Protein 4QFV (pdb70)

CATH classification: 1.25.40.20 (+1 more: 1.25.40.20)

Radius of gyration: 31.47 Å; Cα contacts (8 Å, |Δi|>4): 1906; chains: 4; bounding box: 87×58×100 Å

B-factor: mean 33.0, std 16.31, range [11.91, 131.38]

Sequence (910 aa):
MSMDIGKKLLEAARAGHDDSVEVLLKKGADINAKDNSGRTPLHVAALNGHLELVKLLLEKGADINARDMFGLTPLHTTAASNGHLELVKLLLEKGADINARDEDGSTPLHLAASNGHLELVKLLLEKGADINAEDHSGTTPLHHFAAKNGHLELLVKLLLEKGADINASDFSGPTPLHSAAENGHLELVKLLLEKGADINARDKFGKTPFDLAIDNGNEDIAEVLQKAARSHMDIGKKLLEAARAGHDDSVEVLLKKGADINAKDNSGRTPLHVAALNGHLELVKLLLEKGADINARDMFFGLTPLHTAASNGHLELVKLLLEKGADINARDEDGSTPLHLAASNGHLELVKLLLEKGADINAEDHSGTTPLHHFAAKNGHLELVKLLLEKGADINASDFSGPTPLHSAAENGHLELVKLLLEKGADINARDKFGKTPFDLAIDNGNEDIAEVLQKAARSHDIGKKLLEAARAGHDDSVEVLLKKGADINAKDNSGRTPLHVAALNGHLELVKLLLEKGADINARDMFGLTPLHTAASNGHLELVKLLLEKGADINARRDEDGSTPLHLAASNGHLELVKLLLEKGADINAEDHSGTTPLHFAAKNGHLELVKLLLEKGADINASDFSGPTPLHSAAENGHLELVKLLLEKGADINARDKFGKTPFDLAIDNGNEDIAEVLQKAARSHHDIGKKLLEAARAGHDDSVEVLLKKGADINAKDNSGRTPLHVAALNGHLELVKLLLEKGADINARDMFGLTPLHTAASNGHLELVKLLLEKGADINARDEDGSTPLHLAASNGHLELVKLLLEKGADINAEDHSGTTPLHFAAKNGHLELVKLLLEKGADINASDFSGPTPLHSAAENGHLELVKLLLEKGADINARDKFGKTPFDLAIDNGNEDIAEVLQKAARSHH

Structure (mmCIF, N/CA/C/O backbone):
data_4QFV
#
_entry.id   4QFV
#
_cell.length_a   66.669
_cell.length_b   92.748
_cell.length_c   69.636
_cell.angle_alpha   90.00
_cell.angle_beta   91.39
_cell.angle_gamma   90.00
#
_symmetry.space_group_name_H-M   'P 1 21 1'
#
loop_
_entity.id
_entity.type
_entity.pdbx_description
1 polymer ANK-N5C-281
2 non-polymer 'ACETATE ION'
3 water water
#
loop_
_atom_site.group_PDB
_atom_site.id
_atom_site.type_symbol
_atom_site.label_atom_id
_atom_site.label_alt_id
_atom_site.label_comp_id
_atom_site.label_asym_id
_atom_site.label_entity_id
_atom_site.label_seq_id
_atom_site.pdbx_PDB_ins_code
_atom_site.Cartn_x
_atom_site.Cartn_y
_atom_site.Cartn_z
_atom_site.occupancy
_atom_site.B_iso_or_equiv
_atom_site.auth_seq_id
_atom_site.auth_comp_id
_atom_site.auth_asym_id
_atom_site.auth_atom_id
_atom_site.pdbx_PDB_model_num
ATOM 1 N N . MET A 1 1 ? 74.801 22.534 140.468 1.00 93.41 1 MET A N 1
ATOM 2 C CA . MET A 1 1 ? 73.431 22.951 140.185 1.00 92.65 1 MET A CA 1
ATOM 3 C C . MET A 1 1 ? 72.554 21.754 139.819 1.00 92.30 1 MET A C 1
ATOM 4 O O . MET A 1 1 ? 73.003 20.607 139.876 1.00 97.64 1 MET A O 1
ATOM 6 N N . SER A 1 2 ? 71.309 22.023 139.433 1.00 84.60 2 SER A N 1
ATOM 7 C CA . SER A 1 2 ? 70.344 20.955 139.187 1.00 74.35 2 SER A CA 1
ATOM 8 C C . SER A 1 2 ? 70.328 20.433 137.751 1.00 67.06 2 SER A C 1
ATOM 9 O O . SER A 1 2 ? 70.318 21.191 136.782 1.00 64.50 2 SER A O 1
ATOM 12 N N . MET A 1 3 ? 70.310 19.110 137.656 1.00 60.51 3 MET A N 1
ATOM 13 C CA . MET A 1 3 ? 70.251 18.368 136.411 1.00 52.90 3 MET A CA 1
ATOM 14 C C . MET A 1 3 ? 69.797 16.951 136.721 1.00 43.11 3 MET A C 1
ATOM 15 O O . MET A 1 3 ? 70.510 16.198 137.376 1.00 40.97 3 MET A O 1
ATOM 20 N N . ASP A 1 4 ? 68.627 16.575 136.225 1.00 36.91 4 ASP A N 1
ATOM 21 C CA . ASP A 1 4 ? 68.077 15.257 136.508 1.00 36.66 4 ASP A CA 1
ATOM 22 C C . ASP A 1 4 ? 68.994 14.225 135.869 1.00 34.66 4 ASP A C 1
ATOM 23 O O . ASP A 1 4 ? 69.327 14.334 134.694 1.00 32.60 4 ASP A O 1
ATOM 28 N N . ILE A 1 5 ? 69.438 13.243 136.649 1.00 34.15 5 ILE A N 1
ATOM 29 C CA . ILE A 1 5 ? 70.366 12.246 136.116 1.00 33.30 5 ILE A CA 1
ATOM 30 C C . ILE A 1 5 ? 69.734 11.288 135.122 1.00 29.30 5 ILE A C 1
ATOM 31 O O . ILE A 1 5 ? 70.435 10.686 134.316 1.00 31.25 5 ILE A O 1
ATOM 36 N N . GLY A 1 6 ? 68.419 11.150 135.165 1.00 26.47 6 GLY A N 1
ATOM 37 C CA . GLY A 1 6 ? 67.778 10.298 134.191 1.00 29.25 6 GLY A CA 1
ATOM 38 C C . GLY A 1 6 ? 67.876 10.980 132.837 1.00 28.20 6 GLY A C 1
ATOM 39 O O . GLY A 1 6 ? 68.083 10.328 131.819 1.00 22.68 6 GLY A O 1
ATOM 40 N N . LYS A 1 7 ? 67.734 12.299 132.845 1.00 28.72 7 LYS A N 1
ATOM 41 C CA . LYS A 1 7 ? 67.830 13.094 131.640 1.00 31.66 7 LYS A CA 1
ATOM 42 C C . LYS A 1 7 ? 69.290 13.120 131.161 1.00 28.75 7 LYS A C 1
ATOM 43 O O . LYS A 1 7 ? 69.558 13.108 129.956 1.00 23.84 7 LYS A O 1
ATOM 49 N N . LYS A 1 8 ? 70.239 13.095 132.104 1.00 28.35 8 LYS A N 1
ATOM 50 C CA . LYS A 1 8 ? 71.631 12.984 131.706 1.00 27.15 8 LYS A CA 1
ATOM 51 C C . LYS A 1 8 ? 71.897 11.610 131.118 1.00 27.60 8 LYS A C 1
ATOM 52 O O . LYS A 1 8 ? 72.639 11.497 130.149 1.00 28.62 8 LYS A O 1
ATOM 58 N N . LEU A 1 9 ? 71.298 10.572 131.692 1.00 25.36 9 LEU A N 1
ATOM 59 C CA . LEU A 1 9 ? 71.433 9.240 131.121 1.00 24.34 9 LEU A CA 1
ATOM 60 C C . LEU A 1 9 ? 70.864 9.190 129.700 1.00 26.81 9 LEU A C 1
ATOM 61 O O . LEU A 1 9 ? 71.482 8.622 128.790 1.00 25.24 9 LEU A O 1
ATOM 66 N N . LEU A 1 10 ? 69.713 9.821 129.492 1.00 20.99 10 LEU A N 1
ATOM 67 C CA . LEU A 1 10 ? 69.112 9.806 128.163 1.00 22.31 10 LEU A CA 1
ATOM 68 C C . LEU A 1 10 ? 69.964 10.561 127.148 1.00 25.49 10 LEU A C 1
ATOM 69 O O . LEU A 1 10 ? 70.224 10.054 126.056 1.00 22.57 10 LEU A O 1
ATOM 74 N N . GLU A 1 11 ? 70.468 11.729 127.535 1.00 28.64 11 GLU A N 1
ATOM 75 C CA . GLU A 1 11 ? 71.333 12.497 126.643 1.00 32.52 11 GLU A CA 1
ATOM 76 C C . GLU A 1 11 ? 72.597 11.734 126.299 1.00 33.75 11 GLU A C 1
ATOM 77 O O . GLU A 1 11 ? 73.028 11.719 125.140 1.00 34.77 11 GLU A O 1
ATOM 83 N N . ALA A 1 12 ? 73.184 11.081 127.297 1.00 30.03 12 ALA A N 1
ATOM 84 C CA . ALA A 1 12 ? 74.410 10.316 127.070 1.00 28.28 12 ALA A CA 1
ATOM 85 C C . ALA A 1 12 ? 74.158 9.131 126.126 1.00 28.90 12 ALA A C 1
ATOM 86 O O . ALA A 1 12 ? 74.954 8.859 125.225 1.00 25.32 12 ALA A O 1
ATOM 88 N N . ALA A 1 13 ? 73.043 8.437 126.336 1.00 18.08 13 ALA A N 1
ATOM 89 C CA . ALA A 1 13 ? 72.729 7.279 125.519 1.00 28.41 13 ALA A CA 1
ATOM 90 C C . ALA A 1 13 ? 72.473 7.667 124.067 1.00 27.40 13 ALA A C 1
ATOM 91 O O . ALA A 1 13 ? 72.832 6.933 123.143 1.00 23.79 13 ALA A O 1
ATOM 93 N N . ARG A 1 14 ? 71.874 8.835 123.877 1.00 27.52 14 ARG A N 1
ATOM 94 C CA . ARG A 1 14 ? 71.541 9.305 122.540 1.00 28.63 14 ARG A CA 1
ATOM 95 C C . ARG A 1 14 ? 72.803 9.710 121.784 1.00 28.28 14 ARG A C 1
ATOM 96 O O . ARG A 1 14 ? 72.932 9.428 120.591 1.00 25.67 14 ARG A O 1
ATOM 104 N N . ALA A 1 15 ? 73.743 10.339 122.486 1.00 27.18 15 ALA A N 1
ATOM 105 C CA . ALA A 1 15 ? 74.987 10.801 121.855 1.00 30.79 15 ALA A CA 1
ATOM 106 C C . ALA A 1 15 ? 76.030 9.691 121.778 1.00 28.58 15 ALA A C 1
ATOM 107 O O . ALA A 1 15 ? 77.091 9.866 121.192 1.00 31.14 15 ALA A O 1
ATOM 109 N N . GLY A 1 16 ? 75.705 8.539 122.345 1.00 26.89 16 GLY A N 1
ATOM 110 C CA . GLY A 1 16 ? 76.572 7.378 122.310 1.00 21.66 16 GLY A CA 1
ATOM 111 C C . GLY A 1 16 ? 77.824 7.488 123.159 1.00 24.63 16 GLY A C 1
ATOM 112 O O . GLY A 1 16 ? 78.899 7.014 122.766 1.00 28.89 16 GLY A O 1
ATOM 113 N N . HIS A 1 17 ? 77.697 8.100 124.330 1.00 21.75 17 HIS A N 1
ATOM 114 C CA . HIS A 1 17 ? 78.840 8.202 125.243 1.00 22.37 17 HIS A CA 1
ATOM 115 C C . HIS A 1 17 ? 78.763 7.127 126.315 1.00 26.35 17 HIS A C 1
ATOM 116 O O . HIS A 1 17 ? 78.175 7.321 127.382 1.00 30.63 17 HIS A O 1
ATOM 123 N N . ASP A 1 18 ? 79.390 5.997 126.020 1.00 27.17 18 ASP A N 1
ATOM 124 C CA . ASP A 1 18 ? 79.333 4.803 126.855 1.00 33.62 18 ASP A CA 1
ATOM 125 C C . ASP A 1 18 ? 79.903 5.093 128.231 1.00 32.68 18 ASP A C 1
ATOM 126 O O . ASP A 1 18 ? 79.483 4.510 129.231 1.00 35.85 18 ASP A O 1
ATOM 131 N N . ASP A 1 19 ? 80.909 5.960 128.265 1.00 31.39 19 ASP A N 1
ATOM 132 C CA . ASP A 1 19 ? 81.609 6.235 129.513 1.00 29.03 19 ASP A CA 1
ATOM 133 C C . ASP A 1 19 ? 80.701 7.002 130.472 1.00 24.81 19 ASP A C 1
ATOM 134 O O . ASP A 1 19 ? 80.625 6.672 131.665 1.00 24.21 19 ASP A O 1
ATOM 139 N N . SER A 1 20 ? 79.984 8.001 129.963 1.00 20.54 20 SER A N 1
ATOM 140 C CA . SER A 1 20 ? 79.007 8.703 130.804 1.00 30.98 20 SER A CA 1
ATOM 141 C C . SER A 1 20 ? 77.864 7.800 131.235 1.00 27.56 20 SER A C 1
ATOM 142 O O . SER A 1 20 ? 77.420 7.872 132.375 1.00 22.84 20 SER A O 1
ATOM 145 N N . VAL A 1 21 ? 77.380 6.958 130.329 1.00 27.24 21 VAL A N 1
ATOM 146 C CA . VAL A 1 21 ? 76.293 6.039 130.666 1.00 24.59 21 VAL A CA 1
ATOM 147 C C . VAL A 1 21 ? 76.725 5.127 131.836 1.00 25.20 21 VAL A C 1
ATOM 148 O O . VAL A 1 21 ? 75.983 4.953 132.806 1.00 23.86 21 VAL A O 1
ATOM 152 N N . GLU A 1 22 ? 77.933 4.583 131.760 1.00 20.83 22 GLU A N 1
ATOM 153 C CA . GLU A 1 22 ? 78.441 3.732 132.843 1.00 31.70 22 GLU A CA 1
ATOM 154 C C . GLU A 1 22 ? 78.434 4.429 134.185 1.00 28.34 22 GLU A C 1
ATOM 155 O O . GLU A 1 22 ? 78.045 3.841 135.186 1.00 26.31 22 GLU A O 1
ATOM 161 N N . VAL A 1 23 ? 78.920 5.662 134.209 1.00 29.89 23 VAL A N 1
ATOM 162 C CA . VAL A 1 23 ? 78.976 6.438 135.438 1.00 33.08 23 VAL A CA 1
ATOM 163 C C . VAL A 1 23 ? 77.572 6.732 135.981 1.00 30.59 23 VAL A C 1
ATOM 164 O O . VAL A 1 23 ? 77.300 6.586 137.174 1.00 31.28 23 VAL A O 1
ATOM 168 N N . LEU A 1 24 ? 76.673 7.129 135.093 1.00 26.59 24 LEU A N 1
ATOM 169 C CA . LEU A 1 24 ? 75.327 7.494 135.511 1.00 26.27 24 LEU A CA 1
ATOM 170 C C . LEU A 1 24 ? 74.571 6.289 136.056 1.00 22.18 24 LEU A C 1
ATOM 171 O O . LEU A 1 24 ? 73.831 6.406 137.031 1.00 22.54 24 LEU A O 1
ATOM 176 N N . LEU A 1 25 ? 74.756 5.130 135.436 1.00 21.91 25 LEU A N 1
ATOM 177 C CA . LEU A 1 25 ? 74.140 3.914 135.946 1.00 25.02 25 LEU A CA 1
ATOM 178 C C . LEU A 1 25 ? 74.686 3.545 137.316 1.00 27.60 25 LEU A C 1
ATOM 179 O O . LEU A 1 25 ? 73.933 3.121 138.185 1.00 28.56 25 LEU A O 1
ATOM 184 N N . LYS A 1 26 ? 76.001 3.675 137.512 1.00 26.52 26 LYS A N 1
ATOM 185 C CA . LYS A 1 26 ? 76.578 3.426 138.840 1.00 25.85 26 LYS A CA 1
ATOM 186 C C . LYS A 1 26 ? 76.037 4.380 139.896 1.00 24.57 26 LYS A C 1
ATOM 187 O O . LYS A 1 26 ? 75.847 3.993 141.055 1.00 26.23 26 LYS A O 1
ATOM 193 N N . LYS A 1 27 ? 75.795 5.626 139.499 1.00 25.44 27 LYS A N 1
ATOM 194 C CA . LYS A 1 27 ? 75.259 6.615 140.420 1.00 27.98 27 LYS A CA 1
ATOM 195 C C . LYS A 1 27 ? 73.745 6.465 140.583 1.00 29.16 27 LYS A C 1
ATOM 196 O O . LYS A 1 27 ? 73.082 7.325 141.174 1.00 28.01 27 LYS A O 1
ATOM 202 N N . GLY A 1 28 ? 73.218 5.356 140.075 1.00 29.39 28 GLY A N 1
ATOM 203 C CA . GLY A 1 28 ? 71.813 5.018 140.242 1.00 27.00 28 GLY A CA 1
ATOM 204 C C . GLY A 1 28 ? 70.778 5.624 139.311 1.00 29.15 28 GLY A C 1
ATOM 205 O O . GLY A 1 28 ? 69.600 5.700 139.674 1.00 26.71 28 GLY A O 1
ATOM 206 N N . ALA A 1 29 ? 71.167 6.019 138.104 1.00 25.35 29 ALA A N 1
ATOM 207 C CA . ALA A 1 29 ? 70.146 6.516 137.184 1.00 25.15 29 ALA A CA 1
ATOM 208 C C . ALA A 1 29 ? 69.268 5.334 136.803 1.00 24.65 29 ALA A C 1
ATOM 209 O O . ALA A 1 29 ? 69.733 4.199 136.729 1.00 25.54 29 ALA A O 1
ATOM 211 N N . ASP A 1 30 ? 67.986 5.610 136.596 1.00 21.60 30 ASP A N 1
ATOM 212 C CA . ASP A 1 30 ? 67.000 4.622 136.201 1.00 28.47 30 ASP A CA 1
ATOM 213 C C . ASP A 1 30 ? 67.308 4.162 134.773 1.00 26.44 30 ASP A C 1
ATOM 214 O O . ASP A 1 30 ? 67.266 4.961 133.838 1.00 25.74 30 ASP A O 1
ATOM 219 N N . ILE A 1 31 ? 67.654 2.892 134.603 1.00 21.42 31 ILE A N 1
ATOM 220 C CA . ILE A 1 31 ? 68.057 2.408 133.286 1.00 21.85 31 ILE A CA 1
ATOM 221 C C . ILE A 1 31 ? 66.889 2.479 132.294 1.00 23.64 31 ILE A C 1
ATOM 222 O O . ILE A 1 31 ? 67.097 2.519 131.078 1.00 22.90 31 ILE A O 1
ATOM 227 N N . ASN A 1 32 ? 65.667 2.504 132.815 1.00 22.54 32 ASN A N 1
ATOM 228 C CA . ASN A 1 32 ? 64.490 2.619 131.963 1.00 27.16 32 ASN A CA 1
ATOM 229 C C . ASN A 1 32 ? 63.860 4.011 132.032 1.00 28.96 32 ASN A C 1
ATOM 230 O O . ASN A 1 32 ? 62.675 4.181 131.744 1.00 23.35 32 ASN A O 1
ATOM 235 N N . ALA A 1 33 ? 64.663 5.015 132.373 1.00 28.74 33 ALA A N 1
ATOM 236 C CA . ALA A 1 33 ? 64.158 6.384 132.398 1.00 27.16 33 ALA A CA 1
ATOM 237 C C . ALA A 1 33 ? 63.637 6.755 131.008 1.00 26.21 33 ALA A C 1
ATOM 238 O O . ALA A 1 33 ? 64.204 6.329 129.999 1.00 28.24 33 ALA A O 1
ATOM 240 N N . LYS A 1 34 ? 62.531 7.483 130.949 1.00 23.65 34 LYS A N 1
ATOM 241 C CA . LYS A 1 34 ? 61.958 7.883 129.655 1.00 26.21 34 LYS A CA 1
ATOM 242 C C . LYS A 1 34 ? 62.029 9.396 129.430 1.00 27.12 34 LYS A C 1
ATOM 243 O O . LYS A 1 34 ? 61.886 10.160 130.381 1.00 28.41 34 LYS A O 1
ATOM 249 N N . ASP A 1 35 ? 62.288 9.837 128.195 1.00 25.24 35 ASP A N 1
ATOM 250 C CA . ASP A 1 35 ? 62.265 11.277 127.955 1.00 27.81 35 ASP A CA 1
ATOM 251 C C . ASP A 1 35 ? 60.802 11.744 127.769 1.00 27.60 35 ASP A C 1
ATOM 252 O O . ASP A 1 35 ? 59.871 10.974 127.990 1.00 26.54 35 ASP A O 1
ATOM 257 N N . ASN A 1 36 ? 60.622 12.991 127.336 1.00 25.90 36 ASN A N 1
ATOM 258 C CA . ASN A 1 36 ? 59.299 13.581 127.138 1.00 29.36 36 ASN A CA 1
ATOM 259 C C . ASN A 1 36 ? 58.445 12.882 126.078 1.00 26.08 36 ASN A C 1
ATOM 260 O O . ASN A 1 36 ? 57.238 13.083 126.036 1.00 28.82 36 ASN A O 1
ATOM 265 N N . SER A 1 37 ? 59.088 12.117 125.202 1.00 22.89 37 SER A N 1
ATOM 266 C CA . SER A 1 37 ? 58.397 11.326 124.203 1.00 23.96 37 SER A CA 1
ATOM 267 C C . SER A 1 37 ? 58.303 9.849 124.603 1.00 24.16 37 SER A C 1
ATOM 268 O O . SER A 1 37 ? 57.905 9.007 123.797 1.00 28.14 37 SER A O 1
ATOM 271 N N . GLY A 1 38 ? 58.693 9.529 125.830 1.00 23.13 38 GLY A N 1
ATOM 272 C CA . GLY A 1 38 ? 58.587 8.165 126.327 1.00 22.96 38 G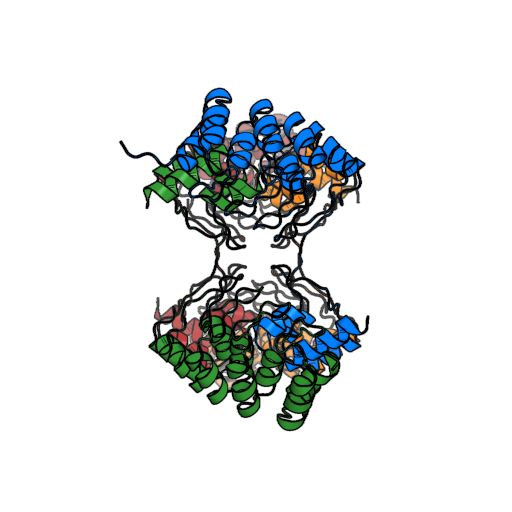LY A CA 1
ATOM 273 C C . GLY A 1 38 ? 59.729 7.264 125.876 1.00 23.60 38 GLY A C 1
ATOM 274 O O . GLY A 1 38 ? 59.698 6.053 126.074 1.00 29.66 38 GLY A O 1
ATOM 275 N N . ARG A 1 39 ? 60.741 7.847 125.253 1.00 17.81 39 ARG A N 1
ATOM 276 C CA . ARG A 1 39 ? 61.876 7.061 124.789 1.00 22.05 39 ARG A CA 1
ATOM 277 C C . ARG A 1 39 ? 62.809 6.734 125.955 1.00 21.85 39 ARG A C 1
ATOM 278 O O . ARG A 1 39 ? 63.089 7.602 126.777 1.00 24.65 39 ARG A O 1
ATOM 286 N N . THR A 1 40 ? 63.283 5.491 126.010 1.00 20.52 40 THR A N 1
ATOM 287 C CA . THR A 1 40 ? 64.253 5.067 127.021 1.00 20.58 40 THR A CA 1
ATOM 288 C C . THR A 1 40 ? 65.650 5.243 126.452 1.00 21.53 40 THR A C 1
ATOM 289 O O . THR A 1 40 ? 65.775 5.535 125.273 1.00 21.75 40 THR A O 1
ATOM 293 N N . PRO A 1 41 ? 66.704 5.086 127.296 1.00 20.06 41 PRO A N 1
ATOM 294 C CA . PRO A 1 41 ? 68.071 5.109 126.772 1.00 24.38 41 PRO A CA 1
ATOM 295 C C . PRO A 1 41 ? 68.256 4.067 125.676 1.00 26.94 41 PRO A C 1
ATOM 296 O O . PRO A 1 41 ? 69.009 4.295 124.726 1.00 27.14 41 PRO A O 1
ATOM 300 N N . LEU A 1 42 ? 67.572 2.934 125.814 1.00 29.26 42 LEU A N 1
ATOM 301 C CA . LEU A 1 42 ? 67.633 1.878 124.807 1.00 28.09 42 LEU A CA 1
ATOM 302 C C . LEU A 1 42 ? 67.046 2.341 123.479 1.00 21.52 42 LEU A C 1
ATOM 303 O O . LEU A 1 42 ? 67.585 2.043 122.403 1.00 18.50 42 LEU A O 1
ATOM 308 N N . HIS A 1 43 ? 65.949 3.089 123.546 1.00 21.85 43 HIS A N 1
ATOM 309 C CA . HIS A 1 43 ? 65.327 3.633 122.340 1.00 25.13 43 HIS A CA 1
ATOM 310 C C . HIS A 1 43 ? 66.282 4.567 121.614 1.00 26.39 43 HIS A C 1
ATOM 311 O O . HIS A 1 43 ? 66.495 4.437 120.411 1.00 24.96 43 HIS A O 1
ATOM 318 N N . VAL A 1 44 ? 66.802 5.553 122.345 1.00 25.99 44 VAL A N 1
ATOM 319 C CA . VAL A 1 44 ? 67.606 6.584 121.718 1.00 25.02 44 VAL A CA 1
ATOM 320 C C . VAL A 1 44 ? 68.943 6.013 121.248 1.00 24.20 44 VAL A C 1
ATOM 321 O O . VAL A 1 44 ? 69.494 6.468 120.259 1.00 25.26 44 VAL A O 1
ATOM 325 N N . ALA A 1 45 ? 69.460 5.022 121.963 1.00 25.15 45 ALA A N 1
ATOM 326 C CA . ALA A 1 45 ? 70.671 4.336 121.536 1.00 27.04 45 ALA A CA 1
ATOM 327 C C . ALA A 1 45 ? 70.426 3.519 120.267 1.00 27.92 45 ALA A C 1
ATOM 328 O O . ALA A 1 45 ? 71.265 3.499 119.349 1.00 26.72 45 ALA A O 1
ATOM 330 N N . ALA A 1 46 ? 69.284 2.844 120.203 1.00 26.47 46 ALA A N 1
ATOM 331 C CA . ALA A 1 46 ? 68.938 2.075 119.007 1.00 24.87 46 ALA A CA 1
ATOM 332 C C . ALA A 1 46 ? 68.787 3.007 117.820 1.00 26.04 46 ALA A C 1
ATOM 333 O O . ALA A 1 46 ? 69.137 2.657 116.687 1.00 25.78 46 ALA A O 1
ATOM 335 N N . LEU A 1 47 ? 68.292 4.210 118.091 1.00 28.41 47 LEU A N 1
ATOM 336 C CA . LEU A 1 47 ? 68.064 5.205 117.047 1.00 30.42 47 LEU A CA 1
ATOM 337 C C . LEU A 1 47 ? 69.342 5.574 116.324 1.00 29.98 47 LEU A C 1
ATOM 338 O O . LEU A 1 47 ? 69.402 5.584 115.084 1.00 24.10 47 LEU A O 1
ATOM 343 N N . ASN A 1 48 ? 70.385 5.845 117.098 1.00 33.43 48 ASN A N 1
ATOM 344 C CA . ASN A 1 48 ? 71.621 6.314 116.519 1.00 32.67 48 ASN A CA 1
ATOM 345 C C . ASN A 1 48 ? 72.630 5.199 116.285 1.00 30.57 48 ASN A C 1
ATOM 346 O O . ASN A 1 48 ? 73.802 5.456 116.001 1.00 32.72 48 ASN A O 1
ATOM 351 N N . GLY A 1 49 ? 72.156 3.962 116.388 1.00 27.60 49 GLY A N 1
ATOM 352 C CA . GLY A 1 49 ? 72.947 2.794 116.051 1.00 28.58 49 GLY A CA 1
ATOM 353 C C . GLY A 1 49 ? 74.164 2.561 116.922 1.00 30.37 49 GLY A C 1
ATOM 354 O O . GLY A 1 49 ? 75.183 2.080 116.430 1.00 34.63 49 GLY A O 1
ATOM 355 N N . HIS A 1 50 ? 74.060 2.882 118.210 1.00 23.82 50 HIS A N 1
ATOM 356 C CA . HIS A 1 50 ? 75.174 2.692 119.159 1.00 22.73 50 HIS A CA 1
ATOM 357 C C . HIS A 1 50 ? 75.184 1.294 119.743 1.00 23.66 50 HIS A C 1
ATOM 358 O O . HIS A 1 50 ? 74.641 1.075 120.831 1.00 21.64 50 HIS A O 1
ATOM 365 N N . LEU A 1 51 ? 75.799 0.373 119.056 1.00 23.86 51 LEU A N 1
ATOM 366 C CA . LEU A 1 51 ? 75.744 -0.990 119.397 1.00 26.13 51 LEU A CA 1
ATOM 367 C C . LEU A 1 51 ? 76.298 -1.351 120.767 1.00 30.54 51 LEU A C 1
ATOM 368 O O . LEU A 1 51 ? 75.636 -2.002 121.518 1.00 29.08 51 LEU A O 1
ATOM 373 N N . GLU A 1 52 ? 77.532 -0.952 121.053 1.00 33.11 52 GLU A N 1
ATOM 374 C CA . GLU A 1 52 ? 78.142 -1.273 122.339 1.00 35.28 52 GLU A CA 1
ATOM 375 C C . GLU A 1 52 ? 77.374 -0.642 123.488 1.00 30.06 52 GLU A C 1
ATOM 376 O O . GLU A 1 52 ? 77.264 -1.244 124.555 1.00 28.45 52 GLU A O 1
ATOM 382 N N . LEU A 1 53 ? 76.839 0.557 123.273 1.00 27.33 53 LEU A N 1
ATOM 383 C CA . LEU A 1 53 ? 76.057 1.210 124.313 1.00 29.72 53 LEU A CA 1
ATOM 384 C C . LEU A 1 53 ? 74.769 0.426 124.579 1.00 30.41 53 LEU A C 1
ATOM 385 O O . LEU A 1 53 ? 74.332 0.315 125.728 1.00 29.45 53 LEU A O 1
ATOM 390 N N . VAL A 1 54 ? 74.176 -0.128 123.518 1.00 27.68 54 VAL A N 1
ATOM 391 C CA . VAL A 1 54 ? 72.994 -0.965 123.662 1.00 26.20 54 VAL A CA 1
ATOM 392 C C . VAL A 1 54 ? 73.359 -2.267 124.369 1.00 26.94 54 VAL A C 1
ATOM 393 O O . VAL A 1 54 ? 72.571 -2.781 125.167 1.00 25.93 54 VAL A O 1
ATOM 397 N N . LYS A 1 55 ? 74.559 -2.783 124.108 1.00 27.64 55 LYS A N 1
ATOM 398 C CA . LYS A 1 55 ? 75.009 -3.975 124.821 1.00 31.06 55 LYS A CA 1
ATOM 399 C C . LYS A 1 55 ? 75.125 -3.745 126.303 1.00 29.86 55 LYS A C 1
ATOM 400 O O . LYS A 1 55 ? 74.756 -4.610 127.095 1.00 28.98 55 LYS A O 1
ATOM 406 N N . LEU A 1 56 ? 75.655 -2.586 126.670 1.00 32.04 56 LEU A N 1
ATOM 407 C CA . LEU A 1 56 ? 75.813 -2.218 128.073 1.00 30.72 56 LEU A CA 1
ATOM 408 C C . LEU A 1 56 ? 74.462 -2.046 128.742 1.00 28.38 56 LEU A C 1
ATOM 409 O O . LEU A 1 56 ? 74.227 -2.576 129.833 1.00 28.23 56 LEU A O 1
ATOM 414 N N . LEU A 1 57 ? 73.560 -1.337 128.070 1.00 25.82 57 LEU A N 1
ATOM 415 C CA . LEU A 1 57 ? 72.223 -1.110 128.606 1.00 21.67 57 LEU A CA 1
ATOM 416 C C . LEU A 1 57 ? 71.516 -2.426 128.870 1.00 23.50 57 LEU A C 1
ATOM 417 O O . LEU A 1 57 ? 70.923 -2.620 129.929 1.00 23.72 57 LEU A O 1
ATOM 422 N N . LEU A 1 58 ? 71.576 -3.329 127.902 1.00 25.00 58 LEU A N 1
ATOM 423 C CA . LEU A 1 58 ? 70.940 -4.631 128.019 1.00 28.60 58 LEU A CA 1
ATOM 424 C C . LEU A 1 58 ? 71.530 -5.468 129.159 1.00 31.47 58 LEU A C 1
ATOM 425 O O . LEU A 1 58 ? 70.808 -6.093 129.937 1.00 33.10 58 LEU A O 1
ATOM 430 N N . GLU A 1 59 ? 72.850 -5.475 129.265 1.00 36.23 59 GLU A N 1
ATOM 431 C CA . GLU A 1 59 ? 73.478 -6.296 130.282 1.00 39.25 59 GLU A CA 1
ATOM 432 C C . GLU A 1 59 ? 73.193 -5.732 131.668 1.00 38.79 59 GLU A C 1
ATOM 433 O O . GLU A 1 59 ? 73.178 -6.473 132.645 1.00 38.92 59 GLU A O 1
ATOM 439 N N . LYS A 1 60 ? 72.869 -4.442 131.740 1.00 36.96 60 LYS A N 1
ATOM 440 C CA . LYS A 1 60 ? 72.549 -3.819 133.017 1.00 34.92 60 LYS A CA 1
ATOM 441 C C . LYS A 1 60 ? 71.054 -3.862 133.285 1.00 35.81 60 LYS A C 1
ATOM 442 O O . LYS A 1 60 ? 70.583 -3.254 134.251 1.00 36.86 60 LYS A O 1
ATOM 448 N N . GLY A 1 61 ? 70.324 -4.622 132.469 1.00 32.01 61 GLY A N 1
ATOM 449 C CA . GLY A 1 61 ? 68.923 -4.907 132.737 1.00 31.53 61 GLY A CA 1
ATOM 450 C C . GLY A 1 61 ? 67.865 -4.028 132.088 1.00 30.98 61 GLY A C 1
ATOM 451 O O . GLY A 1 61 ? 66.736 -3.972 132.588 1.00 31.52 61 GLY A O 1
ATOM 452 N N . ALA A 1 62 ? 68.194 -3.360 130.982 1.00 26.30 62 ALA A N 1
ATOM 453 C CA . ALA A 1 62 ? 67.212 -2.507 130.317 1.00 26.54 62 ALA A CA 1
ATOM 454 C C . ALA A 1 62 ? 66.007 -3.318 129.804 1.00 28.37 62 ALA A C 1
ATOM 455 O O . ALA A 1 62 ? 66.134 -4.485 129.416 1.00 27.18 62 ALA A O 1
ATOM 457 N N . ASP A 1 63 ? 64.838 -2.685 129.810 1.00 27.21 63 ASP A N 1
ATOM 458 C CA . ASP A 1 63 ? 63.618 -3.316 129.343 1.00 28.06 63 ASP A CA 1
ATOM 459 C C . ASP A 1 63 ? 63.640 -3.360 127.828 1.00 23.17 63 ASP A C 1
ATOM 460 O O . ASP A 1 63 ? 63.510 -2.334 127.170 1.00 20.92 63 ASP A O 1
ATOM 465 N N . ILE A 1 64 ? 63.827 -4.552 127.278 1.00 22.51 64 ILE A N 1
ATOM 466 C CA . ILE A 1 64 ? 64.039 -4.676 125.841 1.00 26.31 64 ILE A CA 1
ATOM 467 C C . ILE A 1 64 ? 62.759 -4.350 125.080 1.00 26.93 64 ILE A C 1
ATOM 468 O O . ILE A 1 64 ? 62.802 -3.966 123.912 1.00 25.99 64 ILE A O 1
ATOM 473 N N . ASN A 1 65 ? 61.618 -4.521 125.739 1.00 29.43 65 ASN A N 1
ATOM 474 C CA . ASN A 1 65 ? 60.348 -4.248 125.087 1.00 29.22 65 ASN A CA 1
ATOM 475 C C . ASN A 1 65 ? 59.634 -2.994 125.568 1.00 27.94 65 ASN A C 1
ATOM 476 O O . ASN A 1 65 ? 58.423 -2.872 125.414 1.00 30.74 65 ASN A O 1
ATOM 481 N N . ALA A 1 66 ? 60.384 -2.043 126.108 1.00 24.55 66 ALA A N 1
ATOM 482 C CA . ALA A 1 66 ? 59.798 -0.761 126.501 1.00 24.10 66 ALA A CA 1
ATOM 483 C C . ALA A 1 66 ? 59.109 -0.087 125.308 1.00 25.73 66 ALA A C 1
ATOM 484 O O . ALA A 1 66 ? 59.491 -0.299 124.165 1.00 27.12 66 ALA A O 1
ATOM 486 N N . ARG A 1 67 ? 58.100 0.724 125.583 1.00 22.99 67 ARG A N 1
ATOM 487 C CA . ARG A 1 67 ? 57.328 1.367 124.527 1.00 27.23 67 ARG A CA 1
ATOM 488 C C . ARG A 1 67 ? 57.471 2.894 124.640 1.00 25.49 67 ARG A C 1
ATOM 489 O O . ARG A 1 67 ? 57.416 3.426 125.757 1.00 22.46 67 ARG A O 1
ATOM 497 N N . ASP A 1 68 ? 57.682 3.600 123.529 1.00 22.60 68 ASP A N 1
ATOM 498 C CA . ASP A 1 68 ? 57.644 5.070 123.583 1.00 25.16 68 ASP A CA 1
ATOM 499 C C . ASP A 1 68 ? 56.190 5.559 123.410 1.00 24.52 68 ASP A C 1
ATOM 500 O O . ASP A 1 68 ? 55.248 4.761 123.440 1.00 19.33 68 ASP A O 1
ATOM 505 N N . MET A 1 69 ? 56.005 6.866 123.238 1.00 22.65 69 MET A N 1
ATOM 506 C CA . MET A 1 69 ? 54.664 7.416 123.171 1.00 20.48 69 MET A CA 1
ATOM 507 C C . MET A 1 69 ? 53.914 6.894 121.945 1.00 23.47 69 MET A C 1
ATOM 508 O O . MET A 1 69 ? 52.689 6.869 121.922 1.00 22.48 69 MET A O 1
ATOM 513 N N . PHE A 1 70 ? 54.657 6.446 120.941 1.00 23.40 70 PHE A N 1
ATOM 514 C CA . PHE A 1 70 ? 54.052 5.970 119.713 1.00 27.97 70 PHE A CA 1
ATOM 515 C C . PHE A 1 70 ? 53.913 4.448 119.701 1.00 24.19 70 PHE A C 1
ATOM 516 O O . PHE A 1 70 ? 53.473 3.866 118.711 1.00 24.20 70 PHE A O 1
ATOM 524 N N . GLY A 1 71 ? 54.277 3.812 120.810 1.00 19.35 71 GLY A N 1
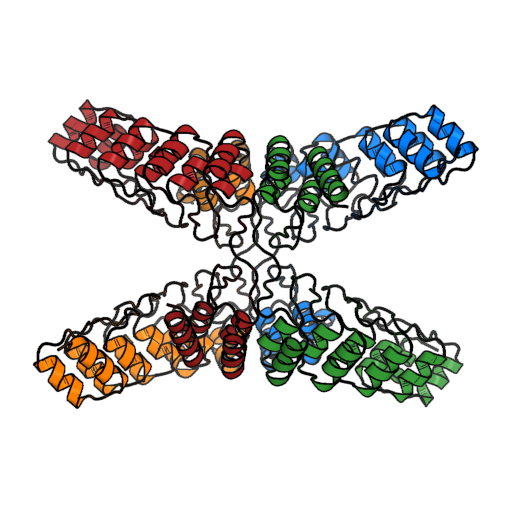ATOM 525 C CA . GLY A 1 71 ? 54.192 2.368 120.932 1.00 19.84 71 GLY A CA 1
ATOM 526 C C . GLY A 1 71 ? 55.346 1.682 120.207 1.00 21.58 71 GLY A C 1
ATOM 527 O O . GLY A 1 71 ? 55.332 0.472 119.974 1.00 22.16 71 GLY A O 1
ATOM 528 N N . LEU A 1 72 ? 56.365 2.457 119.871 1.00 21.62 72 LEU A N 1
ATOM 529 C CA . LEU A 1 72 ? 57.553 1.905 119.215 1.00 22.27 72 LEU A CA 1
ATOM 530 C C . LEU A 1 72 ? 58.474 1.244 120.227 1.00 23.92 72 LEU A C 1
ATOM 531 O O . LEU A 1 72 ? 58.726 1.790 121.308 1.00 22.44 72 LEU A O 1
ATOM 536 N N . THR A 1 73 ? 58.945 0.050 119.888 1.00 21.11 73 THR A N 1
ATOM 537 C CA . THR A 1 73 ? 59.942 -0.614 120.706 1.00 21.13 73 THR A CA 1
ATOM 538 C C . THR A 1 73 ? 61.340 -0.292 120.156 1.00 20.04 73 THR A C 1
ATOM 539 O O . THR A 1 73 ? 61.487 0.225 119.035 1.00 18.04 73 THR A O 1
ATOM 543 N N . PRO A 1 74 ? 62.378 -0.584 120.947 1.00 15.38 74 PRO A N 1
ATOM 544 C CA . PRO A 1 74 ? 63.741 -0.382 120.443 1.00 17.54 74 PRO A CA 1
ATOM 545 C C . PRO A 1 74 ? 63.987 -1.134 119.128 1.00 19.67 74 PRO A C 1
ATOM 546 O O . PRO A 1 74 ? 64.702 -0.638 118.249 1.00 19.62 74 PRO A O 1
ATOM 550 N N . LEU A 1 75 ? 63.367 -2.303 118.992 1.00 20.47 75 LEU A N 1
ATOM 551 C CA . LEU A 1 75 ? 63.485 -3.094 117.772 1.00 18.02 75 LEU A CA 1
ATOM 552 C C . LEU A 1 75 ? 62.884 -2.378 116.587 1.00 19.24 75 LEU A C 1
ATOM 553 O O . LEU A 1 75 ? 63.442 -2.413 115.486 1.00 19.05 75 LEU A O 1
ATOM 558 N N . HIS A 1 76 ? 61.752 -1.725 116.806 1.00 21.01 76 HIS A N 1
ATOM 559 C CA . HIS A 1 76 ? 61.125 -0.915 115.766 1.00 22.63 76 HIS A CA 1
ATOM 560 C C . HIS A 1 76 ? 62.096 0.109 115.224 1.00 22.34 76 HIS A C 1
ATOM 561 O O . HIS A 1 76 ? 62.261 0.251 114.007 1.00 18.98 76 HIS A O 1
ATOM 568 N N . THR A 1 77 ? 62.733 0.840 116.138 1.00 20.64 77 THR A N 1
ATOM 569 C CA A THR A 1 77 ? 63.592 1.952 115.751 0.42 21.11 77 THR A CA 1
ATOM 570 C CA B THR A 1 77 ? 63.551 1.959 115.716 0.58 20.58 77 THR A CA 1
ATOM 571 C C . THR A 1 77 ? 64.875 1.455 115.109 1.00 19.42 77 THR A C 1
ATOM 572 O O . THR A 1 77 ? 65.385 2.052 114.145 1.00 18.66 77 THR A O 1
ATOM 579 N N . ALA A 1 78 ? 65.405 0.354 115.634 1.00 16.45 78 ALA A N 1
ATOM 580 C CA . ALA A 1 78 ? 66.627 -0.226 115.050 1.00 19.70 78 ALA A CA 1
ATOM 581 C C . ALA A 1 78 ? 66.361 -0.745 113.633 1.00 21.30 78 ALA A C 1
ATOM 582 O O . ALA A 1 78 ? 67.211 -0.618 112.736 1.00 20.73 78 ALA A O 1
ATOM 584 N N . ALA A 1 79 ? 65.195 -1.365 113.449 1.00 14.21 79 ALA A N 1
ATOM 585 C CA . ALA A 1 79 ? 64.812 -1.898 112.146 1.00 19.29 79 ALA A CA 1
ATOM 586 C C . ALA A 1 79 ? 64.549 -0.774 111.149 1.00 20.39 79 ALA A C 1
ATOM 587 O O . ALA A 1 79 ? 65.067 -0.793 110.031 1.00 19.21 79 ALA A O 1
ATOM 589 N N . SER A 1 80 ? 63.822 0.247 111.593 1.00 20.78 80 SER A N 1
ATOM 590 C CA . SER A 1 80 ? 63.499 1.381 110.740 1.00 20.99 80 SER A CA 1
ATOM 591 C C . SER A 1 80 ? 64.752 2.094 110.268 1.00 18.28 80 SER A C 1
ATOM 592 O O . SER A 1 80 ? 64.860 2.531 109.110 1.00 17.71 80 SER A O 1
ATOM 595 N N . ASN A 1 81 ? 65.714 2.209 111.164 1.00 19.00 81 ASN A N 1
ATOM 596 C CA . ASN A 1 81 ? 66.920 2.946 110.840 1.00 20.87 81 ASN A CA 1
ATOM 597 C C . ASN A 1 81 ? 68.013 2.062 110.266 1.00 21.73 81 ASN A C 1
ATOM 598 O O . ASN A 1 81 ? 69.140 2.510 110.095 1.00 21.21 81 ASN A O 1
ATOM 603 N N . GLY A 1 82 ? 67.678 0.805 109.990 1.00 22.13 82 GLY A N 1
ATOM 604 C CA . GLY A 1 82 ? 68.572 -0.099 109.284 1.00 22.04 82 GLY A CA 1
ATOM 605 C C . GLY A 1 82 ? 69.850 -0.475 110.020 1.00 21.56 82 GLY A C 1
ATOM 606 O O . GLY A 1 82 ? 70.890 -0.676 109.389 1.00 23.27 82 GLY A O 1
ATOM 607 N N . HIS A 1 83 ? 69.775 -0.614 111.339 1.00 18.90 83 HIS A N 1
ATOM 608 C CA . HIS A 1 83 ? 70.956 -1.025 112.126 1.00 20.12 83 HIS A CA 1
ATOM 609 C C . HIS A 1 83 ? 70.931 -2.530 112.333 1.00 17.78 83 HIS A C 1
ATOM 610 O O . HIS A 1 83 ? 70.435 -3.016 113.348 1.00 17.31 83 HIS A O 1
ATOM 617 N N . LEU A 1 84 ? 71.508 -3.257 111.376 1.00 18.29 84 LEU A N 1
ATOM 618 C CA . LEU A 1 84 ? 71.365 -4.713 111.308 1.00 18.93 84 LEU A CA 1
ATOM 619 C C . LEU A 1 84 ? 71.923 -5.439 112.517 1.00 17.81 84 LEU A C 1
ATOM 620 O O . LEU A 1 84 ? 71.263 -6.318 113.068 1.00 16.63 84 LEU A O 1
ATOM 625 N N . GLU A 1 85 ? 73.156 -5.115 112.907 1.00 15.85 85 GLU A N 1
ATOM 626 C CA . GLU A 1 85 ? 73.775 -5.809 114.019 1.00 16.23 85 GLU A CA 1
ATOM 627 C C . GLU A 1 85 ? 72.985 -5.533 115.307 1.00 25.81 85 GLU A C 1
ATOM 628 O O . GLU A 1 85 ? 72.854 -6.394 116.171 1.00 16.52 85 GLU A O 1
ATOM 634 N N . LEU A 1 86 ? 72.470 -4.317 115.429 1.00 23.22 86 LEU A N 1
ATOM 635 C CA . LEU A 1 86 ? 71.691 -3.921 116.590 1.00 25.64 86 LEU A CA 1
ATOM 636 C C . LEU A 1 86 ? 70.367 -4.716 116.641 1.00 22.95 86 LEU A C 1
ATOM 637 O O . LEU A 1 86 ? 69.953 -5.186 117.695 1.00 22.24 86 LEU A O 1
ATOM 642 N N . VAL A 1 87 ? 69.724 -4.886 115.490 1.00 22.88 87 VAL A N 1
ATOM 643 C CA . VAL A 1 87 ? 68.534 -5.731 115.406 1.00 20.77 87 VAL A CA 1
ATOM 644 C C . VAL A 1 87 ? 68.824 -7.188 115.812 1.00 22.34 87 VAL A C 1
ATOM 645 O O . VAL A 1 87 ? 68.009 -7.816 116.503 1.00 19.70 87 VAL A O 1
ATOM 649 N N . LYS A 1 88 ? 69.970 -7.725 115.392 1.00 21.45 88 LYS A N 1
ATOM 650 C CA . LYS A 1 88 ? 70.370 -9.071 115.783 1.00 23.36 88 LYS A CA 1
ATOM 651 C C . LYS A 1 88 ? 70.420 -9.197 117.292 1.00 23.51 88 LYS A C 1
ATOM 652 O O . LYS A 1 88 ? 69.919 -10.160 117.865 1.00 23.61 88 LYS A O 1
ATOM 658 N N . LEU A 1 89 ? 71.086 -8.231 117.917 1.00 22.90 89 LEU A N 1
ATOM 659 C CA . LEU A 1 89 ? 71.268 -8.211 119.362 1.00 23.00 89 LEU A CA 1
ATOM 660 C C . LEU A 1 89 ? 69.936 -8.121 120.103 1.00 24.58 89 LEU A C 1
ATOM 661 O O . LEU A 1 89 ? 69.696 -8.863 121.053 1.00 27.52 89 LEU A O 1
ATOM 666 N N . LEU A 1 90 ? 69.062 -7.228 119.658 1.00 22.73 90 LEU A N 1
ATOM 667 C CA . LEU A 1 90 ? 67.749 -7.077 120.295 1.00 20.64 90 LEU A CA 1
ATOM 668 C C . LEU A 1 90 ? 66.956 -8.379 120.226 1.00 20.91 90 LEU A C 1
ATOM 669 O O . LEU A 1 90 ? 66.427 -8.830 121.238 1.00 25.24 90 LEU A O 1
ATOM 674 N N . LEU A 1 91 ? 66.912 -9.009 119.054 1.00 18.74 91 LEU A N 1
ATOM 675 C CA . LEU A 1 91 ? 66.183 -10.268 118.872 1.00 18.69 91 LEU A CA 1
ATOM 676 C C . LEU A 1 91 ? 66.773 -11.376 119.724 1.00 20.53 91 LEU A C 1
ATOM 677 O O . LEU A 1 91 ? 66.053 -12.194 120.300 1.00 22.37 91 LEU A O 1
ATOM 682 N N . GLU A 1 92 ? 68.092 -11.386 119.832 1.00 21.34 92 GLU A N 1
ATOM 683 C CA . GLU A 1 92 ? 68.759 -12.390 120.645 1.00 24.45 92 GLU A CA 1
ATOM 684 C C . GLU A 1 92 ? 68.441 -12.225 122.127 1.00 27.42 92 GLU A C 1
ATOM 685 O O . GLU A 1 92 ? 68.377 -13.210 122.862 1.00 29.58 92 GLU A O 1
ATOM 691 N N . LYS A 1 93 ? 68.172 -10.992 122.552 1.00 28.23 93 LYS A N 1
ATOM 692 C CA . LYS A 1 93 ? 67.809 -10.732 123.954 1.00 25.63 93 LYS A CA 1
ATOM 693 C C . LYS A 1 93 ? 66.302 -10.700 124.199 1.00 24.51 93 LYS A C 1
ATOM 694 O O . LYS A 1 93 ? 65.852 -10.259 125.259 1.00 27.43 93 LYS A O 1
ATOM 700 N N . GLY A 1 94 ? 65.529 -11.159 123.217 1.00 22.41 94 GLY A N 1
ATOM 701 C CA . GLY A 1 94 ? 64.114 -11.411 123.405 1.00 23.52 94 GLY A CA 1
ATOM 702 C C . GLY A 1 94 ? 63.131 -10.383 122.886 1.00 26.05 94 GLY A C 1
ATOM 703 O O . GLY A 1 94 ? 61.959 -10.412 123.262 1.00 31.56 94 GLY A O 1
ATOM 704 N N . ALA A 1 95 ? 63.565 -9.507 121.988 1.00 24.51 95 ALA A N 1
ATOM 705 C CA . ALA A 1 95 ? 62.649 -8.509 121.456 1.00 24.86 95 ALA A CA 1
ATOM 706 C C . ALA A 1 95 ? 61.535 -9.224 120.717 1.00 25.36 95 ALA A C 1
ATOM 707 O O . ALA A 1 95 ? 61.770 -10.258 120.096 1.00 24.75 95 ALA A O 1
ATOM 709 N N . ASP A 1 96 ? 60.325 -8.672 120.802 1.00 25.22 96 ASP A N 1
ATOM 710 C CA . ASP A 1 96 ? 59.148 -9.235 120.140 1.00 24.73 96 ASP A CA 1
ATOM 711 C C . ASP A 1 96 ? 59.175 -8.819 118.674 1.00 20.39 96 ASP A C 1
ATOM 712 O O . ASP A 1 96 ? 59.033 -7.643 118.330 1.00 19.12 96 ASP A O 1
ATOM 717 N N . ILE A 1 97 ? 59.378 -9.793 117.809 1.00 22.34 97 ILE A N 1
ATOM 718 C CA . ILE A 1 97 ? 59.639 -9.486 116.414 1.00 24.26 97 ILE A CA 1
ATOM 719 C C . ILE A 1 97 ? 58.382 -8.986 115.714 1.00 24.34 97 ILE A C 1
ATOM 720 O O . ILE A 1 97 ? 58.471 -8.273 114.719 1.00 24.91 97 ILE A O 1
ATOM 725 N N . ASN A 1 98 ? 57.214 -9.349 116.241 1.00 25.40 98 ASN A N 1
ATOM 726 C CA . ASN A 1 98 ? 55.957 -8.916 115.638 1.00 24.41 98 ASN A CA 1
ATOM 727 C C . ASN A 1 98 ? 55.224 -7.860 116.458 1.00 23.24 98 ASN A C 1
ATOM 728 O O . ASN A 1 98 ? 54.018 -7.671 116.313 1.00 20.11 98 ASN A O 1
ATOM 733 N N . ALA A 1 99 ? 55.978 -7.146 117.293 1.00 23.88 99 ALA A N 1
ATOM 734 C CA . ALA A 1 99 ? 55.427 -6.045 118.069 1.00 20.72 99 ALA A CA 1
ATOM 735 C C . ALA A 1 99 ? 54.804 -4.992 117.159 1.00 24.42 99 ALA A C 1
ATOM 736 O O . ALA A 1 99 ? 55.342 -4.670 116.094 1.00 20.81 99 ALA A O 1
ATOM 738 N N . ARG A 1 100 ? 53.690 -4.420 117.598 1.00 18.60 100 ARG A N 1
ATOM 739 C CA . ARG A 1 100 ? 53.031 -3.406 116.797 1.00 17.70 100 ARG A CA 1
ATOM 740 C C . ARG A 1 100 ? 53.014 -2.072 117.523 1.00 17.84 100 ARG A C 1
ATOM 741 O O . ARG A 1 100 ? 52.744 -2.027 118.722 1.00 19.89 100 ARG A O 1
ATOM 749 N N . ASP A 1 101 ? 53.327 -0.989 116.814 1.00 18.40 101 ASP A N 1
ATOM 750 C CA . ASP A 1 101 ? 53.247 0.341 117.421 1.00 20.79 101 ASP A CA 1
ATOM 751 C C . ASP A 1 101 ? 51.794 0.844 117.354 1.00 22.78 101 ASP A C 1
ATOM 752 O O . ASP A 1 101 ? 50.873 0.080 117.047 1.00 19.58 101 ASP A O 1
ATOM 757 N N . GLU A 1 102 ? 51.611 2.128 117.642 1.00 25.60 102 GLU A N 1
ATOM 758 C CA . GLU A 1 102 ? 50.298 2.754 117.725 1.00 32.54 102 GLU A CA 1
ATOM 759 C C . GLU A 1 102 ? 49.479 2.628 116.439 1.00 28.12 102 GLU A C 1
ATOM 760 O O . GLU A 1 102 ? 48.248 2.547 116.475 1.00 22.28 102 GLU A O 1
ATOM 766 N N . ASP A 1 103 ? 50.176 2.617 115.308 1.00 21.69 103 ASP A N 1
ATOM 767 C CA . ASP A 1 103 ? 49.538 2.530 114.021 1.00 20.42 103 ASP A CA 1
ATOM 768 C C . ASP A 1 103 ? 49.465 1.098 113.500 1.00 17.50 103 ASP A C 1
ATOM 769 O O . ASP A 1 103 ? 49.058 0.867 112.364 1.00 19.82 103 ASP A O 1
ATOM 774 N N . GLY A 1 104 ? 49.891 0.141 114.310 1.00 14.52 104 GLY A N 1
ATOM 775 C CA . GLY A 1 104 ? 49.797 -1.261 113.938 1.00 15.64 104 GLY A CA 1
ATOM 776 C C . GLY A 1 104 ? 50.976 -1.730 113.099 1.00 19.85 104 GLY A C 1
ATOM 777 O O . GLY A 1 104 ? 50.978 -2.847 112.570 1.00 19.68 104 GLY A O 1
ATOM 778 N N . SER A 1 105 ? 52.001 -0.890 113.013 1.00 21.87 105 SER A N 1
ATOM 779 C CA . SER A 1 105 ? 53.194 -1.210 112.227 1.00 21.01 105 SER A CA 1
ATOM 780 C C . SER A 1 105 ? 54.132 -2.131 112.998 1.00 19.08 105 SER A C 1
ATOM 781 O O . SER A 1 105 ? 54.428 -1.878 114.176 1.00 19.12 105 SER A O 1
ATOM 784 N N . THR A 1 106 ? 54.619 -3.182 112.333 1.00 19.21 106 THR A N 1
ATOM 785 C CA . THR A 1 106 ? 55.626 -4.068 112.920 1.00 19.25 106 THR A CA 1
ATOM 786 C C . THR A 1 106 ? 57.023 -3.614 112.489 1.00 20.59 106 THR A C 1
ATOM 787 O O . THR A 1 106 ? 57.166 -2.755 111.603 1.00 18.90 106 THR A O 1
ATOM 791 N N . PRO A 1 107 ? 58.069 -4.157 113.132 1.00 16.90 107 PRO A N 1
ATOM 792 C CA . PRO A 1 107 ? 59.418 -3.803 112.664 1.00 15.00 107 PRO A CA 1
ATOM 793 C C . PRO A 1 107 ? 59.641 -4.094 111.176 1.00 16.05 107 PRO A C 1
ATOM 794 O O . PRO A 1 107 ? 60.312 -3.303 110.512 1.00 19.44 107 PRO A O 1
ATOM 798 N N . LEU A 1 108 ? 59.065 -5.175 110.655 1.00 20.18 108 LEU A N 1
ATOM 799 C CA . LEU A 1 108 ? 59.170 -5.494 109.229 1.00 20.33 108 LEU A CA 1
ATOM 800 C C . LEU A 1 108 ? 58.551 -4.422 108.337 1.00 20.99 108 LEU A C 1
ATOM 801 O O . LEU A 1 108 ? 59.083 -4.120 107.258 1.00 18.37 108 LEU A O 1
ATOM 806 N N . HIS A 1 109 ? 57.438 -3.845 108.784 1.00 19.07 109 HIS A N 1
ATOM 807 C CA . HIS A 1 109 ? 56.802 -2.742 108.047 1.00 17.78 109 HIS A CA 1
ATOM 808 C C . HIS A 1 109 ? 57.810 -1.616 107.819 1.00 20.73 109 HIS A C 1
ATOM 809 O O . HIS A 1 109 ? 57.980 -1.123 106.698 1.00 18.93 109 HIS A O 1
ATOM 816 N N . LEU A 1 110 ? 58.457 -1.196 108.905 1.00 18.23 110 LEU A N 1
ATOM 817 C CA . LEU A 1 110 ? 59.351 -0.054 108.839 1.00 16.99 110 LEU A CA 1
ATOM 818 C C . LEU A 1 110 ? 60.647 -0.359 108.068 1.00 19.02 110 LEU A C 1
ATOM 819 O O . LEU A 1 110 ? 61.128 0.487 107.310 1.00 17.77 110 LEU A O 1
ATOM 824 N N . ALA A 1 111 ? 61.199 -1.555 108.256 1.00 19.17 111 ALA A N 1
ATOM 825 C CA . ALA A 1 111 ? 62.397 -1.950 107.529 1.00 21.08 111 ALA A CA 1
ATOM 826 C C . ALA A 1 111 ? 62.105 -2.063 106.031 1.00 20.02 111 ALA A C 1
ATOM 827 O O . ALA A 1 111 ? 62.942 -1.712 105.196 1.00 17.47 111 ALA A O 1
ATOM 829 N N . ALA A 1 112 ? 60.914 -2.551 105.697 1.00 18.20 112 ALA A N 1
ATOM 830 C CA . ALA A 1 112 ? 60.510 -2.687 104.306 1.00 16.18 112 ALA A CA 1
ATOM 831 C C . ALA A 1 112 ? 60.296 -1.320 103.676 1.00 19.01 112 ALA A C 1
ATOM 832 O O . ALA A 1 112 ? 60.697 -1.084 102.526 1.00 18.47 112 ALA A O 1
ATOM 834 N N . SER A 1 113 ? 59.691 -0.413 104.437 1.00 17.02 113 SER A N 1
ATOM 835 C CA . SER A 1 113 ? 59.424 0.936 103.947 1.00 20.03 113 SER A CA 1
ATOM 836 C C . SER A 1 113 ? 60.693 1.668 103.552 1.00 20.53 113 SER A C 1
ATOM 837 O O . SER A 1 113 ? 60.679 2.485 102.627 1.00 20.03 113 SER A O 1
ATOM 840 N N . ASN A 1 114 ? 61.771 1.395 104.282 1.00 18.44 114 ASN A N 1
ATOM 841 C CA . ASN A 1 114 ? 63.055 2.049 104.035 1.00 20.25 114 ASN A CA 1
ATOM 842 C C . ASN A 1 114 ? 64.010 1.219 103.187 1.00 22.18 114 ASN A C 1
ATOM 843 O O . ASN A 1 114 ? 65.121 1.641 102.927 1.00 22.71 114 ASN A O 1
ATOM 848 N N . GLY A 1 115 ? 63.571 0.050 102.734 1.00 25.54 115 GLY A N 1
ATOM 849 C CA . GLY A 1 115 ? 64.368 -0.725 101.796 1.00 26.26 115 GLY A CA 1
ATOM 850 C C . GLY A 1 115 ? 65.610 -1.374 102.377 1.00 24.66 115 GLY A C 1
ATOM 851 O O . GLY A 1 115 ? 66.602 -1.548 101.664 1.00 26.51 115 GLY A O 1
ATOM 852 N N . HIS A 1 116 ? 65.571 -1.735 103.658 1.00 21.80 116 HIS A N 1
ATOM 853 C CA . HIS A 1 116 ? 66.741 -2.378 104.286 1.00 21.30 116 HIS A CA 1
ATOM 854 C C . HIS A 1 116 ? 66.706 -3.885 104.016 1.00 23.57 116 HIS A C 1
ATOM 855 O O . HIS A 1 116 ? 66.177 -4.667 104.805 1.00 21.19 116 HIS A O 1
ATOM 862 N N . LEU A 1 117 ? 67.260 -4.279 102.872 1.00 21.54 117 LEU A N 1
ATOM 863 C CA . LEU A 1 117 ? 67.127 -5.647 102.368 1.00 20.35 117 LEU A CA 1
ATOM 864 C C . LEU A 1 117 ? 67.655 -6.734 103.304 1.00 16.48 117 LEU A C 1
ATOM 865 O O . LEU A 1 117 ? 66.945 -7.676 103.644 1.00 18.99 117 LEU A O 1
ATOM 870 N N . GLU A 1 118 ? 68.921 -6.633 103.692 1.00 18.42 118 GLU A N 1
ATOM 871 C CA . GLU A 1 118 ? 69.486 -7.662 104.545 1.00 19.54 118 GLU A CA 1
ATOM 872 C C . GLU A 1 118 ? 68.774 -7.676 105.894 1.00 17.11 118 GLU A C 1
ATOM 873 O O . GLU A 1 118 ? 68.570 -8.725 106.490 1.00 20.37 118 GLU A O 1
ATOM 879 N N . LEU A 1 119 ? 68.400 -6.504 106.373 1.00 17.15 119 LEU A N 1
ATOM 880 C CA . LEU A 1 119 ? 67.640 -6.408 107.620 1.00 16.28 119 LEU A CA 1
ATOM 881 C C . LEU A 1 119 ? 66.279 -7.127 107.514 1.00 16.42 119 LEU A C 1
ATOM 882 O O . LEU A 1 119 ? 65.881 -7.863 108.421 1.00 18.80 119 LEU A O 1
ATOM 887 N N . VAL A 1 120 ? 65.572 -6.930 106.402 1.00 18.51 120 VAL A N 1
ATOM 888 C CA . VAL A 1 120 ? 64.305 -7.647 106.167 1.00 17.36 120 VAL A CA 1
ATOM 889 C C . VAL A 1 120 ? 64.542 -9.162 106.080 1.00 19.80 120 VAL A C 1
ATOM 890 O O . VAL A 1 120 ? 63.752 -9.943 106.591 1.00 20.78 120 VAL A O 1
ATOM 894 N N . LYS A 1 121 ? 65.630 -9.572 105.426 1.00 21.93 121 LYS A N 1
ATOM 895 C CA . LYS A 1 121 ? 65.983 -10.989 105.350 1.00 22.97 121 LYS A CA 1
ATOM 896 C C . LYS A 1 121 ? 66.109 -11.597 106.737 1.00 20.08 121 LYS A C 1
ATOM 897 O O . LYS A 1 121 ? 65.666 -12.718 106.985 1.00 19.37 121 LYS A O 1
ATOM 903 N N . LEU A 1 122 ? 66.801 -10.876 107.613 1.00 21.35 122 LEU A N 1
ATOM 904 C CA . LEU A 1 122 ? 67.007 -11.326 108.983 1.00 20.91 122 LEU A CA 1
ATOM 905 C C . LEU A 1 122 ? 65.675 -11.420 109.737 1.00 21.46 122 LEU A C 1
ATOM 906 O O . LEU A 1 122 ? 65.363 -12.432 110.362 1.00 23.20 122 LEU A O 1
ATOM 911 N N . LEU A 1 123 ? 64.863 -10.385 109.632 1.00 20.24 123 LEU A N 1
ATOM 912 C CA . LEU A 1 123 ? 63.546 -10.394 110.293 1.00 20.39 123 LEU A CA 1
ATOM 913 C C . LEU A 1 123 ? 62.687 -11.587 109.866 1.00 21.82 123 LEU A C 1
ATOM 914 O O . LEU A 1 123 ? 62.077 -12.252 110.705 1.00 22.73 123 LEU A O 1
ATOM 919 N N . LEU A 1 124 ? 62.638 -11.854 108.568 1.00 18.17 124 LEU A N 1
ATOM 920 C CA . LEU A 1 124 ? 61.914 -13.007 108.049 1.00 20.38 124 LEU A CA 1
ATOM 921 C C . LEU A 1 124 ? 62.508 -14.323 108.554 1.00 22.96 124 LEU A C 1
ATOM 922 O O . LEU A 1 124 ? 61.772 -15.272 108.819 1.00 23.07 124 LEU A O 1
ATOM 927 N N . GLU A 1 125 ? 63.838 -14.385 108.663 1.00 26.65 125 GLU A N 1
ATOM 928 C CA . GLU A 1 125 ? 64.504 -15.581 109.167 1.00 28.53 125 GLU A CA 1
ATOM 929 C C . GLU A 1 125 ? 64.096 -15.878 110.593 1.00 24.55 125 GLU A C 1
ATOM 930 O O . GLU A 1 125 ? 63.993 -17.039 111.003 1.00 23.15 125 GLU A O 1
ATOM 936 N N . LYS A 1 126 ? 63.909 -14.818 111.363 1.00 23.22 126 LYS A N 1
ATOM 937 C CA . LYS A 1 126 ? 63.580 -14.955 112.782 1.00 24.95 126 LYS A CA 1
ATOM 938 C C . LYS A 1 126 ? 62.084 -14.962 113.044 1.00 28.81 126 LYS A C 1
ATOM 939 O O . LYS A 1 126 ? 61.646 -14.823 114.183 1.00 29.95 126 LYS A O 1
ATOM 945 N N . GLY A 1 127 ? 61.302 -15.099 111.979 1.00 30.77 127 GLY A N 1
ATOM 946 C CA . GLY A 1 127 ? 59.873 -15.336 112.117 1.00 27.13 127 GLY A CA 1
ATOM 947 C C . GLY A 1 127 ? 58.912 -14.167 111.986 1.00 23.78 127 GLY A C 1
ATOM 948 O O . GLY A 1 127 ? 57.764 -14.264 112.429 1.00 22.13 127 GLY A O 1
ATOM 949 N N . ALA A 1 128 ? 59.344 -13.075 111.362 1.00 20.99 128 ALA A N 1
ATOM 950 C CA . ALA A 1 128 ? 58.437 -11.952 111.162 1.00 20.64 128 ALA A CA 1
ATOM 951 C C . ALA A 1 128 ? 57.295 -12.353 110.225 1.00 21.64 128 ALA A C 1
ATOM 952 O O . ALA A 1 128 ? 57.503 -13.108 109.275 1.00 24.88 128 ALA A O 1
ATOM 954 N N . ASP A 1 129 ? 56.093 -11.860 110.512 1.00 18.05 129 ASP A N 1
ATOM 955 C CA . ASP A 1 129 ? 54.917 -12.125 109.682 1.00 21.94 129 ASP A CA 1
ATOM 956 C C . ASP A 1 129 ? 54.967 -11.265 108.431 1.00 17.90 129 ASP A C 1
ATOM 957 O O . ASP A 1 129 ? 54.793 -10.053 108.484 1.00 18.20 129 ASP A O 1
ATOM 962 N N . ILE A 1 130 ? 55.204 -11.908 107.295 1.00 18.74 130 ILE A N 1
ATOM 963 C CA . ILE A 1 130 ? 55.453 -11.184 106.053 1.00 17.90 130 ILE A CA 1
ATOM 964 C C . ILE A 1 130 ? 54.174 -10.515 105.548 1.00 20.74 130 ILE A C 1
ATOM 965 O O . ILE A 1 130 ? 54.231 -9.531 104.816 1.00 22.13 130 ILE A O 1
ATOM 970 N N . ASN A 1 131 ? 53.023 -11.040 105.961 1.00 24.51 131 ASN A N 1
ATOM 971 C CA . ASN A 1 131 ? 51.744 -10.471 105.554 1.00 26.09 131 ASN A CA 1
ATOM 972 C C . ASN A 1 131 ? 51.006 -9.715 106.658 1.00 24.74 131 ASN A C 1
ATOM 973 O O . ASN A 1 131 ? 49.794 -9.527 106.582 1.00 24.27 131 ASN A O 1
ATOM 978 N N . ALA A 1 132 ? 51.743 -9.280 107.674 1.00 24.96 132 ALA A N 1
ATOM 979 C CA . ALA A 1 132 ? 51.161 -8.494 108.758 1.00 23.77 132 ALA A CA 1
ATOM 980 C C . ALA A 1 132 ? 50.521 -7.199 108.240 1.00 22.87 132 ALA A C 1
ATOM 981 O O . ALA A 1 132 ? 51.094 -6.505 107.394 1.00 19.94 132 ALA A O 1
ATOM 983 N N . GLU A 1 133 ? 49.325 -6.879 108.742 1.00 21.00 133 GLU A N 1
ATOM 984 C CA . GLU A 1 133 ? 48.645 -5.645 108.356 1.00 19.79 133 GLU A CA 1
ATOM 985 C C . GLU A 1 133 ? 48.733 -4.620 109.478 1.00 19.23 133 GLU A C 1
ATOM 986 O O . GLU A 1 133 ? 48.584 -4.977 110.647 1.00 18.44 133 GLU A O 1
ATOM 992 N N . ASP A 1 134 ? 48.971 -3.353 109.147 1.00 16.21 134 ASP A N 1
ATOM 993 C CA . ASP A 1 134 ? 48.846 -2.312 110.168 1.00 19.49 134 ASP A CA 1
ATOM 994 C C . ASP A 1 134 ? 47.378 -1.937 110.330 1.00 20.98 134 ASP A C 1
ATOM 995 O O . ASP A 1 134 ? 46.511 -2.592 109.761 1.00 20.51 134 ASP A O 1
ATOM 1000 N N . HIS A 1 135 ? 47.107 -0.871 111.079 1.00 22.76 135 HIS A N 1
ATOM 1001 C CA . HIS A 1 135 ? 45.726 -0.475 111.357 1.00 25.96 135 HIS A CA 1
ATOM 1002 C C . HIS A 1 135 ? 45.011 0.016 110.108 1.00 24.27 135 HIS A C 1
ATOM 1003 O O . HIS A 1 135 ? 43.795 0.134 110.094 1.00 25.47 135 HIS A O 1
ATOM 1010 N N . SER A 1 136 ? 45.777 0.321 109.070 1.00 20.41 136 SER A N 1
ATOM 1011 C CA . SER A 1 136 ? 45.204 0.708 107.795 1.00 22.84 136 SER A CA 1
ATOM 1012 C C . SER A 1 136 ? 45.015 -0.489 106.871 1.00 21.56 136 SER A C 1
ATOM 1013 O O . SER A 1 136 ? 44.593 -0.332 105.714 1.00 21.63 136 SER A O 1
ATOM 1016 N N . GLY A 1 137 ? 45.330 -1.682 107.369 1.00 18.64 137 GLY A N 1
ATOM 1017 C CA . GLY A 1 137 ? 45.216 -2.884 106.568 1.00 17.74 137 GLY A CA 1
ATOM 1018 C C . GLY A 1 137 ? 46.359 -3.032 105.571 1.00 22.00 137 GLY A C 1
ATOM 1019 O O . GLY A 1 137 ? 46.280 -3.858 104.662 1.00 24.64 137 GLY A O 1
ATOM 1020 N N . THR A 1 138 ? 47.419 -2.241 105.752 1.00 19.92 138 THR A N 1
ATOM 1021 C CA . THR A 1 138 ? 48.571 -2.229 104.845 1.00 21.83 138 THR A CA 1
ATOM 1022 C C . THR A 1 138 ? 49.671 -3.187 105.268 1.00 21.84 138 THR A C 1
ATOM 1023 O O . THR A 1 138 ? 49.964 -3.320 106.457 1.00 23.28 138 THR A O 1
ATOM 1027 N N . THR A 1 139 ? 50.287 -3.832 104.282 1.00 21.67 139 THR A N 1
ATOM 1028 C CA . THR A 1 139 ? 51.324 -4.828 104.509 1.00 20.47 139 THR A CA 1
ATOM 1029 C C . THR A 1 139 ? 52.714 -4.244 104.250 1.00 18.76 139 THR A C 1
ATOM 1030 O O . THR A 1 139 ? 52.853 -3.161 103.665 1.00 17.23 139 THR A O 1
ATOM 1034 N N . PRO A 1 140 ? 53.756 -4.966 104.676 1.00 17.44 140 PRO A N 1
ATOM 1035 C CA . PRO A 1 140 ? 55.114 -4.475 104.402 1.00 20.69 140 PRO A CA 1
ATOM 1036 C C . PRO A 1 140 ? 55.380 -4.279 102.903 1.00 18.75 140 PRO A C 1
ATOM 1037 O O . PRO A 1 140 ? 56.019 -3.303 102.518 1.00 16.52 140 PRO A O 1
ATOM 1041 N N . LEU A 1 141 ? 54.848 -5.181 102.081 1.00 18.25 141 LEU A N 1
ATOM 1042 C CA . LEU A 1 141 ? 55.020 -5.120 100.630 1.00 18.96 141 LEU A CA 1
ATOM 1043 C C . LEU A 1 141 ? 54.486 -3.823 100.035 1.00 18.96 141 LEU A C 1
ATOM 1044 O O . LEU A 1 141 ? 55.076 -3.283 99.094 1.00 18.57 141 LEU A O 1
ATOM 1049 N N A HIS A 1 142 ? 53.379 -3.333 100.593 0.55 19.93 142 HIS A N 1
ATOM 1050 N N B HIS A 1 142 ? 53.374 -3.329 100.573 0.45 19.87 142 HIS A N 1
ATOM 1051 C CA A HIS A 1 142 ? 52.797 -2.053 100.189 0.55 18.82 142 HIS A CA 1
ATOM 1052 C CA B HIS A 1 142 ? 52.820 -2.048 100.138 0.45 19.20 142 HIS A CA 1
ATOM 1053 C C A HIS A 1 142 ? 53.817 -0.922 100.330 0.55 19.21 142 HIS A C 1
ATOM 1054 C C B HIS A 1 142 ? 53.818 -0.902 100.328 0.45 19.09 142 HIS A C 1
ATOM 1055 O O A HIS A 1 142 ? 53.987 -0.089 99.439 0.55 17.26 142 HIS A O 1
ATOM 1056 O O B HIS A 1 142 ? 53.972 -0.036 99.464 0.45 17.08 142 HIS A O 1
ATOM 1069 N N . PHE A 1 143 ? 54.487 -0.888 101.473 1.00 16.59 143 PHE A N 1
ATOM 1070 C CA . PHE A 1 143 ? 55.425 0.177 101.747 1.00 14.97 143 PHE A CA 1
ATOM 1071 C C . PHE A 1 143 ? 56.680 0.043 100.884 1.00 19.91 143 PHE A C 1
ATOM 1072 O O . PHE A 1 143 ? 57.193 1.045 100.389 1.00 20.50 143 PHE A O 1
ATOM 1080 N N . ALA A 1 144 ? 57.134 -1.184 100.658 1.00 19.67 144 ALA A N 1
ATOM 1081 C CA . ALA A 1 144 ? 58.296 -1.394 99.799 1.00 22.24 144 ALA A CA 1
ATOM 1082 C C . ALA A 1 144 ? 57.995 -0.977 98.359 1.00 23.13 144 ALA A C 1
ATOM 1083 O O . ALA A 1 144 ? 58.828 -0.353 97.715 1.00 23.33 144 ALA A O 1
ATOM 1085 N N . ALA A 1 145 ? 56.797 -1.303 97.868 1.00 18.14 145 ALA A N 1
ATOM 1086 C CA . ALA A 1 145 ? 56.442 -0.997 96.490 1.00 20.18 145 ALA A CA 1
ATOM 1087 C C . ALA A 1 145 ? 56.242 0.492 96.340 1.00 22.35 145 ALA A C 1
ATOM 1088 O O . ALA A 1 145 ? 56.753 1.110 95.412 1.00 19.69 145 ALA A O 1
ATOM 1090 N N . LYS A 1 146 ? 55.542 1.069 97.307 1.00 21.50 146 LYS A N 1
ATOM 1091 C CA . LYS A 1 146 ? 55.227 2.482 97.301 1.00 23.18 146 LYS A CA 1
ATOM 1092 C C . LYS A 1 146 ? 56.467 3.354 97.330 1.00 23.76 146 LYS A C 1
ATOM 1093 O O . LYS A 1 146 ? 56.522 4.390 96.670 1.00 20.60 146 LYS A O 1
ATOM 1099 N N . ASN A 1 147 ? 57.458 2.937 98.110 1.00 21.18 147 ASN A N 1
ATOM 1100 C CA . ASN A 1 147 ? 58.665 3.727 98.263 1.00 20.20 147 ASN A CA 1
ATOM 1101 C C . ASN A 1 147 ? 59.723 3.266 97.289 1.00 22.03 147 ASN A C 1
ATOM 1102 O O . ASN A 1 147 ? 60.891 3.643 97.400 1.00 25.57 147 ASN A O 1
ATOM 1107 N N . GLY A 1 148 ? 59.313 2.414 96.349 1.00 22.76 148 GLY A N 1
ATOM 1108 C CA . GLY A 1 148 ? 60.160 2.051 95.224 1.00 24.06 148 GLY A CA 1
ATOM 1109 C C . GLY A 1 148 ? 61.392 1.207 95.505 1.00 24.14 148 GLY A C 1
ATOM 1110 O O . GLY A 1 148 ? 62.431 1.411 94.884 1.00 26.73 148 GLY A O 1
ATOM 1111 N N . HIS A 1 149 ? 61.308 0.265 96.436 1.00 21.05 149 HIS A N 1
ATOM 1112 C CA . HIS A 1 149 ? 62.481 -0.565 96.729 1.00 18.91 149 HIS A CA 1
ATOM 1113 C C . HIS A 1 149 ? 62.375 -1.889 95.992 1.00 18.73 149 HIS A C 1
ATOM 1114 O O . HIS A 1 149 ? 61.804 -2.852 96.510 1.00 19.52 149 HIS A O 1
ATOM 1121 N N . LEU A 1 150 ? 62.923 -1.915 94.779 1.00 18.13 150 LEU A N 1
ATOM 1122 C CA . LEU A 1 150 ? 62.754 -3.021 93.846 1.00 14.74 150 LEU A CA 1
ATOM 1123 C C . LEU A 1 150 ? 63.224 -4.370 94.384 1.00 17.00 150 LEU A C 1
ATOM 1124 O O . LEU A 1 150 ? 62.488 -5.348 94.345 1.00 17.86 150 LEU A O 1
ATOM 1129 N N . GLU A 1 151 ? 64.489 -4.431 94.816 1.00 15.93 151 GLU A N 1
ATOM 1130 C CA . GLU A 1 151 ? 65.052 -5.667 95.333 1.00 17.14 151 GLU A CA 1
ATOM 1131 C C . GLU A 1 151 ? 64.317 -6.158 96.583 1.00 17.41 151 GLU A C 1
ATOM 1132 O O . GLU A 1 151 ? 64.121 -7.349 96.770 1.00 22.39 151 GLU A O 1
ATOM 1138 N N . LEU A 1 152 ? 63.917 -5.249 97.451 1.00 18.69 152 LEU A N 1
ATOM 1139 C CA A LEU A 1 152 ? 63.117 -5.634 98.610 0.41 20.19 152 LEU A CA 1
ATOM 1140 C CA B LEU A 1 152 ? 63.119 -5.631 98.616 0.59 19.78 152 LEU A CA 1
ATOM 1141 C C . LEU A 1 152 ? 61.812 -6.298 98.176 1.00 20.26 152 LEU A C 1
ATOM 1142 O O . LEU A 1 152 ? 61.413 -7.330 98.710 1.00 19.53 152 LEU A O 1
ATOM 1151 N N . VAL A 1 153 ? 61.146 -5.710 97.189 1.00 19.17 153 VAL A N 1
ATOM 1152 C CA . VAL A 1 153 ? 59.887 -6.280 96.708 1.00 20.41 153 VAL A CA 1
ATOM 1153 C C . VAL A 1 153 ? 60.102 -7.679 96.126 1.00 20.80 153 VAL A C 1
ATOM 1154 O O . VAL A 1 153 ? 59.289 -8.571 96.340 1.00 21.20 153 VAL A O 1
ATOM 1158 N N . LYS A 1 154 ? 61.200 -7.861 95.390 1.00 21.68 154 LYS A N 1
ATOM 1159 C CA . LYS A 1 154 ? 61.534 -9.170 94.833 1.00 23.79 154 LYS A CA 1
ATOM 1160 C C . LYS A 1 154 ? 61.643 -10.199 95.939 1.00 21.31 154 LYS A C 1
ATOM 1161 O O . LYS A 1 154 ? 61.127 -11.306 95.816 1.00 22.44 154 LYS A O 1
ATOM 1167 N N . LEU A 1 155 ? 62.363 -9.837 97.001 1.00 20.58 155 LEU A N 1
ATOM 1168 C CA . LEU A 1 155 ? 62.539 -10.711 98.162 1.00 20.81 155 LEU A CA 1
ATOM 1169 C C . LEU A 1 155 ? 61.227 -11.044 98.866 1.00 19.12 155 LEU A C 1
ATOM 1170 O O . LEU A 1 155 ? 60.950 -12.211 99.173 1.00 21.68 155 LEU A O 1
ATOM 1175 N N . LEU A 1 156 ? 60.421 -10.024 99.133 1.00 18.13 156 LEU A N 1
ATOM 1176 C CA . LEU A 1 156 ? 59.131 -10.242 99.802 1.00 20.70 156 LEU A CA 1
ATOM 1177 C C . LEU A 1 156 ? 58.236 -11.187 99.000 1.00 21.15 156 LEU A C 1
ATOM 1178 O O . LEU A 1 156 ? 57.584 -12.062 99.574 1.00 21.60 156 LEU A O 1
ATOM 1183 N N . LEU A 1 157 ? 58.202 -11.005 97.678 1.00 21.92 157 LEU A N 1
ATOM 1184 C CA . LEU A 1 157 ? 57.432 -11.889 96.803 1.00 20.13 157 LEU A CA 1
ATOM 1185 C C . LEU A 1 157 ? 57.992 -13.311 96.805 1.00 22.83 157 LEU A C 1
ATOM 1186 O O . LEU A 1 157 ? 57.228 -14.279 96.768 1.00 23.54 157 LEU A O 1
ATOM 1191 N N . GLU A 1 158 ? 59.321 -13.435 96.856 1.00 22.48 158 GLU A N 1
ATOM 1192 C CA . GLU A 1 158 ? 59.965 -14.744 96.930 1.00 25.80 158 GLU A CA 1
ATOM 1193 C C . GLU A 1 158 ? 59.530 -15.462 98.197 1.00 25.77 158 GLU A C 1
ATOM 1194 O O . GLU A 1 158 ? 59.383 -16.680 98.228 1.00 28.10 158 GLU A O 1
ATOM 1200 N N . LYS A 1 159 ? 59.356 -14.686 99.256 1.00 21.72 159 LYS A N 1
ATOM 1201 C CA . LYS A 1 159 ? 59.051 -15.230 100.573 1.00 21.45 159 LYS A CA 1
ATOM 1202 C C . LYS A 1 159 ? 57.556 -15.340 100.843 1.00 23.83 159 LYS A C 1
ATOM 1203 O O . LYS A 1 159 ? 57.149 -15.588 101.981 1.00 27.83 159 LYS A O 1
ATOM 1209 N N . GLY A 1 160 ? 56.741 -15.132 99.810 1.00 24.65 160 GLY A N 1
ATOM 1210 C CA . GLY A 1 160 ? 55.319 -15.411 99.913 1.00 23.99 160 GLY A CA 1
ATOM 1211 C C . GLY A 1 160 ? 54.403 -14.243 100.239 1.00 25.36 160 GLY A C 1
ATOM 1212 O O . GLY A 1 160 ? 53.273 -14.455 100.697 1.00 27.43 160 GLY A O 1
ATOM 1213 N N . ALA A 1 161 ? 54.872 -13.012 100.043 1.00 23.70 161 ALA A N 1
ATOM 1214 C CA . ALA A 1 161 ? 54.004 -11.860 100.281 1.00 24.67 161 ALA A CA 1
ATOM 1215 C C . ALA A 1 161 ? 52.856 -11.870 99.269 1.00 24.57 161 ALA A C 1
ATOM 1216 O O . ALA A 1 161 ? 53.053 -12.245 98.112 1.00 24.72 161 ALA A O 1
ATOM 1218 N N . ASP A 1 162 ? 51.667 -11.464 99.705 1.00 22.75 162 ASP A N 1
ATOM 1219 C CA . ASP A 1 162 ? 50.505 -11.436 98.812 1.00 23.83 162 ASP A CA 1
ATOM 1220 C C . ASP A 1 162 ? 50.639 -10.257 97.866 1.00 18.68 162 ASP A C 1
ATOM 1221 O O . ASP A 1 162 ? 50.573 -9.096 98.273 1.00 18.28 162 ASP A O 1
ATOM 1226 N N . ILE A 1 163 ? 50.835 -10.557 96.593 1.00 19.90 163 ILE A N 1
ATOM 1227 C CA . ILE A 1 163 ? 51.111 -9.509 95.616 1.00 20.62 163 ILE A CA 1
ATOM 1228 C C . ILE A 1 163 ? 49.914 -8.591 95.379 1.00 20.06 163 ILE A C 1
ATOM 1229 O O . ILE A 1 163 ? 50.074 -7.439 94.970 1.00 21.68 163 ILE A O 1
ATOM 1234 N N . ASN A 1 164 ? 48.717 -9.095 95.666 1.00 18.10 164 ASN A N 1
ATOM 1235 C CA . ASN A 1 164 ? 47.503 -8.328 95.459 1.00 20.22 164 ASN A CA 1
ATOM 1236 C C . ASN A 1 164 ? 46.813 -7.874 96.739 1.00 20.37 164 ASN A C 1
ATOM 1237 O O . ASN A 1 164 ? 45.602 -7.689 96.757 1.00 19.20 164 ASN A O 1
ATOM 1242 N N . ALA A 1 165 ? 47.614 -7.671 97.780 1.00 17.43 165 ALA A N 1
ATOM 1243 C CA . ALA A 1 165 ? 47.160 -7.163 99.074 1.00 19.99 165 ALA A CA 1
ATOM 1244 C C . ALA A 1 165 ? 46.400 -5.854 98.921 1.00 20.36 165 ALA A C 1
ATOM 1245 O O . ALA A 1 165 ? 46.913 -4.900 98.344 1.00 20.07 165 ALA A O 1
ATOM 1247 N N . SER A 1 166 ? 45.163 -5.820 99.418 1.00 17.09 166 SER A N 1
ATOM 1248 C CA . SER A 1 166 ? 44.290 -4.676 99.204 1.00 22.20 166 SER A CA 1
ATOM 1249 C C . SER A 1 166 ? 43.582 -4.161 100.456 1.00 23.51 166 SER A C 1
ATOM 1250 O O . SER A 1 166 ? 42.490 -3.587 100.343 1.00 19.84 166 SER A O 1
ATOM 1253 N N . ASP A 1 167 ? 44.154 -4.425 101.632 1.00 29.18 167 ASP A N 1
ATOM 1254 C CA . ASP A 1 167 ? 43.584 -3.971 102.918 1.00 33.66 167 ASP A CA 1
ATOM 1255 C C . ASP A 1 167 ? 42.088 -4.289 103.041 1.00 22.32 167 ASP A C 1
ATOM 1256 O O . ASP A 1 167 ? 41.666 -5.430 102.916 1.00 20.74 167 ASP A O 1
ATOM 1261 N N . PHE A 1 168 ? 41.336 -3.255 103.383 1.00 16.77 168 PHE A N 1
ATOM 1262 C CA . PHE A 1 168 ? 39.885 -3.290 103.567 1.00 17.91 168 PHE A CA 1
ATOM 1263 C C . PHE A 1 168 ? 39.050 -3.104 102.293 1.00 19.89 168 PHE A C 1
ATOM 1264 O O . PHE A 1 168 ? 39.573 -3.039 101.175 1.00 19.49 168 PHE A O 1
ATOM 1272 N N . SER A 1 169 ? 37.732 -3.052 102.485 1.00 20.55 169 SER A N 1
ATOM 1273 C CA . SER A 1 169 ? 36.781 -2.860 101.387 1.00 21.45 169 SER A CA 1
ATOM 1274 C C . SER A 1 169 ? 35.717 -1.831 101.745 1.00 24.85 169 SER A C 1
ATOM 1275 O O . SER A 1 169 ? 35.709 -1.290 102.843 1.00 23.99 169 SER A O 1
ATOM 1278 N N . GLY A 1 170 ? 34.813 -1.551 100.816 1.00 23.62 170 GLY A N 1
ATOM 1279 C CA . GLY A 1 170 ? 33.662 -0.764 101.190 1.00 22.02 170 GLY A CA 1
ATOM 1280 C C . GLY A 1 170 ? 32.675 -1.644 101.932 1.00 22.60 170 GLY A C 1
ATOM 1281 O O . GLY A 1 170 ? 32.773 -2.867 101.889 1.00 23.31 170 GLY A O 1
ATOM 1282 N N . PRO A 1 171 ? 31.720 -1.023 102.629 1.00 24.93 171 PRO A N 1
ATOM 1283 C CA . PRO A 1 171 ? 30.738 -1.737 103.455 1.00 24.70 171 PRO A CA 1
ATOM 1284 C C . PRO A 1 171 ? 29.880 -2.714 102.654 1.00 23.61 171 PRO A C 1
ATOM 1285 O O . PRO A 1 171 ? 29.556 -2.451 101.494 1.00 19.79 171 PRO A O 1
ATOM 1289 N N . THR A 1 172 ? 29.544 -3.843 103.265 1.00 20.90 172 THR A N 1
ATOM 1290 C CA . THR A 1 172 ? 28.601 -4.773 102.677 1.00 19.47 172 THR A CA 1
ATOM 1291 C C . THR A 1 172 ? 27.178 -4.400 103.116 1.00 20.56 172 THR A C 1
ATOM 1292 O O . THR A 1 172 ? 26.997 -3.565 104.007 1.00 18.77 172 THR A O 1
ATOM 1296 N N . PRO A 1 173 ? 26.169 -5.005 102.481 1.00 20.36 173 PRO A N 1
ATOM 1297 C CA . PRO A 1 173 ? 24.787 -4.780 102.933 1.00 21.48 173 PRO A CA 1
ATOM 1298 C C . PRO A 1 173 ? 24.594 -5.107 104.413 1.00 21.64 173 PRO A C 1
ATOM 1299 O O . PRO A 1 173 ? 23.828 -4.434 105.092 1.00 26.03 173 PRO A O 1
ATOM 1303 N N . LEU A 1 174 ? 25.303 -6.114 104.911 1.00 22.25 174 LEU A N 1
ATOM 1304 C CA . LEU A 1 174 ? 25.226 -6.458 106.330 1.00 21.73 174 LEU A CA 1
ATOM 1305 C C . LEU A 1 174 ? 25.752 -5.316 107.210 1.00 20.54 174 LEU A C 1
ATOM 1306 O O . LEU A 1 174 ? 25.202 -5.058 108.286 1.00 19.02 174 LEU A O 1
ATOM 1311 N N . HIS A 1 175 ? 26.803 -4.640 106.751 1.00 17.18 175 HIS A N 1
ATOM 1312 C CA . HIS A 1 175 ? 27.303 -3.433 107.423 1.00 20.91 175 HIS A CA 1
ATOM 1313 C C . HIS A 1 175 ? 26.232 -2.351 107.544 1.00 19.54 175 HIS A C 1
ATOM 1314 O O . HIS A 1 175 ? 26.012 -1.781 108.609 1.00 18.78 175 HIS A O 1
ATOM 1321 N N . SER A 1 176 ? 25.614 -2.031 106.415 1.00 18.97 176 SER A N 1
ATOM 1322 C CA . SER A 1 176 ? 24.619 -0.975 106.369 1.00 21.55 176 SER A CA 1
ATOM 1323 C C . SER A 1 176 ? 23.433 -1.302 107.243 1.00 19.35 176 SER A C 1
ATOM 1324 O O . SER A 1 176 ? 22.942 -0.430 107.964 1.00 19.33 176 SER A O 1
ATOM 1327 N N . ALA A 1 177 ? 22.987 -2.554 107.189 1.00 18.07 177 ALA A N 1
ATOM 1328 C CA . ALA A 1 177 ? 21.821 -2.989 107.976 1.00 19.92 177 ALA A CA 1
ATOM 1329 C C . ALA A 1 177 ? 22.101 -2.890 109.468 1.00 22.90 177 ALA A C 1
ATOM 1330 O O . ALA A 1 177 ? 21.215 -2.516 110.241 1.00 23.35 177 ALA A O 1
ATOM 1332 N N . ALA A 1 178 ? 23.309 -3.296 109.869 1.00 17.23 178 ALA A N 1
ATOM 1333 C CA . ALA A 1 178 ? 23.731 -3.249 111.263 1.00 18.81 178 ALA A CA 1
ATOM 1334 C C . ALA A 1 178 ? 23.939 -1.821 111.745 1.00 20.29 178 ALA A C 1
ATOM 1335 O O . ALA A 1 178 ? 23.550 -1.470 112.854 1.00 22.09 178 ALA A O 1
ATOM 1337 N N . GLU A 1 179 ? 24.575 -1.007 110.917 1.00 19.19 179 GLU A N 1
ATOM 1338 C CA . GLU A 1 179 ? 24.848 0.384 111.264 1.00 21.25 179 GLU A CA 1
ATOM 1339 C C . GLU A 1 179 ? 23.567 1.164 111.476 1.00 22.94 179 GLU A C 1
ATOM 1340 O O . GLU A 1 179 ? 23.500 2.040 112.343 1.00 21.52 179 GLU A O 1
ATOM 1346 N N . ASN A 1 180 ? 22.557 0.864 110.664 1.00 22.39 180 ASN A N 1
ATOM 1347 C CA . ASN A 1 180 ? 21.305 1.611 110.725 1.00 25.69 180 ASN A CA 1
ATOM 1348 C C . ASN A 1 180 ? 20.206 0.939 111.542 1.00 23.88 180 ASN A C 1
ATOM 1349 O O . ASN A 1 180 ? 19.037 1.330 111.475 1.00 19.96 180 ASN A O 1
ATOM 1354 N N . GLY A 1 181 ? 20.593 -0.053 112.338 1.00 25.15 181 GLY A N 1
ATOM 1355 C CA . GLY A 1 181 ? 19.675 -0.693 113.267 1.00 24.41 181 GLY A CA 1
ATOM 1356 C C . GLY A 1 181 ? 18.510 -1.445 112.648 1.00 26.25 181 GLY A C 1
ATOM 1357 O O . GLY A 1 181 ? 17.410 -1.460 113.217 1.00 29.53 181 GLY A O 1
ATOM 1358 N N . HIS A 1 182 ? 18.737 -2.112 111.519 1.00 19.72 182 HIS A N 1
ATOM 1359 C CA . HIS A 1 182 ? 17.670 -2.905 110.917 1.00 18.93 182 HIS A CA 1
ATOM 1360 C C . HIS A 1 182 ? 17.845 -4.371 111.288 1.00 19.61 182 HIS A C 1
ATOM 1361 O O . HIS A 1 182 ? 18.446 -5.145 110.558 1.00 22.03 182 HIS A O 1
ATOM 1368 N N . LEU A 1 183 ? 17.275 -4.740 112.429 1.00 19.40 183 LEU A N 1
ATOM 1369 C CA . LEU A 1 183 ? 17.490 -6.048 113.031 1.00 20.93 183 LEU A CA 1
ATOM 1370 C C . LEU A 1 183 ? 16.976 -7.197 112.174 1.00 19.29 183 LEU A C 1
ATOM 1371 O O . LEU A 1 183 ? 17.682 -8.175 111.966 1.00 19.61 183 LEU A O 1
ATOM 1376 N N . GLU A 1 184 ? 15.728 -7.100 111.708 1.00 16.49 184 GLU A N 1
ATOM 1377 C CA . GLU A 1 184 ? 15.169 -8.169 110.913 1.00 20.68 184 GLU A CA 1
ATOM 1378 C C . GLU A 1 184 ? 15.955 -8.351 109.597 1.00 19.06 184 GLU A C 1
ATOM 1379 O O . GLU A 1 184 ? 16.161 -9.467 109.137 1.00 21.67 184 GLU A O 1
ATOM 1385 N N . LEU A 1 185 ? 16.393 -7.252 109.007 1.00 18.19 185 LEU A N 1
ATOM 1386 C CA . LEU A 1 185 ? 17.263 -7.299 107.827 1.00 18.65 185 LEU A CA 1
ATOM 1387 C C . LEU A 1 185 ? 18.602 -7.998 108.123 1.00 20.79 185 LEU A C 1
ATOM 1388 O O . LEU A 1 185 ? 19.140 -8.748 107.299 1.00 20.09 185 LEU A O 1
ATOM 1393 N N . VAL A 1 186 ? 19.148 -7.730 109.301 1.00 21.37 186 VAL A N 1
ATOM 1394 C CA . VAL A 1 186 ? 20.389 -8.387 109.710 1.00 22.11 186 VAL A CA 1
ATOM 1395 C C . VAL A 1 186 ? 20.183 -9.897 109.808 1.00 22.34 186 VAL A C 1
ATOM 1396 O O . VAL A 1 186 ? 21.010 -10.667 109.325 1.00 18.39 186 VAL A O 1
ATOM 1400 N N . LYS A 1 187 ? 19.076 -10.308 110.427 1.00 19.95 187 LYS A N 1
ATOM 1401 C CA . LYS A 1 187 ? 18.766 -11.726 110.585 1.00 21.35 187 LYS A CA 1
ATOM 1402 C C . LYS A 1 187 ? 18.619 -12.401 109.221 1.00 21.49 187 LYS A C 1
ATOM 1403 O O . LYS A 1 187 ? 19.060 -13.532 109.018 1.00 24.40 187 LYS A O 1
ATOM 1409 N N . LEU A 1 188 ? 17.924 -11.725 108.314 1.00 20.61 188 LEU A N 1
ATOM 1410 C CA . LEU A 1 188 ? 17.725 -12.234 106.959 1.00 19.96 188 LEU A CA 1
ATOM 1411 C C . LEU A 1 188 ? 19.047 -12.350 106.187 1.00 21.46 188 LEU A C 1
ATOM 1412 O O . LEU A 1 188 ? 19.309 -13.355 105.521 1.00 23.37 188 LEU A O 1
ATOM 1417 N N . LEU A 1 189 ? 19.877 -11.322 106.274 1.00 15.90 189 LEU A N 1
ATOM 1418 C CA . LEU A 1 189 ? 21.175 -11.339 105.562 1.00 18.91 189 LEU A CA 1
ATOM 1419 C C . LEU A 1 189 ? 22.043 -12.475 106.059 1.00 21.23 189 LEU A C 1
ATOM 1420 O O . LEU A 1 189 ? 22.677 -13.178 105.272 1.00 22.44 189 LEU A O 1
ATOM 1425 N N . LEU A 1 190 ? 22.040 -12.687 107.369 1.00 19.75 190 LEU A N 1
ATOM 1426 C CA . LEU A 1 190 ? 22.817 -13.762 107.969 1.00 20.17 190 LEU A CA 1
ATOM 1427 C C . LEU A 1 190 ? 22.357 -15.153 107.516 1.00 24.11 190 LEU A C 1
ATOM 1428 O O . LEU A 1 190 ? 23.174 -15.999 107.167 1.00 25.70 190 LEU A O 1
ATOM 1433 N N . GLU A 1 191 ? 21.050 -15.396 107.516 1.00 24.36 191 GLU A N 1
ATOM 1434 C CA . GLU A 1 191 ? 20.553 -16.693 107.078 1.00 29.26 191 GLU A CA 1
ATOM 1435 C C . GLU A 1 191 ? 20.864 -16.936 105.598 1.00 29.44 191 GLU A C 1
ATOM 1436 O O . GLU A 1 191 ? 21.053 -18.078 105.199 1.00 29.41 191 GLU A O 1
ATOM 1442 N N . LYS A 1 192 ? 20.904 -15.870 104.796 1.00 29.08 192 LYS A N 1
ATOM 1443 C CA . LYS A 1 192 ? 21.185 -15.971 103.356 1.00 26.99 192 LYS A CA 1
ATOM 1444 C C . LYS A 1 192 ? 22.699 -15.925 103.061 1.00 30.14 192 LYS A C 1
ATOM 1445 O O . LYS A 1 192 ? 23.113 -15.856 101.899 1.00 29.43 192 LYS A O 1
ATOM 1451 N N . GLY A 1 193 ? 23.513 -15.927 104.112 1.00 30.69 193 GLY A N 1
ATOM 1452 C CA . GLY A 1 193 ? 24.952 -16.087 103.980 1.00 26.99 193 GLY A CA 1
ATOM 1453 C C . GLY A 1 193 ? 25.807 -14.839 103.907 1.00 26.52 193 GLY A C 1
ATOM 1454 O O . GLY A 1 193 ? 26.898 -14.869 103.329 1.00 26.48 193 GLY A O 1
ATOM 1455 N N . ALA A 1 194 ? 25.369 -13.749 104.523 1.00 21.14 194 ALA A N 1
ATOM 1456 C CA . ALA A 1 194 ? 26.193 -12.552 104.532 1.00 21.31 194 ALA A CA 1
ATOM 1457 C C . ALA A 1 194 ? 27.462 -12.836 105.347 1.00 22.33 194 ALA A C 1
ATOM 1458 O O . ALA A 1 194 ? 27.443 -13.650 106.261 1.00 27.81 194 ALA A O 1
ATOM 1460 N N . ASP A 1 195 ? 28.554 -12.175 104.993 1.00 19.02 195 ASP A N 1
ATOM 1461 C CA . ASP A 1 195 ? 29.854 -12.380 105.639 1.00 20.60 195 ASP A CA 1
ATOM 1462 C C . ASP A 1 195 ? 30.003 -11.521 106.889 1.00 20.79 195 ASP A C 1
ATOM 1463 O O . ASP A 1 195 ? 30.117 -10.297 106.803 1.00 20.75 195 ASP A O 1
ATOM 1468 N N . ILE A 1 196 ? 30.000 -12.161 108.053 1.00 21.35 196 ILE A N 1
ATOM 1469 C CA . ILE A 1 196 ? 30.115 -11.435 109.317 1.00 24.80 196 ILE A CA 1
ATOM 1470 C C . ILE A 1 196 ? 31.519 -10.871 109.544 1.00 26.95 196 ILE A C 1
ATOM 1471 O O . ILE A 1 196 ? 31.713 -9.987 110.380 1.00 28.80 196 ILE A O 1
ATOM 1476 N N . ASN A 1 197 ? 32.502 -11.409 108.833 1.00 24.78 197 ASN A N 1
ATOM 1477 C CA . ASN A 1 197 ? 33.877 -10.948 109.006 1.00 27.37 197 ASN A CA 1
ATOM 1478 C C . ASN A 1 197 ? 34.282 -9.853 108.035 1.00 23.40 197 ASN A C 1
ATOM 1479 O O . ASN A 1 197 ? 35.402 -9.361 108.111 1.00 24.17 197 ASN A O 1
ATOM 1484 N N . ALA A 1 198 ? 33.358 -9.419 107.180 1.00 20.63 198 ALA A N 1
ATOM 1485 C CA . ALA A 1 198 ? 33.667 -8.379 106.195 1.00 20.64 198 ALA A CA 1
ATOM 1486 C C . ALA A 1 198 ? 34.095 -7.097 106.893 1.00 22.72 198 ALA A C 1
ATOM 1487 O O . ALA A 1 198 ? 33.580 -6.764 107.961 1.00 22.79 198 ALA A O 1
ATOM 1489 N N . ARG A 1 199 ? 35.081 -6.406 106.323 1.00 21.53 199 ARG A N 1
ATOM 1490 C CA . ARG A 1 199 ? 35.589 -5.187 106.932 1.00 18.94 199 ARG A CA 1
ATOM 1491 C C . ARG A 1 199 ? 35.330 -3.975 106.061 1.00 19.35 199 ARG A C 1
ATOM 1492 O O . ARG A 1 199 ? 35.597 -4.006 104.868 1.00 17.44 199 ARG A O 1
ATOM 1500 N N . ASP A 1 200 ? 34.819 -2.906 106.660 1.00 19.80 200 ASP A N 1
ATOM 1501 C CA . ASP A 1 200 ? 34.525 -1.679 105.908 1.00 25.29 200 ASP A CA 1
ATOM 1502 C C . ASP A 1 200 ? 35.774 -0.817 105.764 1.00 22.61 200 ASP A C 1
ATOM 1503 O O . ASP A 1 200 ? 36.874 -1.273 106.027 1.00 23.99 200 ASP A O 1
ATOM 1508 N N . LYS A 1 201 ? 35.602 0.420 105.319 1.00 22.05 201 LYS A N 1
ATOM 1509 C CA . LYS A 1 201 ? 36.736 1.261 104.946 1.00 25.00 201 LYS A CA 1
ATOM 1510 C C . LYS A 1 201 ? 37.681 1.564 106.112 1.00 24.48 201 LYS A C 1
ATOM 1511 O O . LYS A 1 201 ? 38.852 1.893 105.905 1.00 22.37 201 LYS A O 1
ATOM 1517 N N . PHE A 1 202 ? 37.160 1.497 107.333 1.00 20.57 202 PHE A N 1
ATOM 1518 C CA . PHE A 1 202 ? 37.994 1.654 108.519 1.00 22.25 202 PHE A CA 1
ATOM 1519 C C . PHE A 1 202 ? 38.387 0.295 109.092 1.00 22.60 202 PHE A C 1
ATOM 1520 O O . PHE A 1 202 ? 38.955 0.219 110.177 1.00 24.67 202 PHE A O 1
ATOM 1528 N N . GLY A 1 203 ? 38.084 -0.783 108.378 1.00 20.59 203 GLY A N 1
ATOM 1529 C CA . GLY A 1 203 ? 38.461 -2.108 108.846 1.00 19.75 203 GLY A CA 1
ATOM 1530 C C . GLY A 1 203 ? 37.515 -2.669 109.891 1.00 23.28 203 GLY A C 1
ATOM 1531 O O . GLY A 1 203 ? 37.844 -3.620 110.605 1.00 20.98 203 GLY A O 1
ATOM 1532 N N . LYS A 1 204 ? 36.329 -2.076 109.984 1.00 21.91 204 LYS A N 1
ATOM 1533 C CA . LYS A 1 204 ? 35.346 -2.503 110.966 1.00 23.84 204 LYS A CA 1
ATOM 1534 C C . LYS A 1 204 ? 34.384 -3.558 110.441 1.00 24.77 204 LYS A C 1
ATOM 1535 O O . LYS A 1 204 ? 33.988 -3.534 109.268 1.00 24.55 204 LYS A O 1
ATOM 1541 N N . THR A 1 205 ? 33.977 -4.465 111.328 1.00 24.29 205 THR A N 1
ATOM 1542 C CA . THR A 1 205 ? 32.979 -5.476 110.992 1.00 24.57 205 THR A CA 1
ATOM 1543 C C . THR A 1 205 ? 31.559 -4.951 111.254 1.00 21.59 205 THR A C 1
ATOM 1544 O O . THR A 1 205 ? 31.380 -3.909 111.894 1.00 21.16 205 THR A O 1
ATOM 1548 N N . PRO A 1 206 ? 30.542 -5.660 110.744 1.00 21.61 206 PRO A N 1
ATOM 1549 C CA . PRO A 1 206 ? 29.161 -5.256 111.056 1.00 20.94 206 PRO A CA 1
ATOM 1550 C C . PRO A 1 206 ? 28.892 -5.206 112.560 1.00 21.65 206 PRO A C 1
ATOM 1551 O O . PRO A 1 206 ? 28.189 -4.310 113.015 1.00 19.47 206 PRO A O 1
ATOM 1555 N N . PHE A 1 207 ? 29.488 -6.129 113.313 1.00 23.25 207 PHE A N 1
ATOM 1556 C CA . PHE A 1 207 ? 29.376 -6.132 114.773 1.00 22.11 207 PHE A CA 1
ATOM 1557 C C . PHE A 1 207 ? 29.940 -4.852 115.373 1.00 24.67 207 PHE A C 1
ATOM 1558 O O . PHE A 1 207 ? 29.312 -4.249 116.234 1.00 27.01 207 PHE A O 1
ATOM 1566 N N . ASP A 1 208 ? 31.115 -4.426 114.911 1.00 26.10 208 ASP A N 1
ATOM 1567 C CA . ASP A 1 208 ? 31.697 -3.178 115.398 1.00 26.11 208 ASP A CA 1
ATOM 1568 C C . ASP A 1 208 ? 30.763 -1.991 115.172 1.00 25.16 208 ASP A C 1
ATOM 1569 O O . ASP A 1 208 ? 30.581 -1.151 116.052 1.00 23.31 208 ASP A O 1
ATOM 1574 N N . LEU A 1 209 ? 30.173 -1.928 113.983 1.00 23.06 209 LEU A N 1
ATOM 1575 C CA . LEU A 1 209 ? 29.256 -0.837 113.652 1.00 21.41 209 LEU A CA 1
ATOM 1576 C C . LEU A 1 209 ? 28.014 -0.876 114.529 1.00 19.34 209 LEU A C 1
ATOM 1577 O O . LEU A 1 209 ? 27.497 0.169 114.933 1.00 19.46 209 LEU A O 1
ATOM 1582 N N . ALA A 1 210 ? 27.547 -2.078 114.846 1.00 19.59 210 ALA A N 1
ATOM 1583 C CA . ALA A 1 210 ? 26.386 -2.235 115.723 1.00 18.86 210 ALA A CA 1
ATOM 1584 C C . ALA A 1 210 ? 26.658 -1.675 117.121 1.00 21.01 210 ALA A C 1
ATOM 1585 O O . ALA A 1 210 ? 25.835 -0.951 117.674 1.00 21.82 210 ALA A O 1
ATOM 1587 N N . ILE A 1 211 ? 27.816 -2.009 117.683 1.00 19.30 211 ILE A N 1
ATOM 1588 C CA . ILE A 1 211 ? 28.188 -1.477 118.981 1.00 24.86 211 ILE A CA 1
ATOM 1589 C C . ILE A 1 211 ? 28.326 0.041 118.914 1.00 26.59 211 ILE A C 1
ATOM 1590 O O . ILE A 1 211 ? 27.845 0.763 119.789 1.00 30.32 211 ILE A O 1
ATOM 1595 N N . ASP A 1 212 ? 28.962 0.515 117.849 1.00 24.38 212 ASP A N 1
ATOM 1596 C CA . ASP A 1 212 ? 29.196 1.941 117.655 1.00 27.79 212 ASP A CA 1
ATOM 1597 C C . ASP A 1 212 ? 27.911 2.744 117.681 1.00 30.79 212 ASP A C 1
ATOM 1598 O O . ASP A 1 212 ? 27.911 3.888 118.135 1.00 32.67 212 ASP A O 1
ATOM 1603 N N . ASN A 1 213 ? 26.831 2.158 117.159 1.00 25.91 213 ASN A N 1
ATOM 1604 C CA . ASN A 1 213 ? 25.550 2.844 117.092 1.00 24.33 213 ASN A CA 1
ATOM 1605 C C . ASN A 1 213 ? 24.595 2.486 118.243 1.00 26.08 213 ASN A C 1
ATOM 1606 O O . ASN A 1 213 ? 23.445 2.930 118.270 1.00 22.35 213 ASN A O 1
ATOM 1611 N N . GLY A 1 214 ? 25.075 1.697 119.190 1.00 24.28 214 GLY A N 1
ATOM 1612 C CA . GLY A 1 214 ? 24.249 1.299 120.315 1.00 26.39 214 GLY A CA 1
ATOM 1613 C C . GLY A 1 214 ? 23.113 0.370 119.951 1.00 28.78 214 GLY A C 1
ATOM 1614 O O . GLY A 1 214 ? 22.071 0.355 120.616 1.00 30.87 214 GLY A O 1
ATOM 1615 N N . ASN A 1 215 ? 23.310 -0.432 118.908 1.00 25.87 215 ASN A N 1
ATOM 1616 C CA . ASN A 1 215 ? 22.306 -1.430 118.537 1.00 28.66 215 ASN A CA 1
ATOM 1617 C C . ASN A 1 215 ? 22.608 -2.786 119.175 1.00 28.06 215 ASN A C 1
ATOM 1618 O O . ASN A 1 215 ? 23.199 -3.662 118.541 1.00 24.61 215 ASN A O 1
ATOM 1623 N N . GLU A 1 216 ? 22.189 -2.948 120.436 1.00 27.00 216 GLU A N 1
ATOM 1624 C CA . GLU A 1 216 ? 22.548 -4.122 121.238 1.00 27.32 216 GLU A CA 1
ATOM 1625 C C . GLU A 1 216 ? 21.994 -5.450 120.703 1.00 26.55 216 GLU A C 1
ATOM 1626 O O . GLU A 1 216 ? 22.708 -6.460 120.685 1.00 25.02 216 GLU A O 1
ATOM 1632 N N . ASP A 1 217 ? 20.716 -5.466 120.322 1.00 28.56 217 ASP A N 1
ATOM 1633 C CA . ASP A 1 217 ? 20.089 -6.697 119.829 1.00 30.08 217 ASP A CA 1
ATOM 1634 C C . ASP A 1 217 ? 20.824 -7.204 118.588 1.00 25.98 217 ASP A C 1
ATOM 1635 O O . ASP A 1 217 ? 21.081 -8.399 118.437 1.00 25.23 217 ASP A O 1
ATOM 1640 N N . ILE A 1 218 ? 21.139 -6.285 117.690 1.00 16.81 218 ILE A N 1
ATOM 1641 C CA . ILE A 1 218 ? 21.879 -6.635 116.476 1.00 20.25 218 ILE A CA 1
ATOM 1642 C C . ILE A 1 218 ? 23.276 -7.175 116.781 1.00 22.33 218 ILE A C 1
ATOM 1643 O O . ILE A 1 218 ? 23.700 -8.178 116.209 1.00 24.14 218 ILE A O 1
ATOM 1648 N N . ALA A 1 219 ? 23.980 -6.501 117.685 1.00 23.43 219 ALA A N 1
ATOM 1649 C CA . ALA A 1 219 ? 25.325 -6.914 118.088 1.00 23.53 219 ALA A CA 1
ATOM 1650 C C . ALA A 1 219 ? 25.310 -8.300 118.734 1.00 23.88 219 ALA A C 1
ATOM 1651 O O . ALA A 1 219 ? 26.226 -9.094 118.547 1.00 24.15 219 ALA A O 1
ATOM 1653 N N . GLU A 1 220 ? 24.286 -8.567 119.531 1.00 24.68 220 GLU A N 1
ATOM 1654 C CA . GLU A 1 220 ? 24.110 -9.873 120.156 1.00 28.35 220 GLU A CA 1
ATOM 1655 C C . GLU A 1 220 ? 23.876 -10.969 119.115 1.00 27.78 220 GLU A C 1
ATOM 1656 O O . GLU A 1 220 ? 24.418 -12.063 119.233 1.00 27.52 220 GLU A O 1
ATOM 1662 N N . VAL A 1 221 ? 23.018 -10.685 118.134 1.00 24.42 221 VAL A N 1
ATOM 1663 C CA . VAL A 1 221 ? 22.756 -11.613 117.042 1.00 27.40 221 VAL A CA 1
ATOM 1664 C C . VAL A 1 221 ? 24.015 -11.914 116.246 1.00 28.72 221 VAL A C 1
ATOM 1665 O O . VAL A 1 221 ? 24.268 -13.061 115.877 1.00 31.21 221 VAL A O 1
ATOM 1669 N N . LEU A 1 222 ? 24.777 -10.869 115.945 1.00 26.62 222 LEU A N 1
ATOM 1670 C CA . LEU A 1 222 ? 26.039 -11.019 115.202 1.00 25.86 222 LEU A CA 1
ATOM 1671 C C . LEU A 1 222 ? 27.050 -11.799 116.042 1.00 28.90 222 LEU A C 1
ATOM 1672 O O . LEU A 1 222 ? 27.807 -12.616 115.521 1.00 29.43 222 LEU A O 1
ATOM 1677 N N . GLN A 1 223 ? 27.056 -11.541 117.349 1.00 31.41 223 GLN A N 1
ATOM 1678 C CA . GLN A 1 223 ? 27.933 -12.262 118.256 1.00 32.07 223 GLN A CA 1
ATOM 1679 C C . GLN A 1 223 ? 27.588 -13.750 118.266 1.00 31.33 223 GLN A C 1
ATOM 1680 O O . GLN A 1 223 ? 28.475 -14.600 118.254 1.00 32.88 223 GLN A O 1
ATOM 1686 N N . LYS A 1 224 ? 26.300 -14.071 118.309 1.00 32.04 224 LYS A N 1
ATOM 1687 C CA . LYS A 1 224 ? 25.887 -15.471 118.296 1.00 34.36 224 LYS A CA 1
ATOM 1688 C C . LYS A 1 224 ? 26.308 -16.143 116.997 1.00 33.75 224 LYS A C 1
ATOM 1689 O O . LYS A 1 224 ? 26.714 -17.303 116.995 1.00 35.39 224 LYS A O 1
ATOM 1695 N N . ALA A 1 225 ? 26.223 -15.403 115.899 1.00 33.48 225 ALA A N 1
ATOM 1696 C CA . ALA A 1 225 ? 26.663 -15.913 114.609 1.00 36.39 225 ALA A CA 1
ATOM 1697 C C . ALA A 1 225 ? 28.152 -16.219 114.628 1.00 37.15 225 ALA A C 1
ATOM 1698 O O . ALA A 1 225 ? 28.587 -17.278 114.173 1.00 39.75 225 ALA A O 1
ATOM 1700 N N . ALA A 1 226 ? 28.930 -15.275 115.136 1.00 36.54 226 ALA A N 1
ATOM 1701 C CA . ALA A 1 226 ? 30.371 -15.441 115.239 1.00 40.21 226 ALA A CA 1
ATOM 1702 C C . ALA A 1 226 ? 30.761 -16.640 116.107 1.00 47.85 226 ALA A C 1
ATOM 1703 O O . ALA A 1 226 ? 31.581 -17.466 115.713 1.00 46.84 226 ALA A O 1
ATOM 1705 N N . ARG A 1 227 ? 30.152 -16.733 117.286 1.00 57.53 227 ARG A N 1
ATOM 1706 C CA . ARG A 1 227 ? 30.416 -17.832 118.216 1.00 61.81 227 ARG A CA 1
ATOM 1707 C C . ARG A 1 227 ? 29.973 -19.192 117.683 1.00 64.84 227 ARG A C 1
ATOM 1708 O O . ARG A 1 227 ? 30.613 -20.212 117.971 1.00 65.25 227 ARG A O 1
ATOM 1716 N N . SER A 1 228 ? 28.867 -19.207 116.939 1.00 68.67 228 SER A N 1
ATOM 1717 C CA . SER A 1 228 ? 28.365 -20.423 116.289 1.00 72.93 228 SER A CA 1
ATOM 1718 C C . SER A 1 228 ? 29.470 -21.190 115.587 1.00 77.36 228 SER A C 1
ATOM 1719 O O . SER A 1 228 ? 29.511 -22.421 115.609 1.00 78.30 228 SER A O 1
ATOM 1722 N N . HIS A 1 229 ? 30.338 -20.443 114.918 1.00 82.46 229 HIS A N 1
ATOM 1723 C CA . HIS A 1 229 ? 31.425 -21.016 114.122 1.00 85.52 229 HIS A CA 1
ATOM 1724 C C . HIS A 1 229 ? 32.604 -21.473 114.995 1.00 86.94 229 HIS A C 1
ATOM 1725 O O . HIS A 1 229 ? 33.746 -21.521 114.530 1.00 87.05 229 HIS A O 1
ATOM 1732 N N . MET B 1 3 ? 6.545 37.635 77.411 1.00 89.27 3 MET B N 1
ATOM 1733 C CA . MET B 1 3 ? 5.843 36.696 78.280 1.00 88.48 3 MET B CA 1
ATOM 1734 C C . MET B 1 3 ? 6.479 35.326 78.119 1.00 87.92 3 MET B C 1
ATOM 1735 O O . MET B 1 3 ? 6.362 34.706 77.062 1.00 91.76 3 MET B O 1
ATOM 1740 N N . ASP B 1 4 ? 7.152 34.856 79.166 1.00 83.51 4 ASP B N 1
ATOM 1741 C CA . ASP B 1 4 ? 7.891 33.594 79.100 1.00 77.74 4 ASP B CA 1
ATOM 1742 C C . ASP B 1 4 ? 6.962 32.377 79.119 1.00 70.63 4 ASP B C 1
ATOM 1743 O O . ASP B 1 4 ? 6.662 31.846 80.188 1.00 72.23 4 ASP B O 1
ATOM 1748 N N . ILE B 1 5 ? 6.523 31.923 77.948 1.00 61.24 5 ILE B N 1
ATOM 1749 C CA . ILE B 1 5 ? 5.640 30.761 77.874 1.00 51.54 5 ILE B CA 1
ATOM 1750 C C . ILE B 1 5 ? 6.313 29.420 78.202 1.00 41.68 5 ILE B C 1
ATOM 1751 O O . ILE B 1 5 ? 5.632 28.452 78.544 1.00 34.47 5 ILE B O 1
ATOM 1756 N N . GLY B 1 6 ? 7.637 29.353 78.137 1.00 39.02 6 GLY B N 1
ATOM 1757 C CA . GLY B 1 6 ? 8.296 28.114 78.498 1.00 38.29 6 GLY B CA 1
ATOM 1758 C C . GLY B 1 6 ? 8.199 27.880 79.995 1.00 38.16 6 GLY B C 1
ATOM 1759 O O . GLY B 1 6 ? 8.017 26.748 80.453 1.00 36.75 6 GLY B O 1
ATOM 1760 N N . LYS B 1 7 ? 8.299 28.963 80.757 1.00 40.98 7 LYS B N 1
ATOM 1761 C CA . LYS B 1 7 ? 8.243 28.894 82.211 1.00 42.80 7 LYS B CA 1
ATOM 1762 C C . LYS B 1 7 ? 6.836 28.501 82.638 1.00 37.21 7 LYS B C 1
ATOM 1763 O O . LYS B 1 7 ? 6.647 27.666 83.519 1.00 32.74 7 LYS B O 1
ATOM 1769 N N . LYS B 1 8 ? 5.857 29.022 81.907 1.00 39.12 8 LYS B N 1
ATOM 1770 C CA . LYS B 1 8 ? 4.452 28.713 82.152 1.00 37.48 8 LYS B CA 1
ATOM 1771 C C . LYS B 1 8 ? 4.205 27.258 81.816 1.00 31.78 8 LYS B C 1
ATOM 1772 O O . LYS B 1 8 ? 3.476 26.569 82.524 1.00 28.71 8 LYS B O 1
ATOM 1778 N N . LEU B 1 9 ? 4.845 26.777 80.756 1.00 29.22 9 LEU B N 1
ATOM 1779 C CA . LEU B 1 9 ? 4.728 25.370 80.401 1.00 27.45 9 LEU B CA 1
ATOM 1780 C C . LEU B 1 9 ? 5.264 24.465 81.488 1.00 26.41 9 LEU B C 1
ATOM 1781 O O . LEU B 1 9 ? 4.653 23.454 81.816 1.00 25.72 9 LEU B O 1
ATOM 1786 N N . LEU B 1 10 ? 6.404 24.844 82.062 1.00 27.13 10 LEU B N 1
ATOM 1787 C CA . LEU B 1 10 ? 7.021 24.043 83.108 1.00 25.07 10 LEU B CA 1
ATOM 1788 C C . LEU B 1 10 ? 6.167 24.006 84.368 1.00 22.68 10 LEU B C 1
ATOM 1789 O O . LEU B 1 10 ? 5.976 22.942 84.966 1.00 20.06 10 LEU B O 1
ATOM 1794 N N . GLU B 1 11 ? 5.642 25.161 84.757 1.00 26.01 11 GLU B N 1
ATOM 1795 C CA . GLU B 1 11 ? 4.784 25.242 85.941 1.00 32.93 11 GLU B CA 1
ATOM 1796 C C . GLU B 1 11 ? 3.501 24.440 85.750 1.00 30.23 11 GLU B C 1
ATOM 1797 O O . GLU B 1 11 ? 3.085 23.702 86.640 1.00 27.20 11 GLU B O 1
ATOM 1803 N N . ALA B 1 12 ? 2.897 24.562 84.572 1.00 28.18 12 ALA B N 1
ATOM 1804 C CA . ALA B 1 12 ? 1.674 23.831 84.265 1.00 24.36 12 ALA B CA 1
ATOM 1805 C C . ALA B 1 12 ? 1.953 22.330 84.254 1.00 25.78 12 ALA B C 1
ATOM 1806 O O . ALA B 1 12 ? 1.127 21.542 84.722 1.00 25.65 12 ALA B O 1
ATOM 1808 N N . ALA B 1 13 ? 3.114 21.931 83.718 1.00 24.46 13 ALA B N 1
ATOM 1809 C CA . ALA B 1 13 ? 3.451 20.516 83.687 1.00 23.14 13 ALA B CA 1
ATOM 1810 C C . ALA B 1 13 ? 3.637 19.963 85.096 1.00 27.14 13 ALA B C 1
ATOM 1811 O O . ALA B 1 13 ? 3.218 18.842 85.392 1.00 25.55 13 ALA B O 1
ATOM 1813 N N . ARG B 1 14 ? 4.235 20.766 85.971 1.00 28.33 14 ARG B N 1
ATOM 1814 C CA . ARG B 1 14 ? 4.501 20.322 87.336 1.00 30.71 14 ARG B CA 1
ATOM 1815 C C . ARG B 1 14 ? 3.232 20.214 88.172 1.00 31.60 14 ARG B C 1
ATOM 1816 O O . ARG B 1 14 ? 3.054 19.248 88.910 1.00 33.39 14 ARG B O 1
ATOM 1824 N N . ALA B 1 15 ? 2.331 21.178 88.023 1.00 32.29 15 ALA B N 1
ATOM 1825 C CA . ALA B 1 15 ? 1.105 21.194 88.824 1.00 30.25 15 ALA B CA 1
ATOM 1826 C C . ALA B 1 15 ? 0.056 20.292 88.187 1.00 29.82 15 ALA B C 1
ATOM 1827 O O . ALA B 1 15 ? -1.031 20.107 88.722 1.00 31.40 15 ALA B O 1
ATOM 1829 N N . GLY B 1 16 ? 0.403 19.721 87.039 1.00 29.42 16 GLY B N 1
ATOM 1830 C CA . GLY B 1 16 ? -0.472 18.786 86.358 1.00 28.33 16 GLY B CA 1
ATOM 1831 C C . GLY B 1 16 ? -1.713 19.386 85.733 1.00 29.15 16 GLY B C 1
ATOM 1832 O O . GLY B 1 16 ? -2.780 18.786 85.794 1.00 29.29 16 GLY B O 1
ATOM 1833 N N . HIS B 1 17 ? -1.572 20.549 85.103 1.00 29.98 17 HIS B N 1
ATOM 1834 C CA . HIS B 1 17 ? -2.706 21.180 84.426 1.00 32.00 17 HIS B CA 1
ATOM 1835 C C . HIS B 1 17 ? -2.667 20.837 82.937 1.00 30.25 17 HIS B C 1
ATOM 1836 O O . HIS B 1 17 ? -2.053 21.558 82.148 1.00 30.09 17 HIS B O 1
ATOM 1843 N N . ASP B 1 18 ? -3.319 19.738 82.564 1.00 30.46 18 ASP B N 1
ATOM 1844 C CA . ASP B 1 18 ? -3.278 19.236 81.188 1.00 33.77 18 ASP B CA 1
ATOM 1845 C C . ASP B 1 18 ? -3.867 20.269 80.240 1.00 32.84 18 ASP B C 1
ATOM 1846 O O . ASP B 1 18 ? -3.454 20.374 79.086 1.00 33.12 18 ASP B O 1
ATOM 1851 N N . ASP B 1 19 ? -4.862 21.005 80.719 1.00 30.95 19 ASP B N 1
ATOM 1852 C CA . ASP B 1 19 ? -5.532 21.973 79.857 1.00 33.89 19 ASP B CA 1
ATOM 1853 C C . ASP B 1 19 ? -4.595 23.156 79.534 1.00 30.88 19 ASP B C 1
ATOM 1854 O O . ASP B 1 19 ? -4.484 23.556 78.387 1.00 29.77 19 ASP B O 1
ATOM 1859 N N . SER B 1 20 ? -3.880 23.666 80.533 1.00 28.61 20 SER B N 1
ATOM 1860 C CA . SER B 1 20 ? -2.899 24.730 80.304 1.00 29.11 20 SER B CA 1
ATOM 1861 C C . SER B 1 20 ? -1.738 24.259 79.419 1.00 26.83 20 SER B C 1
ATOM 1862 O O . SER B 1 20 ? -1.265 25.003 78.557 1.00 26.26 20 SER B O 1
ATOM 1865 N N . VAL B 1 21 ? -1.292 23.028 79.635 1.00 23.05 21 VAL B N 1
ATOM 1866 C CA . VAL B 1 21 ? -0.222 22.443 78.828 1.00 24.44 21 VAL B CA 1
ATOM 1867 C C . VAL B 1 21 ? -0.633 22.429 77.361 1.00 26.88 21 VAL B C 1
ATOM 1868 O O . VAL B 1 21 ? 0.127 22.852 76.479 1.00 25.12 21 VAL B O 1
ATOM 1872 N N . GLU B 1 22 ? -1.858 21.986 77.099 1.00 24.21 22 GLU B N 1
ATOM 1873 C CA . GLU B 1 22 ? -2.362 21.961 75.736 1.00 24.42 22 GLU B CA 1
ATOM 1874 C C . GLU B 1 22 ? -2.345 23.346 75.119 1.00 26.49 22 GLU B C 1
ATOM 1875 O O . GLU B 1 22 ? -1.912 23.539 73.977 1.00 26.22 22 GLU B O 1
ATOM 1881 N N . VAL B 1 23 ? -2.850 24.308 75.881 1.00 26.38 23 VAL B N 1
ATOM 1882 C CA . VAL B 1 23 ? -2.926 25.683 75.424 1.00 32.48 23 VAL B CA 1
ATOM 1883 C C . VAL B 1 23 ? -1.547 26.265 75.137 1.00 32.13 23 VAL B C 1
ATOM 1884 O O . VAL B 1 23 ? -1.334 26.887 74.092 1.00 33.30 23 VAL B O 1
ATOM 1888 N N . LEU B 1 24 ? -0.602 26.047 76.048 1.00 30.31 24 LEU B N 1
ATOM 1889 C CA . LEU B 1 24 ? 0.727 26.605 75.864 1.00 27.95 24 LEU B CA 1
ATOM 1890 C C . LEU B 1 24 ? 1.481 25.961 74.713 1.00 31.71 24 LEU B C 1
ATOM 1891 O O . LEU B 1 24 ? 2.195 26.640 73.976 1.00 34.57 24 LEU B O 1
ATOM 1896 N N . LEU B 1 25 ? 1.344 24.651 74.564 1.00 31.33 25 LEU B N 1
ATOM 1897 C CA . LEU B 1 25 ? 2.004 23.978 73.462 1.00 31.97 25 LEU B CA 1
ATOM 1898 C C . LEU B 1 25 ? 1.468 24.487 72.125 1.00 33.57 25 LEU B C 1
ATOM 1899 O O . LEU B 1 25 ? 2.244 24.711 71.185 1.00 34.05 25 LEU B O 1
ATOM 1904 N N . LYS B 1 26 ? 0.155 24.685 72.050 1.00 30.91 26 LYS B N 1
ATOM 1905 C CA . LYS B 1 26 ? -0.457 25.251 70.858 1.00 37.36 26 LYS B CA 1
ATOM 1906 C C . LYS B 1 26 ? 0.090 26.650 70.596 1.00 38.84 26 LYS B C 1
ATOM 1907 O O . LYS B 1 26 ? 0.222 27.056 69.451 1.00 41.21 26 LYS B O 1
ATOM 1913 N N . LYS B 1 27 ? 0.404 27.390 71.654 1.00 38.95 27 LYS B N 1
ATOM 1914 C CA . LYS B 1 27 ? 0.953 28.726 71.473 1.00 38.76 27 LYS B CA 1
ATOM 1915 C C . LYS B 1 27 ? 2.437 28.691 71.150 1.00 37.75 27 LYS B C 1
ATOM 1916 O O . LYS B 1 27 ? 3.092 29.729 71.126 1.00 39.34 27 LYS B O 1
ATOM 1922 N N . GLY B 1 28 ? 2.946 27.495 70.871 1.00 36.63 28 GLY B N 1
ATOM 1923 C CA . GLY B 1 28 ? 4.335 27.305 70.476 1.00 37.41 28 GLY B CA 1
ATOM 1924 C C . GLY B 1 28 ? 5.359 27.236 71.588 1.00 37.11 28 GLY B C 1
ATOM 1925 O O . GLY B 1 28 ? 6.546 27.508 71.369 1.00 34.64 28 GLY B O 1
ATOM 1926 N N . ALA B 1 29 ? 4.930 26.826 72.780 1.00 37.47 29 ALA B N 1
ATOM 1927 C CA . ALA B 1 29 ? 5.874 26.700 73.883 1.00 33.34 29 ALA B CA 1
ATOM 1928 C C . ALA B 1 29 ? 6.828 25.550 73.591 1.00 34.19 29 ALA B C 1
ATOM 1929 O O . ALA B 1 29 ? 6.421 24.513 73.069 1.00 40.11 29 ALA B O 1
ATOM 1931 N N . ASP B 1 30 ? 8.089 25.724 73.974 1.00 30.24 30 ASP B N 1
ATOM 1932 C CA . ASP B 1 30 ? 9.117 24.714 73.760 1.00 36.10 30 ASP B CA 1
ATOM 1933 C C . ASP B 1 30 ? 8.849 23.518 74.664 1.00 34.52 30 ASP B C 1
ATOM 1934 O O . ASP B 1 30 ? 8.998 23.600 75.887 1.00 32.49 30 ASP B O 1
ATOM 1939 N N . ILE B 1 31 ? 8.489 22.393 74.061 1.00 32.75 31 ILE B N 1
ATOM 1940 C CA . ILE B 1 31 ? 8.093 21.239 74.852 1.00 33.72 31 ILE B CA 1
ATOM 1941 C C . ILE B 1 31 ? 9.257 20.705 75.675 1.00 32.54 31 ILE B C 1
ATOM 1942 O O . ILE B 1 31 ? 9.046 20.041 76.688 1.00 35.97 31 ILE B O 1
ATOM 1947 N N . ASN B 1 32 ? 10.478 21.000 75.238 1.00 31.02 32 ASN B N 1
ATOM 1948 C CA . ASN B 1 32 ? 11.677 20.593 75.962 1.00 33.30 32 ASN B CA 1
ATOM 1949 C C . ASN B 1 32 ? 12.331 21.760 76.698 1.00 35.29 32 ASN B C 1
ATOM 1950 O O . ASN B 1 32 ? 13.537 21.755 76.937 1.00 35.79 32 ASN B O 1
ATOM 1955 N N . ALA B 1 33 ? 11.523 22.750 77.069 1.00 36.00 33 ALA B N 1
ATOM 1956 C CA . ALA B 1 33 ? 12.020 23.897 77.822 1.00 35.18 33 ALA B CA 1
ATOM 1957 C C . ALA B 1 33 ? 12.624 23.416 79.145 1.00 29.63 33 ALA B C 1
ATOM 1958 O O . ALA B 1 33 ? 12.106 22.497 79.780 1.00 27.90 33 ALA B O 1
ATOM 1960 N N . LYS B 1 34 ? 13.748 24.001 79.540 1.00 29.57 34 LYS B N 1
ATOM 1961 C CA . LYS B 1 34 ? 14.422 23.561 80.752 1.00 32.20 34 LYS B CA 1
ATOM 1962 C C . LYS B 1 34 ? 14.342 24.660 81.820 1.00 35.15 34 LYS B C 1
ATOM 1963 O O . LYS B 1 34 ? 14.503 25.834 81.508 1.00 40.99 34 LYS B O 1
ATOM 1969 N N . ASP B 1 35 ? 14.062 24.294 83.070 1.00 33.68 35 ASP B N 1
ATOM 1970 C CA . ASP B 1 35 ? 14.068 25.285 84.143 1.00 38.26 35 ASP B CA 1
ATOM 1971 C C . ASP B 1 35 ? 15.518 25.481 84.606 1.00 42.47 35 ASP B C 1
ATOM 1972 O O . ASP B 1 35 ? 16.444 24.985 83.961 1.00 43.34 35 ASP B O 1
ATOM 1977 N N . ASN B 1 36 ? 15.709 26.182 85.720 1.00 45.44 36 ASN B N 1
ATOM 1978 C CA . ASN B 1 36 ? 17.056 26.460 86.233 1.00 47.92 36 ASN B CA 1
ATOM 1979 C C . ASN B 1 36 ? 17.844 25.220 86.643 1.00 45.70 36 ASN B C 1
ATOM 1980 O O . ASN B 1 36 ? 19.068 25.250 86.713 1.00 48.85 36 ASN B O 1
ATOM 1985 N N . SER B 1 37 ? 17.141 24.135 86.927 1.00 42.23 37 SER B N 1
ATOM 1986 C CA . SER B 1 37 ? 17.783 22.882 87.296 1.00 39.01 37 SER B CA 1
ATOM 1987 C C . SER B 1 37 ? 17.877 21.931 86.108 1.00 34.70 37 SER B C 1
ATOM 1988 O O . SER B 1 37 ? 18.191 20.758 86.275 1.00 31.51 37 SER B O 1
ATOM 1991 N N . GLY B 1 38 ? 17.535 22.425 84.921 1.00 34.79 38 GLY B N 1
ATOM 1992 C CA . GLY B 1 38 ? 17.653 21.638 83.703 1.00 32.00 38 GLY B CA 1
ATOM 1993 C C . GLY B 1 38 ? 16.507 20.659 83.485 1.00 28.65 38 GLY B C 1
ATOM 1994 O O . GLY B 1 38 ? 16.546 19.832 82.571 1.00 29.12 38 GLY B O 1
ATOM 1995 N N . ARG B 1 39 ? 15.479 20.749 84.323 1.00 26.64 39 ARG B N 1
ATOM 1996 C CA . ARG B 1 39 ? 14.328 19.861 84.195 1.00 23.69 39 ARG B CA 1
ATOM 1997 C C . ARG B 1 39 ? 13.391 20.302 83.063 1.00 24.57 39 ARG B C 1
ATOM 1998 O O . ARG B 1 39 ? 13.123 21.488 82.882 1.00 26.41 39 ARG B O 1
ATOM 2006 N N . THR B 1 40 ? 12.913 19.331 82.291 1.00 25.64 40 THR B N 1
ATOM 2007 C CA . THR B 1 40 ? 11.945 19.583 81.212 1.00 22.36 40 THR B CA 1
ATOM 2008 C C . THR B 1 40 ? 10.522 19.395 81.736 1.00 21.95 40 THR B C 1
ATOM 2009 O O . THR B 1 40 ? 10.337 18.876 82.830 1.00 22.47 40 THR B O 1
ATOM 2013 N N . PRO B 1 41 ? 9.507 19.792 80.942 1.00 22.18 41 PRO B N 1
ATOM 2014 C CA . PRO B 1 41 ? 8.148 19.483 81.375 1.00 23.77 41 PRO B CA 1
ATOM 2015 C C . PRO B 1 41 ? 7.983 17.995 81.613 1.00 25.30 41 PRO B C 1
ATOM 2016 O O . PRO B 1 41 ? 7.291 17.598 82.545 1.00 23.92 41 PRO B O 1
ATOM 2020 N N . LEU B 1 42 ? 8.646 17.180 80.797 1.00 27.85 42 LEU B N 1
ATOM 2021 C CA . LEU B 1 42 ? 8.572 15.737 80.996 1.00 26.73 42 LEU B CA 1
ATOM 2022 C C . LEU B 1 42 ? 9.123 15.321 82.353 1.00 24.07 42 LEU B C 1
ATOM 2023 O O . LEU B 1 42 ? 8.577 14.415 82.986 1.00 24.06 42 LEU B O 1
ATOM 2028 N N . HIS B 1 43 ? 10.199 15.970 82.799 1.00 23.92 43 HIS B N 1
ATOM 2029 C CA . HIS B 1 43 ? 10.776 15.653 84.116 1.00 22.93 43 HIS B CA 1
ATOM 2030 C C . HIS B 1 43 ? 9.784 15.915 85.245 1.00 21.66 43 HIS B C 1
ATOM 2031 O O . HIS B 1 43 ? 9.520 15.035 86.060 1.00 22.46 43 HIS B O 1
ATOM 2038 N N . VAL B 1 44 ? 9.246 17.110 85.264 1.00 22.24 44 VAL B N 1
ATOM 2039 C CA . VAL B 1 44 ? 8.385 17.541 86.341 1.00 24.90 44 VAL B CA 1
ATOM 2040 C C . VAL B 1 44 ? 7.035 16.860 86.327 1.00 29.29 44 VAL B C 1
ATOM 2041 O O . VAL B 1 44 ? 6.468 16.620 87.327 1.00 28.54 44 VAL B O 1
ATOM 2045 N N . ALA B 1 45 ? 6.562 16.529 85.160 1.00 29.64 45 ALA B N 1
ATOM 2046 C CA . ALA B 1 45 ? 5.345 15.733 85.047 1.00 28.68 45 ALA B CA 1
ATOM 2047 C C . ALA B 1 45 ? 5.611 14.318 85.578 1.00 26.49 45 ALA B C 1
ATOM 2048 O O . ALA B 1 45 ? 4.780 13.748 86.279 1.00 29.08 45 ALA B O 1
ATOM 2050 N N . ALA B 1 46 ? 6.770 13.751 85.237 1.00 24.96 46 ALA B N 1
ATOM 2051 C CA . ALA B 1 46 ? 7.124 12.423 85.727 1.00 30.18 46 ALA B CA 1
ATOM 2052 C C . ALA B 1 46 ? 7.262 12.430 87.244 1.00 30.73 46 ALA B C 1
ATOM 2053 O O . ALA B 1 46 ? 6.937 11.445 87.906 1.00 30.70 46 ALA B O 1
ATOM 2055 N N . LEU B 1 47 ? 7.736 13.552 87.780 1.00 32.90 47 LEU B N 1
ATOM 2056 C CA . LEU B 1 47 ? 7.960 13.704 89.218 1.00 35.15 47 LEU B CA 1
ATOM 2057 C C . LEU B 1 47 ? 6.686 13.539 90.032 1.00 34.93 47 LEU B C 1
ATOM 2058 O O . LEU B 1 47 ? 6.648 12.802 91.016 1.00 35.38 47 LEU B O 1
ATOM 2063 N N . ASN B 1 48 ? 5.630 14.213 89.601 1.00 35.57 48 ASN B N 1
ATOM 2064 C CA . ASN B 1 48 ? 4.389 14.219 90.358 1.00 35.48 48 ASN B CA 1
ATOM 2065 C C . ASN B 1 48 ? 3.386 13.188 89.860 1.00 35.47 48 ASN B C 1
ATOM 2066 O O . ASN B 1 48 ? 2.203 13.254 90.174 1.00 37.58 48 ASN B O 1
ATOM 2071 N N . GLY B 1 49 ? 3.871 12.247 89.057 1.00 35.42 49 GLY B N 1
ATOM 2072 C CA . GLY B 1 49 ? 3.073 11.113 88.633 1.00 32.85 49 GLY B CA 1
ATOM 2073 C C . GLY B 1 49 ? 1.881 11.472 87.773 1.00 32.35 49 GLY B C 1
ATOM 2074 O O . GLY B 1 49 ? 0.849 10.808 87.837 1.00 31.13 49 GLY B O 1
ATOM 2075 N N . HIS B 1 50 ? 2.030 12.503 86.945 1.00 33.15 50 HIS B N 1
ATOM 2076 C CA . HIS B 1 50 ? 0.945 12.928 86.055 1.00 30.99 50 HIS B CA 1
ATOM 2077 C C . HIS B 1 50 ? 0.974 12.119 84.764 1.00 27.48 50 HIS B C 1
ATOM 2078 O O . HIS B 1 50 ? 1.495 12.572 83.741 1.00 26.92 50 HIS B O 1
ATOM 2085 N N . LEU B 1 51 ? 0.359 10.943 84.811 1.00 25.26 51 LEU B N 1
ATOM 2086 C CA . LEU B 1 51 ? 0.491 9.961 83.742 1.00 31.53 51 LEU B CA 1
ATOM 2087 C C . LEU B 1 51 ? -0.058 10.438 82.391 1.00 33.35 51 LEU B C 1
ATOM 2088 O O . LEU B 1 51 ? 0.601 10.320 81.361 1.00 32.08 51 LEU B O 1
ATOM 2093 N N . GLU B 1 52 ? -1.268 10.976 82.401 1.00 37.02 52 GLU B N 1
ATOM 2094 C CA . GLU B 1 52 ? -1.889 11.428 81.167 1.00 39.32 52 GLU B CA 1
ATOM 2095 C C . GLU B 1 52 ? -1.131 12.603 80.556 1.00 32.30 52 GLU B C 1
ATOM 2096 O O . GLU B 1 52 ? -1.030 12.725 79.332 1.00 28.86 52 GLU B O 1
ATOM 2102 N N . LEU B 1 53 ? -0.602 13.468 81.414 1.00 27.94 53 LEU B N 1
ATOM 2103 C CA . LEU B 1 53 ? 0.205 14.575 80.944 1.00 28.58 53 LEU B CA 1
ATOM 2104 C C . LEU B 1 53 ? 1.480 14.059 80.302 1.00 26.31 53 LEU B C 1
ATOM 2105 O O . LEU B 1 53 ? 1.933 14.605 79.297 1.00 23.93 53 LEU B O 1
ATOM 2110 N N . VAL B 1 54 ? 2.036 12.986 80.854 1.00 25.95 54 VAL B N 1
ATOM 2111 C CA . VAL B 1 54 ? 3.245 12.405 80.275 1.00 27.05 54 VAL B CA 1
ATOM 2112 C C . VAL B 1 54 ? 2.947 11.768 78.911 1.00 27.41 54 VAL B C 1
ATOM 2113 O O . VAL B 1 54 ? 3.759 11.835 77.994 1.00 28.42 54 VAL B O 1
ATOM 2117 N N . LYS B 1 55 ? 1.766 11.175 78.765 1.00 26.16 55 LYS B N 1
ATOM 2118 C CA . LYS B 1 55 ? 1.364 10.609 77.467 1.00 27.15 55 LYS B CA 1
ATOM 2119 C C . LYS B 1 55 ? 1.262 11.716 76.412 1.00 24.93 55 LYS B C 1
ATOM 2120 O O . LYS B 1 55 ? 1.753 11.578 75.282 1.00 23.64 55 LYS B O 1
ATOM 2126 N N . LEU B 1 56 ? 0.676 12.837 76.817 1.00 23.15 56 LEU B N 1
ATOM 2127 C CA . LEU B 1 56 ? 0.536 13.978 75.940 1.00 25.12 56 LEU B CA 1
ATOM 2128 C C . LEU B 1 56 ? 1.883 14.548 75.543 1.00 21.87 56 LEU B C 1
ATOM 2129 O O . LEU B 1 56 ? 2.117 14.807 74.366 1.00 25.92 56 LEU B O 1
ATOM 2134 N N . LEU B 1 57 ? 2.779 14.728 76.508 1.00 21.83 57 LEU B N 1
ATOM 2135 C CA . LEU B 1 57 ? 4.105 15.263 76.219 1.00 20.20 57 LEU B CA 1
ATOM 2136 C C . LEU B 1 57 ? 4.900 14.362 75.264 1.00 23.80 57 LEU B C 1
ATOM 2137 O O . LEU B 1 57 ? 5.565 14.849 74.339 1.00 25.35 57 LEU B O 1
ATOM 2142 N N . LEU B 1 58 ? 4.881 13.060 75.518 1.00 21.89 58 LEU B N 1
ATOM 2143 C CA . LEU B 1 58 ? 5.611 12.117 74.678 1.00 22.55 58 LEU B CA 1
ATOM 2144 C C . LEU B 1 58 ? 5.083 12.133 73.254 1.00 26.95 58 LEU B C 1
ATOM 2145 O O . LEU B 1 58 ? 5.849 12.149 72.287 1.00 29.26 58 LEU B O 1
ATOM 2150 N N . GLU B 1 59 ? 3.763 12.139 73.117 1.00 24.94 59 GLU B N 1
ATOM 2151 C CA . GLU B 1 59 ? 3.185 12.155 71.792 1.00 26.62 59 GLU B CA 1
ATOM 2152 C C . GLU B 1 59 ? 3.468 13.450 71.068 1.00 27.07 59 GLU B C 1
ATOM 2153 O O . GLU B 1 59 ? 3.480 13.484 69.842 1.00 28.82 59 GLU B O 1
ATOM 2159 N N . LYS B 1 60 ? 3.708 14.518 71.816 1.00 21.71 60 LYS B N 1
ATOM 2160 C CA . LYS B 1 60 ? 3.946 15.812 71.176 1.00 27.13 60 LYS B CA 1
ATOM 2161 C C . LYS B 1 60 ? 5.414 16.160 71.065 1.00 28.00 60 LYS B C 1
ATOM 2162 O O . LYS B 1 60 ? 5.768 17.319 70.843 1.00 28.50 60 LYS B O 1
ATOM 2168 N N . GLY B 1 61 ? 6.254 15.147 71.235 1.00 28.35 61 GLY B N 1
ATOM 2169 C CA . GLY B 1 61 ? 7.672 15.243 70.966 1.00 28.40 61 GLY B CA 1
ATOM 2170 C C . GLY B 1 61 ? 8.620 15.530 72.106 1.00 28.72 61 GLY B C 1
ATOM 2171 O O . GLY B 1 61 ? 9.760 15.939 71.867 1.00 26.05 61 GLY B O 1
ATOM 2172 N N . ALA B 1 62 ? 8.192 15.298 73.343 1.00 25.95 62 ALA B N 1
ATOM 2173 C CA . ALA B 1 62 ? 9.110 15.471 74.462 1.00 24.30 62 ALA B CA 1
ATOM 2174 C C . ALA B 1 62 ? 10.219 14.436 74.358 1.00 24.76 62 ALA B C 1
ATOM 2175 O O . ALA B 1 62 ? 9.979 13.304 73.940 1.00 26.66 62 ALA B O 1
ATOM 2177 N N . ASP B 1 63 ? 11.419 14.833 74.782 1.00 25.50 63 ASP B N 1
ATOM 2178 C CA . ASP B 1 63 ? 12.624 13.997 74.791 1.00 24.29 63 ASP B CA 1
ATOM 2179 C C . ASP B 1 63 ? 12.632 13.033 75.973 1.00 21.96 63 ASP B C 1
ATOM 2180 O O . ASP B 1 63 ? 12.824 13.446 77.118 1.00 22.27 63 ASP B O 1
ATOM 2185 N N . ILE B 1 64 ? 12.475 11.746 75.694 1.00 19.01 64 ILE B N 1
ATOM 2186 C CA . ILE B 1 64 ? 12.307 10.759 76.750 1.00 19.53 64 ILE B CA 1
ATOM 2187 C C . ILE B 1 64 ? 13.536 10.599 77.606 1.00 26.12 64 ILE B C 1
ATOM 2188 O O . ILE B 1 64 ? 13.445 10.293 78.801 1.00 28.49 64 ILE B O 1
ATOM 2193 N N . ASN B 1 65 ? 14.694 10.819 77.000 1.00 25.52 65 ASN B N 1
ATOM 2194 C CA . ASN B 1 65 ? 15.926 10.645 77.717 1.00 28.16 65 ASN B CA 1
ATOM 2195 C C . ASN B 1 65 ? 16.638 11.959 78.007 1.00 27.74 65 ASN B C 1
ATOM 2196 O O . ASN B 1 65 ? 17.844 11.979 78.185 1.00 29.97 65 ASN B O 1
ATOM 2201 N N . ALA B 1 66 ? 15.885 13.053 78.083 1.00 23.21 66 ALA B N 1
ATOM 2202 C CA . ALA B 1 66 ? 16.457 14.336 78.495 1.00 24.04 66 ALA B CA 1
ATOM 2203 C C . ALA B 1 66 ? 17.113 14.225 79.889 1.00 27.68 66 ALA B C 1
ATOM 2204 O O . ALA B 1 66 ? 16.663 13.432 80.735 1.00 22.78 66 ALA B O 1
ATOM 2206 N N . ARG B 1 67 ? 18.153 15.033 80.125 1.00 30.46 67 ARG B N 1
ATOM 2207 C CA . ARG B 1 67 ? 18.928 14.997 81.371 1.00 30.21 67 ARG B CA 1
ATOM 2208 C C . ARG B 1 67 ? 18.804 16.330 82.102 1.00 29.27 67 ARG B C 1
ATOM 2209 O O . ARG B 1 67 ? 19.008 17.373 81.489 1.00 31.80 67 ARG B O 1
ATOM 2217 N N . ASP B 1 68 ? 18.534 16.324 83.406 1.00 26.13 68 ASP B N 1
ATOM 2218 C CA . ASP B 1 68 ? 18.576 17.593 84.134 1.00 26.75 68 ASP B CA 1
ATOM 2219 C C . ASP B 1 68 ? 20.044 17.836 84.522 1.00 28.21 68 ASP B C 1
ATOM 2220 O O . ASP B 1 68 ? 20.924 17.094 84.075 1.00 25.43 68 ASP B O 1
ATOM 2225 N N . MET B 1 69 ? 20.323 18.869 85.316 1.00 29.59 69 MET B N 1
ATOM 2226 C CA . MET B 1 69 ? 21.722 19.197 85.622 1.00 31.13 69 MET B CA 1
ATOM 2227 C C . MET B 1 69 ? 22.412 18.109 86.445 1.00 26.93 69 MET B C 1
ATOM 2228 O O . MET B 1 69 ? 23.635 18.087 86.572 1.00 28.55 69 MET B O 1
ATOM 2233 N N A PHE B 1 70 ? 21.624 17.238 87.057 0.57 25.72 70 PHE B N 1
ATOM 2234 N N B PHE B 1 70 ? 21.615 17.210 86.985 0.43 25.76 70 PHE B N 1
ATOM 2235 C CA A PHE B 1 70 ? 22.173 16.142 87.851 0.57 26.80 70 PHE B CA 1
ATOM 2236 C CA B PHE B 1 70 ? 22.130 16.149 87.844 0.43 26.57 70 PHE B CA 1
ATOM 2237 C C A PHE B 1 70 ? 22.256 14.852 87.043 0.57 24.31 70 PHE B C 1
ATOM 2238 C C B PHE B 1 70 ? 22.125 14.831 87.080 0.43 24.30 70 PHE B C 1
ATOM 2239 O O A PHE B 1 70 ? 22.687 13.810 87.557 0.57 24.01 70 PHE B O 1
ATOM 2240 O O B PHE B 1 70 ? 22.337 13.761 87.661 0.43 24.26 70 PHE B O 1
ATOM 2255 N N . GLY B 1 71 ? 21.878 14.923 85.770 1.00 23.36 71 GLY B N 1
ATOM 2256 C CA . GLY B 1 71 ? 21.898 13.759 84.887 1.00 22.60 71 GLY B CA 1
ATOM 2257 C C . GLY B 1 71 ? 20.734 12.792 85.068 1.00 23.82 71 GLY B C 1
ATOM 2258 O O . GLY B 1 71 ? 20.777 11.657 84.583 1.00 22.88 71 GLY B O 1
ATOM 2259 N N . LEU B 1 72 ? 19.690 13.245 85.766 1.00 22.59 72 LEU B N 1
ATOM 2260 C CA . LEU B 1 72 ? 18.494 12.440 85.975 1.00 18.28 72 LEU B CA 1
ATOM 2261 C C . LEU B 1 72 ? 17.603 12.498 84.747 1.00 15.42 72 LEU B C 1
ATOM 2262 O O . LEU B 1 72 ? 17.406 13.568 84.184 1.00 18.40 72 LEU B O 1
ATOM 2267 N N . THR B 1 73 ? 17.111 11.339 84.324 1.00 16.75 73 THR B N 1
ATOM 2268 C CA . THR B 1 73 ? 16.119 11.240 83.259 1.00 15.71 73 THR B CA 1
ATOM 2269 C C . THR B 1 73 ? 14.719 11.188 83.892 1.00 21.84 73 THR B C 1
ATOM 2270 O O . THR B 1 73 ? 14.594 10.992 85.097 1.00 18.65 73 THR B O 1
ATOM 2274 N N . PRO B 1 74 ? 13.662 11.373 83.081 1.00 20.32 74 PRO B N 1
ATOM 2275 C CA . PRO B 1 74 ? 12.313 11.220 83.630 1.00 16.22 74 PRO B CA 1
ATOM 2276 C C . PRO B 1 74 ? 12.104 9.847 84.257 1.00 19.34 74 PRO B C 1
ATOM 2277 O O . PRO B 1 74 ? 11.392 9.743 85.266 1.00 18.55 74 PRO B O 1
ATOM 2281 N N . LEU B 1 75 ? 12.735 8.816 83.692 1.00 19.38 75 LEU B N 1
ATOM 2282 C CA . LEU B 1 75 ? 12.615 7.461 84.229 1.00 18.79 75 LEU B CA 1
ATOM 2283 C C . LEU B 1 75 ? 13.203 7.373 85.635 1.00 21.28 75 LEU B C 1
ATOM 2284 O O . LEU B 1 75 ? 12.624 6.734 86.519 1.00 21.16 75 LEU B O 1
ATOM 2289 N N . HIS B 1 76 ? 14.335 8.036 85.850 1.00 19.88 76 HIS B N 1
ATOM 2290 C CA . HIS B 1 76 ? 14.934 8.099 87.190 1.00 20.40 76 HIS B CA 1
ATOM 2291 C C . HIS B 1 76 ? 13.899 8.597 88.207 1.00 20.54 76 HIS B C 1
ATOM 2292 O O . HIS B 1 76 ? 13.726 8.013 89.283 1.00 17.31 76 HIS B O 1
ATOM 2299 N N . THR B 1 77 ? 13.243 9.702 87.856 1.00 23.31 77 THR B N 1
ATOM 2300 C CA . THR B 1 77 ? 12.320 10.382 88.761 1.00 26.57 77 THR B CA 1
ATOM 2301 C C . THR B 1 77 ? 11.056 9.558 88.984 1.00 24.31 77 THR B C 1
ATOM 2302 O O . THR B 1 77 ? 10.511 9.533 90.084 1.00 24.74 77 THR B O 1
ATOM 2306 N N . ALA B 1 78 ? 10.560 8.926 87.929 1.00 23.18 78 ALA B N 1
ATOM 2307 C CA . ALA B 1 78 ? 9.371 8.085 88.038 1.00 23.41 78 ALA B CA 1
ATOM 2308 C C . ALA B 1 78 ? 9.654 6.873 88.926 1.00 22.70 78 ALA B C 1
ATOM 2309 O O . ALA B 1 78 ? 8.831 6.488 89.758 1.00 21.92 78 ALA B O 1
ATOM 2311 N N . ALA B 1 79 ? 10.830 6.282 88.753 1.00 18.41 79 ALA B N 1
ATOM 2312 C CA . ALA B 1 79 ? 11.215 5.125 89.541 1.00 23.23 79 ALA B CA 1
ATOM 2313 C C . ALA B 1 79 ? 11.454 5.494 91.009 1.00 24.81 79 ALA B C 1
ATOM 2314 O O . ALA B 1 79 ? 11.063 4.761 91.917 1.00 26.18 79 ALA B O 1
ATOM 2316 N N . SER B 1 80 ? 12.102 6.630 91.226 1.00 26.14 80 SER B N 1
ATOM 2317 C CA . SER B 1 80 ? 12.418 7.108 92.571 1.00 25.77 80 SER B CA 1
ATOM 2318 C C . SER B 1 80 ? 11.140 7.369 93.357 1.00 25.18 80 SER B C 1
ATOM 2319 O O . SER B 1 80 ? 11.056 7.110 94.574 1.00 21.26 80 SER B O 1
ATOM 2322 N N . ASN B 1 81 ? 10.139 7.891 92.660 1.00 26.70 81 ASN B N 1
ATOM 2323 C CA . ASN B 1 81 ? 8.893 8.264 93.320 1.00 26.07 81 ASN B CA 1
ATOM 2324 C C . ASN B 1 81 ? 7.836 7.167 93.275 1.00 22.83 81 ASN B C 1
ATOM 2325 O O . ASN B 1 81 ? 6.723 7.364 93.735 1.00 26.55 81 ASN B O 1
ATOM 2330 N N . GLY B 1 82 ? 8.205 5.993 92.775 1.00 24.04 82 GLY B N 1
ATOM 2331 C CA . GLY B 1 82 ? 7.330 4.830 92.815 1.00 22.51 82 GLY B CA 1
ATOM 2332 C C . GLY B 1 82 ? 6.092 4.914 91.938 1.00 24.73 82 GLY B C 1
ATOM 2333 O O . GLY B 1 82 ? 5.022 4.409 92.305 1.00 28.66 82 GLY B O 1
ATOM 2334 N N . HIS B 1 83 ? 6.216 5.534 90.768 1.00 18.86 83 HIS B N 1
ATOM 2335 C CA . HIS B 1 83 ? 5.051 5.621 89.873 1.00 20.67 83 HIS B CA 1
ATOM 2336 C C . HIS B 1 83 ? 5.090 4.470 88.865 1.00 22.51 83 HIS B C 1
ATOM 2337 O O . HIS B 1 83 ? 5.696 4.583 87.785 1.00 23.04 83 HIS B O 1
ATOM 2344 N N . LEU B 1 84 ? 4.460 3.355 89.229 1.00 19.41 84 LEU B N 1
ATOM 2345 C CA . LEU B 1 84 ? 4.609 2.103 88.484 1.00 22.69 84 LEU B CA 1
ATOM 2346 C C . LEU B 1 84 ? 4.123 2.169 87.030 1.00 25.68 84 LEU B C 1
ATOM 2347 O O . LEU B 1 84 ? 4.860 1.847 86.095 1.00 24.66 84 LEU B O 1
ATOM 2352 N N . GLU B 1 85 ? 2.880 2.585 86.849 1.00 21.23 85 GLU B N 1
ATOM 2353 C CA . GLU B 1 85 ? 2.305 2.685 85.517 1.00 26.62 85 GLU B CA 1
ATOM 2354 C C . GLU B 1 85 ? 3.048 3.705 84.673 1.00 26.78 85 GLU B C 1
ATOM 2355 O O . GLU B 1 85 ? 3.196 3.537 83.462 1.00 26.22 85 GLU B O 1
ATOM 2361 N N . LEU B 1 86 ? 3.511 4.762 85.326 1.00 24.20 86 LEU B N 1
ATOM 2362 C CA . LEU B 1 86 ? 4.234 5.793 84.630 1.00 25.49 86 LEU B CA 1
ATOM 2363 C C . LEU B 1 86 ? 5.564 5.201 84.162 1.00 26.30 86 LEU B C 1
ATOM 2364 O O . LEU B 1 86 ? 5.998 5.443 83.038 1.00 24.25 86 LEU B O 1
ATOM 2369 N N . VAL B 1 87 ? 6.214 4.415 85.016 1.00 27.45 87 VAL B N 1
ATOM 2370 C CA . VAL B 1 87 ? 7.427 3.716 84.603 1.00 26.04 87 VAL B CA 1
ATOM 2371 C C . VAL B 1 87 ? 7.146 2.750 83.445 1.00 25.39 87 VAL B C 1
ATOM 2372 O O . VAL B 1 87 ? 7.941 2.656 82.513 1.00 17.12 87 VAL B O 1
ATOM 2376 N N . LYS B 1 88 ? 6.027 2.029 83.501 1.00 25.63 88 LYS B N 1
ATOM 2377 C CA . LYS B 1 88 ? 5.681 1.139 82.386 1.00 29.51 88 LYS B CA 1
ATOM 2378 C C . LYS B 1 88 ? 5.634 1.920 81.092 1.00 26.10 88 LYS B C 1
ATOM 2379 O O . LYS B 1 88 ? 6.144 1.475 80.063 1.00 26.85 88 LYS B O 1
ATOM 2385 N N . LEU B 1 89 ? 4.969 3.067 81.141 1.00 26.29 89 LEU B N 1
ATOM 2386 C CA . LEU B 1 89 ? 4.798 3.915 79.965 1.00 25.98 89 LEU B CA 1
ATOM 2387 C C . LEU B 1 89 ? 6.143 4.414 79.432 1.00 24.03 89 LEU B C 1
ATOM 2388 O O . LEU B 1 89 ? 6.425 4.338 78.241 1.00 25.84 89 LEU B O 1
ATOM 2393 N N . LEU B 1 90 ? 6.975 4.916 80.325 1.00 21.68 90 LEU B N 1
ATOM 2394 C CA . LEU B 1 90 ? 8.291 5.414 79.922 1.00 21.81 90 LEU B CA 1
ATOM 2395 C C . LEU B 1 90 ? 9.116 4.320 79.254 1.00 21.14 90 LEU B C 1
ATOM 2396 O O . LEU B 1 90 ? 9.751 4.567 78.236 1.00 22.43 90 LEU B O 1
ATOM 2401 N N . LEU B 1 91 ? 9.126 3.118 79.823 1.00 20.97 91 LEU B N 1
ATOM 2402 C CA . LEU B 1 91 ? 9.875 2.026 79.218 1.00 18.56 91 LEU B CA 1
ATOM 2403 C C . LEU B 1 91 ? 9.325 1.667 77.851 1.00 24.51 91 LEU B C 1
ATOM 2404 O O . LEU B 1 91 ? 10.097 1.401 76.926 1.00 26.94 91 LEU B O 1
ATOM 2409 N N . GLU B 1 92 ? 8.001 1.707 77.699 1.00 26.23 92 GLU B N 1
ATOM 2410 C CA . GLU B 1 92 ? 7.391 1.394 76.413 1.00 28.90 92 GLU B CA 1
ATOM 2411 C C . GLU B 1 92 ? 7.732 2.449 75.359 1.00 25.85 92 GLU B C 1
ATOM 2412 O O . GLU B 1 92 ? 7.843 2.137 74.177 1.00 27.89 92 GLU B O 1
ATOM 2418 N N . LYS B 1 93 ? 7.957 3.683 75.798 1.00 21.71 93 LYS B N 1
ATOM 2419 C CA . LYS B 1 93 ? 8.241 4.779 74.879 1.00 22.86 93 LYS B CA 1
ATOM 2420 C C . LYS B 1 93 ? 9.735 5.021 74.667 1.00 25.74 93 LYS B C 1
ATOM 2421 O O . LYS B 1 93 ? 10.137 6.096 74.224 1.00 25.72 93 LYS B O 1
ATOM 2427 N N . GLY B 1 94 ? 10.552 4.048 75.054 1.00 26.54 94 GLY B N 1
ATOM 2428 C CA . GLY B 1 94 ? 11.958 4.042 74.692 1.00 24.83 94 GLY B CA 1
ATOM 2429 C C . GLY B 1 94 ? 12.922 4.523 75.758 1.00 23.75 94 GLY B C 1
ATOM 2430 O O . GLY B 1 94 ? 14.078 4.825 75.459 1.00 21.46 94 GLY B O 1
ATOM 2431 N N . ALA B 1 95 ? 12.473 4.582 77.007 1.00 21.98 95 ALA B N 1
ATOM 2432 C CA . ALA B 1 95 ? 13.353 5.045 78.075 1.00 24.08 95 ALA B CA 1
ATOM 2433 C C . ALA B 1 95 ? 14.539 4.098 78.282 1.00 21.03 95 ALA B C 1
ATOM 2434 O O . ALA B 1 95 ? 14.392 2.880 78.171 1.00 24.38 95 ALA B O 1
ATOM 2436 N N . ASP B 1 96 ? 15.708 4.659 78.582 1.00 20.07 96 ASP B N 1
ATOM 2437 C CA . ASP B 1 96 ? 16.932 3.876 78.825 1.00 22.61 96 ASP B CA 1
ATOM 2438 C C . ASP B 1 96 ? 16.899 3.378 80.262 1.00 22.69 96 ASP B C 1
ATOM 2439 O O . ASP B 1 96 ? 17.021 4.159 81.206 1.00 22.87 96 ASP B O 1
ATOM 2444 N N . ILE B 1 97 ? 16.738 2.074 80.420 1.00 22.71 97 ILE B N 1
ATOM 2445 C CA . ILE B 1 97 ? 16.499 1.502 81.729 1.00 20.31 97 ILE B CA 1
ATOM 2446 C C . ILE B 1 97 ? 17.746 1.535 82.606 1.00 18.92 97 ILE B C 1
ATOM 2447 O O . ILE B 1 97 ? 17.645 1.577 83.834 1.00 21.11 97 ILE B O 1
ATOM 2452 N N . ASN B 1 98 ? 18.918 1.567 81.984 1.00 18.80 98 ASN B N 1
ATOM 2453 C CA . ASN B 1 98 ? 20.168 1.592 82.748 1.00 21.49 98 ASN B CA 1
ATOM 2454 C C . ASN B 1 98 ? 20.876 2.936 82.705 1.00 20.35 98 ASN B C 1
ATOM 2455 O O . ASN B 1 98 ? 22.067 3.036 83.017 1.00 21.17 98 ASN B O 1
ATOM 2460 N N . ALA B 1 99 ? 20.116 3.983 82.410 1.00 20.89 99 ALA B N 1
ATOM 2461 C CA . ALA B 1 99 ? 20.647 5.337 82.419 1.00 24.71 99 ALA B CA 1
ATOM 2462 C C . ALA B 1 99 ? 21.252 5.680 83.789 1.00 23.75 99 ALA B C 1
ATOM 2463 O O . ALA B 1 99 ? 20.736 5.288 84.840 1.00 24.58 99 ALA B O 1
ATOM 2465 N N . ARG B 1 100 ? 22.360 6.405 83.778 1.00 23.82 100 ARG B N 1
ATOM 2466 C CA . ARG B 1 100 ? 23.037 6.746 85.028 1.00 23.64 100 ARG B CA 1
ATOM 2467 C C . ARG B 1 100 ? 23.084 8.239 85.234 1.00 22.62 100 ARG B C 1
ATOM 2468 O O . ARG B 1 100 ? 23.370 8.989 84.308 1.00 24.62 100 ARG B O 1
ATOM 2476 N N . ASP B 1 101 ? 22.785 8.687 86.445 1.00 21.54 101 ASP B N 1
ATOM 2477 C CA . ASP B 1 101 ? 22.882 10.114 86.685 1.00 23.65 101 ASP B CA 1
ATOM 2478 C C . ASP B 1 101 ? 24.333 10.481 86.998 1.00 24.97 101 ASP B C 1
ATOM 2479 O O . ASP B 1 101 ? 25.238 9.668 86.838 1.00 20.33 101 ASP B O 1
ATOM 2484 N N . GLU B 1 102 ? 24.525 11.723 87.414 1.00 27.96 102 GLU B N 1
ATOM 2485 C CA . GLU B 1 102 ? 25.828 12.304 87.686 1.00 33.22 102 GLU B CA 1
ATOM 2486 C C . GLU B 1 102 ? 26.590 11.502 88.749 1.00 29.39 102 GLU B C 1
ATOM 2487 O O . GLU B 1 102 ? 27.819 11.470 88.755 1.00 32.10 102 GLU B O 1
ATOM 2493 N N . ASP B 1 103 ? 25.865 10.869 89.660 1.00 25.59 103 ASP B N 1
ATOM 2494 C CA . ASP B 1 103 ? 26.491 10.065 90.702 1.00 25.98 103 ASP B CA 1
ATOM 2495 C C . ASP B 1 103 ? 26.580 8.591 90.306 1.00 24.10 103 ASP B C 1
ATOM 2496 O O . ASP B 1 103 ? 27.000 7.752 91.112 1.00 23.37 103 ASP B O 1
ATOM 2501 N N . GLY B 1 104 ? 26.159 8.275 89.082 1.00 20.77 104 GLY B N 1
ATOM 2502 C CA . GLY B 1 104 ? 26.248 6.917 88.551 1.00 20.17 104 GLY B CA 1
ATOM 2503 C C . GLY B 1 104 ? 25.083 6.003 88.926 1.00 21.66 104 GLY B C 1
ATOM 2504 O O . GLY B 1 104 ? 25.132 4.788 88.687 1.00 22.60 104 GLY B O 1
ATOM 2505 N N . SER B 1 105 ? 24.033 6.595 89.490 1.00 17.35 105 SER B N 1
ATOM 2506 C CA . SER B 1 105 ? 22.847 5.862 89.940 1.00 20.33 105 SER B CA 1
ATOM 2507 C C . SER B 1 105 ? 21.903 5.538 88.797 1.00 19.67 105 SER B C 1
ATOM 2508 O O . SER B 1 105 ? 21.613 6.400 87.966 1.00 23.26 105 SER B O 1
ATOM 2511 N N . THR B 1 106 ? 21.417 4.300 88.766 1.00 18.95 106 THR B N 1
ATOM 2512 C CA . THR B 1 106 ? 20.419 3.873 87.778 1.00 17.23 106 THR B CA 1
ATOM 2513 C C . THR B 1 106 ? 19.042 4.073 88.358 1.00 19.31 106 THR B C 1
ATOM 2514 O O . THR B 1 106 ? 18.925 4.354 89.540 1.00 20.17 106 THR B O 1
ATOM 2518 N N . PRO B 1 107 ? 17.985 3.987 87.518 1.00 17.73 107 PRO B N 1
ATOM 2519 C CA . PRO B 1 107 ? 16.645 4.044 88.108 1.00 19.82 107 PRO B CA 1
ATOM 2520 C C . PRO B 1 107 ? 16.435 2.944 89.140 1.00 16.71 107 PRO B C 1
ATOM 2521 O O . PRO B 1 107 ? 15.796 3.194 90.157 1.00 19.77 107 PRO B O 1
ATOM 2525 N N . LEU B 1 108 ? 16.999 1.765 88.904 1.00 16.38 108 LEU B N 1
ATOM 2526 C CA . LEU B 1 108 ? 16.867 0.667 89.849 1.00 18.31 108 LEU B CA 1
ATOM 2527 C C . LEU B 1 108 ? 17.429 1.028 91.210 1.00 18.33 108 LEU B C 1
ATOM 2528 O O . LEU B 1 108 ? 16.818 0.720 92.242 1.00 19.53 108 LEU B O 1
ATOM 2533 N N . HIS B 1 109 ? 18.558 1.739 91.211 1.00 18.54 109 HIS B N 1
ATOM 2534 C CA . HIS B 1 109 ? 19.174 2.202 92.460 1.00 19.93 109 HIS B CA 1
ATOM 2535 C C . HIS B 1 109 ? 18.155 2.988 93.280 1.00 19.15 109 HIS B C 1
ATOM 2536 O O . HIS B 1 109 ? 17.988 2.751 94.479 1.00 16.83 109 HIS B O 1
ATOM 2543 N N . LEU B 1 110 ? 17.502 3.952 92.625 1.00 18.09 110 LEU B N 1
ATOM 2544 C CA . LEU B 1 110 ? 16.603 4.866 93.322 1.00 21.74 110 LEU B CA 1
ATOM 2545 C C . LEU B 1 110 ? 15.327 4.179 93.782 1.00 21.02 110 LEU B C 1
ATOM 2546 O O . LEU B 1 110 ? 14.846 4.450 94.867 1.00 16.45 110 LEU B O 1
ATOM 2551 N N . ALA B 1 111 ? 14.792 3.295 92.943 1.00 21.37 111 ALA B N 1
ATOM 2552 C CA . ALA B 1 111 ? 13.612 2.534 93.290 1.00 21.47 111 ALA B CA 1
ATOM 2553 C C . ALA B 1 111 ? 13.896 1.598 94.467 1.00 21.46 111 ALA B C 1
ATOM 2554 O O . ALA B 1 111 ? 13.044 1.396 95.330 1.00 19.83 111 ALA B O 1
ATOM 2556 N N . ALA B 1 112 ? 15.100 1.039 94.496 1.00 17.69 112 ALA B N 1
ATOM 2557 C CA . ALA B 1 112 ? 15.525 0.146 95.574 1.00 19.69 112 ALA B CA 1
ATOM 2558 C C . ALA B 1 112 ? 15.698 0.914 96.876 1.00 22.04 112 ALA B C 1
ATOM 2559 O O . ALA B 1 112 ? 15.300 0.450 97.949 1.00 23.78 112 ALA B O 1
ATOM 2561 N N . SER B 1 113 ? 16.283 2.104 96.758 1.00 21.22 113 SER B N 1
ATOM 2562 C CA . SER B 1 113 ? 16.535 2.978 97.890 1.00 22.54 113 SER B CA 1
ATOM 2563 C C . SER B 1 113 ? 15.245 3.331 98.620 1.00 23.30 113 SER B C 1
ATOM 2564 O O . SER B 1 113 ? 15.224 3.470 99.842 1.00 22.14 113 SER B O 1
ATOM 2567 N N . ASN B 1 114 ? 14.165 3.470 97.864 1.00 21.67 114 ASN B N 1
ATOM 2568 C CA . ASN B 1 114 ? 12.872 3.844 98.439 1.00 19.10 114 ASN B CA 1
ATOM 2569 C C . ASN B 1 114 ? 11.925 2.672 98.669 1.00 21.91 114 ASN B C 1
ATOM 2570 O O . ASN B 1 114 ? 10.748 2.877 98.984 1.00 26.86 114 ASN B O 1
ATOM 2575 N N . GLY B 1 115 ? 12.385 1.446 98.442 1.00 20.70 115 GLY B N 1
ATOM 2576 C CA . GLY B 1 115 ? 11.575 0.292 98.801 1.00 25.97 115 GLY B CA 1
ATOM 2577 C C . GLY B 1 115 ? 10.346 0.063 97.938 1.00 27.46 115 GLY B C 1
ATOM 2578 O O . GLY B 1 115 ? 9.346 -0.474 98.410 1.00 30.26 115 GLY B O 1
ATOM 2579 N N . HIS B 1 116 ? 10.416 0.464 96.671 1.00 25.67 116 HIS B N 1
ATOM 2580 C CA . HIS B 1 116 ? 9.296 0.285 95.741 1.00 24.06 116 HIS B CA 1
ATOM 2581 C C . HIS B 1 116 ? 9.342 -1.104 95.117 1.00 23.44 116 HIS B C 1
ATOM 2582 O O . HIS B 1 116 ? 9.864 -1.286 94.012 1.00 19.30 116 HIS B O 1
ATOM 2589 N N . LEU B 1 117 ? 8.777 -2.073 95.832 1.00 22.08 117 LEU B N 1
ATOM 2590 C CA . LEU B 1 117 ? 8.933 -3.491 95.516 1.00 23.22 117 LEU B CA 1
ATOM 2591 C C . LEU B 1 117 ? 8.467 -3.876 94.119 1.00 25.14 117 LEU B C 1
ATOM 2592 O O . LEU B 1 117 ? 9.217 -4.489 93.368 1.00 22.87 117 LEU B O 1
ATOM 2597 N N . GLU B 1 118 ? 7.209 -3.569 93.784 1.00 25.51 118 GLU B N 1
ATOM 2598 C CA . GLU B 1 118 ? 6.685 -3.941 92.467 1.00 26.22 118 GLU B CA 1
ATOM 2599 C C . GLU B 1 118 ? 7.382 -3.207 91.330 1.00 20.87 118 GLU B C 1
ATOM 2600 O O . GLU B 1 118 ? 7.603 -3.766 90.254 1.00 16.54 118 GLU B O 1
ATOM 2606 N N . LEU B 1 119 ? 7.707 -1.943 91.560 1.00 17.13 119 LEU B N 1
ATOM 2607 C CA . LEU B 1 119 ? 8.431 -1.167 90.564 1.00 19.96 119 LEU B CA 1
ATOM 2608 C C . LEU B 1 119 ? 9.809 -1.810 90.301 1.00 19.49 119 LEU B C 1
ATOM 2609 O O . LEU B 1 119 ? 10.256 -1.899 89.164 1.00 20.85 119 LEU B O 1
ATOM 2614 N N . VAL B 1 120 ? 10.478 -2.263 91.356 1.00 22.71 120 VAL B N 1
ATOM 2615 C CA . VAL B 1 120 ? 11.748 -2.964 91.188 1.00 21.94 120 VAL B CA 1
ATOM 2616 C C . VAL B 1 120 ? 11.545 -4.260 90.383 1.00 22.72 120 VAL B C 1
ATOM 2617 O O . VAL B 1 120 ? 12.338 -4.576 89.498 1.00 22.15 120 VAL B O 1
ATOM 2621 N N . LYS B 1 121 ? 10.471 -4.989 90.670 1.00 21.31 121 LYS B N 1
ATOM 2622 C CA . LYS B 1 121 ? 10.142 -6.198 89.910 1.00 26.98 121 LYS B CA 1
ATOM 2623 C C . LYS B 1 121 ? 10.033 -5.894 88.421 1.00 29.70 121 LYS B C 1
ATOM 2624 O O . LYS B 1 121 ? 10.541 -6.637 87.576 1.00 31.02 121 LYS B O 1
ATOM 2630 N N . LEU B 1 122 ? 9.340 -4.807 88.102 1.00 29.92 122 LEU B N 1
ATOM 2631 C CA . LEU B 1 122 ? 9.166 -4.394 86.722 1.00 28.16 122 LEU B CA 1
ATOM 2632 C C . LEU B 1 122 ? 10.503 -4.073 86.070 1.00 25.73 122 LEU B C 1
ATOM 2633 O O . LEU B 1 122 ? 10.782 -4.512 84.947 1.00 28.11 122 LEU B O 1
ATOM 2638 N N . LEU B 1 123 ? 11.332 -3.311 86.774 1.00 24.10 123 LEU B N 1
ATOM 2639 C CA . LEU B 1 123 ? 12.653 -2.930 86.254 1.00 22.04 123 LEU B CA 1
ATOM 2640 C C . LEU B 1 123 ? 13.519 -4.156 85.975 1.00 24.65 123 LEU B C 1
ATOM 2641 O O . LEU B 1 123 ? 14.144 -4.252 84.917 1.00 25.94 123 LEU B O 1
ATOM 2646 N N . LEU B 1 124 ? 13.566 -5.094 86.918 1.00 22.85 124 LEU B N 1
ATOM 2647 C CA . LEU B 1 124 ? 14.304 -6.330 86.692 1.00 23.18 124 LEU B CA 1
ATOM 2648 C C . LEU B 1 124 ? 13.729 -7.117 85.510 1.00 28.19 124 LEU B C 1
ATOM 2649 O O . LEU B 1 124 ? 14.473 -7.665 84.699 1.00 25.67 124 LEU B O 1
ATOM 2654 N N . GLU B 1 125 ? 12.405 -7.136 85.391 1.00 29.71 125 GLU B N 1
ATOM 2655 C CA . GLU B 1 125 ? 11.774 -7.836 84.280 1.00 32.87 125 GLU B CA 1
ATOM 2656 C C . GLU B 1 125 ? 12.175 -7.231 82.953 1.00 29.63 125 GLU B C 1
ATOM 2657 O O . GLU B 1 125 ? 12.411 -7.949 81.983 1.00 29.07 125 GLU B O 1
ATOM 2663 N N . LYS B 1 126 ? 12.316 -5.912 82.937 1.00 27.63 126 LYS B N 1
ATOM 2664 C CA . LYS B 1 126 ? 12.604 -5.183 81.714 1.00 27.51 126 LYS B CA 1
ATOM 2665 C C . LYS B 1 126 ? 14.109 -5.058 81.455 1.00 33.53 126 LYS B C 1
ATOM 2666 O O . LYS B 1 126 ? 14.532 -4.332 80.556 1.00 40.55 126 LYS B O 1
ATOM 2672 N N . GLY B 1 127 ? 14.909 -5.781 82.233 1.00 29.35 127 GLY B N 1
ATOM 2673 C CA . GLY B 1 127 ? 16.332 -5.885 81.968 1.00 29.25 127 GLY B CA 1
ATOM 2674 C C . GLY B 1 127 ? 17.261 -4.978 82.762 1.00 29.63 127 GLY B C 1
ATOM 2675 O O . GLY B 1 127 ? 18.413 -4.775 82.365 1.00 27.89 127 GLY B O 1
ATOM 2676 N N . ALA B 1 128 ? 16.795 -4.460 83.897 1.00 26.19 128 ALA B N 1
ATOM 2677 C CA . ALA B 1 128 ? 17.659 -3.629 84.725 1.00 26.09 128 ALA B CA 1
ATOM 2678 C C . ALA B 1 128 ? 18.805 -4.465 85.260 1.00 27.15 128 ALA B C 1
ATOM 2679 O O . ALA B 1 128 ? 18.624 -5.623 85.625 1.00 30.45 128 ALA B O 1
ATOM 2681 N N . ASP B 1 129 ? 19.987 -3.865 85.289 1.00 25.35 129 ASP B N 1
ATOM 2682 C CA . ASP B 1 129 ? 21.178 -4.521 85.796 1.00 28.76 129 ASP B CA 1
ATOM 2683 C C . ASP B 1 129 ? 21.139 -4.508 87.321 1.00 25.44 129 ASP B C 1
ATOM 2684 O O . ASP B 1 129 ? 21.280 -3.450 87.946 1.00 23.44 129 ASP B O 1
ATOM 2689 N N . ILE B 1 130 ? 20.944 -5.690 87.903 1.00 23.11 130 ILE B N 1
ATOM 2690 C CA . ILE B 1 130 ? 20.725 -5.820 89.337 1.00 24.36 130 ILE B CA 1
ATOM 2691 C C . ILE B 1 130 ? 21.980 -5.548 90.143 1.00 25.56 130 ILE B C 1
ATOM 2692 O O . ILE B 1 130 ? 21.900 -5.193 91.310 1.00 21.43 130 ILE B O 1
ATOM 2697 N N . ASN B 1 131 ? 23.146 -5.720 89.524 1.00 32.15 131 ASN B N 1
ATOM 2698 C CA . ASN B 1 131 ? 24.405 -5.475 90.236 1.00 35.28 131 ASN B CA 1
ATOM 2699 C C . ASN B 1 131 ? 25.103 -4.199 89.795 1.00 31.67 131 ASN B C 1
ATOM 2700 O O . ASN B 1 131 ? 26.298 -4.036 90.007 1.00 32.56 131 ASN B O 1
ATOM 2705 N N . ALA B 1 132 ? 24.343 -3.289 89.200 1.00 30.27 132 ALA B N 1
ATOM 2706 C CA . ALA B 1 132 ? 24.897 -2.025 88.750 1.00 28.45 132 ALA B CA 1
ATOM 2707 C C . ALA B 1 132 ? 25.508 -1.252 89.920 1.00 27.56 132 ALA B C 1
ATOM 2708 O O . ALA B 1 132 ? 24.896 -1.132 90.975 1.00 27.71 132 ALA B O 1
ATOM 2710 N N . GLU B 1 133 ? 26.705 -0.708 89.703 1.00 24.23 133 GLU B N 1
ATOM 2711 C CA . GLU B 1 133 ? 27.407 0.083 90.707 1.00 24.04 133 GLU B CA 1
ATOM 2712 C C . GLU B 1 133 ? 27.315 1.559 90.366 1.00 21.69 133 GLU B C 1
ATOM 2713 O O . GLU B 1 133 ? 27.457 1.931 89.208 1.00 22.85 133 GLU B O 1
ATOM 2719 N N . ASP B 1 134 ? 27.095 2.410 91.361 1.00 17.94 134 ASP B N 1
ATOM 2720 C CA . ASP B 1 134 ? 27.210 3.838 91.102 1.00 21.34 134 ASP B CA 1
ATOM 2721 C C . ASP B 1 134 ? 28.693 4.215 91.159 1.00 24.30 134 ASP B C 1
ATOM 2722 O O . ASP B 1 134 ? 29.550 3.340 91.264 1.00 21.28 134 ASP B O 1
ATOM 2727 N N . HIS B 1 135 ? 28.989 5.509 91.127 1.00 25.61 135 HIS B N 1
ATOM 2728 C CA . HIS B 1 135 ? 30.374 5.960 91.110 1.00 24.67 135 HIS B CA 1
ATOM 2729 C C . HIS B 1 135 ? 31.087 5.651 92.439 1.00 22.68 135 HIS B C 1
ATOM 2730 O O . HIS B 1 135 ? 32.316 5.677 92.521 1.00 23.65 135 HIS B O 1
ATOM 2737 N N . SER B 1 136 ? 30.320 5.352 93.479 1.00 20.58 136 SER B N 1
ATOM 2738 C CA . SER B 1 136 ? 30.900 4.967 94.759 1.00 20.59 136 SER B CA 1
ATOM 2739 C C . SER B 1 136 ? 31.064 3.451 94.876 1.00 18.99 136 SER B C 1
ATOM 2740 O O . SER B 1 136 ? 31.504 2.947 95.911 1.00 18.84 136 SER B O 1
ATOM 2743 N N . GLY B 1 137 ? 30.731 2.733 93.809 1.00 17.54 137 GLY B N 1
ATOM 2744 C CA . GLY B 1 137 ? 30.839 1.286 93.776 1.00 20.47 137 GLY B CA 1
ATOM 2745 C C . GLY B 1 137 ? 29.728 0.528 94.491 1.00 23.88 137 GLY B C 1
ATOM 2746 O O . GLY B 1 137 ? 29.831 -0.683 94.704 1.00 24.31 137 GLY B O 1
ATOM 2747 N N . THR B 1 138 ? 28.663 1.245 94.855 1.00 21.38 138 THR B N 1
ATOM 2748 C CA . THR B 1 138 ? 27.536 0.681 95.596 1.00 21.95 138 THR B CA 1
ATOM 2749 C C . THR B 1 138 ? 26.371 0.255 94.686 1.00 21.72 138 THR B C 1
ATOM 2750 O O . THR B 1 138 ? 26.063 0.927 93.699 1.00 20.94 138 THR B O 1
ATOM 2754 N N . THR B 1 139 ? 25.725 -0.852 95.053 1.00 22.32 139 THR B N 1
ATOM 2755 C CA . THR B 1 139 ? 24.660 -1.484 94.275 1.00 20.25 139 THR B CA 1
ATOM 2756 C C . THR B 1 139 ? 23.261 -1.168 94.819 1.00 21.92 139 THR B C 1
ATOM 2757 O O . THR B 1 139 ? 23.124 -0.648 95.933 1.00 18.82 139 THR B O 1
ATOM 2761 N N . PRO B 1 140 ? 22.211 -1.492 94.037 1.00 18.10 140 PRO B N 1
ATOM 2762 C CA . PRO B 1 140 ? 20.862 -1.262 94.563 1.00 18.41 140 PRO B CA 1
ATOM 2763 C C . PRO B 1 140 ? 20.627 -1.974 95.895 1.00 22.31 140 PRO B C 1
ATOM 2764 O O . PRO B 1 140 ? 20.010 -1.389 96.784 1.00 21.73 140 PRO B O 1
ATOM 2768 N N . LEU B 1 141 ? 21.166 -3.180 96.056 1.00 24.46 141 LEU B N 1
ATOM 2769 C CA . LEU B 1 141 ? 21.006 -3.935 97.302 1.00 22.45 141 LEU B CA 1
ATOM 2770 C C . LEU B 1 141 ? 21.553 -3.169 98.512 1.00 23.42 141 LEU B C 1
ATOM 2771 O O . LEU B 1 141 ? 21.002 -3.263 99.613 1.00 21.37 141 LEU B O 1
ATOM 2776 N N A HIS B 1 142 ? 22.642 -2.436 98.304 0.45 24.73 142 HIS B N 1
ATOM 2777 N N B HIS B 1 142 ? 22.634 -2.421 98.304 0.55 24.78 142 HIS B N 1
ATOM 2778 C CA A HIS B 1 142 ? 23.206 -1.599 99.360 0.45 24.23 142 HIS B CA 1
ATOM 2779 C CA B HIS B 1 142 ? 23.205 -1.588 99.365 0.55 24.25 142 HIS B CA 1
ATOM 2780 C C A HIS B 1 142 ? 22.176 -0.587 99.860 0.45 22.38 142 HIS B C 1
ATOM 2781 C C B HIS B 1 142 ? 22.188 -0.566 99.864 0.55 22.39 142 HIS B C 1
ATOM 2782 O O A HIS B 1 142 ? 21.977 -0.440 101.067 0.45 22.22 142 HIS B O 1
ATOM 2783 O O B HIS B 1 142 ? 22.014 -0.383 101.071 0.55 22.37 142 HIS B O 1
ATOM 2796 N N . PHE B 1 143 ? 21.513 0.102 98.934 1.00 18.86 143 PHE B N 1
ATOM 2797 C CA . PHE B 1 143 ? 20.547 1.113 99.317 1.00 20.80 143 PHE B CA 1
ATOM 2798 C C . PHE B 1 143 ? 19.294 0.501 99.944 1.00 19.75 143 PHE B C 1
ATOM 2799 O O . PHE B 1 143 ? 18.756 1.037 100.922 1.00 23.05 143 PHE B O 1
ATOM 2807 N N . ALA B 1 144 ? 18.866 -0.647 99.443 1.00 17.22 144 ALA B N 1
ATOM 2808 C CA . ALA B 1 144 ? 17.692 -1.316 100.010 1.00 20.41 144 ALA B CA 1
ATOM 2809 C C . ALA B 1 144 ? 17.969 -1.766 101.443 1.00 20.14 144 ALA B C 1
ATOM 2810 O O . ALA B 1 144 ? 17.115 -1.644 102.310 1.00 21.24 144 ALA B O 1
ATOM 2812 N N . ALA B 1 145 ? 19.169 -2.287 101.684 1.00 19.04 145 ALA B N 1
ATOM 2813 C CA . ALA B 1 145 ? 19.531 -2.750 103.019 1.00 20.45 145 ALA B CA 1
ATOM 2814 C C . ALA B 1 145 ? 19.751 -1.570 103.957 1.00 22.36 145 ALA B C 1
ATOM 2815 O O . ALA B 1 145 ? 19.291 -1.575 105.111 1.00 23.20 145 ALA B O 1
ATOM 2817 N N . LYS B 1 146 ? 20.423 -0.544 103.451 1.00 19.35 146 LYS B N 1
ATOM 2818 C CA . LYS B 1 146 ? 20.723 0.637 104.254 1.00 21.77 146 LYS B CA 1
ATOM 2819 C C . LYS B 1 146 ? 19.465 1.326 104.724 1.00 23.09 146 LYS B C 1
ATOM 2820 O O . LYS B 1 146 ? 19.400 1.805 105.859 1.00 22.34 146 LYS B O 1
ATOM 2826 N N . ASN B 1 147 ? 18.466 1.388 103.846 1.00 23.59 147 ASN B N 1
ATOM 2827 C CA . ASN B 1 147 ? 17.242 2.094 104.165 1.00 21.97 147 ASN B CA 1
ATOM 2828 C C . ASN B 1 147 ? 16.162 1.184 104.724 1.00 23.06 147 ASN B C 1
ATOM 2829 O O . ASN B 1 147 ? 15.011 1.597 104.831 1.00 20.23 147 ASN B O 1
ATOM 2834 N N . GLY B 1 148 ? 16.534 -0.055 105.048 1.00 22.49 148 GLY B N 1
ATOM 2835 C CA . GLY B 1 148 ? 15.671 -0.963 105.791 1.00 22.10 148 GLY B CA 1
ATOM 2836 C C . GLY B 1 148 ? 14.459 -1.527 105.072 1.00 21.76 148 GLY B C 1
ATOM 2837 O O . GLY B 1 148 ? 13.404 -1.761 105.686 1.00 23.25 148 GLY B O 1
ATOM 2838 N N . HIS B 1 149 ? 14.606 -1.766 103.775 1.00 18.23 149 HIS B N 1
ATOM 2839 C CA . HIS B 1 149 ? 13.513 -2.331 102.993 1.00 19.72 149 HIS B CA 1
ATOM 2840 C C . HIS B 1 149 ? 13.666 -3.847 102.863 1.00 22.93 149 HIS B C 1
ATOM 2841 O O . HIS B 1 149 ? 14.267 -4.352 101.918 1.00 23.25 149 HIS B O 1
ATOM 2848 N N . LEU B 1 150 ? 13.112 -4.559 103.838 1.00 23.27 150 LEU B N 1
ATOM 2849 C CA . LEU B 1 150 ? 13.328 -6.000 104.007 1.00 22.15 150 LEU B CA 1
ATOM 2850 C C . LEU B 1 150 ? 12.848 -6.845 102.832 1.00 20.14 150 LEU B C 1
ATOM 2851 O O . LEU B 1 150 ? 13.573 -7.700 102.347 1.00 21.02 150 LEU B O 1
ATOM 2856 N N . GLU B 1 151 ? 11.577 -6.679 102.451 1.00 20.61 151 GLU B N 1
ATOM 2857 C CA . GLU B 1 151 ? 11.030 -7.475 101.373 1.00 24.49 151 GLU B CA 1
ATOM 2858 C C . GLU B 1 151 ? 11.793 -7.179 100.072 1.00 25.67 151 GLU B C 1
ATOM 2859 O O . GLU B 1 151 ? 12.055 -8.072 99.260 1.00 27.50 151 GLU B O 1
ATOM 2865 N N . LEU B 1 152 ? 12.145 -5.917 99.876 1.00 22.72 152 LEU B N 1
ATOM 2866 C CA . LEU B 1 152 ? 12.871 -5.536 98.679 1.00 25.01 152 LEU B CA 1
ATOM 2867 C C . LEU B 1 152 ? 14.234 -6.242 98.657 1.00 25.43 152 LEU B C 1
ATOM 2868 O O . LEU B 1 152 ? 14.686 -6.714 97.605 1.00 23.45 152 LEU B O 1
ATOM 2873 N N . VAL B 1 153 ? 14.877 -6.333 99.821 1.00 21.77 153 VAL B N 1
ATOM 2874 C CA . VAL B 1 153 ? 16.138 -7.059 99.918 1.00 20.33 153 VAL B CA 1
ATOM 2875 C C . VAL B 1 153 ? 15.962 -8.538 99.573 1.00 22.36 153 VAL B C 1
ATOM 2876 O O . VAL B 1 153 ? 16.785 -9.119 98.860 1.00 23.95 153 VAL B O 1
ATOM 2880 N N . LYS B 1 154 ? 14.879 -9.137 100.059 1.00 22.18 154 LYS B N 1
ATOM 2881 C CA . LYS B 1 154 ? 14.563 -10.531 99.738 1.00 26.78 154 LYS B CA 1
ATOM 2882 C C . LYS B 1 154 ? 14.490 -10.758 98.220 1.00 30.63 154 LYS B C 1
ATOM 2883 O O . LYS B 1 154 ? 15.001 -11.752 97.692 1.00 29.78 154 LYS B O 1
ATOM 2889 N N . LEU B 1 155 ? 13.798 -9.847 97.540 1.00 31.19 155 LEU B N 1
ATOM 2890 C CA . LEU B 1 155 ? 13.642 -9.913 96.097 1.00 29.06 155 LEU B CA 1
ATOM 2891 C C . LEU B 1 155 ? 14.995 -9.814 95.387 1.00 28.50 155 LEU B C 1
ATOM 2892 O O . LEU B 1 155 ? 15.307 -10.650 94.543 1.00 30.99 155 LEU B O 1
ATOM 2897 N N . LEU B 1 156 ? 15.804 -8.825 95.758 1.00 23.26 156 LEU B N 1
ATOM 2898 C CA . LEU B 1 156 ? 17.105 -8.638 95.107 1.00 22.45 156 LEU B CA 1
ATOM 2899 C C . LEU B 1 156 ? 17.948 -9.889 95.262 1.00 25.60 156 LEU B C 1
ATOM 2900 O O . LEU B 1 156 ? 18.597 -10.326 94.304 1.00 26.78 156 LEU B O 1
ATOM 2905 N N . LEU B 1 157 ? 17.920 -10.483 96.451 1.00 24.75 157 LEU B N 1
ATOM 2906 C CA . LEU B 1 157 ? 18.670 -11.710 96.700 1.00 25.22 157 LEU B CA 1
ATOM 2907 C C . LEU B 1 157 ? 18.130 -12.884 95.907 1.00 27.87 157 LEU B C 1
ATOM 2908 O O . LEU B 1 157 ? 18.891 -13.718 95.424 1.00 28.58 157 LEU B O 1
ATOM 2913 N N . GLU B 1 158 ? 16.810 -12.966 95.795 1.00 31.38 158 GLU B N 1
ATOM 2914 C CA . GLU B 1 158 ? 16.195 -14.003 94.981 1.00 36.49 158 GLU B CA 1
ATOM 2915 C C . GLU B 1 158 ? 16.593 -13.852 93.518 1.00 32.43 158 GLU B C 1
ATOM 2916 O O . GLU B 1 158 ? 16.783 -14.843 92.814 1.00 32.23 158 GLU B O 1
ATOM 2922 N N . LYS B 1 159 ? 16.727 -12.610 93.067 1.00 29.17 159 LYS B N 1
ATOM 2923 C CA . LYS B 1 159 ? 17.025 -12.346 91.663 1.00 30.04 159 LYS B CA 1
ATOM 2924 C C . LYS B 1 159 ? 18.519 -12.284 91.384 1.00 31.01 159 LYS B C 1
ATOM 2925 O O . LYS B 1 159 ? 18.926 -11.859 90.309 1.00 31.09 159 LYS B O 1
ATOM 2931 N N . GLY B 1 160 ? 19.332 -12.681 92.361 1.00 29.79 160 GLY B N 1
ATOM 2932 C CA . GLY B 1 160 ? 20.751 -12.877 92.122 1.00 30.69 160 GLY B CA 1
ATOM 2933 C C . GLY B 1 160 ? 21.698 -11.747 92.495 1.00 25.93 160 GLY B C 1
ATOM 2934 O O . GLY B 1 160 ? 22.842 -11.725 92.032 1.00 24.13 160 GLY B O 1
ATOM 2935 N N . ALA B 1 161 ? 21.237 -10.807 93.317 1.00 24.50 161 ALA B N 1
ATOM 2936 C CA . ALA B 1 161 ? 22.101 -9.723 93.771 1.00 24.22 161 ALA B CA 1
ATOM 2937 C C . ALA B 1 161 ? 23.210 -10.300 94.652 1.00 26.05 161 ALA B C 1
ATOM 2938 O O . ALA B 1 161 ? 22.984 -11.281 95.352 1.00 26.57 161 ALA B O 1
ATOM 2940 N N . ASP B 1 162 ? 24.407 -9.724 94.580 1.00 23.50 162 ASP B N 1
ATOM 2941 C CA . ASP B 1 162 ? 25.536 -10.208 95.378 1.00 24.46 162 ASP B CA 1
ATOM 2942 C C . ASP B 1 162 ? 25.388 -9.769 96.816 1.00 22.15 162 ASP B C 1
ATOM 2943 O O . ASP B 1 162 ? 25.497 -8.586 97.127 1.00 21.45 162 ASP B O 1
ATOM 2948 N N . ILE B 1 163 ? 25.171 -10.732 97.698 1.00 20.04 163 ILE B N 1
ATOM 2949 C CA . ILE B 1 163 ? 24.881 -10.406 99.088 1.00 18.88 163 ILE B CA 1
ATOM 2950 C C . ILE B 1 163 ? 26.071 -9.770 99.808 1.00 19.31 163 ILE B C 1
ATOM 2951 O O . ILE B 1 163 ? 25.894 -9.039 100.786 1.00 23.97 163 ILE B O 1
ATOM 2956 N N . ASN B 1 164 ? 27.283 -10.029 99.321 1.00 20.54 164 ASN B N 1
ATOM 2957 C CA . ASN B 1 164 ? 28.464 -9.459 99.950 1.00 23.62 164 ASN B CA 1
ATOM 2958 C C . ASN B 1 164 ? 29.150 -8.405 99.093 1.00 24.54 164 ASN B C 1
ATOM 2959 O O . ASN B 1 164 ? 30.354 -8.181 99.227 1.00 23.80 164 ASN B O 1
ATOM 2964 N N . ALA B 1 165 ? 28.368 -7.743 98.242 1.00 22.87 165 ALA B N 1
ATOM 2965 C CA . ALA B 1 165 ? 28.866 -6.643 97.426 1.00 20.41 165 ALA B CA 1
ATOM 2966 C C . ALA B 1 165 ? 29.532 -5.610 98.333 1.00 19.62 165 ALA B C 1
ATOM 2967 O O . ALA B 1 165 ? 28.926 -5.141 99.286 1.00 17.83 165 ALA B O 1
ATOM 2969 N N . SER B 1 166 ? 30.796 -5.298 98.054 1.00 19.37 166 SER B N 1
ATOM 2970 C CA . SER B 1 166 ? 31.577 -4.419 98.909 1.00 21.00 166 SER B CA 1
ATOM 2971 C C . SER B 1 166 ? 32.318 -3.301 98.165 1.00 24.76 166 SER B C 1
ATOM 2972 O O . SER B 1 166 ? 33.356 -2.825 98.646 1.00 26.14 166 SER B O 1
ATOM 2975 N N . ASP B 1 167 ? 31.820 -2.921 96.989 1.00 23.64 167 ASP B N 1
ATOM 2976 C CA . ASP B 1 167 ? 32.398 -1.858 96.153 1.00 25.33 167 ASP B CA 1
ATOM 2977 C C . ASP B 1 167 ? 33.900 -2.048 95.883 1.00 25.04 167 ASP B C 1
ATOM 2978 O O . ASP B 1 167 ? 34.339 -3.121 95.488 1.00 26.72 167 ASP B O 1
ATOM 2983 N N . PHE B 1 168 ? 34.649 -0.974 96.087 1.00 24.18 168 PHE B N 1
ATOM 2984 C CA . PHE B 1 168 ? 36.087 -0.917 95.881 1.00 23.21 168 PHE B CA 1
ATOM 2985 C C . PHE B 1 168 ? 36.912 -1.460 97.062 1.00 23.09 168 PHE B C 1
ATOM 2986 O O . PHE B 1 168 ? 36.361 -1.935 98.067 1.00 20.93 168 PHE B O 1
ATOM 2994 N N . SER B 1 169 ? 38.234 -1.375 96.925 1.00 20.24 169 SER B N 1
ATOM 2995 C CA . SER B 1 169 ? 39.167 -1.851 97.938 1.00 21.28 169 SER B CA 1
ATOM 2996 C C . SER B 1 169 ? 40.254 -0.826 98.173 1.00 23.20 169 SER B C 1
ATOM 2997 O O . SER B 1 169 ? 40.305 0.184 97.490 1.00 25.80 169 SER B O 1
ATOM 3000 N N . GLY B 1 170 ? 41.147 -1.072 99.119 1.00 25.05 170 GLY B N 1
ATOM 3001 C CA . GLY B 1 170 ? 42.306 -0.204 99.208 1.00 22.83 170 GLY B CA 1
ATOM 3002 C C . GLY B 1 170 ? 43.290 -0.578 98.113 1.00 20.74 170 GLY B C 1
ATOM 3003 O O . GLY B 1 170 ? 43.192 -1.671 97.553 1.00 23.21 170 GLY B O 1
ATOM 3004 N N . PRO B 1 171 ? 44.257 0.316 97.828 1.00 22.09 171 PRO B N 1
ATOM 3005 C CA . PRO B 1 171 ? 45.247 0.163 96.748 1.00 20.64 171 PRO B CA 1
ATOM 3006 C C . PRO B 1 171 ? 46.097 -1.093 96.899 1.00 25.08 171 PRO B C 1
ATOM 3007 O O . PRO B 1 171 ? 46.405 -1.509 98.020 1.00 26.61 171 PRO B O 1
ATOM 3011 N N . THR B 1 172 ? 46.435 -1.716 95.778 1.00 22.51 172 THR B N 1
ATOM 3012 C CA . THR B 1 172 ? 47.378 -2.809 95.802 1.00 20.68 172 THR B CA 1
ATOM 3013 C C . THR B 1 172 ? 48.799 -2.255 95.605 1.00 19.16 172 THR B C 1
ATOM 3014 O O . THR B 1 172 ? 48.984 -1.080 95.292 1.00 23.84 172 THR B O 1
ATOM 3018 N N . PRO B 1 173 ? 49.807 -3.101 95.807 1.00 19.31 173 PRO B N 1
ATOM 3019 C CA . PRO B 1 173 ? 51.188 -2.659 95.560 1.00 20.49 173 PRO B CA 1
ATOM 3020 C C . PRO B 1 173 ? 51.392 -2.118 94.141 1.00 19.70 173 PRO B C 1
ATOM 3021 O O . PRO B 1 173 ? 52.169 -1.180 93.979 1.00 20.60 173 PRO B O 1
ATOM 3025 N N . LEU B 1 174 ? 50.694 -2.683 93.153 1.00 17.57 174 LEU B N 1
ATOM 3026 C CA . LEU B 1 174 ? 50.789 -2.196 91.781 1.00 15.30 174 LEU B CA 1
ATOM 3027 C C . LEU B 1 174 ? 50.233 -0.774 91.707 1.00 17.65 174 LEU B C 1
ATOM 3028 O O . LEU B 1 174 ? 50.796 0.069 91.021 1.00 17.08 174 LEU B O 1
ATOM 3033 N N . HIS B 1 175 ? 49.151 -0.495 92.446 1.00 18.97 175 HIS B N 1
ATOM 3034 C CA . HIS B 1 175 ? 48.636 0.868 92.551 1.00 18.55 175 HIS B CA 1
ATOM 3035 C C . HIS B 1 175 ? 49.733 1.822 93.031 1.00 17.88 175 HIS B C 1
ATOM 3036 O O . HIS B 1 175 ? 50.000 2.867 92.425 1.00 17.18 175 HIS B O 1
ATOM 3043 N N . SER B 1 176 ? 50.358 1.455 94.135 1.00 16.91 176 SER B N 1
ATOM 3044 C CA . SER B 1 176 ? 51.369 2.319 94.752 1.00 21.12 176 SER B CA 1
ATOM 3045 C C . SER B 1 176 ? 52.550 2.545 93.837 1.00 20.37 176 SER B C 1
ATOM 3046 O O . SER B 1 176 ? 53.009 3.675 93.680 1.00 23.16 176 SER B O 1
ATOM 3049 N N . ALA B 1 177 ? 53.026 1.477 93.209 1.00 17.53 177 ALA B N 1
ATOM 3050 C CA . ALA B 1 177 ? 54.190 1.582 92.320 1.00 18.42 177 ALA B CA 1
ATOM 3051 C C . ALA B 1 177 ? 53.876 2.473 91.123 1.00 20.66 177 ALA B C 1
ATOM 3052 O O . ALA B 1 177 ? 54.700 3.284 90.724 1.00 21.93 177 ALA B O 1
ATOM 3054 N N . ALA B 1 178 ? 52.668 2.314 90.568 1.00 16.57 178 ALA B N 1
ATOM 3055 C CA . ALA B 1 178 ? 52.243 3.073 89.401 1.00 19.20 178 ALA B CA 1
ATOM 3056 C C . ALA B 1 178 ? 52.071 4.542 89.737 1.00 20.29 178 ALA B C 1
ATOM 3057 O O . ALA B 1 178 ? 52.478 5.426 88.983 1.00 20.12 178 ALA B O 1
ATOM 3059 N N . GLU B 1 179 ? 51.458 4.786 90.886 1.00 19.80 179 GLU B N 1
ATOM 3060 C CA . GLU B 1 179 ? 51.169 6.130 91.357 1.00 19.40 179 GLU B CA 1
ATOM 3061 C C . GLU B 1 179 ? 52.438 6.921 91.620 1.00 19.88 179 GLU B C 1
ATOM 3062 O O . GLU B 1 179 ? 52.508 8.119 91.348 1.00 24.38 179 GLU B O 1
ATOM 3068 N N . ASN B 1 180 ? 53.436 6.239 92.162 1.00 15.89 180 ASN B N 1
ATOM 3069 C CA . ASN B 1 180 ? 54.687 6.892 92.539 1.00 18.65 180 ASN B CA 1
ATOM 3070 C C . ASN B 1 180 ? 55.774 6.748 91.489 1.00 18.57 180 ASN B C 1
ATOM 3071 O O . ASN B 1 180 ? 56.951 6.982 91.772 1.00 19.53 180 ASN B O 1
ATOM 3076 N N . GLY B 1 181 ? 55.375 6.361 90.284 1.00 20.68 181 GLY B N 1
ATOM 3077 C CA . GLY B 1 181 ? 56.297 6.367 89.147 1.00 22.51 181 GLY B CA 1
ATOM 3078 C C . GLY B 1 181 ? 57.479 5.431 89.217 1.00 23.73 181 GLY B C 1
ATOM 3079 O O . GLY B 1 181 ? 58.574 5.770 88.762 1.00 28.59 181 GLY B O 1
ATOM 3080 N N . HIS B 1 182 ? 57.274 4.238 89.758 1.00 22.53 182 HIS B N 1
ATOM 3081 C CA . HIS B 1 182 ? 58.367 3.269 89.821 1.00 23.65 182 HIS B CA 1
ATOM 3082 C C . HIS B 1 182 ? 58.197 2.252 88.693 1.00 21.72 182 HIS B C 1
ATOM 3083 O O . HIS B 1 182 ? 57.487 1.244 88.834 1.00 16.61 182 HIS B O 1
ATOM 3090 N N . LEU B 1 183 ? 58.807 2.564 87.547 1.00 19.79 183 LEU B N 1
ATOM 3091 C CA . LEU B 1 183 ? 58.602 1.793 86.328 1.00 20.68 183 LEU B CA 1
ATOM 3092 C C . LEU B 1 183 ? 59.091 0.356 86.429 1.00 21.65 183 LEU B C 1
ATOM 3093 O O . LEU B 1 183 ? 58.364 -0.572 86.078 1.00 21.75 183 LEU B O 1
ATOM 3098 N N . GLU B 1 184 ? 60.329 0.162 86.885 1.00 18.95 184 GLU B N 1
ATOM 3099 C CA . GLU B 1 184 ? 60.867 -1.190 86.951 1.00 19.57 184 GLU B CA 1
ATOM 3100 C C . GLU B 1 184 ? 60.060 -2.034 87.928 1.00 16.41 184 GLU B C 1
ATOM 3101 O O . GLU B 1 184 ? 59.847 -3.221 87.711 1.00 20.47 184 GLU B O 1
ATOM 3107 N N . LEU B 1 185 ? 59.622 -1.411 89.008 1.00 16.37 185 LEU B N 1
ATOM 3108 C CA . LEU B 1 185 ? 58.765 -2.069 89.990 1.00 16.76 185 LEU B CA 1
ATOM 3109 C C . LEU B 1 185 ? 57.436 -2.507 89.379 1.00 20.33 185 LEU B C 1
ATOM 3110 O O . LEU B 1 185 ? 56.951 -3.608 89.620 1.00 22.06 185 LEU B O 1
ATOM 3115 N N . VAL B 1 186 ? 56.863 -1.645 88.558 1.00 14.10 186 VAL B N 1
ATOM 3116 C CA . VAL B 1 186 ? 55.602 -1.987 87.900 1.00 17.64 186 VAL B CA 1
ATOM 3117 C C . VAL B 1 186 ? 55.789 -3.200 86.990 1.00 19.76 186 VAL B C 1
ATOM 3118 O O . VAL B 1 186 ? 54.949 -4.105 86.980 1.00 21.04 186 VAL B O 1
ATOM 3122 N N . LYS B 1 187 ? 56.884 -3.215 86.223 1.00 18.93 187 LYS B N 1
ATOM 3123 C CA . LYS B 1 187 ? 57.153 -4.345 85.349 1.00 16.57 187 LYS B CA 1
ATOM 3124 C C . LYS B 1 187 ? 57.321 -5.635 86.150 1.00 16.97 187 LYS B C 1
ATOM 3125 O O . LYS B 1 187 ? 56.851 -6.677 85.733 1.00 21.25 187 LYS B O 1
ATOM 3131 N N . LEU B 1 188 ? 58.030 -5.577 87.276 1.00 18.93 188 LEU B N 1
ATOM 3132 C CA . LEU B 1 188 ? 58.224 -6.756 88.117 1.00 18.61 188 LEU B CA 1
ATOM 3133 C C . LEU B 1 188 ? 56.871 -7.258 88.656 1.00 21.25 188 LEU B C 1
ATOM 3134 O O . LEU B 1 188 ? 56.543 -8.440 88.588 1.00 25.62 188 LEU B O 1
ATOM 3139 N N . LEU B 1 189 ? 56.064 -6.340 89.153 1.00 17.75 189 LEU B N 1
ATOM 3140 C CA . LEU B 1 189 ? 54.763 -6.720 89.701 1.00 19.94 189 LEU B CA 1
ATOM 3141 C C . LEU B 1 189 ? 53.900 -7.390 88.641 1.00 22.01 189 LEU B C 1
ATOM 3142 O O . LEU B 1 189 ? 53.231 -8.385 88.916 1.00 23.43 189 LEU B O 1
ATOM 3147 N N . LEU B 1 190 ? 53.940 -6.872 87.419 1.00 23.73 190 LEU B N 1
ATOM 3148 C CA . LEU B 1 190 ? 53.161 -7.468 86.339 1.00 25.04 190 LEU B CA 1
ATOM 3149 C C . LEU B 1 190 ? 53.664 -8.863 85.993 1.00 24.12 190 LEU B C 1
ATOM 3150 O O . LEU B 1 190 ? 52.868 -9.781 85.822 1.00 23.22 190 LEU B O 1
ATOM 3155 N N . GLU B 1 191 ? 54.982 -9.027 85.903 1.00 22.31 191 GLU B N 1
ATOM 3156 C CA . GLU B 1 191 ? 55.539 -10.336 85.555 1.00 31.17 191 GLU B CA 1
ATOM 3157 C C . GLU B 1 191 ? 55.203 -11.377 86.615 1.00 29.03 191 GLU B C 1
ATOM 3158 O O . GLU B 1 191 ? 55.068 -12.566 86.306 1.00 28.66 191 GLU B O 1
ATOM 3164 N N . LYS B 1 192 ? 55.104 -10.926 87.867 1.00 27.74 192 LYS B N 1
ATOM 3165 C CA . LYS B 1 192 ? 54.819 -11.809 88.994 1.00 26.31 192 LYS B CA 1
ATOM 3166 C C . LYS B 1 192 ? 53.326 -11.965 89.266 1.00 28.60 192 LYS B C 1
ATOM 3167 O O . LYS B 1 192 ? 52.937 -12.556 90.272 1.00 31.23 192 LYS B O 1
ATOM 3173 N N . GLY B 1 193 ? 52.504 -11.398 88.388 1.00 26.42 193 GLY B N 1
ATOM 3174 C CA . GLY B 1 193 ? 51.070 -11.624 88.418 1.00 25.44 193 GLY B CA 1
ATOM 3175 C C . GLY B 1 193 ? 50.204 -10.642 89.180 1.00 25.79 193 GLY B C 1
ATOM 3176 O O . GLY B 1 193 ? 49.131 -11.019 89.664 1.00 31.03 193 GLY B O 1
ATOM 3177 N N . ALA B 1 194 ? 50.614 -9.381 89.269 1.00 19.74 194 ALA B N 1
ATOM 3178 C CA . ALA B 1 194 ? 49.771 -8.388 89.933 1.00 18.90 194 ALA B CA 1
ATOM 3179 C C . ALA B 1 194 ? 48.516 -8.159 89.097 1.00 22.01 194 ALA B C 1
ATOM 3180 O O . ALA B 1 194 ? 48.526 -8.341 87.870 1.00 24.55 194 ALA B O 1
ATOM 3182 N N . ASP B 1 195 ? 47.435 -7.785 89.770 1.00 18.53 195 ASP B N 1
ATOM 3183 C CA . ASP B 1 195 ? 46.146 -7.587 89.114 1.00 21.01 195 ASP B CA 1
ATOM 3184 C C . ASP B 1 195 ? 45.985 -6.177 88.538 1.00 23.14 195 ASP B C 1
ATOM 3185 O O . ASP B 1 195 ? 45.835 -5.204 89.285 1.00 26.55 195 ASP B O 1
ATOM 3190 N N . ILE B 1 196 ? 46.001 -6.080 87.207 1.00 19.90 196 ILE B N 1
ATOM 3191 C CA . ILE B 1 196 ? 45.887 -4.788 86.527 1.00 19.42 196 ILE B CA 1
ATOM 3192 C C . ILE B 1 196 ? 44.481 -4.214 86.663 1.00 22.66 196 ILE B C 1
ATOM 3193 O O . ILE B 1 196 ? 44.263 -3.024 86.441 1.00 26.49 196 ILE B O 1
ATOM 3198 N N . ASN B 1 197 ? 43.518 -5.067 86.990 1.00 21.70 197 ASN B N 1
ATOM 3199 C CA . ASN B 1 197 ? 42.130 -4.619 87.105 1.00 24.50 197 ASN B CA 1
ATOM 3200 C C . ASN B 1 197 ? 41.722 -4.225 88.525 1.00 20.91 197 ASN B C 1
ATOM 3201 O O . ASN B 1 197 ? 40.581 -3.862 88.763 1.00 24.01 197 ASN B O 1
ATOM 3206 N N . ALA B 1 198 ? 42.668 -4.263 89.461 1.00 18.76 198 ALA B N 1
ATOM 3207 C CA . ALA B 1 198 ? 42.387 -3.898 90.842 1.00 19.56 198 ALA B CA 1
ATOM 3208 C C . ALA B 1 198 ? 41.926 -2.450 90.957 1.00 20.08 198 ALA B C 1
ATOM 3209 O O . ALA B 1 198 ? 42.448 -1.567 90.257 1.00 19.23 198 ALA B O 1
ATOM 3211 N N . ARG B 1 199 ? 40.941 -2.216 91.825 1.00 18.32 199 ARG B N 1
ATOM 3212 C CA . ARG B 1 199 ? 40.381 -0.887 92.025 1.00 21.16 199 ARG B CA 1
ATOM 3213 C C . ARG B 1 199 ? 40.653 -0.386 93.423 1.00 22.54 199 ARG B C 1
ATOM 3214 O O . ARG B 1 199 ? 40.460 -1.116 94.400 1.00 25.41 199 ARG B O 1
ATOM 3222 N N . ASP B 1 200 ? 41.136 0.853 93.510 1.00 22.55 200 ASP B N 1
ATOM 3223 C CA . ASP B 1 200 ? 41.464 1.445 94.796 1.00 17.71 200 ASP B CA 1
ATOM 3224 C C . ASP B 1 200 ? 40.212 2.064 95.384 1.00 20.75 200 ASP B C 1
ATOM 3225 O O . ASP B 1 200 ? 39.094 1.827 94.896 1.00 17.83 200 ASP B O 1
ATOM 3230 N N . LYS B 1 201 ? 40.389 2.830 96.453 1.00 20.07 201 LYS B N 1
ATOM 3231 C CA . LYS B 1 201 ? 39.246 3.336 97.213 1.00 23.41 201 LYS B CA 1
ATOM 3232 C C . LYS B 1 201 ? 38.340 4.267 96.421 1.00 22.84 201 LYS B C 1
ATOM 3233 O O . LYS B 1 201 ? 37.191 4.493 96.818 1.00 23.25 201 LYS B O 1
ATOM 3239 N N . PHE B 1 202 ? 38.863 4.874 95.358 1.00 21.52 202 PHE B N 1
ATOM 3240 C CA . PHE B 1 202 ? 38.008 5.682 94.497 1.00 21.33 202 PHE B CA 1
ATOM 3241 C C . PHE B 1 202 ? 37.561 4.910 93.262 1.00 22.97 202 PHE B C 1
ATOM 3242 O O . PHE B 1 202 ? 37.004 5.496 92.334 1.00 21.06 202 PHE B O 1
ATOM 3250 N N . GLY B 1 203 ? 37.820 3.604 93.241 1.00 23.02 203 GLY B N 1
ATOM 3251 C CA . GLY B 1 203 ? 37.437 2.767 92.111 1.00 16.95 203 GLY B CA 1
ATOM 3252 C C . GLY B 1 203 ? 38.443 2.847 90.969 1.00 19.31 203 GLY B C 1
ATOM 3253 O O . GLY B 1 203 ? 38.158 2.430 89.849 1.00 18.35 203 GLY B O 1
ATOM 3254 N N . LYS B 1 204 ? 39.633 3.369 91.247 1.00 18.82 204 LYS B N 1
ATOM 3255 C CA . LYS B 1 204 ? 40.637 3.527 90.180 1.00 21.64 204 LYS B CA 1
ATOM 3256 C C . LYS B 1 204 ? 41.604 2.351 90.023 1.00 20.93 204 LYS B C 1
ATOM 3257 O O . LYS B 1 204 ? 41.942 1.669 90.991 1.00 17.52 204 LYS B O 1
ATOM 3263 N N . THR B 1 205 ? 42.027 2.110 88.783 1.00 19.55 205 THR B N 1
ATOM 3264 C CA . THR B 1 205 ? 43.031 1.092 88.492 1.00 19.67 205 THR B CA 1
ATOM 3265 C C . THR B 1 205 ? 44.445 1.684 88.591 1.00 18.06 205 THR B C 1
ATOM 3266 O O . THR B 1 205 ? 44.603 2.916 88.641 1.00 15.92 205 THR B O 1
ATOM 3270 N N . PRO B 1 206 ? 45.476 0.818 88.634 1.00 19.72 206 PRO B N 1
ATOM 3271 C CA . PRO B 1 206 ? 46.847 1.360 88.580 1.00 21.96 206 PRO B CA 1
ATOM 3272 C C . PRO B 1 206 ? 47.060 2.224 87.335 1.00 21.00 206 PRO B C 1
ATOM 3273 O O . PRO B 1 206 ? 47.778 3.220 87.422 1.00 18.34 206 PRO B O 1
ATOM 3277 N N . PHE B 1 207 ? 46.411 1.865 86.223 1.00 20.44 207 PHE B N 1
ATOM 3278 C CA . PHE B 1 207 ? 46.519 2.647 84.984 1.00 22.66 207 PHE B CA 1
ATOM 3279 C C . PHE B 1 207 ? 45.997 4.071 85.153 1.00 21.13 207 PHE B C 1
ATOM 3280 O O . PHE B 1 207 ? 46.646 5.025 84.719 1.00 19.87 207 PHE B O 1
ATOM 3288 N N . ASP B 1 208 ? 44.834 4.213 85.792 1.00 20.73 208 ASP B N 1
ATOM 3289 C CA . ASP B 1 208 ? 44.255 5.525 86.050 1.00 20.10 208 ASP B CA 1
ATOM 3290 C C . ASP B 1 208 ? 45.222 6.379 86.870 1.00 19.98 208 ASP B C 1
ATOM 3291 O O . ASP B 1 208 ? 45.419 7.559 86.607 1.00 21.71 208 ASP B O 1
ATOM 3296 N N . LEU B 1 209 ? 45.808 5.771 87.885 1.00 18.32 209 LEU B N 1
ATOM 3297 C CA . LEU B 1 209 ? 46.744 6.477 88.758 1.00 18.98 209 LEU B CA 1
ATOM 3298 C C . LEU B 1 209 ? 48.012 6.884 88.020 1.00 18.78 209 LEU B C 1
ATOM 3299 O O . LEU B 1 209 ? 48.592 7.951 88.276 1.00 18.46 209 LEU B O 1
ATOM 3304 N N . ALA B 1 210 ? 48.448 6.022 87.117 1.00 14.32 210 ALA B N 1
ATOM 3305 C CA . ALA B 1 210 ? 49.620 6.334 86.301 1.00 17.30 210 ALA B CA 1
ATOM 3306 C C . ALA B 1 210 ? 49.313 7.582 85.489 1.00 20.86 210 ALA B C 1
ATOM 3307 O O . ALA B 1 210 ? 50.143 8.485 85.409 1.00 22.13 210 ALA B O 1
ATOM 3309 N N . ILE B 1 211 ? 48.113 7.641 84.904 1.00 18.13 211 ILE B N 1
ATOM 3310 C CA . ILE B 1 211 ? 47.717 8.812 84.140 1.00 20.34 211 ILE B CA 1
ATOM 3311 C C . ILE B 1 211 ? 47.604 10.081 84.979 1.00 19.40 211 ILE B C 1
ATOM 3312 O O . ILE B 1 211 ? 48.080 11.144 84.565 1.00 20.96 211 ILE B O 1
ATOM 3317 N N . ASP B 1 212 ? 46.980 9.960 86.150 1.00 19.32 212 ASP B N 1
ATOM 3318 C CA . ASP B 1 212 ? 46.771 11.082 87.063 1.00 22.16 212 ASP B CA 1
ATOM 3319 C C . ASP B 1 212 ? 48.092 11.761 87.442 1.00 26.96 212 ASP B C 1
ATOM 3320 O O . ASP B 1 212 ? 48.151 12.979 87.630 1.00 30.09 212 ASP B O 1
ATOM 3325 N N . ASN B 1 213 ? 49.143 10.954 87.550 1.00 24.57 213 ASN B N 1
ATOM 3326 C CA . ASN B 1 213 ? 50.462 11.433 87.966 1.00 21.08 213 ASN B CA 1
ATOM 3327 C C . ASN B 1 213 ? 51.405 11.757 86.817 1.00 23.33 213 ASN B C 1
ATOM 3328 O O . ASN B 1 213 ? 52.575 12.103 87.036 1.00 26.97 213 ASN B O 1
ATOM 3333 N N . GLY B 1 214 ? 50.899 11.662 85.599 1.00 22.34 214 GLY B N 1
ATOM 3334 C CA . GLY B 1 214 ? 51.688 11.951 84.403 1.00 21.82 214 GLY B CA 1
ATOM 3335 C C . GLY B 1 214 ? 52.809 10.979 84.096 1.00 23.98 214 GLY B C 1
ATOM 3336 O O . GLY B 1 214 ? 53.826 11.357 83.489 1.00 24.27 214 GLY B O 1
ATOM 3337 N N . ASN B 1 215 ? 52.623 9.720 84.484 1.00 24.72 215 ASN B N 1
ATOM 3338 C CA . ASN B 1 215 ? 53.622 8.683 84.237 1.00 24.46 215 ASN B CA 1
ATOM 3339 C C . ASN B 1 215 ? 53.356 7.948 82.930 1.00 25.68 215 ASN B C 1
ATOM 3340 O O . ASN B 1 215 ? 52.745 6.881 82.900 1.00 24.08 215 ASN B O 1
ATOM 3345 N N . GLU B 1 216 ? 53.852 8.522 81.836 1.00 29.12 216 GLU B N 1
ATOM 3346 C CA . GLU B 1 216 ? 53.496 8.049 80.508 1.00 29.40 216 GLU B CA 1
ATOM 3347 C C . GLU B 1 216 ? 53.975 6.608 80.293 1.00 22.36 216 GLU B C 1
ATOM 3348 O O . GLU B 1 216 ? 53.246 5.769 79.790 1.00 22.08 216 GLU B O 1
ATOM 3354 N N . ASP B 1 217 ? 55.225 6.335 80.658 1.00 24.25 217 ASP B N 1
ATOM 3355 C CA . ASP B 1 217 ? 55.811 5.019 80.408 1.00 26.26 217 ASP B CA 1
ATOM 3356 C C . ASP B 1 217 ? 55.096 3.906 81.141 1.00 21.87 217 ASP B C 1
ATOM 3357 O O . ASP B 1 217 ? 54.886 2.819 80.602 1.00 20.78 217 ASP B O 1
ATOM 3362 N N . ILE B 1 218 ? 54.755 4.169 82.389 1.00 21.60 218 ILE B N 1
ATOM 3363 C CA . ILE B 1 218 ? 54.010 3.204 83.186 1.00 19.90 218 ILE B CA 1
ATOM 3364 C C . ILE B 1 218 ? 52.625 2.962 82.589 1.00 20.62 218 ILE B C 1
ATOM 3365 O O . ILE B 1 218 ? 52.175 1.814 82.479 1.00 20.47 218 ILE B O 1
ATOM 3370 N N . ALA B 1 219 ? 51.954 4.034 82.183 1.00 17.78 219 ALA B N 1
ATOM 3371 C CA . ALA B 1 219 ? 50.624 3.889 81.593 1.00 21.51 219 ALA B CA 1
ATOM 3372 C C . ALA B 1 219 ? 50.678 3.039 80.326 1.00 19.02 219 ALA B C 1
ATOM 3373 O O . ALA B 1 219 ? 49.785 2.235 80.094 1.00 20.07 219 ALA B O 1
ATOM 3375 N N . GLU B 1 220 ? 51.717 3.217 79.511 1.00 23.45 220 GLU B N 1
ATOM 3376 C CA . GLU B 1 220 ? 51.851 2.417 78.295 1.00 26.60 220 GLU B CA 1
ATOM 3377 C C . GLU B 1 220 ? 52.048 0.943 78.609 1.00 25.88 220 GLU B C 1
ATOM 3378 O O . GLU B 1 220 ? 51.438 0.087 77.975 1.00 27.12 220 GLU B O 1
ATOM 3384 N N . VAL B 1 221 ? 52.920 0.650 79.572 1.00 26.69 221 VAL B N 1
ATOM 3385 C CA . VAL B 1 221 ? 53.160 -0.725 79.986 1.00 22.58 221 VAL B CA 1
ATOM 3386 C C . VAL B 1 221 ? 51.877 -1.378 80.505 1.00 20.45 221 VAL B C 1
ATOM 3387 O O . VAL B 1 221 ? 51.577 -2.522 80.171 1.00 24.59 221 VAL B O 1
ATOM 3391 N N . LEU B 1 222 ? 51.132 -0.648 81.328 1.00 19.35 222 LEU B N 1
ATOM 3392 C CA . LEU B 1 222 ? 49.860 -1.146 81.875 1.00 20.21 222 LEU B CA 1
ATOM 3393 C C . LEU B 1 222 ? 48.799 -1.363 80.797 1.00 26.63 222 LEU B C 1
ATOM 3394 O O . LEU B 1 222 ? 48.037 -2.328 80.827 1.00 29.93 222 LEU B O 1
ATOM 3399 N N . GLN B 1 223 ? 48.767 -0.440 79.847 1.00 31.01 223 GLN B N 1
ATOM 3400 C CA . GLN B 1 223 ? 47.876 -0.493 78.695 1.00 35.93 223 GLN B CA 1
ATOM 3401 C C . GLN B 1 223 ? 48.165 -1.723 77.850 1.00 34.92 223 GLN B C 1
ATOM 3402 O O . GLN B 1 223 ? 47.255 -2.379 77.345 1.00 35.63 223 GLN B O 1
ATOM 3408 N N . LYS B 1 224 ? 49.452 -2.010 77.682 1.00 33.64 224 LYS B N 1
ATOM 3409 C CA . LYS B 1 224 ? 49.904 -3.190 76.940 1.00 37.91 224 LYS B CA 1
ATOM 3410 C C . LYS B 1 224 ? 49.465 -4.486 77.608 1.00 36.49 224 LYS B C 1
ATOM 3411 O O . LYS B 1 224 ? 49.106 -5.455 76.942 1.00 34.14 224 LYS B O 1
ATOM 3417 N N . ALA B 1 225 ? 49.534 -4.487 78.937 1.00 36.22 225 ALA B N 1
ATOM 3418 C CA . ALA B 1 225 ? 49.094 -5.601 79.773 1.00 36.52 225 ALA B CA 1
ATOM 3419 C C . ALA B 1 225 ? 47.604 -5.857 79.598 1.00 36.70 225 ALA B C 1
ATOM 3420 O O . ALA B 1 225 ? 47.167 -6.997 79.488 1.00 39.84 225 ALA B O 1
ATOM 3422 N N . ALA B 1 226 ? 46.824 -4.784 79.620 1.00 36.26 226 ALA B N 1
ATOM 3423 C CA . ALA B 1 226 ? 45.384 -4.875 79.429 1.00 42.46 226 ALA B CA 1
ATOM 3424 C C . ALA B 1 226 ? 45.029 -5.523 78.088 1.00 48.70 226 ALA B C 1
ATOM 3425 O O . ALA B 1 226 ? 44.153 -6.390 78.013 1.00 48.31 226 ALA B O 1
ATOM 3427 N N . ARG B 1 227 ? 45.712 -5.100 77.033 1.00 53.12 227 ARG B N 1
ATOM 3428 C CA . ARG B 1 227 ? 45.454 -5.617 75.688 1.00 57.74 227 ARG B CA 1
ATOM 3429 C C . ARG B 1 227 ? 45.784 -7.106 75.525 1.00 62.02 227 ARG B C 1
ATOM 3430 O O . ARG B 1 227 ? 45.067 -7.824 74.833 1.00 61.56 227 ARG B O 1
ATOM 3438 N N . SER B 1 228 ? 46.892 -7.548 76.124 1.00 67.37 228 SER B N 1
ATOM 3439 C CA . SER B 1 228 ? 47.301 -8.958 76.106 1.00 75.79 228 SER B CA 1
ATOM 3440 C C . SER B 1 228 ? 46.206 -9.952 76.538 1.00 86.91 228 SER B C 1
ATOM 3441 O O . SER B 1 228 ? 46.075 -11.032 75.954 1.00 88.09 228 SER B O 1
ATOM 3444 N N . HIS B 1 229 ? 45.425 -9.585 77.552 1.00 97.12 229 HIS B N 1
ATOM 3445 C CA . HIS B 1 229 ? 44.423 -10.474 78.149 1.00 102.49 229 HIS B CA 1
ATOM 3446 C C . HIS B 1 229 ? 43.217 -10.722 77.263 1.00 104.54 229 HIS B C 1
ATOM 3447 O O . HIS B 1 229 ? 42.127 -11.019 77.757 1.00 105.20 229 HIS B O 1
ATOM 3454 N N . ASP C 1 4 ? 32.395 -21.826 144.167 1.00 104.66 4 ASP C N 1
ATOM 3455 C CA . ASP C 1 4 ? 32.004 -20.510 143.675 1.00 103.65 4 ASP C CA 1
ATOM 3456 C C . ASP C 1 4 ? 32.590 -20.262 142.297 1.00 101.70 4 ASP C C 1
ATOM 3457 O O . ASP C 1 4 ? 33.638 -19.629 142.156 1.00 101.91 4 ASP C O 1
ATOM 3459 N N . ILE C 1 5 ? 31.906 -20.751 141.272 1.00 98.11 5 ILE C N 1
ATOM 3460 C CA . ILE C 1 5 ? 32.410 -20.595 139.920 1.00 93.70 5 ILE C CA 1
ATOM 3461 C C . ILE C 1 5 ? 32.075 -19.166 139.478 1.00 91.35 5 ILE C C 1
ATOM 3462 O O . ILE C 1 5 ? 31.111 -18.563 139.962 1.00 88.82 5 ILE C O 1
ATOM 3467 N N . GLY C 1 6 ? 32.874 -18.620 138.568 1.00 92.40 6 GLY C N 1
ATOM 3468 C CA . GLY C 1 6 ? 32.625 -17.293 138.037 1.00 96.55 6 GLY C CA 1
ATOM 3469 C C . GLY C 1 6 ? 31.401 -17.304 137.147 1.00 99.78 6 GLY C C 1
ATOM 3470 O O . GLY C 1 6 ? 30.621 -16.351 137.135 1.00 97.09 6 GLY C O 1
ATOM 3471 N N . LYS C 1 7 ? 31.200 -18.423 136.456 1.00 109.13 7 LYS C N 1
ATOM 3472 C CA . LYS C 1 7 ? 30.130 -18.571 135.473 1.00 107.67 7 LYS C CA 1
ATOM 3473 C C . LYS C 1 7 ? 28.759 -18.429 136.150 1.00 105.83 7 LYS C C 1
ATOM 3474 O O . LYS C 1 7 ? 27.814 -17.923 135.547 1.00 105.22 7 LYS C O 1
ATOM 3480 N N . LYS C 1 8 ? 28.653 -18.876 137.400 1.00 101.59 8 LYS C N 1
ATOM 3481 C CA . LYS C 1 8 ? 27.418 -18.702 138.152 1.00 89.53 8 LYS C CA 1
ATOM 3482 C C . LYS C 1 8 ? 27.154 -17.267 138.630 1.00 81.08 8 LYS C C 1
ATOM 3483 O O . LYS C 1 8 ? 26.020 -16.789 138.562 1.00 78.49 8 LYS C O 1
ATOM 3489 N N . LEU C 1 9 ? 28.196 -16.580 139.090 1.00 75.74 9 LEU C N 1
ATOM 3490 C CA . LEU C 1 9 ? 28.056 -15.209 139.571 1.00 72.48 9 LEU C CA 1
ATOM 3491 C C . LEU C 1 9 ? 27.595 -14.230 138.494 1.00 71.88 9 LEU C C 1
ATOM 3492 O O . LEU C 1 9 ? 26.763 -13.354 138.747 1.00 70.77 9 LEU C O 1
ATOM 3497 N N . LEU C 1 10 ? 28.144 -14.371 137.294 1.00 72.18 10 LEU C N 1
ATOM 3498 C CA . LEU C 1 10 ? 27.793 -13.494 136.184 1.00 74.23 10 LEU C CA 1
ATOM 3499 C C . LEU C 1 10 ? 26.338 -13.716 135.760 1.00 79.83 10 LEU C C 1
ATOM 3500 O O . LEU C 1 10 ? 25.644 -12.760 135.419 1.00 77.86 10 LEU C O 1
ATOM 3505 N N . GLU C 1 11 ? 25.882 -14.969 135.760 1.00 89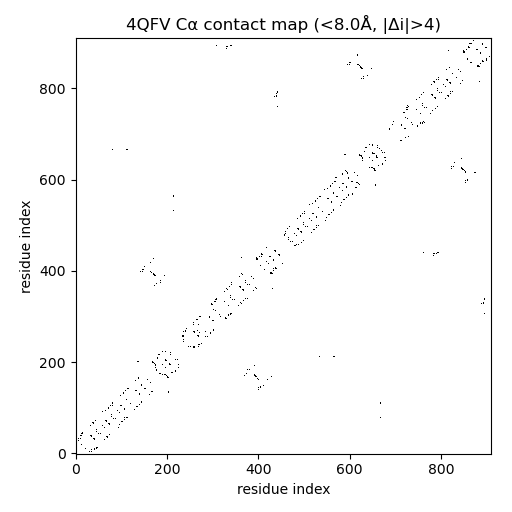.38 11 GLU C N 1
ATOM 3506 C CA . GLU C 1 11 ? 24.464 -15.276 135.495 1.00 90.28 11 GLU C CA 1
ATOM 3507 C C . GLU C 1 11 ? 23.510 -14.707 136.536 1.00 84.07 11 GLU C C 1
ATOM 3508 O O . GLU C 1 11 ? 22.411 -14.256 136.198 1.00 82.00 11 GLU C O 1
ATOM 3514 N N . ALA C 1 12 ? 23.893 -14.777 137.806 1.00 81.05 12 ALA C N 1
ATOM 3515 C CA . ALA C 1 12 ? 23.068 -14.204 138.865 1.00 74.76 12 ALA C CA 1
ATOM 3516 C C . ALA C 1 12 ? 23.035 -12.686 138.674 1.00 70.57 12 ALA C C 1
ATOM 3517 O O . ALA C 1 12 ? 21.985 -12.052 138.785 1.00 67.71 12 ALA C O 1
ATOM 3519 N N . ALA C 1 13 ? 24.203 -12.115 138.378 1.00 72.29 13 ALA C N 1
ATOM 3520 C CA . ALA C 1 13 ? 24.322 -10.684 138.103 1.00 78.86 13 ALA C CA 1
ATOM 3521 C C . ALA C 1 13 ? 23.568 -10.354 136.817 1.00 91.07 13 ALA C C 1
ATOM 3522 O O . ALA C 1 13 ? 23.039 -9.253 136.656 1.00 86.94 13 ALA C O 1
ATOM 3524 N N . ARG C 1 14 ? 23.524 -11.337 135.920 1.00 110.44 14 ARG C N 1
ATOM 3525 C CA . ARG C 1 14 ? 22.843 -11.230 134.633 1.00 109.68 14 ARG C CA 1
ATOM 3526 C C . ARG C 1 14 ? 21.339 -11.077 134.838 1.00 106.49 14 ARG C C 1
ATOM 3527 O O . ARG C 1 14 ? 20.699 -10.226 134.213 1.00 106.54 14 ARG C O 1
ATOM 3535 N N . ALA C 1 15 ? 20.784 -11.896 135.730 1.00 101.78 15 ALA C N 1
ATOM 3536 C CA . ALA C 1 15 ? 19.351 -11.879 136.009 1.00 86.80 15 ALA C CA 1
ATOM 3537 C C . ALA C 1 15 ? 18.985 -10.898 137.132 1.00 78.09 15 ALA C C 1
ATOM 3538 O O . ALA C 1 15 ? 17.807 -10.740 137.465 1.00 74.50 15 ALA C O 1
ATOM 3540 N N . GLY C 1 16 ? 19.995 -10.245 137.707 1.00 77.65 16 GLY C N 1
ATOM 3541 C CA . GLY C 1 16 ? 19.795 -9.265 138.765 1.00 81.63 16 GLY C CA 1
ATOM 3542 C C . GLY C 1 16 ? 19.397 -9.859 140.099 1.00 86.96 16 GLY C C 1
ATOM 3543 O O . GLY C 1 16 ? 18.508 -9.347 140.778 1.00 88.00 16 GLY C O 1
ATOM 3544 N N . HIS C 1 17 ? 20.037 -10.960 140.477 1.00 93.80 17 HIS C N 1
ATOM 3545 C CA . HIS C 1 17 ? 19.719 -11.612 141.750 1.00 97.92 17 HIS C CA 1
ATOM 3546 C C . HIS C 1 17 ? 20.702 -11.336 142.876 1.00 99.14 17 HIS C C 1
ATOM 3547 O O . HIS C 1 17 ? 21.696 -12.041 143.038 1.00 100.79 17 HIS C O 1
ATOM 3554 N N . ASP C 1 18 ? 20.366 -10.329 143.678 1.00 97.02 18 ASP C N 1
ATOM 3555 C CA . ASP C 1 18 ? 21.242 -9.845 144.735 1.00 91.75 18 ASP C CA 1
ATOM 3556 C C . ASP C 1 18 ? 21.502 -10.955 145.741 1.00 87.72 18 ASP C C 1
ATOM 3557 O O . ASP C 1 18 ? 22.611 -11.100 146.258 1.00 85.88 18 ASP C O 1
ATOM 3562 N N . ASP C 1 19 ? 20.470 -11.749 146.000 1.00 87.66 19 ASP C N 1
ATOM 3563 C CA . ASP C 1 19 ? 20.554 -12.804 146.995 1.00 90.71 19 ASP C CA 1
ATOM 3564 C C . ASP C 1 19 ? 21.450 -13.944 146.527 1.00 90.67 19 ASP C C 1
ATOM 3565 O O . ASP C 1 19 ? 22.320 -14.406 147.267 1.00 89.75 19 ASP C O 1
ATOM 3570 N N . SER C 1 20 ? 21.255 -14.364 145.280 1.00 90.57 20 SER C N 1
ATOM 3571 C CA . SER C 1 20 ? 22.081 -15.402 144.677 1.00 89.20 20 SER C CA 1
ATOM 3572 C C . SER C 1 20 ? 23.512 -14.911 144.513 1.00 88.23 20 SER C C 1
ATOM 3573 O O . SER C 1 20 ? 24.466 -15.655 144.747 1.00 88.57 20 SER C O 1
ATOM 3576 N N . VAL C 1 21 ? 23.654 -13.651 144.110 1.00 85.21 21 VAL C N 1
ATOM 3577 C CA . VAL C 1 21 ? 24.970 -13.046 143.933 1.00 82.04 21 VAL C CA 1
ATOM 3578 C C . VAL C 1 21 ? 25.782 -13.033 145.222 1.00 81.23 21 VAL C C 1
ATOM 3579 O O . VAL C 1 21 ? 26.940 -13.449 145.237 1.00 81.50 21 VAL C O 1
ATOM 3583 N N . GLU C 1 22 ? 25.176 -12.550 146.300 1.00 80.74 22 GLU C N 1
ATOM 3584 C CA . GLU C 1 22 ? 25.850 -12.529 147.595 1.00 82.46 22 GLU C CA 1
ATOM 3585 C C . GLU C 1 22 ? 26.166 -13.939 148.091 1.00 81.92 22 GLU C C 1
ATOM 3586 O O . GLU C 1 22 ? 27.206 -14.161 148.711 1.00 80.79 22 GLU C O 1
ATOM 3592 N N . VAL C 1 23 ? 25.249 -14.874 147.857 1.00 83.13 23 VAL C N 1
ATOM 3593 C CA . VAL C 1 23 ? 25.484 -16.263 148.229 1.00 84.60 23 VAL C CA 1
ATOM 3594 C C . VAL C 1 23 ? 26.780 -16.727 147.550 1.00 87.46 23 VAL C C 1
ATOM 3595 O O . VAL C 1 23 ? 27.596 -17.408 148.170 1.00 89.65 23 VAL C O 1
ATOM 3599 N N . LEU C 1 24 ? 26.959 -16.373 146.277 1.00 86.09 24 LEU C N 1
ATOM 3600 C CA . LEU C 1 24 ? 28.190 -16.696 145.541 1.00 84.50 24 LEU C CA 1
ATOM 3601 C C . LEU C 1 24 ? 29.404 -15.906 146.037 1.00 83.05 24 LEU C C 1
ATOM 3602 O O . LEU C 1 24 ? 30.518 -16.440 146.112 1.00 82.72 24 LEU C O 1
ATOM 3607 N N . LEU C 1 25 ? 29.180 -14.633 146.360 1.00 82.33 25 LEU C N 1
ATOM 3608 C CA . LEU C 1 25 ? 30.215 -13.748 146.900 1.00 81.57 25 LEU C CA 1
ATOM 3609 C C . LEU C 1 25 ? 30.672 -14.309 148.236 1.00 83.53 25 LEU C C 1
ATOM 3610 O O . LEU C 1 25 ? 31.849 -14.299 148.563 1.00 82.22 25 LEU C O 1
ATOM 3615 N N . LYS C 1 26 ? 29.702 -14.830 148.981 1.00 87.80 26 LYS C N 1
ATOM 3616 C CA . LYS C 1 26 ? 29.936 -15.490 150.251 1.00 92.38 26 LYS C CA 1
ATOM 3617 C C . LYS C 1 26 ? 30.932 -16.613 150.097 1.00 96.39 26 LYS C C 1
ATOM 3618 O O . LYS C 1 26 ? 31.714 -16.912 151.013 1.00 97.11 26 LYS C O 1
ATOM 3624 N N . LYS C 1 27 ? 30.899 -17.234 148.922 1.00 101.23 27 LYS C N 1
ATOM 3625 C CA . LYS C 1 27 ? 31.740 -18.384 148.606 1.00 104.72 27 LYS C CA 1
ATOM 3626 C C . LYS C 1 27 ? 33.141 -17.922 148.205 1.00 107.74 27 LYS C C 1
ATOM 3627 O O . LYS C 1 27 ? 33.958 -18.717 147.738 1.00 110.20 27 LYS C O 1
ATOM 3633 N N . GLY C 1 28 ? 33.407 -16.629 148.385 1.00 110.35 28 GLY C N 1
ATOM 3634 C CA . GLY C 1 28 ? 34.715 -16.070 148.086 1.00 108.55 28 GLY C CA 1
ATOM 3635 C C . GLY C 1 28 ? 34.899 -15.812 146.596 1.00 106.58 28 GLY C C 1
ATOM 3636 O O . GLY C 1 28 ? 36.025 -15.806 146.095 1.00 105.78 28 GLY C O 1
ATOM 3637 N N . ALA C 1 29 ? 33.796 -15.592 145.884 1.00 103.11 29 ALA C N 1
ATOM 3638 C CA . ALA C 1 29 ? 33.846 -15.359 144.439 1.00 96.08 29 ALA C CA 1
ATOM 3639 C C . ALA C 1 29 ? 34.498 -14.026 144.071 1.00 90.29 29 ALA C C 1
ATOM 3640 O O . ALA C 1 29 ? 34.350 -13.028 144.782 1.00 88.52 29 ALA C O 1
ATOM 3642 N N . ASP C 1 30 ? 35.228 -14.026 142.957 1.00 85.11 30 ASP C N 1
ATOM 3643 C CA . ASP C 1 30 ? 35.905 -12.827 142.471 1.00 79.44 30 ASP C CA 1
ATOM 3644 C C . ASP C 1 30 ? 34.875 -11.848 141.916 1.00 74.30 30 ASP C C 1
ATOM 3645 O O . ASP C 1 30 ? 34.209 -12.121 140.912 1.00 71.67 30 ASP C O 1
ATOM 3650 N N . ILE C 1 31 ? 34.745 -10.708 142.582 1.00 71.65 31 ILE C N 1
ATOM 3651 C CA . ILE C 1 31 ? 33.758 -9.711 142.200 1.00 67.87 31 ILE C CA 1
ATOM 3652 C C . ILE C 1 31 ? 34.071 -9.132 140.816 1.00 66.27 31 ILE C C 1
ATOM 3653 O O . ILE C 1 31 ? 33.175 -8.660 140.114 1.00 65.31 31 ILE C O 1
ATOM 3658 N N . ASN C 1 32 ? 35.338 -9.201 140.415 1.00 65.55 32 ASN C N 1
ATOM 3659 C CA . ASN C 1 32 ? 35.755 -8.683 139.117 1.00 63.66 32 ASN C CA 1
ATOM 3660 C C . ASN C 1 32 ? 36.020 -9.780 138.087 1.00 66.60 32 ASN C C 1
ATOM 3661 O O . ASN C 1 32 ? 36.835 -9.616 137.172 1.00 68.02 32 ASN C O 1
ATOM 3666 N N . ALA C 1 33 ? 35.315 -10.897 138.245 1.00 69.53 33 ALA C N 1
ATOM 3667 C CA . ALA C 1 33 ? 35.415 -12.025 137.327 1.00 70.56 33 ALA C CA 1
ATOM 3668 C C . ALA C 1 33 ? 35.010 -11.635 135.907 1.00 71.35 33 ALA C C 1
ATOM 3669 O O . ALA C 1 33 ? 34.043 -10.894 135.711 1.00 71.62 33 ALA C O 1
ATOM 3671 N N . LYS C 1 34 ? 35.732 -12.151 134.917 1.00 70.38 34 LYS C N 1
ATOM 3672 C CA . LYS C 1 34 ? 35.480 -11.772 133.538 1.00 68.14 34 LYS C CA 1
ATOM 3673 C C . LYS C 1 34 ? 34.840 -12.936 132.794 1.00 68.88 34 LYS C C 1
ATOM 3674 O O . LYS C 1 34 ? 35.289 -14.080 132.893 1.00 70.71 34 LYS C O 1
ATOM 3680 N N . ASP C 1 35 ? 33.783 -12.634 132.049 1.00 70.06 35 ASP C N 1
ATOM 3681 C CA . ASP C 1 35 ? 33.097 -13.635 131.238 1.00 72.19 35 ASP C CA 1
ATOM 3682 C C . ASP C 1 35 ? 33.690 -13.821 129.843 1.00 74.06 35 ASP C C 1
ATOM 3683 O O . ASP C 1 35 ? 34.829 -13.440 129.553 1.00 69.61 35 ASP C O 1
ATOM 3688 N N . ASN C 1 36 ? 32.868 -14.417 128.991 1.00 82.34 36 ASN C N 1
ATOM 3689 C CA . ASN C 1 36 ? 33.219 -14.679 127.612 1.00 86.23 36 ASN C CA 1
ATOM 3690 C C . ASN C 1 36 ? 33.577 -13.417 126.816 1.00 80.83 36 ASN C C 1
ATOM 3691 O O . ASN C 1 36 ? 34.351 -13.478 125.864 1.00 78.76 36 ASN C O 1
ATOM 3696 N N . SER C 1 37 ? 33.019 -12.278 127.216 1.00 74.28 37 SER C N 1
ATOM 3697 C CA . SER C 1 37 ? 33.312 -10.994 126.579 1.00 61.95 37 SER C CA 1
ATOM 3698 C C . SER C 1 37 ? 34.216 -10.094 127.421 1.00 53.23 37 SER C C 1
ATOM 3699 O O . SER C 1 37 ? 34.458 -8.946 127.056 1.00 48.74 37 SER C O 1
ATOM 3702 N N . GLY C 1 38 ? 34.709 -10.606 128.546 1.00 51.32 38 GLY C N 1
ATOM 3703 C CA . GLY C 1 38 ? 35.591 -9.827 129.397 1.00 48.35 38 GLY C CA 1
ATOM 3704 C C . GLY C 1 38 ? 34.794 -8.911 130.314 1.00 47.17 38 GLY C C 1
ATOM 3705 O O . GLY C 1 38 ? 35.342 -8.049 131.015 1.00 45.13 38 GLY C O 1
ATOM 3706 N N . ARG C 1 39 ? 33.481 -9.108 130.310 1.00 47.84 39 ARG C N 1
ATOM 3707 C CA . ARG C 1 39 ? 32.563 -8.324 131.133 1.00 50.77 39 ARG C CA 1
ATOM 3708 C C . ARG C 1 39 ? 32.577 -8.772 132.588 1.00 51.10 39 ARG C C 1
ATOM 3709 O O . ARG C 1 39 ? 32.673 -9.962 132.872 1.00 55.61 39 ARG C O 1
ATOM 3717 N N . THR C 1 40 ? 32.477 -7.814 133.504 1.00 49.36 40 THR C N 1
ATOM 3718 C CA . THR C 1 40 ? 32.393 -8.122 134.930 1.00 48.72 40 THR C CA 1
ATOM 3719 C C . THR C 1 40 ? 30.932 -8.238 135.354 1.00 49.02 40 THR C C 1
ATOM 3720 O O . THR C 1 40 ? 30.024 -7.937 134.578 1.00 50.41 40 THR C O 1
ATOM 3724 N N . PRO C 1 41 ? 30.690 -8.708 136.582 1.00 49.63 41 PRO C N 1
ATOM 3725 C CA . PRO C 1 41 ? 29.315 -8.721 137.090 1.00 47.69 41 PRO C CA 1
ATOM 3726 C C . PRO C 1 41 ? 28.703 -7.327 137.038 1.00 50.88 41 PRO C C 1
ATOM 3727 O O . PRO C 1 41 ? 27.514 -7.179 136.755 1.00 55.79 41 PRO C O 1
ATOM 3731 N N . LEU C 1 42 ? 29.530 -6.315 137.276 1.00 49.51 42 LEU C N 1
ATOM 3732 C CA . LEU C 1 42 ? 29.101 -4.923 137.207 1.00 48.66 42 LEU C CA 1
ATOM 3733 C C . LEU C 1 42 ? 28.639 -4.542 135.807 1.00 50.17 42 LEU C C 1
ATOM 3734 O O . LEU C 1 42 ? 27.689 -3.776 135.648 1.00 50.44 42 LEU C O 1
ATOM 3739 N N . HIS C 1 43 ? 29.328 -5.064 134.794 1.00 50.95 43 HIS C N 1
ATOM 3740 C CA . HIS C 1 43 ? 28.956 -4.810 133.409 1.00 49.87 43 HIS C CA 1
ATOM 3741 C C . HIS C 1 43 ? 27.551 -5.330 133.116 1.00 46.83 43 HIS C C 1
ATOM 3742 O O . HIS C 1 43 ? 26.689 -4.585 132.650 1.00 44.45 43 HIS C O 1
ATOM 3749 N N . VAL C 1 44 ? 27.340 -6.617 133.385 1.00 45.99 44 VAL C N 1
ATOM 3750 C CA . VAL C 1 44 ? 26.079 -7.280 133.067 1.00 47.80 44 VAL C CA 1
ATOM 3751 C C . VAL C 1 44 ? 24.936 -6.792 133.953 1.00 50.43 44 VAL C C 1
ATOM 3752 O O . VAL C 1 44 ? 23.781 -6.774 133.527 1.00 54.14 44 VAL C O 1
ATOM 3756 N N . ALA C 1 45 ? 25.248 -6.401 135.183 1.00 49.61 45 ALA C N 1
ATOM 3757 C CA . ALA C 1 45 ? 24.232 -5.800 136.034 1.00 53.57 45 ALA C CA 1
ATOM 3758 C C . ALA C 1 45 ? 23.797 -4.466 135.425 1.00 55.22 45 ALA C C 1
ATOM 3759 O O . ALA C 1 45 ? 22.606 -4.172 135.342 1.00 55.80 45 ALA C O 1
ATOM 3761 N N . ALA C 1 46 ? 24.767 -3.673 134.977 1.00 57.84 46 ALA C N 1
ATOM 3762 C CA . ALA C 1 46 ? 24.480 -2.398 134.319 1.00 62.37 46 ALA C CA 1
ATOM 3763 C C . ALA C 1 46 ? 23.751 -2.587 132.988 1.00 65.93 46 ALA C C 1
ATOM 3764 O O . ALA C 1 46 ? 22.925 -1.762 132.592 1.00 67.08 46 ALA C O 1
ATOM 3766 N N . LEU C 1 47 ? 24.015 -3.681 132.303 1.00 66.58 47 LEU C N 1
ATOM 3767 C CA . LEU C 1 47 ? 23.422 -3.911 131.004 1.00 65.03 47 LEU C CA 1
ATOM 3768 C C . LEU C 1 47 ? 21.952 -4.113 131.145 1.00 63.80 47 LEU C C 1
ATOM 3769 O O . LEU C 1 47 ? 21.185 -3.621 130.344 1.00 61.65 47 LEU C O 1
ATOM 3774 N N . ASN C 1 48 ? 21.580 -4.858 132.174 1.00 62.02 48 ASN C N 1
ATOM 3775 C CA . ASN C 1 48 ? 20.177 -5.173 132.380 1.00 58.59 48 ASN C CA 1
ATOM 3776 C C . ASN C 1 48 ? 19.479 -4.198 133.321 1.00 56.06 48 ASN C C 1
ATOM 3777 O O . ASN C 1 48 ? 18.349 -4.437 133.746 1.00 54.20 48 ASN C O 1
ATOM 3782 N N . GLY C 1 49 ? 20.151 -3.093 133.627 1.00 53.20 49 GLY C N 1
ATOM 3783 C CA . GLY C 1 49 ? 19.555 -2.027 134.412 1.00 51.87 49 GLY C CA 1
ATOM 3784 C C . GLY C 1 49 ? 19.196 -2.422 135.835 1.00 48.09 49 GLY C C 1
ATOM 3785 O O . GLY C 1 49 ? 18.228 -1.918 136.392 1.00 46.43 49 GLY C O 1
ATOM 3786 N N . HIS C 1 50 ? 19.991 -3.308 136.428 1.00 48.31 50 HIS C N 1
ATOM 3787 C CA . HIS C 1 50 ? 19.773 -3.727 137.812 1.00 49.25 50 HIS C CA 1
ATOM 3788 C C . HIS C 1 50 ? 20.460 -2.794 138.794 1.00 50.89 50 HIS C C 1
ATOM 3789 O O . HIS C 1 50 ? 21.571 -3.053 139.248 1.00 53.12 50 HIS C O 1
ATOM 3796 N N . LEU C 1 51 ? 19.756 -1.727 139.144 1.00 49.59 51 LEU C N 1
ATOM 3797 C CA . LEU C 1 51 ? 20.313 -0.654 139.943 1.00 49.15 51 LEU C CA 1
ATOM 3798 C C . LEU C 1 51 ? 20.730 -1.153 141.319 1.00 49.27 51 LEU C C 1
ATOM 3799 O O . LEU C 1 51 ? 21.795 -0.798 141.813 1.00 46.43 51 LEU C O 1
ATOM 3804 N N . GLU C 1 52 ? 19.879 -1.954 141.948 1.00 55.13 52 GLU C N 1
ATOM 3805 C CA . GLU C 1 52 ? 20.135 -2.388 143.318 1.00 58.22 52 GLU C CA 1
ATOM 3806 C C . GLU C 1 52 ? 21.390 -3.266 143.361 1.00 55.21 52 GLU C C 1
ATOM 3807 O O . GLU C 1 52 ? 22.220 -3.162 144.267 1.00 51.23 52 GLU C O 1
ATOM 3813 N N . LEU C 1 53 ? 21.528 -4.115 142.345 1.00 56.38 53 LEU C N 1
ATOM 3814 C CA . LEU C 1 53 ? 22.676 -5.000 142.235 1.00 56.47 53 LEU C CA 1
ATOM 3815 C C . LEU C 1 53 ? 23.969 -4.236 142.040 1.00 53.22 53 LEU C C 1
ATOM 3816 O O . LEU C 1 53 ? 25.009 -4.612 142.580 1.00 51.83 53 LEU C O 1
ATOM 3821 N N . VAL C 1 54 ? 23.890 -3.144 141.295 1.00 50.09 54 VAL C N 1
ATOM 3822 C CA . VAL C 1 54 ? 25.053 -2.316 141.041 1.00 45.77 54 VAL C CA 1
ATOM 3823 C C . VAL C 1 54 ? 25.509 -1.607 142.301 1.00 48.42 54 VAL C C 1
ATOM 3824 O O . VAL C 1 54 ? 26.703 -1.481 142.549 1.00 46.75 54 VAL C O 1
ATOM 3828 N N . LYS C 1 55 ? 24.547 -1.189 143.117 1.00 51.70 55 LYS C N 1
ATOM 3829 C CA . LYS C 1 55 ? 24.833 -0.508 144.373 1.00 56.59 55 LYS C CA 1
ATOM 3830 C C . LYS C 1 55 ? 25.586 -1.463 145.281 1.00 58.52 55 LYS C C 1
ATOM 3831 O O . LYS C 1 55 ? 26.593 -1.112 145.904 1.00 53.94 55 LYS C O 1
ATOM 3837 N N . LEU C 1 56 ? 25.092 -2.697 145.309 1.00 65.72 56 LEU C N 1
ATOM 3838 C CA . LEU C 1 56 ? 25.674 -3.756 146.117 1.00 65.42 56 LEU C CA 1
ATOM 3839 C C . LEU C 1 56 ? 27.066 -4.123 145.644 1.00 64.08 56 LEU C C 1
ATOM 3840 O O . LEU C 1 56 ? 28.003 -4.199 146.444 1.00 66.03 56 LEU C O 1
ATOM 3845 N N . LEU C 1 57 ? 27.200 -4.323 144.336 1.00 59.34 57 LEU C N 1
ATOM 3846 C CA . LEU C 1 57 ? 28.483 -4.670 143.744 1.00 55.74 57 LEU C CA 1
ATOM 3847 C C . LEU C 1 57 ? 29.521 -3.584 143.983 1.00 54.31 57 LEU C C 1
ATOM 3848 O O . LEU C 1 57 ? 30.648 -3.874 144.377 1.00 53.11 57 LEU C O 1
ATOM 3853 N N . LEU C 1 58 ? 29.128 -2.331 143.772 1.00 55.81 58 LEU C N 1
ATOM 3854 C CA . LEU C 1 58 ? 30.076 -1.226 143.866 1.00 60.40 58 LEU C CA 1
ATOM 3855 C C . LEU C 1 58 ? 30.746 -1.033 145.219 1.00 68.47 58 LEU C C 1
ATOM 3856 O O . LEU C 1 58 ? 31.971 -0.946 145.296 1.00 71.99 58 LEU C O 1
ATOM 3861 N N . GLU C 1 59 ? 29.967 -0.981 146.290 1.00 74.96 59 GLU C N 1
ATOM 3862 C CA . GLU C 1 59 ? 30.569 -0.776 147.606 1.00 79.98 59 GLU C CA 1
ATOM 3863 C C . GLU C 1 59 ? 31.263 -2.031 148.142 1.00 82.54 59 GLU C C 1
ATOM 3864 O O . GLU C 1 59 ? 32.031 -1.949 149.093 1.00 86.08 59 GLU C O 1
ATOM 3870 N N . LYS C 1 60 ? 30.976 -3.185 147.545 1.00 74.78 60 LYS C N 1
ATOM 3871 C CA . LYS C 1 60 ? 31.648 -4.418 147.924 1.00 69.27 60 LYS C CA 1
ATOM 3872 C C . LYS C 1 60 ? 32.899 -4.610 147.067 1.00 67.55 60 LYS C C 1
ATOM 3873 O O . LYS C 1 60 ? 33.441 -5.709 146.972 1.00 67.58 60 LYS C O 1
ATOM 3879 N N . GLY C 1 61 ? 33.340 -3.526 146.436 1.00 64.62 61 GLY C N 1
ATOM 3880 C CA . GLY C 1 61 ? 34.622 -3.494 145.761 1.00 60.15 61 GLY C CA 1
ATOM 3881 C C . GLY C 1 61 ? 34.624 -3.768 144.275 1.00 56.49 61 GLY C C 1
ATOM 3882 O O . GLY C 1 61 ? 35.654 -4.144 143.715 1.00 53.69 61 GLY C O 1
ATOM 3883 N N . ALA C 1 62 ? 33.482 -3.574 143.626 1.00 56.65 62 ALA C N 1
ATOM 3884 C CA . ALA C 1 62 ? 33.426 -3.753 142.185 1.00 55.15 62 ALA C CA 1
ATOM 3885 C C . ALA C 1 62 ? 34.308 -2.716 141.513 1.00 53.91 62 ALA C C 1
ATOM 3886 O O . ALA C 1 62 ? 34.430 -1.585 141.982 1.00 55.02 62 ALA C O 1
ATOM 3888 N N . ASP C 1 63 ? 34.928 -3.111 140.413 1.00 54.49 63 ASP C N 1
ATOM 3889 C CA . ASP C 1 63 ? 35.770 -2.207 139.654 1.00 51.60 63 ASP C CA 1
ATOM 3890 C C . ASP C 1 63 ? 34.848 -1.344 138.782 1.00 45.46 63 ASP C C 1
ATOM 3891 O O . ASP C 1 63 ? 34.283 -1.830 137.803 1.00 41.53 63 ASP C O 1
ATOM 3896 N N . ILE C 1 64 ? 34.682 -0.074 139.140 1.00 40.60 64 ILE C N 1
ATOM 3897 C CA . ILE C 1 64 ? 33.690 0.753 138.466 1.00 37.18 64 ILE C CA 1
ATOM 3898 C C . ILE C 1 64 ? 34.042 1.107 137.022 1.00 35.69 64 ILE C C 1
ATOM 3899 O O . ILE C 1 64 ? 33.149 1.293 136.194 1.00 33.12 64 ILE C O 1
ATOM 3904 N N . ASN C 1 65 ? 35.330 1.210 136.712 1.00 33.72 65 ASN C N 1
ATOM 3905 C CA . ASN C 1 65 ? 35.727 1.554 135.352 1.00 31.25 65 ASN C CA 1
ATOM 3906 C C . ASN C 1 65 ? 36.361 0.398 134.608 1.00 30.82 65 ASN C C 1
ATOM 3907 O O . ASN C 1 65 ? 37.110 0.601 133.651 1.00 29.24 65 ASN C O 1
ATOM 3912 N N . ALA C 1 66 ? 36.033 -0.816 135.033 1.00 31.82 66 ALA C N 1
ATOM 3913 C CA . ALA C 1 66 ? 36.513 -2.017 134.366 1.00 35.61 66 ALA C CA 1
ATOM 3914 C C . ALA C 1 66 ? 36.101 -2.029 132.889 1.00 40.73 66 ALA C C 1
ATOM 3915 O O . ALA C 1 66 ? 35.057 -1.481 132.519 1.00 42.03 66 ALA C O 1
ATOM 3917 N N . ARG C 1 67 ? 36.932 -2.652 132.058 1.00 39.18 67 ARG C N 1
ATOM 3918 C CA . ARG C 1 67 ? 36.715 -2.706 130.618 1.00 41.50 67 ARG C CA 1
ATOM 3919 C C . ARG C 1 67 ? 36.528 -4.127 130.105 1.00 44.18 67 ARG C C 1
ATOM 3920 O O . ARG C 1 67 ? 37.278 -5.026 130.475 1.00 47.43 67 ARG C O 1
ATOM 3928 N N . ASP C 1 68 ? 35.534 -4.322 129.243 1.00 41.42 68 ASP C N 1
ATOM 3929 C CA . ASP C 1 68 ? 35.365 -5.603 128.572 1.00 41.44 68 ASP C CA 1
ATOM 3930 C C . ASP C 1 68 ? 36.253 -5.653 127.326 1.00 38.82 68 ASP C C 1
ATOM 3931 O O . ASP C 1 68 ? 37.058 -4.747 127.100 1.00 34.61 68 ASP C O 1
ATOM 3936 N N . MET C 1 69 ? 36.092 -6.692 126.508 1.00 40.93 69 MET C N 1
ATOM 3937 C CA . MET C 1 69 ? 36.947 -6.867 125.331 1.00 39.12 69 MET C CA 1
ATOM 3938 C C . MET C 1 69 ? 36.801 -5.769 124.297 1.00 36.42 69 MET C C 1
ATOM 3939 O O . MET C 1 69 ? 37.716 -5.534 123.508 1.00 36.50 69 MET C O 1
ATOM 3944 N N . PHE C 1 70 ? 35.667 -5.080 124.297 1.00 32.72 70 PHE C N 1
ATOM 3945 C CA . PHE C 1 70 ? 35.476 -4.002 123.337 1.00 32.01 70 PHE C CA 1
ATOM 3946 C C . PHE C 1 70 ? 35.811 -2.672 123.982 1.00 28.84 70 PHE C C 1
ATOM 3947 O O . PHE C 1 70 ? 35.640 -1.617 123.375 1.00 27.65 70 PHE C O 1
ATOM 3955 N N . GLY C 1 71 ? 36.292 -2.736 125.221 1.00 29.20 71 GLY C N 1
ATOM 3956 C CA . GLY C 1 71 ? 36.697 -1.548 125.947 1.00 30.36 71 GLY C CA 1
ATOM 3957 C C . GLY C 1 71 ? 35.528 -0.771 126.520 1.00 30.55 71 GLY C C 1
ATOM 3958 O O . GLY C 1 71 ? 35.656 0.399 126.878 1.00 32.55 71 GLY C O 1
ATOM 3959 N N . LEU C 1 72 ? 34.376 -1.423 126.601 1.00 28.26 72 LEU C N 1
ATOM 3960 C CA . LEU C 1 72 ? 33.198 -0.789 127.172 1.00 25.57 72 LEU C CA 1
ATOM 3961 C C . LEU C 1 72 ? 33.239 -0.861 128.690 1.00 25.58 72 LEU C C 1
ATOM 3962 O O . LEU C 1 72 ? 33.520 -1.913 129.256 1.00 27.13 72 LEU C O 1
ATOM 3967 N N . THR C 1 73 ? 32.959 0.270 129.328 1.00 24.31 73 THR C N 1
ATOM 3968 C CA . THR C 1 73 ? 32.800 0.359 130.773 1.00 24.88 73 THR C CA 1
ATOM 3969 C C . THR C 1 73 ? 31.324 0.166 131.109 1.00 27.92 73 THR C C 1
ATOM 3970 O O . THR C 1 73 ? 30.479 0.210 130.211 1.00 29.96 73 THR C O 1
ATOM 3974 N N . PRO C 1 74 ? 30.997 -0.072 132.392 1.00 28.08 74 PRO C N 1
ATOM 3975 C CA . PRO C 1 74 ? 29.580 -0.159 132.781 1.00 27.13 74 PRO C CA 1
ATOM 3976 C C . PRO C 1 74 ? 28.796 1.099 132.447 1.00 28.34 74 PRO C C 1
ATOM 3977 O O . PRO C 1 74 ? 27.599 1.007 132.157 1.00 29.71 74 PRO C O 1
ATOM 3981 N N . LEU C 1 75 ? 29.443 2.257 132.531 1.00 25.66 75 LEU C N 1
ATOM 3982 C CA . LEU C 1 75 ? 28.785 3.511 132.202 1.00 26.61 75 LEU C CA 1
ATOM 3983 C C . LEU C 1 75 ? 28.418 3.547 130.716 1.00 28.50 75 LEU C C 1
ATOM 3984 O O . LEU C 1 75 ? 27.346 4.032 130.344 1.00 27.02 75 LEU C O 1
ATOM 3989 N N . HIS C 1 76 ? 29.307 3.030 129.868 1.00 29.56 76 HIS C N 1
ATOM 3990 C CA . HIS C 1 76 ? 29.007 2.923 128.443 1.00 29.48 76 HIS C CA 1
ATOM 3991 C C . HIS C 1 76 ? 27.698 2.176 128.230 1.00 27.69 76 HIS C C 1
ATOM 3992 O O . HIS C 1 76 ? 26.820 2.619 127.506 1.00 26.23 76 HIS C O 1
ATOM 3999 N N . THR C 1 77 ? 27.609 1.019 128.867 1.00 27.40 77 THR C N 1
ATOM 4000 C CA . THR C 1 77 ? 26.496 0.114 128.700 1.00 28.51 77 THR C CA 1
ATOM 4001 C C . THR C 1 77 ? 25.215 0.686 129.282 1.00 28.68 77 THR C C 1
ATOM 4002 O O . THR C 1 77 ? 24.150 0.560 128.684 1.00 27.38 77 THR C O 1
ATOM 4006 N N . ALA C 1 78 ? 25.330 1.321 130.443 1.00 27.55 78 ALA C N 1
ATOM 4007 C CA . ALA C 1 78 ? 24.190 1.941 131.089 1.00 27.51 78 ALA C CA 1
ATOM 4008 C C . ALA C 1 78 ? 23.664 3.090 130.250 1.00 24.05 78 ALA C C 1
ATOM 4009 O O . ALA C 1 78 ? 22.453 3.254 130.093 1.00 21.57 78 ALA C O 1
AT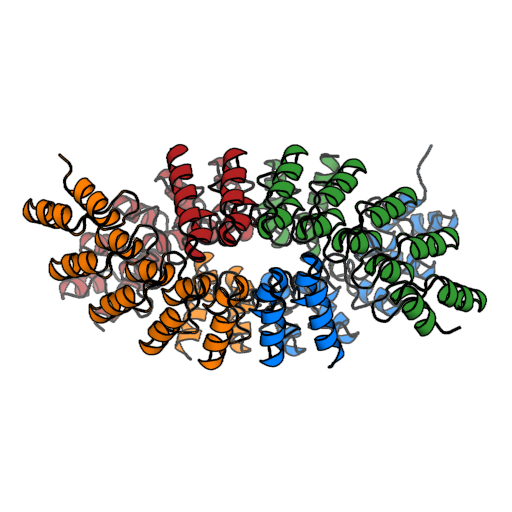OM 4011 N N . ALA C 1 79 ? 24.576 3.883 129.702 1.00 21.27 79 ALA C N 1
ATOM 4012 C CA . ALA C 1 79 ? 24.188 5.017 128.868 1.00 26.66 79 ALA C CA 1
ATOM 4013 C C . ALA C 1 79 ? 23.556 4.560 127.553 1.00 26.48 79 ALA C C 1
ATOM 4014 O O . ALA C 1 79 ? 22.562 5.125 127.105 1.00 27.16 79 ALA C O 1
ATOM 4016 N N . SER C 1 80 ? 24.146 3.537 126.940 1.00 27.17 80 SER C N 1
ATOM 4017 C CA . SER C 1 80 ? 23.657 3.024 125.671 1.00 25.63 80 SER C CA 1
ATOM 4018 C C . SER C 1 80 ? 22.238 2.469 125.816 1.00 29.09 80 SER C C 1
ATOM 4019 O O . SER C 1 80 ? 21.380 2.691 124.961 1.00 23.32 80 SER C O 1
ATOM 4022 N N . ASN C 1 81 ? 21.980 1.786 126.928 1.00 31.92 81 ASN C N 1
ATOM 4023 C CA . ASN C 1 81 ? 20.682 1.164 127.131 1.00 30.74 81 ASN C CA 1
ATOM 4024 C C . ASN C 1 81 ? 19.677 2.060 127.845 1.00 27.28 81 ASN C C 1
ATOM 4025 O O . ASN C 1 81 ? 18.567 1.617 128.171 1.00 25.14 81 ASN C O 1
ATOM 4030 N N . GLY C 1 82 ? 20.034 3.326 128.053 1.00 25.52 82 GLY C N 1
ATOM 4031 C CA . GLY C 1 82 ? 19.074 4.292 128.589 1.00 27.94 82 GLY C CA 1
ATOM 4032 C C . GLY C 1 82 ? 18.642 4.090 130.036 1.00 28.50 82 GLY C C 1
ATOM 4033 O O . GLY C 1 82 ? 17.502 4.350 130.399 1.00 27.30 82 GLY C O 1
ATOM 4034 N N . HIS C 1 83 ? 19.565 3.652 130.883 1.00 27.67 83 HIS C N 1
ATOM 4035 C CA . HIS C 1 83 ? 19.248 3.480 132.300 1.00 24.14 83 HIS C CA 1
ATOM 4036 C C . HIS C 1 83 ? 19.698 4.701 133.070 1.00 25.70 83 HIS C C 1
ATOM 4037 O O . HIS C 1 83 ? 20.837 4.756 133.535 1.00 26.82 83 HIS C O 1
ATOM 4044 N N . LEU C 1 84 ? 18.803 5.679 133.198 1.00 23.05 84 LEU C N 1
ATOM 4045 C CA . LEU C 1 84 ? 19.140 6.993 133.731 1.00 28.04 84 LEU C CA 1
ATOM 4046 C C . LEU C 1 84 ? 19.626 6.929 135.195 1.00 32.00 84 LEU C C 1
ATOM 4047 O O . LEU C 1 84 ? 20.677 7.475 135.536 1.00 28.34 84 LEU C O 1
ATOM 4052 N N . GLU C 1 85 ? 18.853 6.269 136.052 1.00 34.87 85 GLU C N 1
ATOM 4053 C CA . GLU C 1 85 ? 19.186 6.197 137.474 1.00 40.54 85 GLU C CA 1
ATOM 4054 C C . GLU C 1 85 ? 20.525 5.482 137.693 1.00 35.61 85 GLU C C 1
ATOM 4055 O O . GLU C 1 85 ? 21.302 5.849 138.582 1.00 35.01 85 GLU C O 1
ATOM 4061 N N . LEU C 1 86 ? 20.787 4.471 136.871 1.00 33.60 86 LEU C N 1
ATOM 4062 C CA . LEU C 1 86 ? 22.034 3.711 136.924 1.00 33.78 86 LEU C CA 1
ATOM 4063 C C . LEU C 1 86 ? 23.242 4.557 136.538 1.00 33.93 86 LEU C C 1
ATOM 4064 O O . LEU C 1 86 ? 24.277 4.537 137.210 1.00 32.09 86 LEU C O 1
ATOM 4069 N N . VAL C 1 87 ? 23.090 5.321 135.463 1.00 30.55 87 VAL C N 1
ATOM 4070 C CA . VAL C 1 87 ? 24.120 6.248 135.040 1.00 29.85 87 VAL C CA 1
ATOM 4071 C C . VAL C 1 87 ? 24.406 7.260 136.139 1.00 33.66 87 VAL C C 1
ATOM 4072 O O . VAL C 1 87 ? 25.563 7.564 136.423 1.00 37.06 87 VAL C O 1
ATOM 4076 N N . LYS C 1 88 ? 23.347 7.766 136.759 1.00 32.08 88 LYS C N 1
ATOM 4077 C CA . LYS C 1 88 ? 23.493 8.696 137.863 1.00 34.36 88 LYS C CA 1
ATOM 4078 C C . LYS C 1 88 ? 24.354 8.102 138.965 1.00 31.70 88 LYS C C 1
ATOM 4079 O O . LYS C 1 88 ? 25.318 8.728 139.420 1.00 33.24 88 LYS C O 1
ATOM 4085 N N . LEU C 1 89 ? 24.029 6.877 139.360 1.00 30.24 89 LEU C N 1
ATOM 4086 C CA . LEU C 1 89 ? 24.761 6.191 140.422 1.00 32.97 89 LEU C CA 1
ATOM 4087 C C . LEU C 1 89 ? 26.220 5.986 140.055 1.00 36.10 89 LEU C C 1
ATOM 4088 O O . LEU C 1 89 ? 27.124 6.265 140.852 1.00 34.13 89 LEU C O 1
ATOM 4093 N N . LEU C 1 90 ? 26.449 5.512 138.835 1.00 32.88 90 LEU C N 1
ATOM 4094 C CA . LEU C 1 90 ? 27.806 5.261 138.364 1.00 31.23 90 LEU C CA 1
ATOM 4095 C C . LEU C 1 90 ? 28.623 6.535 138.406 1.00 31.62 90 LEU C C 1
ATOM 4096 O O . LEU C 1 90 ? 29.757 6.532 138.866 1.00 34.93 90 LEU C O 1
ATOM 4101 N N . LEU C 1 91 ? 28.041 7.627 137.931 1.00 31.78 91 LEU C N 1
ATOM 4102 C CA . LEU C 1 91 ? 28.720 8.911 137.969 1.00 31.57 91 LEU C CA 1
ATOM 4103 C C . LEU C 1 91 ? 28.996 9.383 139.411 1.00 34.74 91 LEU C C 1
ATOM 4104 O O . LEU C 1 91 ? 30.072 9.914 139.705 1.00 36.82 91 LEU C O 1
ATOM 4109 N N . GLU C 1 92 ? 28.050 9.155 140.317 1.00 34.71 92 GLU C N 1
ATOM 4110 C CA . GLU C 1 92 ? 28.258 9.548 141.716 1.00 40.80 92 GLU C CA 1
ATOM 4111 C C . GLU C 1 92 ? 29.329 8.708 142.399 1.00 38.31 92 GLU C C 1
ATOM 4112 O O . GLU C 1 92 ? 30.011 9.172 143.307 1.00 39.82 92 GLU C O 1
ATOM 4118 N N . LYS C 1 93 ? 29.499 7.481 141.931 1.00 36.68 93 LYS C N 1
ATOM 4119 C CA . LYS C 1 93 ? 30.490 6.581 142.489 1.00 35.39 93 LYS C CA 1
ATOM 4120 C C . LYS C 1 93 ? 31.823 6.559 141.738 1.00 35.90 93 LYS C C 1
ATOM 4121 O O . LYS C 1 93 ? 32.611 5.634 141.901 1.00 39.08 93 LYS C O 1
ATOM 4127 N N . GLY C 1 94 ? 32.061 7.545 140.882 1.00 33.37 94 GLY C N 1
ATOM 4128 C CA . GLY C 1 94 ? 33.390 7.720 140.313 1.00 29.46 94 GLY C CA 1
ATOM 4129 C C . GLY C 1 94 ? 33.597 7.192 138.907 1.00 33.10 94 GLY C C 1
ATOM 4130 O O . GLY C 1 94 ? 34.738 6.996 138.487 1.00 34.37 94 GLY C O 1
ATOM 4131 N N . ALA C 1 95 ? 32.510 6.953 138.173 1.00 31.92 95 ALA C N 1
ATOM 4132 C CA . ALA C 1 95 ? 32.631 6.472 136.802 1.00 32.27 95 ALA C CA 1
ATOM 4133 C C . ALA C 1 95 ? 33.298 7.526 135.921 1.00 29.80 95 ALA C C 1
ATOM 4134 O O . ALA C 1 95 ? 33.089 8.729 136.109 1.00 30.94 95 ALA C O 1
ATOM 4136 N N . ASP C 1 96 ? 34.105 7.068 134.968 1.00 28.17 96 ASP C N 1
ATOM 4137 C CA . ASP C 1 96 ? 34.826 7.948 134.053 1.00 29.67 96 ASP C CA 1
ATOM 4138 C C . ASP C 1 96 ? 33.890 8.359 132.939 1.00 27.89 96 ASP C C 1
ATOM 4139 O O . ASP C 1 96 ? 33.602 7.568 132.040 1.00 25.01 96 ASP C O 1
ATOM 4144 N N . ILE C 1 97 ? 33.457 9.613 132.963 1.00 29.13 97 ILE C N 1
ATOM 4145 C CA . ILE C 1 97 ? 32.345 10.014 132.105 1.00 31.35 97 ILE C CA 1
ATOM 4146 C C . ILE C 1 97 ? 32.724 10.110 130.632 1.00 29.95 97 ILE C C 1
ATOM 4147 O O . ILE C 1 97 ? 31.867 9.950 129.758 1.00 31.29 97 ILE C O 1
ATOM 4152 N N . ASN C 1 98 ? 34.002 10.354 130.351 1.00 27.45 98 ASN C N 1
ATOM 4153 C CA . ASN C 1 98 ? 34.456 10.457 128.967 1.00 26.57 98 ASN C CA 1
ATOM 4154 C C . ASN C 1 98 ? 35.337 9.290 128.523 1.00 23.51 98 ASN C C 1
ATOM 4155 O O . ASN C 1 98 ? 36.129 9.421 127.587 1.00 24.19 98 ASN C O 1
ATOM 4160 N N . ALA C 1 99 ? 35.170 8.146 129.184 1.00 21.49 99 ALA C N 1
ATOM 4161 C CA . ALA C 1 99 ? 35.875 6.915 128.832 1.00 23.24 99 ALA C CA 1
ATOM 4162 C C . ALA C 1 99 ? 35.623 6.514 127.381 1.00 27.82 99 ALA C C 1
ATOM 4163 O O . ALA C 1 99 ? 34.504 6.645 126.877 1.00 28.47 99 ALA C O 1
ATOM 4165 N N A ARG C 1 100 ? 36.653 6.009 126.709 0.36 29.73 100 ARG C N 1
ATOM 4166 N N B ARG C 1 100 ? 36.662 6.020 126.712 0.64 29.55 100 ARG C N 1
ATOM 4167 C CA A ARG C 1 100 ? 36.493 5.626 125.311 0.36 29.90 100 ARG C CA 1
ATOM 4168 C CA B ARG C 1 100 ? 36.550 5.620 125.310 0.64 29.89 100 ARG C CA 1
ATOM 4169 C C A ARG C 1 100 ? 36.731 4.137 125.092 0.36 29.79 100 ARG C C 1
ATOM 4170 C C B ARG C 1 100 ? 36.736 4.120 125.101 0.64 30.04 100 ARG C C 1
ATOM 4171 O O A ARG C 1 100 ? 37.706 3.572 125.589 0.36 29.29 100 ARG C O 1
ATOM 4172 O O B ARG C 1 100 ? 37.687 3.529 125.616 0.64 29.34 100 ARG C O 1
ATOM 4187 N N . ASP C 1 101 ? 35.840 3.505 124.331 1.00 28.17 101 ASP C N 1
ATOM 4188 C CA . ASP C 1 101 ? 35.994 2.091 124.019 1.00 27.70 101 ASP C CA 1
ATOM 4189 C C . ASP C 1 101 ? 36.971 1.929 122.857 1.00 23.72 101 ASP C C 1
ATOM 4190 O O . ASP C 1 101 ? 37.577 2.900 122.413 1.00 24.76 101 ASP C O 1
ATOM 4195 N N . GLU C 1 102 ? 37.115 0.701 122.376 1.00 25.58 102 GLU C N 1
ATOM 4196 C CA . GLU C 1 102 ? 38.105 0.397 121.344 1.00 30.67 102 GLU C CA 1
ATOM 4197 C C . GLU C 1 102 ? 37.886 1.183 120.054 1.00 29.38 102 GLU C C 1
ATOM 4198 O O . GLU C 1 102 ? 38.837 1.423 119.315 1.00 31.72 102 GLU C O 1
ATOM 4204 N N . ASP C 1 103 ? 36.639 1.551 119.758 1.00 25.18 103 ASP C N 1
ATOM 4205 C CA . ASP C 1 103 ? 36.366 2.334 118.556 1.00 22.61 103 ASP C CA 1
ATOM 4206 C C . ASP C 1 103 ? 36.372 3.833 118.846 1.00 22.29 103 ASP C C 1
ATOM 4207 O O . ASP C 1 103 ? 36.073 4.645 117.970 1.00 24.55 103 ASP C O 1
ATOM 4212 N N . GLY C 1 104 ? 36.701 4.192 120.083 1.00 20.35 104 GLY C N 1
ATOM 4213 C CA . GLY C 1 104 ? 36.821 5.584 120.481 1.00 22.42 104 GLY C CA 1
ATOM 4214 C C . GLY C 1 104 ? 35.526 6.234 120.936 1.00 27.53 104 GLY C C 1
ATOM 4215 O O . GLY C 1 104 ? 35.483 7.450 121.135 1.00 33.85 104 GLY C O 1
ATOM 4216 N N . SER C 1 105 ? 34.486 5.422 121.141 1.00 26.41 105 SER C N 1
ATOM 4217 C CA . SER C 1 105 ? 33.166 5.922 121.532 1.00 22.66 105 SER C CA 1
ATOM 4218 C C . SER C 1 105 ? 33.048 6.208 123.027 1.00 23.40 105 SER C C 1
ATOM 4219 O O . SER C 1 105 ? 33.446 5.388 123.856 1.00 24.19 105 SER C O 1
ATOM 4222 N N . THR C 1 106 ? 32.482 7.366 123.354 1.00 23.46 106 THR C N 1
ATOM 4223 C CA . THR C 1 106 ? 32.197 7.731 124.738 1.00 23.14 106 THR C CA 1
ATOM 4224 C C . THR C 1 106 ? 30.767 7.348 125.101 1.00 26.82 106 THR C C 1
ATOM 4225 O O . THR C 1 106 ? 29.951 7.090 124.216 1.00 25.65 106 THR C O 1
ATOM 4229 N N . PRO C 1 107 ? 30.445 7.340 126.406 1.00 20.57 107 PRO C N 1
ATOM 4230 C CA . PRO C 1 107 ? 29.057 7.080 126.795 1.00 17.70 107 PRO C CA 1
ATOM 4231 C C . PRO C 1 107 ? 28.093 8.064 126.123 1.00 19.75 107 PRO C C 1
ATOM 4232 O O . PRO C 1 107 ? 26.971 7.687 125.749 1.00 18.65 107 PRO C O 1
ATOM 4236 N N . LEU C 1 108 ? 28.519 9.310 125.953 1.00 17.52 108 LEU C N 1
ATOM 4237 C CA . LEU C 1 108 ? 27.673 10.296 125.294 1.00 21.88 108 LEU C CA 1
ATOM 4238 C C . LEU C 1 108 ? 27.377 9.899 123.844 1.00 22.80 108 LEU C C 1
ATOM 4239 O O . LEU C 1 108 ? 26.248 10.056 123.358 1.00 21.32 108 LEU C O 1
ATOM 4244 N N . HIS C 1 109 ? 28.378 9.343 123.166 1.00 21.83 109 HIS C N 1
ATOM 4245 C CA . HIS C 1 109 ? 28.184 8.861 121.794 1.00 22.36 109 HIS C CA 1
ATOM 4246 C C . HIS C 1 109 ? 27.032 7.867 121.728 1.00 22.79 109 HIS C C 1
ATOM 4247 O O . HIS C 1 109 ? 26.119 8.009 120.925 1.00 17.21 109 HIS C O 1
ATOM 4254 N N . LEU C 1 110 ? 27.081 6.853 122.586 1.00 22.29 110 LEU C N 1
ATOM 4255 C CA . LEU C 1 110 ? 26.094 5.793 122.508 1.00 22.12 110 LEU C CA 1
ATOM 4256 C C . LEU C 1 110 ? 24.694 6.272 122.919 1.00 24.14 110 LEU C C 1
ATOM 4257 O O . LEU C 1 110 ? 23.688 5.891 122.310 1.00 24.01 110 LEU C O 1
ATOM 4262 N N . ALA C 1 111 ? 24.640 7.118 123.939 1.00 23.14 111 ALA C N 1
ATOM 4263 C CA . ALA C 1 111 ? 23.366 7.646 124.428 1.00 23.81 111 ALA C CA 1
ATOM 4264 C C . ALA C 1 111 ? 22.717 8.536 123.375 1.00 25.12 111 ALA C C 1
ATOM 4265 O O . ALA C 1 111 ? 21.487 8.522 123.201 1.00 24.12 111 ALA C O 1
ATOM 4267 N N . ALA C 1 112 ? 23.546 9.303 122.669 1.00 20.05 112 ALA C N 1
ATOM 4268 C CA . ALA C 1 112 ? 23.045 10.166 121.608 1.00 22.75 112 ALA C CA 1
ATOM 4269 C C . ALA C 1 112 ? 22.570 9.323 120.438 1.00 25.85 112 ALA C C 1
ATOM 4270 O O . ALA C 1 112 ? 21.504 9.580 119.872 1.00 24.45 112 ALA C O 1
ATOM 4272 N N . SER C 1 113 ? 23.341 8.285 120.116 1.00 27.08 113 SER C N 1
ATOM 4273 C CA . SER C 1 113 ? 22.989 7.405 119.009 1.00 26.78 113 SER C CA 1
ATOM 4274 C C . SER C 1 113 ? 21.625 6.773 119.221 1.00 24.20 113 SER C C 1
ATOM 4275 O O . SER C 1 113 ? 20.898 6.535 118.255 1.00 24.30 113 SER C O 1
ATOM 4278 N N . ASN C 1 114 ? 21.284 6.496 120.477 1.00 23.47 114 ASN C N 1
ATOM 4279 C CA . ASN C 1 114 ? 20.021 5.830 120.775 1.00 25.49 114 ASN C CA 1
ATOM 4280 C C . ASN C 1 114 ? 18.912 6.800 121.185 1.00 27.96 114 ASN C C 1
ATOM 4281 O O . ASN C 1 114 ? 17.828 6.371 121.580 1.00 32.43 114 ASN C O 1
ATOM 4286 N N . GLY C 1 115 ? 19.188 8.102 121.133 1.00 24.88 115 GLY C N 1
ATOM 4287 C CA . GLY C 1 115 ? 18.163 9.111 121.367 1.00 23.60 115 GLY C CA 1
ATOM 4288 C C . GLY C 1 115 ? 17.680 9.240 122.805 1.00 24.02 115 GLY C C 1
ATOM 4289 O O . GLY C 1 115 ? 16.524 9.619 123.050 1.00 19.07 115 GLY C O 1
ATOM 4290 N N . HIS C 1 116 ? 18.558 8.944 123.759 1.00 22.53 116 HIS C N 1
ATOM 4291 C CA . HIS C 1 116 ? 18.189 9.032 125.176 1.00 25.72 116 HIS C CA 1
ATOM 4292 C C . HIS C 1 116 ? 18.380 10.458 125.673 1.00 26.07 116 HIS C C 1
ATOM 4293 O O . HIS C 1 116 ? 19.401 10.791 126.289 1.00 27.48 116 HIS C O 1
ATOM 4300 N N . LEU C 1 117 ? 17.374 11.283 125.414 1.00 24.06 117 LEU C N 1
ATOM 4301 C CA . LEU C 1 117 ? 17.449 12.723 125.632 1.00 26.10 117 LEU C CA 1
ATOM 4302 C C . LEU C 1 117 ? 17.773 13.103 127.070 1.00 25.37 117 LEU C C 1
ATOM 4303 O O . LEU C 1 117 ? 18.698 13.872 127.312 1.00 22.31 117 LEU C O 1
ATOM 4308 N N . GLU C 1 118 ? 16.983 12.612 128.020 1.00 26.99 118 GLU C N 1
ATOM 4309 C CA . GLU C 1 118 ? 17.207 12.969 129.417 1.00 29.07 118 GLU C CA 1
ATOM 4310 C C . GLU C 1 118 ? 18.539 12.454 129.959 1.00 26.59 118 GLU C C 1
ATOM 4311 O O . GLU C 1 118 ? 19.183 13.123 130.764 1.00 26.25 118 GLU C O 1
ATOM 4317 N N . LEU C 1 119 ? 18.931 11.259 129.535 1.00 27.51 119 LEU C N 1
ATOM 4318 C CA . LEU C 1 119 ? 20.214 10.701 129.914 1.00 26.68 119 LEU C CA 1
ATOM 4319 C C . LEU C 1 119 ? 21.363 11.558 129.364 1.00 30.75 119 LEU C C 1
ATOM 4320 O O . LEU C 1 119 ? 22.358 11.794 130.048 1.00 31.35 119 LEU C O 1
ATOM 4325 N N . VAL C 1 120 ? 21.232 12.004 128.117 1.00 30.60 120 VAL C N 1
ATOM 4326 C CA . VAL C 1 120 ? 22.219 12.902 127.521 1.00 28.87 120 VAL C CA 1
ATOM 4327 C C . VAL C 1 120 ? 22.288 14.227 128.284 1.00 28.94 120 VAL C C 1
ATOM 4328 O O . VAL C 1 120 ? 23.378 14.766 128.488 1.00 28.93 120 VAL C O 1
ATOM 4332 N N . LYS C 1 121 ? 21.131 14.750 128.701 1.00 28.86 121 LYS C N 1
ATOM 4333 C CA . LYS C 1 121 ? 21.092 15.956 129.529 1.00 31.71 121 LYS C CA 1
ATOM 4334 C C . LYS C 1 121 ? 21.931 15.776 130.788 1.00 29.92 121 LYS C C 1
ATOM 4335 O O . LYS C 1 121 ? 22.702 16.660 131.168 1.00 29.42 121 LYS C O 1
ATOM 4341 N N . LEU C 1 122 ? 21.744 14.630 131.441 1.00 28.79 122 LEU C N 1
ATOM 4342 C CA . LEU C 1 122 ? 22.474 14.302 132.655 1.00 27.48 122 LEU C CA 1
ATOM 4343 C C . LEU C 1 122 ? 23.964 14.229 132.377 1.00 30.97 122 LEU C C 1
ATOM 4344 O O . LEU C 1 122 ? 24.769 14.812 133.112 1.00 31.80 122 LEU C O 1
ATOM 4349 N N . LEU C 1 123 ? 24.328 13.530 131.303 1.00 26.95 123 LEU C N 1
ATOM 4350 C CA . LEU C 1 123 ? 25.732 13.392 130.936 1.00 22.74 123 LEU C CA 1
ATOM 4351 C C . LEU C 1 123 ? 26.379 14.734 130.689 1.00 25.29 123 LEU C C 1
ATOM 4352 O O . LEU C 1 123 ? 27.493 14.998 131.161 1.00 25.81 123 LEU C O 1
ATOM 4357 N N . LEU C 1 124 ? 25.702 15.576 129.926 1.00 27.45 124 LEU C N 1
ATOM 4358 C CA . LEU C 1 124 ? 26.216 16.905 129.647 1.00 31.30 124 LEU C CA 1
ATOM 4359 C C . LEU C 1 124 ? 26.323 17.709 130.945 1.00 34.38 124 LEU C C 1
ATOM 4360 O O . LEU C 1 124 ? 27.303 18.411 131.168 1.00 35.66 124 LEU C O 1
ATOM 4365 N N . GLU C 1 125 ? 25.340 17.565 131.821 1.00 36.72 125 GLU C N 1
ATOM 4366 C CA . GLU C 1 125 ? 25.367 18.264 133.106 1.00 38.48 125 GLU C CA 1
ATOM 4367 C C . GLU C 1 125 ? 26.561 17.814 133.954 1.00 33.91 125 GLU C C 1
ATOM 4368 O O . GLU C 1 125 ? 27.121 18.596 134.717 1.00 33.28 125 GLU C O 1
ATOM 4374 N N . LYS C 1 126 ? 26.927 16.544 133.830 1.00 32.13 126 LYS C N 1
ATOM 4375 C CA . LYS C 1 126 ? 28.021 15.995 134.606 1.00 33.87 126 LYS C CA 1
ATOM 4376 C C . LYS C 1 126 ? 29.378 16.098 133.903 1.00 33.16 126 LYS C C 1
ATOM 4377 O O . LYS C 1 126 ? 30.342 15.477 134.337 1.00 36.57 126 LYS C O 1
ATOM 4383 N N . GLY C 1 127 ? 29.455 16.856 132.814 1.00 32.94 127 GLY C N 1
ATOM 4384 C CA . GLY C 1 127 ? 30.735 17.166 132.205 1.00 32.00 127 GLY C CA 1
ATOM 4385 C C . GLY C 1 127 ? 31.170 16.333 131.014 1.00 31.47 127 GLY C C 1
ATOM 4386 O O . GLY C 1 127 ? 32.357 16.273 130.693 1.00 29.12 127 GLY C O 1
ATOM 4387 N N . ALA C 1 128 ? 30.221 15.683 130.353 1.00 29.61 128 ALA C N 1
ATOM 4388 C CA . ALA C 1 128 ? 30.545 14.905 129.175 1.00 28.53 128 ALA C CA 1
ATOM 4389 C C . ALA C 1 128 ? 31.039 15.843 128.090 1.00 29.96 128 ALA C C 1
ATOM 4390 O O . ALA C 1 128 ? 30.517 16.955 127.938 1.00 30.13 128 ALA C O 1
ATOM 4392 N N . ASP C 1 129 ? 32.047 15.393 127.342 1.00 28.91 129 ASP C N 1
ATOM 4393 C CA . ASP C 1 129 ? 32.604 16.165 126.240 1.00 27.04 129 ASP C CA 1
ATOM 4394 C C . ASP C 1 129 ? 31.681 16.084 125.025 1.00 28.65 129 ASP C C 1
ATOM 4395 O O . ASP C 1 129 ? 31.614 15.059 124.349 1.00 27.41 129 ASP C O 1
ATOM 4400 N N . ILE C 1 130 ? 31.006 17.189 124.734 1.00 31.47 130 ILE C N 1
ATOM 4401 C CA . ILE C 1 130 ? 29.976 17.234 123.698 1.00 28.36 130 ILE C CA 1
ATOM 4402 C C . ILE C 1 130 ? 30.562 17.127 122.286 1.00 34.26 130 ILE C C 1
ATOM 4403 O O . ILE C 1 130 ? 29.872 16.713 121.347 1.00 36.89 130 ILE C O 1
ATOM 4408 N N . ASN C 1 131 ? 31.832 17.498 122.140 1.00 35.24 131 ASN C N 1
ATOM 4409 C CA . ASN C 1 131 ? 32.476 17.466 120.836 1.00 37.34 131 ASN C CA 1
ATOM 4410 C C . ASN C 1 131 ? 33.509 16.345 120.715 1.00 35.54 131 ASN C C 1
ATOM 4411 O O . ASN C 1 131 ? 34.391 16.399 119.859 1.00 41.09 131 ASN C O 1
ATOM 4416 N N . ALA C 1 132 ? 33.406 15.337 121.580 1.00 31.58 132 ALA C N 1
ATOM 4417 C CA . ALA C 1 132 ? 34.320 14.198 121.546 1.00 30.21 132 ALA C CA 1
ATOM 4418 C C . ALA C 1 132 ? 34.250 13.485 120.210 1.00 27.02 132 ALA C C 1
ATOM 4419 O O . ALA C 1 132 ? 33.167 13.250 119.695 1.00 22.50 132 ALA C O 1
ATOM 4421 N N . GLU C 1 133 ? 35.407 13.138 119.652 1.00 25.35 133 GLU C N 1
ATOM 4422 C CA . GLU C 1 133 ? 35.440 12.397 118.402 1.00 24.52 133 GLU C CA 1
ATOM 4423 C C . GLU C 1 133 ? 35.830 10.946 118.664 1.00 25.23 133 GLU C C 1
ATOM 4424 O O . GLU C 1 133 ? 36.757 10.680 119.422 1.00 29.50 133 GLU C O 1
ATOM 4430 N N . ASP C 1 134 ? 35.156 10.005 118.016 1.00 20.97 134 ASP C N 1
ATOM 4431 C CA . ASP C 1 134 ? 35.589 8.617 118.105 1.00 23.16 134 ASP C CA 1
ATOM 4432 C C . ASP C 1 134 ? 36.758 8.425 117.129 1.00 27.41 134 ASP C C 1
ATOM 4433 O O . ASP C 1 134 ? 37.278 9.398 116.585 1.00 25.65 134 ASP C O 1
ATOM 4438 N N . HIS C 1 135 ? 37.163 7.179 116.914 1.00 29.99 135 HIS C N 1
ATOM 4439 C CA . HIS C 1 135 ? 38.307 6.893 116.046 1.00 31.31 135 HIS C CA 1
ATOM 4440 C C . HIS C 1 135 ? 38.036 7.199 114.578 1.00 31.35 135 HIS C C 1
ATOM 4441 O O . HIS C 1 135 ? 38.964 7.266 113.769 1.00 32.77 135 HIS C O 1
ATOM 4448 N N . SER C 1 136 ? 36.767 7.362 114.229 1.00 29.55 136 SER C N 1
ATOM 4449 C CA . SER C 1 136 ? 36.399 7.746 112.879 1.00 31.01 136 SER C CA 1
ATOM 4450 C C . SER C 1 136 ? 36.265 9.260 112.752 1.00 31.19 136 SER C C 1
ATOM 4451 O O . SER C 1 136 ? 35.928 9.782 111.691 1.00 33.29 136 SER C O 1
ATOM 4454 N N . GLY C 1 137 ? 36.544 9.968 113.836 1.00 31.44 137 GLY C N 1
ATOM 4455 C CA . GLY C 1 137 ? 36.418 11.412 113.851 1.00 29.68 137 GLY C CA 1
ATOM 4456 C C . GLY C 1 137 ? 34.975 11.877 113.991 1.00 26.04 137 GLY C C 1
ATOM 4457 O O . GLY C 1 137 ? 34.677 13.046 113.763 1.00 27.35 137 GLY C O 1
ATOM 4458 N N . THR C 1 138 ? 34.083 10.967 114.370 1.00 23.81 138 THR C N 1
ATOM 4459 C CA . THR C 1 138 ? 32.650 11.275 114.470 1.00 25.43 138 THR C CA 1
ATOM 4460 C C . THR C 1 138 ? 32.241 11.715 115.882 1.00 24.44 138 THR C C 1
ATOM 4461 O O . THR C 1 138 ? 32.731 11.165 116.869 1.00 20.63 138 THR C O 1
ATOM 4465 N N . THR C 1 139 ? 31.338 12.691 115.962 1.00 24.08 139 THR C N 1
ATOM 4466 C CA . THR C 1 139 ? 30.885 13.256 117.240 1.00 24.15 139 THR C CA 1
ATOM 4467 C C . THR C 1 139 ? 29.504 12.715 117.633 1.00 22.36 139 THR C C 1
ATOM 4468 O O . THR C 1 139 ? 28.830 12.080 116.819 1.00 21.90 139 THR C O 1
ATOM 4472 N N . PRO C 1 140 ? 29.077 12.959 118.883 1.00 19.76 140 PRO C N 1
ATOM 4473 C CA . PRO C 1 140 ? 27.715 12.543 119.242 1.00 20.27 140 PRO C CA 1
ATOM 4474 C C . PRO C 1 140 ? 26.635 13.145 118.338 1.00 22.40 140 PRO C C 1
ATOM 4475 O O . PRO C 1 140 ? 25.658 12.458 118.031 1.00 21.72 140 PRO C O 1
ATOM 4479 N N . LEU C 1 141 ? 26.812 14.396 117.915 1.00 21.70 141 LEU C N 1
ATOM 4480 C CA . LEU C 1 141 ? 25.821 15.049 117.070 1.00 20.71 141 LEU C CA 1
ATOM 4481 C C . LEU C 1 141 ? 25.622 14.287 115.765 1.00 21.89 141 LEU C C 1
ATOM 4482 O O . LEU C 1 141 ? 24.495 14.155 115.290 1.00 20.33 141 LEU C O 1
ATOM 4487 N N . HIS C 1 142 ? 26.707 13.744 115.226 1.00 24.99 142 HIS C N 1
ATOM 4488 C CA . HIS C 1 142 ? 26.620 12.945 114.012 1.00 28.70 142 HIS C CA 1
ATOM 4489 C C . HIS C 1 142 ? 25.646 11.780 114.211 1.00 27.63 142 HIS C C 1
ATOM 4490 O O . HIS C 1 142 ? 24.761 11.559 113.391 1.00 24.29 142 HIS C O 1
ATOM 4497 N N . PHE C 1 143 ? 25.786 11.060 115.322 1.00 26.68 143 PHE C N 1
ATOM 4498 C CA . PHE C 1 143 ? 24.938 9.898 115.574 1.00 26.01 143 PHE C CA 1
ATOM 4499 C C . PHE C 1 143 ? 23.487 10.290 115.852 1.00 27.58 143 PHE C C 1
ATOM 4500 O O . PHE C 1 143 ? 22.550 9.580 115.457 1.00 30.30 143 PHE C O 1
ATOM 4508 N N . ALA C 1 144 ? 23.298 11.420 116.523 1.00 26.14 144 ALA C N 1
ATOM 4509 C CA . ALA C 1 144 ? 21.957 11.912 116.820 1.00 24.55 144 ALA C CA 1
ATOM 4510 C C . ALA C 1 144 ? 21.208 12.306 115.547 1.00 24.52 144 ALA C C 1
ATOM 4511 O O . ALA C 1 144 ? 19.995 12.095 115.440 1.00 21.40 144 ALA C O 1
ATOM 4513 N N . ALA C 1 145 ? 21.921 12.941 114.620 1.00 22.76 145 ALA C N 1
ATOM 4514 C CA . ALA C 1 145 ? 21.333 13.374 113.357 1.00 25.51 145 ALA C CA 1
ATOM 4515 C C . ALA C 1 145 ? 21.103 12.175 112.458 1.00 24.44 145 ALA C C 1
ATOM 4516 O O . ALA C 1 145 ? 20.045 12.035 111.853 1.00 23.33 145 ALA C O 1
ATOM 4518 N N . LYS C 1 146 ? 22.087 11.287 112.406 1.00 27.47 146 LYS C N 1
ATOM 4519 C CA . LYS C 1 146 ? 22.004 10.114 111.546 1.00 29.41 146 LYS C CA 1
ATOM 4520 C C . LYS C 1 146 ? 20.830 9.211 111.935 1.00 28.29 146 LYS C C 1
ATOM 4521 O O . LYS C 1 146 ? 20.111 8.706 111.067 1.00 24.47 146 LYS C O 1
ATOM 4527 N N . ASN C 1 147 ? 20.609 9.045 113.229 1.00 27.37 147 ASN C N 1
ATOM 4528 C CA . ASN C 1 147 ? 19.537 8.172 113.688 1.00 30.11 147 ASN C CA 1
ATOM 4529 C C . ASN C 1 147 ? 18.233 8.918 113.918 1.00 29.04 147 ASN C C 1
ATOM 4530 O O . ASN C 1 147 ? 17.274 8.362 114.462 1.00 33.54 147 ASN C O 1
ATOM 4535 N N . GLY C 1 148 ? 18.195 10.176 113.484 1.00 26.94 148 GLY C N 1
ATOM 4536 C CA . GLY C 1 148 ? 16.962 10.949 113.441 1.00 27.72 148 GLY C CA 1
ATOM 4537 C C . GLY C 1 148 ? 16.368 11.393 114.769 1.00 29.83 148 GLY C C 1
ATOM 4538 O O . GLY C 1 148 ? 15.142 11.476 114.916 1.00 27.66 148 GLY C O 1
ATOM 4539 N N . HIS C 1 149 ? 17.221 11.715 115.735 1.00 27.71 149 HIS C N 1
ATOM 4540 C CA . HIS C 1 149 ? 16.717 12.149 117.040 1.00 26.08 149 HIS C CA 1
ATOM 4541 C C . HIS C 1 149 ? 16.682 13.674 117.145 1.00 27.04 149 HIS C C 1
ATOM 4542 O O . HIS C 1 149 ? 17.641 14.300 117.595 1.00 26.82 149 HIS C O 1
ATOM 4549 N N . LEU C 1 150 ? 15.559 14.248 116.718 1.00 26.71 150 LEU C N 1
ATOM 4550 C CA . LEU C 1 150 ? 15.386 15.692 116.557 1.00 27.28 150 LEU C CA 1
ATOM 4551 C C . LEU C 1 150 ? 15.574 16.503 117.840 1.00 25.07 150 LEU C C 1
ATOM 4552 O O . LEU C 1 150 ? 16.347 17.454 117.867 1.00 25.87 150 LEU C O 1
ATOM 4557 N N . GLU C 1 151 ? 14.824 16.162 118.884 1.00 25.41 151 GLU C N 1
ATOM 4558 C CA . GLU C 1 151 ? 14.892 16.919 120.123 1.00 28.21 151 GLU C CA 1
ATOM 4559 C C . GLU C 1 151 ? 16.316 16.848 120.680 1.00 27.86 151 GLU C C 1
ATOM 4560 O O . GLU C 1 151 ? 16.843 17.833 121.191 1.00 28.55 151 GLU C O 1
ATOM 4566 N N . LEU C 1 152 ? 16.930 15.676 120.562 1.00 26.95 152 LEU C N 1
ATOM 4567 C CA . LEU C 1 152 ? 18.291 15.478 121.036 1.00 30.03 152 LEU C CA 1
ATOM 4568 C C . LEU C 1 152 ? 19.282 16.335 120.253 1.00 28.08 152 LEU C C 1
ATOM 4569 O O . LEU C 1 152 ? 20.167 16.961 120.841 1.00 28.51 152 LEU C O 1
ATOM 4574 N N . VAL C 1 153 ? 19.122 16.402 118.930 1.00 26.56 153 VAL C N 1
ATOM 4575 C CA . VAL C 1 153 ? 19.986 17.279 118.143 1.00 27.50 153 VAL C CA 1
ATOM 4576 C C . VAL C 1 153 ? 19.794 18.732 118.565 1.00 27.15 153 VAL C C 1
ATOM 4577 O O . VAL C 1 153 ? 20.762 19.481 118.684 1.00 27.42 153 VAL C O 1
ATOM 4581 N N . LYS C 1 154 ? 18.550 19.122 118.812 1.00 27.34 154 LYS C N 1
ATOM 4582 C CA . LYS C 1 154 ? 18.266 20.472 119.291 1.00 30.82 154 LYS C CA 1
ATOM 4583 C C . LYS C 1 154 ? 19.053 20.775 120.556 1.00 32.10 154 LYS C C 1
ATOM 4584 O O . LYS C 1 154 ? 19.627 21.851 120.699 1.00 33.62 154 LYS C O 1
ATOM 4590 N N . LEU C 1 155 ? 19.042 19.825 121.483 1.00 31.84 155 LEU C N 1
ATOM 4591 C CA . LEU C 1 155 ? 19.753 19.964 122.753 1.00 31.24 155 LEU C CA 1
ATOM 4592 C C . LEU C 1 155 ? 21.266 20.094 122.571 1.00 30.09 155 LEU C C 1
ATOM 4593 O O . LEU C 1 155 ? 21.897 20.988 123.139 1.00 29.20 155 LEU C O 1
ATOM 4598 N N . LEU C 1 156 ? 21.841 19.197 121.778 1.00 28.10 156 LEU C N 1
ATOM 4599 C CA . LEU C 1 156 ? 23.276 19.205 121.535 1.00 27.13 156 LEU C CA 1
ATOM 4600 C C . LEU C 1 156 ? 23.722 20.536 120.964 1.00 27.94 156 LEU C C 1
ATOM 4601 O O . LEU C 1 156 ? 24.747 21.085 121.374 1.00 32.10 156 LEU C O 1
ATOM 4606 N N . LEU C 1 157 ? 22.935 21.053 120.028 1.00 29.33 157 LEU C N 1
ATOM 4607 C CA . LEU C 1 157 ? 23.214 22.342 119.418 1.00 31.61 157 LEU C CA 1
ATOM 4608 C C . LEU C 1 157 ? 23.115 23.473 120.435 1.00 34.73 157 LEU C C 1
ATOM 4609 O O . LEU C 1 157 ? 23.923 24.403 120.409 1.00 33.08 157 LEU C O 1
ATOM 4614 N N . GLU C 1 158 ? 22.142 23.370 121.340 1.00 37.56 158 GLU C N 1
ATOM 4615 C CA . GLU C 1 158 ? 21.962 24.365 122.389 1.00 41.49 158 GLU C CA 1
ATOM 4616 C C . GLU C 1 158 ? 23.176 24.414 123.270 1.00 40.44 158 GLU C C 1
ATOM 4617 O O . GLU C 1 158 ? 23.570 25.473 123.749 1.00 39.60 158 GLU C O 1
ATOM 4623 N N . LYS C 1 159 ? 23.763 23.242 123.481 1.00 40.91 159 LYS C N 1
ATOM 4624 C CA . LYS C 1 159 ? 24.883 23.074 124.394 1.00 39.24 159 LYS C CA 1
ATOM 4625 C C . LYS C 1 159 ? 26.232 23.246 123.718 1.00 38.09 159 LYS C C 1
ATOM 4626 O O . LYS C 1 159 ? 27.270 22.960 124.311 1.00 36.19 159 LYS C O 1
ATOM 4632 N N . GLY C 1 160 ? 26.217 23.710 122.474 1.00 36.88 160 GLY C N 1
ATOM 4633 C CA . GLY C 1 160 ? 27.454 24.107 121.819 1.00 34.76 160 GLY C CA 1
ATOM 4634 C C . GLY C 1 160 ? 28.097 23.077 120.909 1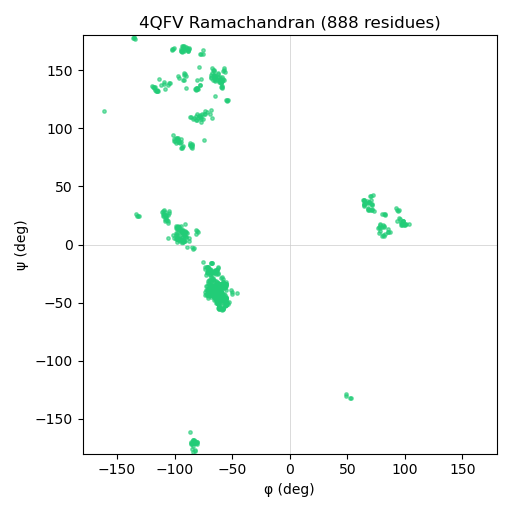.00 32.50 160 GLY C C 1
ATOM 4635 O O . GLY C 1 160 ? 29.264 23.213 120.549 1.00 32.10 160 GLY C O 1
ATOM 4636 N N . ALA C 1 161 ? 27.353 22.053 120.507 1.00 31.99 161 ALA C N 1
ATOM 4637 C CA . ALA C 1 161 ? 27.931 21.081 119.585 1.00 30.87 161 ALA C CA 1
ATOM 4638 C C . ALA C 1 161 ? 28.216 21.761 118.243 1.00 30.80 161 ALA C C 1
ATOM 4639 O O . ALA C 1 161 ? 27.478 22.658 117.824 1.00 32.49 161 ALA C O 1
ATOM 4641 N N . ASP C 1 162 ? 29.296 21.347 117.582 1.00 28.46 162 ASP C N 1
ATOM 4642 C CA . ASP C 1 162 ? 29.665 21.915 116.292 1.00 27.95 162 ASP C CA 1
ATOM 4643 C C . ASP C 1 162 ? 28.731 21.416 115.212 1.00 23.20 162 ASP C C 1
ATOM 4644 O O . ASP C 1 162 ? 28.747 20.240 114.856 1.00 22.69 162 ASP C O 1
ATOM 4649 N N . ILE C 1 163 ? 27.926 22.316 114.674 1.00 22.55 163 ILE C N 1
ATOM 4650 C CA . ILE C 1 163 ? 26.901 21.900 113.711 1.00 25.86 163 ILE C CA 1
ATOM 4651 C C . ILE C 1 163 ? 27.507 21.411 112.387 1.00 25.67 163 ILE C C 1
ATOM 4652 O O . ILE C 1 163 ? 26.884 20.626 111.675 1.00 22.55 163 ILE C O 1
ATOM 4657 N N . ASN C 1 164 ? 28.723 21.854 112.056 1.00 26.22 164 ASN C N 1
ATOM 4658 C CA . ASN C 1 164 ? 29.351 21.420 110.816 1.00 27.32 164 ASN C CA 1
ATOM 4659 C C . ASN C 1 164 ? 30.541 20.490 111.042 1.00 26.48 164 ASN C C 1
ATOM 4660 O O . ASN C 1 164 ? 31.471 20.461 110.231 1.00 24.07 164 ASN C O 1
ATOM 4665 N N . ALA C 1 165 ? 30.513 19.732 112.138 1.00 24.57 165 ALA C N 1
ATOM 4666 C CA . ALA C 1 165 ? 31.560 18.753 112.420 1.00 21.72 165 ALA C CA 1
ATOM 4667 C C . ALA C 1 165 ? 31.729 17.801 111.249 1.00 21.97 165 ALA C C 1
ATOM 4668 O O . ALA C 1 165 ? 30.774 17.171 110.821 1.00 21.84 165 ALA C O 1
ATOM 4670 N N . SER C 1 166 ? 32.950 17.702 110.735 1.00 23.08 166 SER C N 1
ATOM 4671 C CA . SER C 1 166 ? 33.222 16.923 109.523 1.00 25.64 166 SER C CA 1
ATOM 4672 C C . SER C 1 166 ? 34.418 15.964 109.661 1.00 29.57 166 SER C C 1
ATOM 4673 O O . SER C 1 166 ? 35.062 15.631 108.663 1.00 31.26 166 SER C O 1
ATOM 4676 N N . ASP C 1 167 ? 34.732 15.576 110.898 1.00 27.43 167 ASP C N 1
ATOM 4677 C CA . ASP C 1 167 ? 35.804 14.630 111.203 1.00 28.93 167 ASP C CA 1
ATOM 4678 C C . ASP C 1 167 ? 37.117 14.983 110.506 1.00 25.59 167 ASP C C 1
ATOM 4679 O O . ASP C 1 167 ? 37.591 16.107 110.605 1.00 26.56 167 ASP C O 1
ATOM 4684 N N . PHE C 1 168 ? 37.701 13.989 109.843 1.00 23.76 168 PHE C N 1
ATOM 4685 C CA . PHE C 1 168 ? 38.960 14.139 109.123 1.00 23.08 168 PHE C CA 1
ATOM 4686 C C . PHE C 1 168 ? 38.835 14.700 107.715 1.00 25.15 168 PHE C C 1
ATOM 4687 O O . PHE C 1 168 ? 37.739 15.006 107.237 1.00 22.04 168 PHE C O 1
ATOM 4695 N N . SER C 1 169 ? 39.987 14.804 107.050 1.00 26.82 169 SER C N 1
ATOM 4696 C CA . SER C 1 169 ? 40.070 15.343 105.702 1.00 25.77 169 SER C CA 1
ATOM 4697 C C . SER C 1 169 ? 40.988 14.519 104.799 1.00 26.28 169 SER C C 1
ATOM 4698 O O . SER C 1 169 ? 41.631 13.577 105.253 1.00 26.92 169 SER C O 1
ATOM 4701 N N . GLY C 1 170 ? 41.100 14.900 103.532 1.00 20.00 170 GLY C N 1
ATOM 4702 C CA . GLY C 1 170 ? 42.113 14.271 102.706 1.00 19.81 170 GLY C CA 1
ATOM 4703 C C . GLY C 1 170 ? 43.467 14.827 103.093 1.00 18.46 170 GLY C C 1
ATOM 4704 O O . GLY C 1 170 ? 43.546 15.842 103.790 1.00 19.19 170 GLY C O 1
ATOM 4705 N N . PRO C 1 171 ? 44.546 14.148 102.682 1.00 18.59 171 PRO C N 1
ATOM 4706 C CA . PRO C 1 171 ? 45.888 14.630 103.049 1.00 21.12 171 PRO C CA 1
ATOM 4707 C C . PRO C 1 171 ? 46.228 16.025 102.508 1.00 22.39 171 PRO C C 1
ATOM 4708 O O . PRO C 1 171 ? 45.910 16.379 101.362 1.00 21.94 171 PRO C O 1
ATOM 4712 N N . THR C 1 172 ? 46.923 16.793 103.335 1.00 19.30 172 THR C N 1
ATOM 4713 C CA . THR C 1 172 ? 47.453 18.073 102.931 1.00 19.28 172 THR C CA 1
ATOM 4714 C C . THR C 1 172 ? 48.843 17.848 102.299 1.00 19.27 172 THR C C 1
ATOM 4715 O O . THR C 1 172 ? 49.406 16.747 102.376 1.00 17.95 172 THR C O 1
ATOM 4719 N N . PRO C 1 173 ? 49.392 18.893 101.668 1.00 19.98 173 PRO C N 1
ATOM 4720 C CA . PRO C 1 173 ? 50.729 18.810 101.072 1.00 21.11 173 PRO C CA 1
ATOM 4721 C C . PRO C 1 173 ? 51.775 18.376 102.079 1.00 19.02 173 PRO C C 1
ATOM 4722 O O . PRO C 1 173 ? 52.687 17.646 101.708 1.00 23.11 173 PRO C O 1
ATOM 4726 N N . LEU C 1 174 ? 51.629 18.797 103.334 1.00 21.10 174 LEU C N 1
ATOM 4727 C CA . LEU C 1 174 ? 52.554 18.399 104.393 1.00 19.55 174 LEU C CA 1
ATOM 4728 C C . LEU C 1 174 ? 52.445 16.904 104.655 1.00 18.97 174 LEU C C 1
ATOM 4729 O O . LEU C 1 174 ? 53.453 16.246 104.879 1.00 18.62 174 LEU C O 1
ATOM 4734 N N . HIS C 1 175 ? 51.222 16.370 104.622 1.00 16.36 175 HIS C N 1
ATOM 4735 C CA . HIS C 1 175 ? 51.024 14.921 104.723 1.00 17.25 175 HIS C CA 1
ATOM 4736 C C . HIS C 1 175 ? 51.809 14.203 103.620 1.00 17.88 175 HIS C C 1
ATOM 4737 O O . HIS C 1 175 ? 52.524 13.232 103.861 1.00 17.04 175 HIS C O 1
ATOM 4744 N N . SER C 1 176 ? 51.624 14.674 102.394 1.00 17.11 176 SER C N 1
ATOM 4745 C CA . SER C 1 176 ? 52.233 14.038 101.243 1.00 13.90 176 SER C CA 1
ATOM 4746 C C . SER C 1 176 ? 53.754 14.108 101.328 1.00 12.46 176 SER C C 1
ATOM 4747 O O . SER C 1 176 ? 54.431 13.123 101.066 1.00 19.22 176 SER C O 1
ATOM 4750 N N . ALA C 1 177 ? 54.283 15.264 101.706 1.00 14.58 177 ALA C N 1
ATOM 4751 C CA . ALA C 1 177 ? 55.729 15.428 101.830 1.00 17.83 177 ALA C CA 1
ATOM 4752 C C . ALA C 1 177 ? 56.290 14.512 102.917 1.00 19.52 177 ALA C C 1
ATOM 4753 O O . ALA C 1 177 ? 57.342 13.919 102.740 1.00 20.92 177 ALA C O 1
ATOM 4755 N N . ALA C 1 178 ? 55.601 14.409 104.051 1.00 17.14 178 ALA C N 1
ATOM 4756 C CA . ALA C 1 178 ? 56.089 13.568 105.154 1.00 15.68 178 ALA C CA 1
ATOM 4757 C C . ALA C 1 178 ? 56.038 12.081 104.806 1.00 17.88 178 ALA C C 1
ATOM 4758 O O . ALA C 1 178 ? 56.957 11.320 105.126 1.00 19.40 178 ALA C O 1
ATOM 4760 N N . GLU C 1 179 ? 54.949 11.665 104.171 1.00 15.90 179 GLU C N 1
ATOM 4761 C CA . GLU C 1 179 ? 54.763 10.276 103.784 1.00 18.03 179 GLU C CA 1
ATOM 4762 C C . GLU C 1 179 ? 55.782 9.790 102.747 1.00 20.62 179 GLU C C 1
ATOM 4763 O O . GLU C 1 179 ? 56.256 8.659 102.817 1.00 21.14 179 GLU C O 1
ATOM 4769 N N . ASN C 1 180 ? 56.104 10.652 101.788 1.00 19.10 180 ASN C N 1
ATOM 4770 C CA . ASN C 1 180 ? 56.977 10.285 100.677 1.00 21.10 180 ASN C CA 1
ATOM 4771 C C . ASN C 1 180 ? 58.424 10.714 100.889 1.00 23.69 180 ASN C C 1
ATOM 4772 O O . ASN C 1 180 ? 59.214 10.763 99.945 1.00 22.35 180 ASN C O 1
ATOM 4777 N N . GLY C 1 181 ? 58.750 11.052 102.132 1.00 24.41 181 GLY C N 1
ATOM 4778 C CA . GLY C 1 181 ? 60.122 11.320 102.537 1.00 21.03 181 GLY C CA 1
ATOM 4779 C C . GLY C 1 181 ? 60.803 12.512 101.896 1.00 22.94 181 GLY C C 1
ATOM 4780 O O . GLY C 1 181 ? 61.995 12.466 101.612 1.00 26.74 181 GLY C O 1
ATOM 4781 N N . HIS C 1 182 ? 60.070 13.599 101.689 1.00 22.87 182 HIS C N 1
ATOM 4782 C CA . HIS C 1 182 ? 60.676 14.799 101.108 1.00 20.62 182 HIS C CA 1
ATOM 4783 C C . HIS C 1 182 ? 60.992 15.822 102.187 1.00 18.14 182 HIS C C 1
ATOM 4784 O O . HIS C 1 182 ? 60.199 16.706 102.447 1.00 17.15 182 HIS C O 1
ATOM 4791 N N . LEU C 1 183 ? 62.192 15.729 102.765 1.00 20.47 183 LEU C N 1
ATOM 4792 C CA . LEU C 1 183 ? 62.569 16.523 103.935 1.00 21.74 183 LEU C CA 1
ATOM 4793 C C . LEU C 1 183 ? 62.584 18.043 103.698 1.00 23.67 183 LEU C C 1
ATOM 4794 O O . LEU C 1 183 ? 61.994 18.804 104.477 1.00 21.67 183 LEU C O 1
ATOM 4799 N N . GLU C 1 184 ? 63.267 18.496 102.645 1.00 20.58 184 GLU C N 1
ATOM 4800 C CA . GLU C 1 184 ? 63.337 19.935 102.395 1.00 24.57 184 GLU C CA 1
ATOM 4801 C C . GLU C 1 184 ? 61.944 20.508 102.122 1.00 21.97 184 GLU C C 1
ATOM 4802 O O . GLU C 1 184 ? 61.638 21.624 102.518 1.00 23.50 184 GLU C O 1
ATOM 4808 N N . LEU C 1 185 ? 61.115 19.738 101.440 1.00 20.08 185 LEU C N 1
ATOM 4809 C CA . LEU C 1 185 ? 59.735 20.137 101.193 1.00 17.68 185 LEU C CA 1
ATOM 4810 C C . LEU C 1 185 ? 58.969 20.292 102.521 1.00 20.69 185 LEU C C 1
ATOM 4811 O O . LEU C 1 185 ? 58.197 21.232 102.716 1.00 21.54 185 LEU C O 1
ATOM 4816 N N . VAL C 1 186 ? 59.210 19.375 103.446 1.00 20.14 186 VAL C N 1
ATOM 4817 C CA . VAL C 1 186 ? 58.574 19.455 104.761 1.00 21.90 186 VAL C CA 1
ATOM 4818 C C . VAL C 1 186 ? 58.958 20.736 105.492 1.00 20.53 186 VAL C C 1
ATOM 4819 O O . VAL C 1 186 ? 58.094 21.432 106.032 1.00 20.83 186 VAL C O 1
ATOM 4823 N N . LYS C 1 187 ? 60.245 21.059 105.491 1.00 23.51 187 LYS C N 1
ATOM 4824 C CA . LYS C 1 187 ? 60.731 22.280 106.132 1.00 25.53 187 LYS C CA 1
ATOM 4825 C C . LYS C 1 187 ? 60.147 23.537 105.485 1.00 27.71 187 LYS C C 1
ATOM 4826 O O . LYS C 1 187 ? 59.782 24.488 106.179 1.00 26.27 187 LYS C O 1
ATOM 4832 N N . LEU C 1 188 ? 60.096 23.557 104.153 1.00 23.11 188 LEU C N 1
ATOM 4833 C CA . LEU C 1 188 ? 59.514 24.693 103.441 1.00 24.23 188 LEU C CA 1
ATOM 4834 C C . LEU C 1 188 ? 58.040 24.866 103.809 1.00 22.79 188 LEU C C 1
ATOM 4835 O O . LEU C 1 188 ? 57.578 25.975 104.096 1.00 22.63 188 LEU C O 1
ATOM 4840 N N . LEU C 1 189 ? 57.302 23.767 103.807 1.00 21.00 189 LEU C N 1
ATOM 4841 C CA . LEU C 1 189 ? 55.867 23.830 104.120 1.00 23.65 189 LEU C CA 1
ATOM 4842 C C . LEU C 1 189 ? 55.663 24.333 105.547 1.00 23.76 189 LEU C C 1
ATOM 4843 O O . LEU C 1 189 ? 54.775 25.142 105.810 1.00 22.42 189 LEU C O 1
ATOM 4848 N N . LEU C 1 190 ? 56.527 23.884 106.451 1.00 24.67 190 LEU C N 1
ATOM 4849 C CA . LEU C 1 190 ? 56.451 24.295 107.845 1.00 26.58 190 LEU C CA 1
ATOM 4850 C C . LEU C 1 190 ? 56.701 25.802 107.977 1.00 29.63 190 LEU C C 1
ATOM 4851 O O . LEU C 1 190 ? 55.988 26.489 108.699 1.00 33.23 190 LEU C O 1
ATOM 4856 N N . GLU C 1 191 ? 57.710 26.299 107.270 1.00 30.48 191 GLU C N 1
ATOM 4857 C CA . GLU C 1 191 ? 58.057 27.712 107.283 1.00 35.22 191 GLU C CA 1
ATOM 4858 C C . GLU C 1 191 ? 56.940 28.573 106.743 1.00 33.40 191 GLU C C 1
ATOM 4859 O O . GLU C 1 191 ? 56.769 29.709 107.180 1.00 32.32 191 GLU C O 1
ATOM 4865 N N . LYS C 1 192 ? 56.193 28.041 105.779 1.00 32.71 192 LYS C N 1
ATOM 4866 C CA . LYS C 1 192 ? 55.128 28.796 105.130 1.00 32.96 192 LYS C CA 1
ATOM 4867 C C . LYS C 1 192 ? 53.823 28.669 105.897 1.00 33.28 192 LYS C C 1
ATOM 4868 O O . LYS C 1 192 ? 52.793 29.178 105.466 1.00 36.76 192 LYS C O 1
ATOM 4874 N N . GLY C 1 193 ? 53.853 27.981 107.031 1.00 33.68 193 GLY C N 1
ATOM 4875 C CA . GLY C 1 193 ? 52.688 27.958 107.898 1.00 32.94 193 GLY C CA 1
ATOM 4876 C C . GLY C 1 193 ? 51.736 26.802 107.650 1.00 32.46 193 GLY C C 1
ATOM 4877 O O . GLY C 1 193 ? 50.526 26.948 107.820 1.00 29.43 193 GLY C O 1
ATOM 4878 N N . ALA C 1 194 ? 52.264 25.660 107.220 1.00 33.13 194 ALA C N 1
ATOM 4879 C CA . ALA C 1 194 ? 51.429 24.473 107.041 1.00 28.81 194 ALA C CA 1
ATOM 4880 C C . ALA C 1 194 ? 50.923 23.993 108.401 1.00 29.60 194 ALA C C 1
ATOM 4881 O O . ALA C 1 194 ? 51.601 24.163 109.420 1.00 31.48 194 ALA C O 1
ATOM 4883 N N . ASP C 1 195 ? 49.751 23.373 108.407 1.00 29.25 195 ASP C N 1
ATOM 4884 C CA . ASP C 1 195 ? 49.115 22.904 109.639 1.00 26.61 195 ASP C CA 1
ATOM 4885 C C . ASP C 1 195 ? 49.645 21.538 110.071 1.00 25.30 195 ASP C C 1
ATOM 4886 O O . ASP C 1 195 ? 49.367 20.517 109.444 1.00 25.66 195 ASP C O 1
ATOM 4891 N N . ILE C 1 196 ? 50.419 21.531 111.155 1.00 25.05 196 ILE C N 1
ATOM 4892 C CA . ILE C 1 196 ? 51.021 20.295 111.638 1.00 24.05 196 ILE C CA 1
ATOM 4893 C C . ILE C 1 196 ? 49.996 19.373 112.273 1.00 27.59 196 ILE C C 1
ATOM 4894 O O . ILE C 1 196 ? 50.257 18.181 112.424 1.00 30.28 196 ILE C O 1
ATOM 4899 N N . ASN C 1 197 ? 48.849 19.924 112.672 1.00 28.37 197 ASN C N 1
ATOM 4900 C CA . ASN C 1 197 ? 47.809 19.134 113.326 1.00 25.85 197 ASN C CA 1
ATOM 4901 C C . ASN C 1 197 ? 46.770 18.582 112.355 1.00 26.34 197 ASN C C 1
ATOM 4902 O O . ASN C 1 197 ? 45.810 17.937 112.784 1.00 31.93 197 ASN C O 1
ATOM 4907 N N . ALA C 1 198 ? 46.962 18.801 111.051 1.00 22.66 198 ALA C N 1
ATOM 4908 C CA . ALA C 1 198 ? 45.985 18.313 110.065 1.00 19.78 198 ALA C CA 1
ATOM 4909 C C . ALA C 1 198 ? 45.866 16.792 110.139 1.00 19.44 198 ALA C C 1
ATOM 4910 O O . ALA C 1 198 ? 46.855 16.097 110.346 1.00 18.17 198 ALA C O 1
ATOM 4912 N N . ARG C 1 199 ? 44.652 16.280 109.992 1.00 20.65 199 ARG C N 1
ATOM 4913 C CA . ARG C 1 199 ? 44.425 14.842 110.078 1.00 22.27 199 ARG C CA 1
ATOM 4914 C C . ARG C 1 199 ? 43.968 14.276 108.732 1.00 21.80 199 ARG C C 1
ATOM 4915 O O . ARG C 1 199 ? 43.077 14.829 108.081 1.00 19.29 199 ARG C O 1
ATOM 4923 N N . ASP C 1 200 ? 44.587 13.177 108.304 1.00 23.98 200 ASP C N 1
ATOM 4924 C CA . ASP C 1 200 ? 44.245 12.603 106.998 1.00 23.70 200 ASP C CA 1
ATOM 4925 C C . ASP C 1 200 ? 43.009 11.712 107.121 1.00 22.67 200 ASP C C 1
ATOM 4926 O O . ASP C 1 200 ? 42.330 11.728 108.147 1.00 21.57 200 ASP C O 1
ATOM 4931 N N . LYS C 1 201 ? 42.710 10.958 106.066 1.00 24.24 201 LYS C N 1
ATOM 4932 C CA . LYS C 1 201 ? 41.464 10.197 105.978 1.00 21.70 201 LYS C CA 1
ATOM 4933 C C . LYS C 1 201 ? 41.386 9.145 107.099 1.00 21.72 201 LYS C C 1
ATOM 4934 O O . LYS C 1 201 ? 40.304 8.743 107.511 1.00 20.85 201 LYS C O 1
ATOM 4940 N N . PHE C 1 202 ? 42.543 8.714 107.599 1.00 20.47 202 PHE C N 1
ATOM 4941 C CA . PHE C 1 202 ? 42.585 7.803 108.736 1.00 21.75 202 PHE C CA 1
ATOM 4942 C C . PHE C 1 202 ? 42.817 8.542 110.049 1.00 23.59 202 PHE C C 1
ATOM 4943 O O . PHE C 1 202 ? 43.074 7.923 111.084 1.00 23.18 202 PHE C O 1
ATOM 4951 N N . GLY C 1 203 ? 42.770 9.867 110.002 1.00 19.41 203 GLY C N 1
ATOM 4952 C CA . GLY C 1 203 ? 42.926 10.653 111.207 1.00 16.50 203 GLY C CA 1
ATOM 4953 C C . GLY C 1 203 ? 44.373 10.816 111.637 1.00 20.73 203 GLY C C 1
ATOM 4954 O O . GLY C 1 203 ? 44.628 11.200 112.774 1.00 21.95 203 GLY C O 1
ATOM 4955 N N . LYS C 1 204 ? 45.315 10.519 110.743 1.00 20.24 204 LYS C N 1
ATOM 4956 C CA . LYS C 1 204 ? 46.744 10.632 111.067 1.00 22.88 204 LYS C CA 1
ATOM 4957 C C . LYS C 1 204 ? 47.304 11.995 110.715 1.00 23.21 204 LYS C C 1
ATOM 4958 O O . LYS C 1 204 ? 46.875 12.636 109.757 1.00 27.16 204 LYS C O 1
ATOM 4964 N N . THR C 1 205 ? 48.258 12.437 111.522 1.00 20.39 205 THR C N 1
ATOM 4965 C CA . THR C 1 205 ? 48.963 13.679 111.284 1.00 19.01 205 THR C CA 1
ATOM 4966 C C . THR C 1 205 ? 50.186 13.405 110.389 1.00 15.88 205 THR C C 1
ATOM 4967 O O . THR C 1 205 ? 50.550 12.250 110.169 1.00 14.46 205 THR C O 1
ATOM 4971 N N . PRO C 1 206 ? 50.799 14.460 109.852 1.00 16.25 206 PRO C N 1
ATOM 4972 C CA . PRO C 1 206 ? 52.025 14.254 109.074 1.00 20.95 206 PRO C CA 1
ATOM 4973 C C . PRO C 1 206 ? 53.119 13.559 109.886 1.00 19.38 206 PRO C C 1
ATOM 4974 O O . PRO C 1 206 ? 53.881 12.781 109.328 1.00 19.71 206 PRO C O 1
ATOM 4978 N N . PHE C 1 207 ? 53.197 13.845 111.185 1.00 24.89 207 PHE C N 1
ATOM 4979 C CA . PHE C 1 207 ? 54.174 13.183 112.060 1.00 23.68 207 PHE C CA 1
ATOM 4980 C C . PHE C 1 207 ? 53.905 11.679 112.098 1.00 20.21 207 PHE C C 1
ATOM 4981 O O . PHE C 1 207 ? 54.832 10.894 112.003 1.00 21.52 207 PHE C O 1
ATOM 4989 N N . ASP C 1 208 ? 52.637 11.282 112.216 1.00 21.51 208 ASP C N 1
ATOM 4990 C CA . ASP C 1 208 ? 52.288 9.857 112.192 1.00 22.47 208 ASP C CA 1
ATOM 4991 C C . ASP C 1 208 ? 52.738 9.172 110.912 1.00 19.24 208 ASP C C 1
ATOM 4992 O O . ASP C 1 208 ? 53.225 8.049 110.934 1.00 20.94 208 ASP C O 1
ATOM 4997 N N . LEU C 1 209 ? 52.506 9.838 109.789 1.00 17.45 209 LEU C N 1
ATOM 4998 C CA . LEU C 1 209 ? 52.891 9.308 108.489 1.00 16.99 209 LEU C CA 1
ATOM 4999 C C . LEU C 1 209 ? 54.415 9.221 108.376 1.00 17.64 209 LEU C C 1
ATOM 5000 O O . LEU C 1 209 ? 54.954 8.307 107.750 1.00 18.05 209 LEU C O 1
ATOM 5005 N N . ALA C 1 210 ? 55.118 10.173 108.967 1.00 16.41 210 ALA C N 1
ATOM 5006 C CA . ALA C 1 210 ? 56.594 10.105 108.947 1.00 18.69 210 ALA C CA 1
ATOM 5007 C C . ALA C 1 210 ? 57.084 8.843 109.652 1.00 17.08 210 ALA C C 1
ATOM 5008 O O . ALA C 1 210 ? 57.924 8.121 109.133 1.00 22.62 210 ALA C O 1
ATOM 5010 N N . ILE C 1 211 ? 56.532 8.566 110.828 1.00 15.62 211 ILE C N 1
ATOM 5011 C CA . ILE C 1 211 ? 56.882 7.363 111.579 1.00 17.41 211 ILE C CA 1
ATOM 5012 C C . ILE C 1 211 ? 56.506 6.088 110.832 1.00 19.77 211 ILE C C 1
ATOM 5013 O O . ILE C 1 211 ? 57.304 5.165 110.741 1.00 20.50 211 ILE C O 1
ATOM 5018 N N . ASP C 1 212 ? 55.296 6.055 110.270 1.00 19.54 212 ASP C N 1
ATOM 5019 C CA . ASP C 1 212 ? 54.813 4.895 109.530 1.00 21.46 212 ASP C CA 1
ATOM 5020 C C . ASP C 1 212 ? 55.728 4.512 108.383 1.00 21.73 212 ASP C C 1
ATOM 5021 O O . ASP C 1 212 ? 55.914 3.330 108.077 1.00 22.92 212 ASP C O 1
ATOM 5026 N N . ASN C 1 213 ? 56.292 5.520 107.738 1.00 20.31 213 ASN C N 1
ATOM 5027 C CA . ASN C 1 213 ? 57.157 5.286 106.575 1.00 18.52 213 ASN C CA 1
ATOM 5028 C C . ASN C 1 213 ? 58.639 5.243 106.926 1.00 21.24 213 ASN C C 1
ATOM 5029 O O . ASN C 1 213 ? 59.474 5.071 106.046 1.00 24.84 213 ASN C O 1
ATOM 5034 N N . GLY C 1 214 ? 58.953 5.348 108.214 1.00 19.09 214 GLY C N 1
ATOM 5035 C CA . GLY C 1 214 ? 60.333 5.302 108.695 1.00 18.66 214 GLY C CA 1
ATOM 5036 C C . GLY C 1 214 ? 61.188 6.490 108.307 1.00 23.81 214 GLY C C 1
ATOM 5037 O O . GLY C 1 214 ? 62.408 6.361 108.083 1.00 24.34 214 GLY C O 1
ATOM 5038 N N . ASN C 1 215 ? 60.553 7.651 108.183 1.00 24.98 215 ASN C N 1
ATOM 5039 C CA . ASN C 1 215 ? 61.275 8.876 107.851 1.00 22.29 215 ASN C CA 1
ATOM 5040 C C . ASN C 1 215 ? 61.651 9.668 109.088 1.00 24.64 215 ASN C C 1
ATOM 5041 O O . ASN C 1 215 ? 60.972 10.618 109.464 1.00 21.66 215 ASN C O 1
ATOM 5046 N N . GLU C 1 216 ? 62.768 9.284 109.704 1.00 29.78 216 GLU C N 1
ATOM 5047 C CA . GLU C 1 216 ? 63.191 9.853 110.982 1.00 29.45 216 GLU C CA 1
ATOM 5048 C C . GLU C 1 216 ? 63.483 11.337 110.991 1.00 24.84 216 GLU C C 1
ATOM 5049 O O . GLU C 1 216 ? 63.022 12.052 111.870 1.00 23.44 216 GLU C O 1
ATOM 5055 N N . ASP C 1 217 ? 64.266 11.799 110.025 1.00 24.74 217 ASP C N 1
ATOM 5056 C CA . ASP C 1 217 ? 64.636 13.206 110.008 1.00 24.74 217 ASP C CA 1
ATOM 5057 C C . ASP C 1 217 ? 63.393 14.073 109.884 1.00 23.05 217 ASP C C 1
ATOM 5058 O O . ASP C 1 217 ? 63.242 15.071 110.585 1.00 22.78 217 ASP C O 1
ATOM 5063 N N . ILE C 1 218 ? 62.476 13.667 109.015 1.00 21.84 218 ILE C N 1
ATOM 5064 C CA . ILE C 1 218 ? 61.232 14.401 108.890 1.00 17.77 218 ILE C CA 1
ATOM 5065 C C . ILE C 1 218 ? 60.453 14.359 110.195 1.00 20.49 218 ILE C C 1
ATOM 5066 O O . ILE C 1 218 ? 59.922 15.379 110.646 1.00 24.18 218 ILE C O 1
ATOM 5071 N N . ALA C 1 219 ? 60.412 13.190 110.826 1.00 18.69 219 ALA C N 1
ATOM 5072 C CA . ALA C 1 219 ? 59.668 13.046 112.075 1.00 24.61 219 ALA C CA 1
ATOM 5073 C C . ALA C 1 219 ? 60.197 13.989 113.156 1.00 25.86 219 ALA C C 1
ATOM 5074 O O . ALA C 1 219 ? 59.429 14.565 113.931 1.00 24.41 219 ALA C O 1
ATOM 5076 N N . GLU C 1 220 ? 61.519 14.116 113.206 1.00 30.37 220 GLU C N 1
ATOM 5077 C CA . GLU C 1 220 ? 62.191 14.988 114.155 1.00 32.49 220 GLU C CA 1
ATOM 5078 C C . GLU C 1 220 ? 61.850 16.453 113.917 1.00 27.05 220 GLU C C 1
ATOM 5079 O O . GLU C 1 220 ? 61.554 17.196 114.849 1.00 24.34 220 GLU C O 1
ATOM 5085 N N . VAL C 1 221 ? 61.894 16.865 112.656 1.00 24.42 221 VAL C N 1
ATOM 5086 C CA . VAL C 1 221 ? 61.542 18.230 112.297 1.00 24.65 221 VAL C CA 1
ATOM 5087 C C . VAL C 1 221 ? 60.111 18.552 112.702 1.00 21.30 221 VAL C C 1
ATOM 5088 O O . VAL C 1 221 ? 59.832 19.646 113.194 1.00 25.13 221 VAL C O 1
ATOM 5092 N N . LEU C 1 222 ? 59.196 17.620 112.457 1.00 22.12 222 LEU C N 1
ATOM 5093 C CA . LEU C 1 222 ? 57.787 17.822 112.820 1.00 16.38 222 LEU C CA 1
ATOM 5094 C C . LEU C 1 222 ? 57.617 17.894 114.326 1.00 22.93 222 LEU C C 1
ATOM 5095 O O . LEU C 1 222 ? 56.800 18.657 114.829 1.00 23.77 222 LEU C O 1
ATOM 5100 N N . GLN C 1 223 ? 58.370 17.071 115.048 1.00 29.31 223 GLN C N 1
ATOM 5101 C CA . GLN C 1 223 ? 58.333 17.125 116.506 1.00 33.83 223 GLN C CA 1
ATOM 5102 C C . GLN C 1 223 ? 58.831 18.458 117.045 1.00 31.63 223 GLN C C 1
ATOM 5103 O O . GLN C 1 223 ? 58.260 19.008 117.979 1.00 34.66 223 GLN C O 1
ATOM 5109 N N . LYS C 1 224 ? 59.913 18.957 116.468 1.00 33.29 224 LYS C N 1
ATOM 5110 C CA . LYS C 1 224 ? 60.460 20.249 116.850 1.00 34.99 224 LYS C CA 1
ATOM 5111 C C . LYS C 1 224 ? 59.475 21.377 116.569 1.00 33.66 224 LYS C C 1
ATOM 5112 O O . LYS C 1 224 ? 59.393 22.343 117.332 1.00 33.75 224 LYS C O 1
ATOM 5118 N N . ALA C 1 225 ? 58.739 21.259 115.470 1.00 28.98 225 ALA C N 1
ATOM 5119 C CA . ALA C 1 225 ? 57.696 22.229 115.144 1.00 29.59 225 ALA C CA 1
ATOM 5120 C C . ALA C 1 225 ? 56.597 22.198 116.195 1.00 30.30 225 ALA C C 1
ATOM 5121 O O . ALA C 1 225 ? 56.120 23.245 116.632 1.00 31.07 225 ALA C O 1
ATOM 5123 N N . ALA C 1 226 ? 56.175 20.989 116.562 1.00 31.08 226 ALA C N 1
ATOM 5124 C CA . ALA C 1 226 ? 55.139 20.808 117.589 1.00 36.90 226 ALA C CA 1
ATOM 5125 C C . ALA C 1 226 ? 55.559 21.455 118.909 1.00 40.43 226 ALA C C 1
ATOM 5126 O O . ALA C 1 226 ? 54.759 22.119 119.556 1.00 41.18 226 ALA C O 1
ATOM 5128 N N . ARG C 1 227 ? 56.810 21.236 119.307 1.00 45.99 227 ARG C N 1
ATOM 5129 C CA . ARG C 1 227 ? 57.342 21.833 120.528 1.00 48.88 227 ARG C CA 1
ATOM 5130 C C . ARG C 1 227 ? 57.406 23.356 120.436 1.00 48.57 227 ARG C C 1
ATOM 5131 O O . ARG C 1 227 ? 57.041 24.053 121.385 1.00 45.67 227 ARG C O 1
ATOM 5139 N N . SER C 1 228 ? 57.845 23.863 119.285 1.00 51.75 228 SER C N 1
ATOM 5140 C CA . SER C 1 228 ? 57.911 25.303 119.044 1.00 56.22 228 SER C CA 1
ATOM 5141 C C . SER C 1 228 ? 56.595 25.971 119.397 1.00 61.17 228 SER C C 1
ATOM 5142 O O . SER C 1 228 ? 56.574 27.031 120.015 1.00 62.84 228 SER C O 1
ATOM 5145 N N . HIS C 1 229 ? 55.493 25.339 119.010 1.00 66.78 229 HIS C N 1
ATOM 5146 C CA . HIS C 1 229 ? 54.171 25.913 119.235 1.00 70.12 229 HIS C CA 1
ATOM 5147 C C . HIS C 1 229 ? 53.822 25.806 120.718 1.00 69.74 229 HIS C C 1
ATOM 5148 O O . HIS C 1 229 ? 52.965 26.529 121.217 1.00 68.57 229 HIS C O 1
ATOM 5155 N N . HIS C 1 230 ? 54.517 24.912 121.418 1.00 71.27 230 HIS C N 1
ATOM 5156 C CA . HIS C 1 230 ? 54.353 24.750 122.861 1.00 70.76 230 HIS C CA 1
ATOM 5157 C C . HIS C 1 230 ? 55.453 25.483 123.623 1.00 70.23 230 HIS C C 1
ATOM 5158 O O . HIS C 1 230 ? 55.369 26.691 123.848 1.00 70.50 230 HIS C O 1
ATOM 5160 N N . ASP D 1 4 ? 44.894 2.245 58.987 1.00 67.93 4 ASP D N 1
ATOM 5161 C CA . ASP D 1 4 ? 45.876 1.872 57.971 1.00 69.97 4 ASP D CA 1
ATOM 5162 C C . ASP D 1 4 ? 46.558 3.129 57.443 1.00 68.80 4 ASP D C 1
ATOM 5163 O O . ASP D 1 4 ? 47.709 3.411 57.785 1.00 72.14 4 ASP D O 1
ATOM 5168 N N . ILE D 1 5 ? 45.852 3.871 56.594 1.00 62.57 5 ILE D N 1
ATOM 5169 C CA . ILE D 1 5 ? 46.345 5.163 56.132 1.00 55.77 5 ILE D CA 1
ATOM 5170 C C . ILE D 1 5 ? 46.312 6.122 57.313 1.00 51.69 5 ILE D C 1
ATOM 5171 O O . ILE D 1 5 ? 47.184 6.981 57.469 1.00 48.28 5 ILE D O 1
ATOM 5176 N N . GLY D 1 6 ? 45.294 5.965 58.149 1.00 50.28 6 GLY D N 1
ATOM 5177 C CA . GLY D 1 6 ? 45.206 6.753 59.358 1.00 50.28 6 GLY D CA 1
ATOM 5178 C C . GLY D 1 6 ? 46.265 6.262 60.323 1.00 50.72 6 GLY D C 1
ATOM 5179 O O . GLY D 1 6 ? 46.850 7.043 61.074 1.00 50.66 6 GLY D O 1
ATOM 5180 N N . LYS D 1 7 ? 46.507 4.954 60.302 1.00 53.47 7 LYS D N 1
ATOM 5181 C CA . LYS D 1 7 ? 47.483 4.342 61.186 1.00 54.28 7 LYS D CA 1
ATOM 5182 C C . LYS D 1 7 ? 48.889 4.804 60.757 1.00 55.81 7 LYS D C 1
ATOM 5183 O O . LYS D 1 7 ? 49.767 4.976 61.597 1.00 60.82 7 LYS D O 1
ATOM 5189 N N . LYS D 1 8 ? 49.091 5.012 59.452 1.00 50.47 8 LYS D N 1
ATOM 5190 C CA . LYS D 1 8 ? 50.336 5.582 58.952 1.00 44.92 8 LYS D CA 1
ATOM 5191 C C . LYS D 1 8 ? 50.486 7.052 59.279 1.00 37.30 8 LYS D C 1
ATOM 5192 O O . LYS D 1 8 ? 51.607 7.507 59.547 1.00 34.84 8 LYS D O 1
ATOM 5198 N N . LEU D 1 9 ? 49.395 7.808 59.215 1.00 32.17 9 LEU D N 1
ATOM 5199 C CA . LEU D 1 9 ? 49.447 9.210 59.614 1.00 35.07 9 LEU D CA 1
ATOM 5200 C C . LEU D 1 9 ? 49.820 9.350 61.109 1.00 36.08 9 LEU D C 1
ATOM 5201 O O . LEU D 1 9 ? 50.571 10.247 61.505 1.00 32.72 9 LEU D O 1
ATOM 5206 N N . LEU D 1 10 ? 49.276 8.462 61.934 1.00 38.79 10 LEU D N 1
ATOM 5207 C CA . LEU D 1 10 ? 49.557 8.498 63.364 1.00 37.60 10 LEU D CA 1
ATOM 5208 C C . LEU D 1 10 ? 51.012 8.188 63.664 1.00 39.93 10 LEU D C 1
ATOM 5209 O O . LEU D 1 10 ? 51.648 8.869 64.471 1.00 42.08 10 LEU D O 1
ATOM 5214 N N . GLU D 1 11 ? 51.536 7.186 62.975 1.00 41.70 11 GLU D N 1
ATOM 5215 C CA . GLU D 1 11 ? 52.918 6.783 63.141 1.00 46.24 11 GLU D CA 1
ATOM 5216 C C . GLU D 1 11 ? 53.817 7.951 62.749 1.00 43.00 11 GLU D C 1
ATOM 5217 O O . GLU D 1 11 ? 54.773 8.288 63.453 1.00 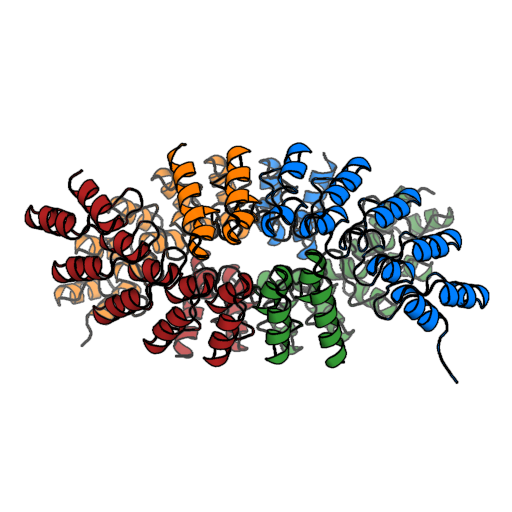41.61 11 GLU D O 1
ATOM 5223 N N . ALA D 1 12 ? 53.473 8.589 61.634 1.00 39.57 12 ALA D N 1
ATOM 5224 C CA . ALA D 1 12 ? 54.244 9.721 61.126 1.00 39.19 12 ALA D CA 1
ATOM 5225 C C . ALA D 1 12 ? 54.179 10.937 62.053 1.00 36.01 12 ALA D C 1
ATOM 5226 O O . ALA D 1 12 ? 55.198 11.583 62.316 1.00 31.76 12 ALA D O 1
ATOM 5228 N N . ALA D 1 13 ? 52.987 11.243 62.558 1.00 33.59 13 ALA D N 1
ATOM 5229 C CA . ALA D 1 13 ? 52.835 12.390 63.436 1.00 33.86 13 ALA D CA 1
ATOM 5230 C C . ALA D 1 13 ? 53.576 12.175 64.756 1.00 33.91 13 ALA D C 1
ATOM 5231 O O . ALA D 1 13 ? 54.158 13.105 65.310 1.00 31.70 13 ALA D O 1
ATOM 5233 N N . ARG D 1 14 ? 53.596 10.931 65.218 1.00 36.57 14 ARG D N 1
ATOM 5234 C CA . ARG D 1 14 ? 54.243 10.589 66.480 1.00 36.94 14 ARG D CA 1
ATOM 5235 C C . ARG D 1 14 ? 55.753 10.730 66.347 1.00 36.02 14 ARG D C 1
ATOM 5236 O O . ARG D 1 14 ? 56.418 11.279 67.224 1.00 30.84 14 ARG D O 1
ATOM 5244 N N . ALA D 1 15 ? 56.276 10.286 65.211 1.00 37.02 15 ALA D N 1
ATOM 5245 C CA . ALA D 1 15 ? 57.713 10.302 64.978 1.00 36.26 15 ALA D CA 1
ATOM 5246 C C . ALA D 1 15 ? 58.197 11.657 64.455 1.00 35.52 15 ALA D C 1
ATOM 5247 O O . ALA D 1 15 ? 59.385 11.864 64.249 1.00 36.98 15 ALA D O 1
ATOM 5249 N N . GLY D 1 16 ? 57.267 12.582 64.248 1.00 33.33 16 GLY D N 1
ATOM 5250 C CA . GLY D 1 16 ? 57.624 13.916 63.800 1.00 32.90 16 GLY D CA 1
ATOM 5251 C C . GLY D 1 16 ? 58.146 13.991 62.369 1.00 35.27 16 GLY D C 1
ATOM 5252 O O . GLY D 1 16 ? 59.089 14.726 62.105 1.00 39.98 16 GLY D O 1
ATOM 5253 N N . HIS D 1 17 ? 57.524 13.256 61.448 1.00 32.00 17 HIS D N 1
ATOM 5254 C CA . HIS D 1 17 ? 57.941 13.248 60.036 1.00 31.29 17 HIS D CA 1
ATOM 5255 C C . HIS D 1 17 ? 57.066 14.219 59.243 1.00 33.47 17 HIS D C 1
ATOM 5256 O O . HIS D 1 17 ? 55.994 13.836 58.751 1.00 32.98 17 HIS D O 1
ATOM 5263 N N . ASP D 1 18 ? 57.503 15.470 59.113 1.00 35.76 18 ASP D N 1
ATOM 5264 C CA . ASP D 1 18 ? 56.625 16.499 58.538 1.00 40.16 18 ASP D CA 1
ATOM 5265 C C . ASP D 1 18 ? 56.211 16.266 57.076 1.00 37.33 18 ASP D C 1
ATOM 5266 O O . ASP D 1 18 ? 55.064 16.536 56.700 1.00 33.48 18 ASP D O 1
ATOM 5271 N N . ASP D 1 19 ? 57.135 15.789 56.246 1.00 35.64 19 ASP D N 1
ATOM 5272 C CA . ASP D 1 19 ? 56.806 15.564 54.837 1.00 37.63 19 ASP D CA 1
ATOM 5273 C C . ASP D 1 19 ? 55.893 14.355 54.669 1.00 37.44 19 ASP D C 1
ATOM 5274 O O . ASP D 1 19 ? 54.971 14.391 53.861 1.00 39.12 19 ASP D O 1
ATOM 5279 N N . SER D 1 20 ? 56.130 13.298 55.442 1.00 37.89 20 SER D N 1
ATOM 5280 C CA . SER D 1 20 ? 55.265 12.129 55.374 1.00 38.87 20 SER D CA 1
ATOM 5281 C C . SER D 1 20 ? 53.841 12.519 55.778 1.00 40.21 20 SER D C 1
ATOM 5282 O O . SER D 1 20 ? 52.876 12.111 55.131 1.00 41.56 20 SER D O 1
ATOM 5285 N N . VAL D 1 21 ? 53.713 13.327 56.826 1.00 35.53 21 VAL D N 1
ATOM 5286 C CA . VAL D 1 21 ? 52.400 13.805 57.260 1.00 34.40 21 VAL D CA 1
ATOM 5287 C C . VAL D 1 21 ? 51.696 14.649 56.191 1.00 38.90 21 VAL D C 1
ATOM 5288 O O . VAL D 1 21 ? 50.520 14.426 55.880 1.00 39.16 21 VAL D O 1
ATOM 5292 N N . GLU D 1 22 ? 52.426 15.612 55.631 1.00 41.87 22 GLU D N 1
ATOM 5293 C CA . GLU D 1 22 ? 51.897 16.493 54.605 1.00 43.82 22 GLU D CA 1
ATOM 5294 C C . GLU D 1 22 ? 51.464 15.705 53.376 1.00 43.17 22 GLU D C 1
ATOM 5295 O O . GLU D 1 22 ? 50.419 15.972 52.778 1.00 41.83 22 GLU D O 1
ATOM 5301 N N . VAL D 1 23 ? 52.295 14.754 52.979 1.00 44.41 23 VAL D N 1
ATOM 5302 C CA . VAL D 1 23 ? 51.962 13.919 51.843 1.00 45.37 23 VAL D CA 1
ATOM 5303 C C . VAL D 1 23 ? 50.681 13.117 52.097 1.00 44.43 23 VAL D C 1
ATOM 5304 O O . VAL D 1 23 ? 49.793 13.091 51.248 1.00 43.60 23 VAL D O 1
ATOM 5308 N N . LEU D 1 24 ? 50.562 12.511 53.275 1.00 42.69 24 LEU D N 1
ATOM 5309 C CA . LEU D 1 24 ? 49.385 11.701 53.589 1.00 45.79 24 LEU D CA 1
ATOM 5310 C C . LEU D 1 24 ? 48.123 12.541 53.673 1.00 45.57 24 LEU D C 1
ATOM 5311 O O . LEU D 1 24 ? 47.060 12.121 53.223 1.00 49.33 24 LEU D O 1
ATOM 5316 N N . LEU D 1 25 ? 48.244 13.728 54.252 1.00 42.42 25 LEU D N 1
ATOM 5317 C CA . LEU D 1 25 ? 47.114 14.641 54.358 1.00 40.20 25 LEU D CA 1
ATOM 5318 C C . LEU D 1 25 ? 46.641 15.091 52.986 1.00 41.63 25 LEU D C 1
ATOM 5319 O O . LEU D 1 25 ? 45.442 15.190 52.717 1.00 39.78 25 LEU D O 1
ATOM 5324 N N . LYS D 1 26 ? 47.603 15.359 52.113 1.00 40.21 26 LYS D N 1
ATOM 5325 C CA . LYS D 1 26 ? 47.298 15.785 50.762 1.00 45.79 26 LYS D CA 1
ATOM 5326 C C . LYS D 1 26 ? 46.459 14.699 50.082 1.00 46.83 26 LYS D C 1
ATOM 5327 O O . LYS D 1 26 ? 45.590 14.998 49.282 1.00 46.62 26 LYS D O 1
ATOM 5333 N N . LYS D 1 27 ? 46.729 13.438 50.417 1.00 49.08 27 LYS D N 1
ATOM 5334 C CA . LYS D 1 27 ? 45.960 12.305 49.883 1.00 52.50 27 LYS D CA 1
ATOM 5335 C C . LYS D 1 27 ? 44.619 12.034 50.602 1.00 56.62 27 LYS D C 1
ATOM 5336 O O . LYS D 1 27 ? 44.005 10.982 50.395 1.00 59.57 27 LYS D O 1
ATOM 5342 N N . GLY D 1 28 ? 44.170 12.967 51.440 1.00 55.09 28 GLY D N 1
ATOM 5343 C CA . GLY D 1 28 ? 42.878 12.847 52.103 1.00 51.23 28 GLY D CA 1
ATOM 5344 C C . GLY D 1 28 ? 42.838 11.983 53.356 1.00 44.08 28 GLY D C 1
ATOM 5345 O O . GLY D 1 28 ? 41.796 11.443 53.721 1.00 38.80 28 GLY D O 1
ATOM 5346 N N . ALA D 1 29 ? 43.971 11.870 54.037 1.00 42.06 29 ALA D N 1
ATOM 5347 C CA . ALA D 1 29 ? 44.034 11.086 55.262 1.00 41.79 29 ALA D CA 1
ATOM 5348 C C . ALA D 1 29 ? 43.200 11.754 56.354 1.00 37.53 29 ALA D C 1
ATOM 5349 O O . ALA D 1 29 ? 43.078 12.979 56.394 1.00 38.66 29 ALA D O 1
ATOM 5351 N N . ASP D 1 30 ? 42.615 10.942 57.227 1.00 35.40 30 ASP D N 1
ATOM 5352 C CA . ASP D 1 30 ? 41.828 11.451 58.345 1.00 33.53 30 ASP D CA 1
ATOM 5353 C C . ASP D 1 30 ? 42.769 12.165 59.316 1.00 35.54 30 ASP D C 1
ATOM 5354 O O . ASP D 1 30 ? 43.518 11.525 60.039 1.00 32.85 30 ASP D O 1
ATOM 5359 N N . ILE D 1 31 ? 42.677 13.489 59.364 1.00 34.48 31 ILE D N 1
ATOM 5360 C CA . ILE D 1 31 ? 43.594 14.283 60.163 1.00 31.87 31 ILE D CA 1
ATOM 5361 C C . ILE D 1 31 ? 43.407 14.063 61.662 1.00 31.29 31 ILE D C 1
ATOM 5362 O O . ILE D 1 31 ? 44.329 14.293 62.454 1.00 34.42 31 ILE D O 1
ATOM 5367 N N . ASN D 1 32 ? 42.210 13.633 62.047 1.00 28.99 32 ASN D N 1
ATOM 5368 C CA . ASN D 1 32 ? 41.899 13.341 63.444 1.00 30.57 32 ASN D CA 1
ATOM 5369 C C . ASN D 1 32 ? 41.759 11.842 63.705 1.00 30.61 32 ASN D C 1
ATOM 5370 O O . ASN D 1 32 ? 41.034 11.436 64.607 1.00 31.15 32 ASN D O 1
ATOM 5375 N N . ALA D 1 33 ? 42.453 11.024 62.916 1.00 30.52 33 ALA D N 1
ATOM 5376 C CA . ALA D 1 33 ? 42.398 9.569 63.091 1.00 32.01 33 ALA D CA 1
ATOM 5377 C C . ALA D 1 33 ? 42.846 9.132 64.494 1.00 32.72 33 ALA D C 1
ATOM 5378 O O . ALA D 1 33 ? 43.793 9.682 65.064 1.00 33.03 33 ALA D O 1
ATOM 5380 N N . LYS D 1 34 ? 42.151 8.145 65.047 1.00 33.66 34 LYS D N 1
ATOM 5381 C CA . LYS D 1 34 ? 42.434 7.679 66.399 1.00 37.46 34 LYS D CA 1
ATOM 5382 C C . LYS D 1 34 ? 43.065 6.301 66.459 1.00 34.31 34 LYS D C 1
ATOM 5383 O O . LYS D 1 34 ? 42.651 5.388 65.747 1.00 32.63 34 LYS D O 1
ATOM 5389 N N . ASP D 1 35 ? 44.061 6.154 67.330 1.00 31.27 35 ASP D N 1
ATOM 5390 C CA . ASP D 1 35 ? 44.661 4.853 67.559 1.00 33.63 35 ASP D CA 1
ATOM 5391 C C . ASP D 1 35 ? 43.806 4.085 68.574 1.00 35.31 35 ASP D C 1
ATOM 5392 O O . ASP D 1 35 ? 42.726 4.545 68.962 1.00 34.56 35 ASP D O 1
ATOM 5397 N N . ASN D 1 36 ? 44.306 2.950 69.046 1.00 38.12 36 ASN D N 1
ATOM 5398 C CA . ASN D 1 36 ? 43.561 2.118 69.990 1.00 43.17 36 ASN D CA 1
ATOM 5399 C C . ASN D 1 36 ? 43.259 2.824 71.320 1.00 38.61 36 ASN D C 1
ATOM 5400 O O . ASN D 1 36 ? 42.375 2.399 72.064 1.00 34.69 36 ASN D O 1
ATOM 5405 N N . SER D 1 37 ? 44.027 3.867 71.627 1.00 35.71 37 SER D N 1
ATOM 5406 C CA . SER D 1 37 ? 43.832 4.650 72.849 1.00 34.63 37 SER D CA 1
ATOM 5407 C C . SER D 1 37 ? 43.076 5.952 72.605 1.00 35.22 37 SER D C 1
ATOM 5408 O O . SER D 1 37 ? 42.929 6.761 73.520 1.00 38.23 37 SER D O 1
ATOM 5411 N N . GLY D 1 38 ? 42.599 6.157 71.380 1.00 34.25 38 GLY D N 1
ATOM 5412 C CA . GLY D 1 38 ? 41.785 7.319 71.063 1.00 31.33 38 GLY D CA 1
ATOM 5413 C C . GLY D 1 38 ? 42.552 8.597 70.788 1.00 28.99 38 GLY D C 1
ATOM 5414 O O . GLY D 1 38 ? 41.967 9.668 70.670 1.00 29.77 38 GLY D O 1
ATOM 5415 N N . ARG D 1 39 ? 43.873 8.488 70.714 1.00 25.60 39 ARG D N 1
ATOM 5416 C CA . ARG D 1 39 ? 44.721 9.635 70.439 1.00 25.54 39 ARG D CA 1
ATOM 5417 C C . ARG D 1 39 ? 44.783 9.990 68.958 1.00 26.39 39 ARG D C 1
ATOM 5418 O O . ARG D 1 39 ? 44.798 9.113 68.092 1.00 26.39 39 ARG D O 1
ATOM 5426 N N . THR D 1 40 ? 44.793 11.288 68.681 1.00 25.11 40 THR D N 1
ATOM 5427 C CA . THR D 1 40 ? 44.889 11.799 67.327 1.00 26.48 40 THR D CA 1
ATOM 5428 C C . THR D 1 40 ? 46.340 12.074 66.961 1.00 27.14 40 THR D C 1
ATOM 5429 O O . THR D 1 40 ? 47.215 12.011 67.818 1.00 27.02 40 THR D O 1
ATOM 5433 N N . PRO D 1 41 ? 46.608 12.374 65.682 1.00 28.73 41 PRO D N 1
ATOM 5434 C CA . PRO D 1 41 ? 47.973 12.788 65.349 1.00 27.72 41 PRO D CA 1
ATOM 5435 C C . PRO D 1 41 ? 48.430 13.989 66.176 1.00 29.27 41 PRO D C 1
ATOM 5436 O O . PRO D 1 41 ? 49.605 14.072 66.551 1.00 30.90 41 PRO D O 1
ATOM 5440 N N . LEU D 1 42 ? 47.509 14.895 66.470 1.00 27.12 42 LEU D N 1
ATOM 5441 C CA . LEU D 1 42 ? 47.829 16.067 67.261 1.00 30.34 42 LEU D CA 1
ATOM 5442 C C . LEU D 1 42 ? 48.295 15.636 68.657 1.00 30.12 42 LEU D C 1
ATOM 5443 O O . LEU D 1 42 ? 49.264 16.189 69.195 1.00 28.60 42 LEU D O 1
ATOM 5448 N N . HIS D 1 43 ? 47.644 14.613 69.217 1.00 29.69 43 HIS D N 1
ATOM 5449 C CA . HIS D 1 43 ? 48.027 14.085 70.534 1.00 25.98 43 HIS D CA 1
ATOM 5450 C C . HIS D 1 43 ? 49.452 13.558 70.522 1.00 27.53 43 HIS D C 1
ATOM 5451 O O . HIS D 1 43 ? 50.274 13.920 71.372 1.00 25.46 43 HIS D O 1
ATOM 5458 N N . VAL D 1 44 ? 49.719 12.640 69.596 1.00 27.78 44 VAL D N 1
ATOM 5459 C CA . VAL D 1 44 ? 51.019 11.986 69.560 1.00 32.99 44 VAL D CA 1
ATOM 5460 C C . VAL D 1 44 ? 52.124 12.957 69.146 1.00 32.30 44 VAL D C 1
ATOM 5461 O O . VAL D 1 44 ? 53.250 12.840 69.617 1.00 33.15 44 VAL D O 1
ATOM 5465 N N . ALA D 1 45 ? 51.796 13.933 68.304 1.00 29.92 45 ALA D N 1
ATOM 5466 C CA . ALA D 1 45 ? 52.759 14.973 67.959 1.00 29.93 45 ALA D CA 1
ATOM 5467 C C . ALA D 1 45 ? 53.092 15.795 69.198 1.00 29.25 45 ALA D C 1
ATOM 5468 O O . ALA D 1 45 ? 54.257 16.090 69.457 1.00 30.04 45 ALA D O 1
ATOM 5470 N N . ALA D 1 46 ? 52.060 16.145 69.967 1.00 28.03 46 ALA D N 1
ATOM 5471 C CA . ALA D 1 46 ? 52.232 16.903 71.204 1.00 30.15 46 ALA D CA 1
ATOM 5472 C C . ALA D 1 46 ? 53.011 16.124 72.257 1.00 31.19 46 ALA D C 1
ATOM 5473 O O . ALA D 1 46 ? 53.800 16.698 73.015 1.00 29.07 46 ALA D O 1
ATOM 5475 N N . LEU D 1 47 ? 52.800 14.811 72.274 1.00 32.39 47 LEU D N 1
ATOM 5476 C CA . LEU D 1 47 ? 53.454 13.927 73.228 1.00 31.68 47 LEU D CA 1
ATOM 5477 C C . LEU D 1 47 ? 54.963 14.019 73.110 1.00 29.95 47 LEU D C 1
ATOM 5478 O O . LEU D 1 47 ? 55.674 14.154 74.100 1.00 28.57 47 LEU D O 1
ATOM 5483 N N . ASN D 1 48 ? 55.447 13.958 71.873 1.00 29.63 48 ASN D N 1
ATOM 5484 C CA . ASN D 1 48 ? 56.878 13.954 71.628 1.00 29.36 48 ASN D CA 1
ATOM 5485 C C . ASN D 1 48 ? 57.407 15.337 71.289 1.00 27.96 48 ASN D C 1
ATOM 5486 O O . ASN D 1 48 ? 58.520 15.472 70.817 1.00 32.26 48 ASN D O 1
ATOM 5491 N N . GLY D 1 49 ? 56.607 16.368 71.518 1.00 27.09 49 GLY D N 1
ATOM 5492 C CA . GLY D 1 49 ? 57.100 17.727 71.366 1.00 26.14 49 GLY D CA 1
ATOM 5493 C C . GLY D 1 49 ? 57.508 18.144 69.962 1.00 29.60 49 GLY D C 1
ATOM 5494 O O . GLY D 1 49 ? 58.458 18.900 69.795 1.00 32.86 49 GLY D O 1
ATOM 5495 N N . HIS D 1 50 ? 56.797 17.651 68.952 1.00 29.28 50 HIS D N 1
ATOM 5496 C CA . HIS D 1 50 ? 57.065 18.032 67.566 1.00 29.22 50 HIS D CA 1
ATOM 5497 C C . HIS D 1 50 ? 56.294 19.300 67.236 1.00 28.62 50 HIS D C 1
ATOM 5498 O O . HIS D 1 50 ? 55.167 19.253 66.729 1.00 28.95 50 HIS D O 1
ATOM 5505 N N . LEU D 1 51 ? 56.914 20.438 67.519 1.00 30.99 51 LEU D N 1
ATOM 5506 C CA . LEU D 1 51 ? 56.239 21.728 67.438 1.00 33.92 51 LEU D CA 1
ATOM 5507 C C . LEU D 1 51 ? 55.779 22.061 66.028 1.00 37.96 51 LEU D C 1
ATOM 5508 O O . LEU D 1 51 ? 54.618 22.414 65.817 1.00 36.90 51 LEU D O 1
ATOM 5513 N N . GLU D 1 52 ? 56.689 21.925 65.062 1.00 40.05 52 GLU D N 1
ATOM 5514 C CA . GLU D 1 52 ? 56.393 22.298 63.686 1.00 42.07 52 GLU D CA 1
ATOM 5515 C C . GLU D 1 52 ? 55.315 21.392 63.094 1.00 38.62 52 GLU D C 1
ATOM 5516 O O . GLU D 1 52 ? 54.447 21.843 62.342 1.00 37.27 52 GLU D O 1
ATOM 5522 N N . LEU D 1 53 ? 55.365 20.115 63.454 1.00 34.88 53 LEU D N 1
ATOM 5523 C CA . LEU D 1 53 ? 54.376 19.161 62.984 1.00 33.96 53 LEU D CA 1
ATOM 5524 C C . LEU D 1 53 ? 52.984 19.524 63.524 1.00 33.56 53 LEU D C 1
ATOM 5525 O O . LEU D 1 53 ? 51.980 19.370 62.827 1.00 32.25 53 LEU D O 1
ATOM 5530 N N . VAL D 1 54 ? 52.930 20.025 64.756 1.00 34.44 54 VAL D N 1
ATOM 5531 C CA . VAL D 1 54 ? 51.663 20.454 65.336 1.00 33.03 54 VAL D CA 1
ATOM 5532 C C . VAL D 1 54 ? 51.152 21.719 64.646 1.00 36.48 54 VAL D C 1
ATOM 5533 O O . VAL D 1 54 ? 49.938 21.866 64.440 1.00 34.71 54 VAL D O 1
ATOM 5537 N N . LYS D 1 55 ? 52.059 22.621 64.265 1.00 37.67 55 LYS D N 1
ATOM 5538 C CA . LYS D 1 55 ? 51.630 23.820 63.542 1.00 40.99 55 LYS D CA 1
ATOM 5539 C C . LYS D 1 55 ? 51.026 23.401 62.220 1.00 40.34 55 LYS D C 1
ATOM 5540 O O . LYS D 1 55 ? 50.002 23.935 61.812 1.00 37.22 55 LYS D O 1
ATOM 5546 N N . LEU D 1 56 ? 51.645 22.414 61.578 1.00 41.51 56 LEU D N 1
ATOM 5547 C CA . LEU D 1 56 ? 51.153 21.900 60.306 1.00 41.93 56 LEU D CA 1
ATOM 5548 C C . LEU D 1 56 ? 49.770 21.270 60.447 1.00 38.23 56 LEU D C 1
ATOM 5549 O O . LEU D 1 56 ? 48.870 21.555 59.652 1.00 37.55 56 LEU D O 1
ATOM 5554 N N . LEU D 1 57 ? 49.600 20.430 61.462 1.00 35.48 57 LEU D N 1
ATOM 5555 C CA . LEU D 1 57 ? 48.317 19.784 61.715 1.00 32.40 57 LEU D CA 1
ATOM 5556 C C . LEU D 1 57 ? 47.259 20.827 61.976 1.00 33.38 57 LEU D C 1
ATOM 5557 O O . LEU D 1 57 ? 46.168 20.764 61.406 1.00 34.51 57 LEU D O 1
ATOM 5562 N N . LEU D 1 58 ? 47.588 21.795 62.827 1.00 35.20 58 LEU D N 1
ATOM 5563 C CA . LEU D 1 58 ? 46.651 22.855 63.183 1.00 38.31 58 LEU D CA 1
ATOM 5564 C C . LEU D 1 58 ? 46.237 23.662 61.955 1.00 41.18 58 LEU D C 1
ATOM 5565 O O . LEU D 1 58 ? 45.066 23.974 61.774 1.00 40.88 58 LEU D O 1
ATOM 5570 N N . GLU D 1 59 ? 47.196 23.997 61.101 1.00 41.58 59 GLU D N 1
ATOM 5571 C CA . GLU D 1 59 ? 46.859 24.783 59.928 1.00 47.76 59 GLU D CA 1
ATOM 5572 C C . GLU D 1 59 ? 46.008 23.980 58.944 1.00 45.87 59 GLU D C 1
ATOM 5573 O O . GLU D 1 59 ? 45.251 24.562 58.167 1.00 45.91 59 GLU D O 1
ATOM 5579 N N . LYS D 1 60 ? 46.071 22.653 59.020 1.00 43.72 60 LYS D N 1
ATOM 5580 C CA . LYS D 1 60 ? 45.289 21.823 58.112 1.00 45.79 60 LYS D CA 1
ATOM 5581 C C . LYS D 1 60 ? 43.942 21.407 58.703 1.00 46.58 60 LYS D C 1
ATOM 5582 O O . LYS D 1 60 ? 43.274 20.524 58.172 1.00 48.95 60 LYS D O 1
ATOM 5588 N N . GLY D 1 61 ? 43.556 22.038 59.805 1.00 43.11 61 GLY D N 1
ATOM 5589 C CA . GLY D 1 61 ? 42.232 21.859 60.370 1.00 40.50 61 GLY D CA 1
ATOM 5590 C C . GLY D 1 61 ? 42.107 20.783 61.440 1.00 37.73 61 GLY D C 1
ATOM 5591 O O . GLY D 1 61 ? 41.004 20.316 61.737 1.00 34.73 61 GLY D O 1
ATOM 5592 N N . ALA D 1 62 ? 43.225 20.409 62.054 1.00 35.78 62 ALA D N 1
ATOM 5593 C CA . ALA D 1 62 ? 43.187 19.397 63.102 1.00 36.91 62 ALA D CA 1
ATOM 5594 C C . ALA D 1 62 ? 42.339 19.871 64.276 1.00 36.35 62 ALA D C 1
ATOM 5595 O O . ALA D 1 62 ? 42.303 21.064 64.576 1.00 38.84 62 ALA D O 1
ATOM 5597 N N . ASP D 1 63 ? 41.669 18.925 64.935 1.00 34.79 63 ASP D N 1
ATOM 5598 C CA . ASP D 1 63 ? 40.836 19.215 66.104 1.00 35.07 63 ASP D CA 1
ATOM 5599 C C . ASP D 1 63 ? 41.699 19.439 67.351 1.00 32.63 63 ASP D C 1
ATOM 5600 O O . ASP D 1 63 ? 42.188 18.491 67.972 1.00 25.01 63 ASP D O 1
ATOM 5605 N N . ILE D 1 64 ? 41.818 20.700 67.743 1.00 32.58 64 ILE D N 1
ATOM 5606 C CA . ILE D 1 64 ? 42.714 21.084 68.815 1.00 32.38 64 ILE D CA 1
ATOM 5607 C C . ILE D 1 64 ? 42.234 20.574 70.161 1.00 34.27 64 ILE D C 1
ATOM 5608 O O . ILE D 1 64 ? 43.037 20.384 71.073 1.00 35.40 64 ILE D O 1
ATOM 5613 N N . ASN D 1 65 ? 40.926 20.365 70.285 1.00 32.87 65 ASN D N 1
ATOM 5614 C CA . ASN D 1 65 ? 40.347 19.888 71.534 1.00 35.66 65 ASN D CA 1
ATOM 5615 C C . ASN D 1 65 ? 39.875 18.431 71.482 1.00 32.50 65 ASN D C 1
ATOM 5616 O O . ASN D 1 65 ? 39.013 18.039 72.257 1.00 33.20 65 ASN D O 1
ATOM 5621 N N . ALA D 1 66 ? 40.465 17.627 70.599 1.00 28.37 66 ALA D N 1
ATOM 5622 C CA . ALA D 1 66 ? 40.138 16.199 70.521 1.00 27.90 66 ALA D CA 1
ATOM 5623 C C . ALA D 1 66 ? 40.350 15.482 71.859 1.00 28.17 66 ALA D C 1
ATOM 5624 O O . ALA D 1 66 ? 41.269 15.815 72.608 1.00 26.97 66 ALA D O 1
ATOM 5626 N N . ARG D 1 67 ? 39.544 14.454 72.116 1.00 28.10 67 ARG D N 1
ATOM 5627 C CA . ARG D 1 67 ? 39.599 13.733 73.375 1.00 29.30 67 ARG D CA 1
ATOM 5628 C C . ARG D 1 67 ? 40.025 12.296 73.111 1.00 28.05 67 ARG D C 1
ATOM 5629 O O . ARG D 1 67 ? 39.456 11.653 72.235 1.00 29.52 67 ARG D O 1
ATOM 5637 N N . ASP D 1 68 ? 40.990 11.774 73.872 1.00 23.07 68 ASP D N 1
ATOM 5638 C CA . ASP D 1 68 ? 41.312 10.355 73.744 1.00 24.14 68 ASP D CA 1
ATOM 5639 C C . ASP D 1 68 ? 40.383 9.561 74.642 1.00 23.95 68 ASP D C 1
ATOM 5640 O O . ASP D 1 68 ? 39.444 10.130 75.207 1.00 24.60 68 ASP D O 1
ATOM 5645 N N . MET D 1 69 ? 40.630 8.260 74.797 1.00 27.37 69 MET D N 1
ATOM 5646 C CA . MET D 1 69 ? 39.705 7.430 75.574 1.00 29.80 69 MET D CA 1
ATOM 5647 C C . MET D 1 69 ? 39.622 7.831 77.048 1.00 28.27 69 MET D C 1
ATOM 5648 O O . MET D 1 69 ? 38.621 7.561 77.710 1.00 32.51 69 MET D O 1
ATOM 5653 N N . PHE D 1 70 ? 40.657 8.499 77.540 1.00 23.50 70 PHE D N 1
ATOM 5654 C CA . PHE D 1 70 ? 40.703 8.943 78.921 1.00 18.95 70 PHE D CA 1
ATOM 5655 C C . PHE D 1 70 ? 40.270 10.403 79.049 1.00 21.30 70 PHE D C 1
ATOM 5656 O O . PHE D 1 70 ? 40.307 10.976 80.138 1.00 23.20 70 PHE D O 1
ATOM 5664 N N . GLY D 1 71 ? 39.841 11.004 77.945 1.00 23.89 71 GLY D N 1
ATOM 5665 C CA . GLY D 1 71 ? 39.399 12.386 77.973 1.00 23.38 71 GLY D CA 1
ATOM 5666 C C . GLY D 1 71 ? 40.544 13.387 77.996 1.00 23.73 71 GLY D C 1
ATOM 5667 O O . GLY D 1 71 ? 40.352 14.547 78.366 1.00 21.32 71 GLY D O 1
ATOM 5668 N N . LEU D 1 72 ? 41.743 12.932 77.626 1.00 24.11 72 LEU D N 1
ATOM 5669 C CA . LEU D 1 72 ? 42.914 13.802 77.547 1.00 21.87 72 LEU D CA 1
ATOM 5670 C C . LEU D 1 72 ? 42.938 14.568 76.237 1.00 20.97 72 LEU D C 1
ATOM 5671 O O . LEU D 1 72 ? 42.705 13.986 75.181 1.00 23.92 72 LEU D O 1
ATOM 5676 N N . THR D 1 73 ? 43.197 15.872 76.299 1.00 20.37 73 THR D N 1
ATOM 5677 C CA . THR D 1 73 ? 43.358 16.670 75.083 1.00 22.60 73 THR D CA 1
ATOM 5678 C C . THR D 1 73 ? 44.819 16.761 74.666 1.00 23.91 73 THR D C 1
ATOM 5679 O O . THR D 1 73 ? 45.699 16.352 75.406 1.00 21.82 73 THR D O 1
ATOM 5683 N N . PRO D 1 74 ? 45.075 17.255 73.448 1.00 22.57 74 PRO D N 1
ATOM 5684 C CA . PRO D 1 74 ? 46.484 17.447 73.113 1.00 22.41 74 PRO D CA 1
ATOM 5685 C C . PRO D 1 74 ? 47.192 18.361 74.123 1.00 22.29 74 PRO D C 1
ATOM 5686 O O . PRO D 1 74 ? 48.357 18.137 74.410 1.00 23.59 74 PRO D O 1
ATOM 5690 N N . LEU D 1 75 ? 46.496 19.354 74.669 1.00 24.97 75 LEU D N 1
ATOM 5691 C CA . LEU D 1 75 ? 47.102 20.242 75.666 1.00 23.81 75 LEU D CA 1
ATOM 5692 C C . LEU D 1 75 ? 47.492 19.502 76.941 1.00 22.44 75 LEU D C 1
ATOM 5693 O O . LEU D 1 75 ? 48.545 19.787 77.545 1.00 23.83 75 LEU D O 1
ATOM 5698 N N . HIS D 1 76 ? 46.660 18.557 77.363 1.00 22.99 76 HIS D N 1
ATOM 5699 C CA . HIS D 1 76 ? 47.003 17.716 78.519 1.00 22.67 76 HIS D CA 1
ATOM 5700 C C . HIS D 1 76 ? 48.350 17.056 78.256 1.00 24.65 76 HIS D C 1
ATOM 5701 O O . HIS D 1 76 ? 49.260 17.103 79.082 1.00 21.85 76 HIS D O 1
ATOM 5708 N N . THR D 1 77 ? 48.467 16.439 77.083 1.00 28.40 77 THR D N 1
ATOM 5709 C CA . THR D 1 77 ? 49.645 15.644 76.791 1.00 33.17 77 THR D CA 1
ATOM 5710 C C . THR D 1 77 ? 50.889 16.519 76.670 1.00 27.48 77 THR D C 1
ATOM 5711 O O . THR D 1 77 ? 51.936 16.158 77.192 1.00 24.69 77 THR D O 1
ATOM 5715 N N . ALA D 1 78 ? 50.764 17.673 76.017 1.00 25.66 78 ALA D N 1
ATOM 5716 C CA . ALA D 1 78 ? 51.895 18.589 75.880 1.00 24.25 78 ALA D CA 1
ATOM 5717 C C . ALA D 1 78 ? 52.318 19.143 77.239 1.00 24.26 78 ALA D C 1
ATOM 5718 O O . ALA D 1 78 ? 53.516 19.292 77.506 1.00 24.54 78 ALA D O 1
ATOM 5720 N N . ALA D 1 79 ? 51.344 19.461 78.085 1.00 18.60 79 ALA D N 1
ATOM 5721 C CA . ALA D 1 79 ? 51.637 19.994 79.418 1.00 20.53 79 ALA D CA 1
ATOM 5722 C C . ALA D 1 79 ? 52.308 18.935 80.293 1.00 22.29 79 ALA D C 1
ATOM 5723 O O . ALA D 1 79 ? 53.312 19.208 80.960 1.00 23.13 79 ALA D O 1
ATOM 5725 N N . SER D 1 80 ? 51.789 17.712 80.224 1.00 21.46 80 SER D N 1
ATOM 5726 C CA . SER D 1 80 ? 52.310 16.599 81.006 1.00 19.14 80 SER D CA 1
ATOM 5727 C C . SER D 1 80 ? 53.762 16.312 80.687 1.00 23.00 80 SER D C 1
ATOM 5728 O O . SER D 1 80 ? 54.564 16.003 81.579 1.00 20.67 80 SER D O 1
ATOM 5731 N N . ASN D 1 81 ? 54.108 16.418 79.406 1.00 23.04 81 ASN D N 1
ATOM 5732 C CA . ASN D 1 81 ? 55.468 16.106 78.964 1.00 25.98 81 ASN D CA 1
ATOM 5733 C C . ASN D 1 81 ? 56.389 17.319 78.914 1.00 26.81 81 ASN D C 1
ATOM 5734 O O . ASN D 1 81 ? 57.502 17.232 78.397 1.00 30.84 81 ASN D O 1
ATOM 5739 N N . GLY D 1 82 ? 55.926 18.459 79.417 1.00 24.84 82 GLY D N 1
ATOM 5740 C CA . GLY D 1 82 ? 56.802 19.608 79.580 1.00 25.93 82 GLY D CA 1
ATOM 5741 C C . GLY D 1 82 ? 57.308 20.247 78.305 1.00 26.86 82 GLY D C 1
ATOM 5742 O O . GLY D 1 82 ? 58.467 20.667 78.208 1.00 23.78 82 GLY D O 1
ATOM 5743 N N . HIS D 1 83 ? 56.448 20.298 77.295 1.00 22.96 83 HIS D N 1
ATOM 5744 C CA . HIS D 1 83 ? 56.822 20.949 76.046 1.00 22.47 83 HIS D CA 1
ATOM 5745 C C . HIS D 1 83 ? 56.269 22.372 76.039 1.00 26.53 83 HIS D C 1
ATOM 5746 O O . HIS D 1 83 ? 55.129 22.594 75.633 1.00 24.08 83 HIS D O 1
ATOM 5753 N N . LEU D 1 84 ? 57.072 23.322 76.511 1.00 29.88 84 LEU D N 1
ATOM 5754 C CA . LEU D 1 84 ? 56.609 24.682 76.788 1.00 28.64 84 LEU D CA 1
ATOM 5755 C C . LEU D 1 84 ? 56.072 25.437 75.567 1.00 29.91 84 LEU D C 1
ATOM 5756 O O . LEU D 1 84 ? 54.946 25.945 75.574 1.00 33.41 84 LEU D O 1
ATOM 5761 N N . GLU D 1 85 ? 56.883 25.522 74.522 1.00 26.55 85 GLU D N 1
ATOM 5762 C CA . GLU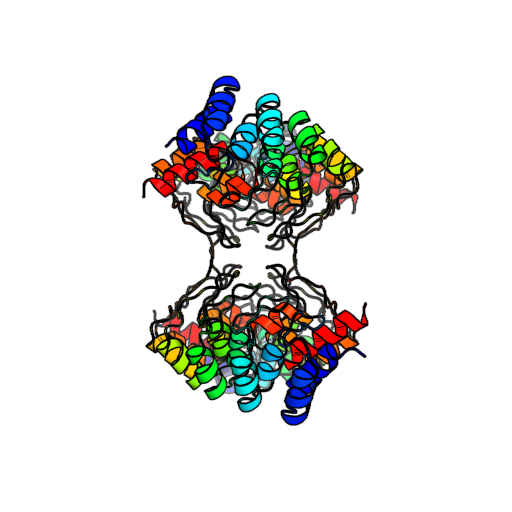 D 1 85 ? 56.506 26.273 73.330 1.00 30.02 85 GLU D CA 1
ATOM 5763 C C . GLU D 1 85 ? 55.304 25.652 72.645 1.00 27.60 85 GLU D C 1
ATOM 5764 O O . GLU D 1 85 ? 54.494 26.356 72.091 1.00 26.64 85 GLU D O 1
ATOM 5770 N N . LEU D 1 86 ? 55.213 24.330 72.679 1.00 23.39 86 LEU D N 1
ATOM 5771 C CA . LEU D 1 86 ? 54.119 23.630 72.061 1.00 25.37 86 LEU D CA 1
ATOM 5772 C C . LEU D 1 86 ? 52.817 23.940 72.843 1.00 30.87 86 LEU D C 1
ATOM 5773 O O . LEU D 1 86 ? 51.784 24.236 72.256 1.00 28.62 86 LEU D O 1
ATOM 5778 N N . VAL D 1 87 ? 52.892 23.926 74.171 1.00 31.55 87 VAL D N 1
ATOM 5779 C CA . VAL D 1 87 ? 51.747 24.333 74.979 1.00 29.76 87 VAL D CA 1
ATOM 5780 C C . VAL D 1 87 ? 51.366 25.774 74.648 1.00 31.28 87 VAL D C 1
ATOM 5781 O O . VAL D 1 87 ? 50.183 26.098 74.494 1.00 30.19 87 VAL D O 1
ATOM 5785 N N . LYS D 1 88 ? 52.375 26.628 74.513 1.00 33.74 88 LYS D N 1
ATOM 5786 C CA . LYS D 1 88 ? 52.174 28.013 74.108 1.00 35.51 88 LYS D CA 1
ATOM 5787 C C . LYS D 1 88 ? 51.423 28.075 72.776 1.00 36.08 88 LYS D C 1
ATOM 5788 O O . LYS D 1 88 ? 50.453 28.824 72.636 1.00 38.02 88 LYS D O 1
ATOM 5794 N N . LEU D 1 89 ? 51.855 27.284 71.799 1.00 34.44 89 LEU D N 1
ATOM 5795 C CA . LEU D 1 89 ? 51.171 27.279 70.496 1.00 35.07 89 LEU D CA 1
ATOM 5796 C C . LEU D 1 89 ? 49.711 26.840 70.636 1.00 34.29 89 LEU D C 1
ATOM 5797 O O . LEU D 1 89 ? 48.813 27.476 70.082 1.00 32.23 89 LEU D O 1
ATOM 5802 N N . LEU D 1 90 ? 49.479 25.767 71.390 1.00 33.71 90 LEU D N 1
ATOM 5803 C CA . LEU D 1 90 ? 48.134 25.233 71.580 1.00 31.55 90 LEU D CA 1
ATOM 5804 C C . LEU D 1 90 ? 47.193 26.246 72.211 1.00 30.27 90 LEU D C 1
ATOM 5805 O O . LEU D 1 90 ? 46.071 26.434 71.743 1.00 31.23 90 LEU D O 1
ATOM 5810 N N . LEU D 1 91 ? 47.648 26.917 73.258 1.00 28.05 91 LEU D N 1
ATOM 5811 C CA . LEU D 1 91 ? 46.812 27.907 73.923 1.00 30.04 91 LEU D CA 1
ATOM 5812 C C . LEU D 1 91 ? 46.474 29.056 72.999 1.00 38.86 91 LEU D C 1
ATOM 5813 O O . LEU D 1 91 ? 45.334 29.541 72.964 1.00 40.75 91 LEU D O 1
ATOM 5818 N N . GLU D 1 92 ? 47.469 29.477 72.226 1.00 43.39 92 GLU D N 1
ATOM 5819 C CA . GLU D 1 92 ? 47.260 30.524 71.229 1.00 47.84 92 GLU D CA 1
ATOM 5820 C C . GLU D 1 92 ? 46.424 30.073 70.037 1.00 46.20 92 GLU D C 1
ATOM 5821 O O . GLU D 1 92 ? 45.901 30.902 69.335 1.00 52.10 92 GLU D O 1
ATOM 5827 N N . LYS D 1 93 ? 46.323 28.783 69.762 1.00 42.50 93 LYS D N 1
ATOM 5828 C CA . LYS D 1 93 ? 45.405 28.418 68.700 1.00 41.09 93 LYS D CA 1
ATOM 5829 C C . LYS D 1 93 ? 44.041 27.959 69.248 1.00 42.65 93 LYS D C 1
ATOM 5830 O O . LYS D 1 93 ? 43.214 27.446 68.503 1.00 44.62 93 LYS D O 1
ATOM 5836 N N . GLY D 1 94 ? 43.800 28.217 70.534 1.00 40.44 94 GLY D N 1
ATOM 5837 C CA . GLY D 1 94 ? 42.480 28.050 71.131 1.00 39.23 94 GLY D CA 1
ATOM 5838 C C . GLY D 1 94 ? 42.216 26.837 72.015 1.00 36.78 94 GLY D C 1
ATOM 5839 O O . GLY D 1 94 ? 41.066 26.497 72.310 1.00 38.26 94 GLY D O 1
ATOM 5840 N N . ALA D 1 95 ? 43.280 26.195 72.482 1.00 32.98 95 ALA D N 1
ATOM 5841 C CA . ALA D 1 95 ? 43.121 25.034 73.338 1.00 29.78 95 ALA D CA 1
ATOM 5842 C C . ALA D 1 95 ? 42.458 25.462 74.631 1.00 31.89 95 ALA D C 1
ATOM 5843 O O . ALA D 1 95 ? 42.722 26.559 75.136 1.00 31.20 95 ALA D O 1
ATOM 5845 N N . ASP D 1 96 ? 41.609 24.588 75.163 1.00 31.35 96 ASP D N 1
ATOM 5846 C CA . ASP D 1 96 ? 40.895 24.837 76.406 1.00 32.90 96 ASP D CA 1
ATOM 5847 C C . ASP D 1 96 ? 41.804 24.573 77.606 1.00 30.71 96 ASP D C 1
ATOM 5848 O O . ASP D 1 96 ? 42.086 23.421 77.950 1.00 28.23 96 ASP D O 1
ATOM 5853 N N . ILE D 1 97 ? 42.199 25.646 78.282 1.00 28.28 97 ILE D N 1
ATOM 5854 C CA . ILE D 1 97 ? 43.217 25.551 79.325 1.00 28.62 97 ILE D CA 1
ATOM 5855 C C . ILE D 1 97 ? 42.670 24.824 80.551 1.00 30.73 97 ILE D C 1
ATOM 5856 O O . ILE D 1 97 ? 43.427 24.244 81.318 1.00 28.43 97 ILE D O 1
ATOM 5861 N N . ASN D 1 98 ? 41.348 24.820 80.707 1.00 32.78 98 ASN D N 1
ATOM 5862 C CA . ASN D 1 98 ? 40.733 24.202 81.877 1.00 34.52 98 ASN D CA 1
ATOM 5863 C C . ASN D 1 98 ? 40.061 22.870 81.566 1.00 29.74 98 ASN D C 1
ATOM 5864 O O . ASN D 1 98 ? 39.257 22.370 82.352 1.00 28.33 98 ASN D O 1
ATOM 5869 N N . ALA D 1 99 ? 40.436 22.272 80.443 1.00 26.75 99 ALA D N 1
ATOM 5870 C CA . ALA D 1 99 ? 39.898 20.976 80.066 1.00 26.18 99 ALA D CA 1
ATOM 5871 C C . ALA D 1 99 ? 40.219 19.927 81.122 1.00 24.04 99 ALA D C 1
ATOM 5872 O O . ALA D 1 99 ? 41.326 19.899 81.651 1.00 26.69 99 ALA D O 1
ATOM 5874 N N . ARG D 1 100 ? 39.254 19.060 81.419 1.00 22.29 100 ARG D N 1
ATOM 5875 C CA . ARG D 1 100 ? 39.430 17.985 82.408 1.00 22.81 100 ARG D CA 1
ATOM 5876 C C . ARG D 1 100 ? 39.247 16.598 81.799 1.00 23.17 100 ARG D C 1
ATOM 5877 O O . ARG D 1 100 ? 38.328 16.375 81.006 1.00 23.94 100 ARG D O 1
ATOM 5885 N N . ASP D 1 101 ? 40.129 15.669 82.151 1.00 22.96 101 ASP D N 1
ATOM 5886 C CA . ASP D 1 101 ? 40.004 14.306 81.648 1.00 23.92 101 ASP D CA 1
ATOM 5887 C C . ASP D 1 101 ? 39.032 13.520 82.498 1.00 22.93 101 ASP D C 1
ATOM 5888 O O . ASP D 1 101 ? 38.324 14.082 83.330 1.00 23.61 101 ASP D O 1
ATOM 5893 N N . GLU D 1 102 ? 39.008 12.215 82.273 1.00 25.82 102 GLU D N 1
ATOM 5894 C CA . GLU D 1 102 ? 38.042 11.311 82.886 1.00 27.74 102 GLU D CA 1
ATOM 5895 C C . GLU D 1 102 ? 38.093 11.353 84.413 1.00 26.55 102 GLU D C 1
ATOM 5896 O O . GLU D 1 102 ? 37.061 11.185 85.073 1.00 23.50 102 GLU D O 1
ATOM 5902 N N . ASP D 1 103 ? 39.288 11.601 84.964 1.00 23.41 103 ASP D N 1
ATOM 5903 C CA . ASP D 1 103 ? 39.479 11.715 86.402 1.00 21.21 103 ASP D CA 1
ATOM 5904 C C . ASP D 1 103 ? 39.381 13.164 86.890 1.00 20.72 103 ASP D C 1
ATOM 5905 O O . ASP D 1 103 ? 39.628 13.443 88.066 1.00 22.63 103 ASP D O 1
ATOM 5910 N N . GLY D 1 104 ? 39.072 14.090 85.989 1.00 20.11 104 GLY D N 1
ATOM 5911 C CA . GLY D 1 104 ? 38.903 15.482 86.372 1.00 17.86 104 GLY D CA 1
ATOM 5912 C C . GLY D 1 104 ? 40.221 16.255 86.406 1.00 22.24 104 GLY D C 1
ATOM 5913 O O . GLY D 1 104 ? 40.279 17.353 86.949 1.00 24.76 104 GLY D O 1
ATOM 5914 N N . SER D 1 105 ? 41.281 15.685 85.841 1.00 19.62 105 SER D N 1
ATOM 5915 C CA . SER D 1 105 ? 42.599 16.346 85.854 1.00 18.92 105 SER D CA 1
ATOM 5916 C C . SER D 1 105 ? 42.694 17.401 84.744 1.00 20.95 105 SER D C 1
ATOM 5917 O O . SER D 1 105 ? 42.266 17.164 83.609 1.00 21.59 105 SER D O 1
ATOM 5920 N N . THR D 1 106 ? 43.216 18.576 85.091 1.00 19.42 106 THR D N 1
ATOM 5921 C CA . THR D 1 106 ? 43.461 19.650 84.127 1.00 17.26 106 THR D CA 1
ATOM 5922 C C . THR D 1 106 ? 44.911 19.562 83.622 1.00 19.50 106 THR D C 1
ATOM 5923 O O . THR D 1 106 ? 45.722 18.850 84.216 1.00 20.35 106 THR D O 1
ATOM 5927 N N . PRO D 1 107 ? 45.247 20.283 82.535 1.00 17.76 107 PRO D N 1
ATOM 5928 C CA . PRO D 1 107 ? 46.658 20.270 82.121 1.00 20.51 107 PRO D CA 1
ATOM 5929 C C . PRO D 1 107 ? 47.605 20.733 83.237 1.00 23.44 107 PRO D C 1
ATOM 5930 O O . PRO D 1 107 ? 48.703 20.200 83.355 1.00 25.04 107 PRO D O 1
ATOM 5934 N N . LEU D 1 108 ? 47.166 21.681 84.059 1.00 22.80 108 LEU D N 1
ATOM 5935 C CA . LEU D 1 108 ? 47.973 22.168 85.170 1.00 22.44 108 LEU D CA 1
ATOM 5936 C C . LEU D 1 108 ? 48.287 21.070 86.196 1.00 19.74 108 LEU D C 1
ATOM 5937 O O . LEU D 1 108 ? 49.410 21.014 86.734 1.00 20.44 108 LEU D O 1
ATOM 5942 N N . HIS D 1 109 ? 47.322 20.190 86.438 1.00 17.83 109 HIS D N 1
ATOM 5943 C CA . HIS D 1 109 ? 47.512 19.040 87.328 1.00 18.38 109 HIS D CA 1
ATOM 5944 C C . HIS D 1 109 ? 48.698 18.201 86.888 1.00 20.20 109 HIS D C 1
ATOM 5945 O O . HIS D 1 109 ? 49.578 17.874 87.682 1.00 16.49 109 HIS D O 1
ATOM 5952 N N . LEU D 1 110 ? 48.688 17.831 85.613 1.00 22.13 110 LEU D N 1
ATOM 5953 C CA . LEU D 1 110 ? 49.703 16.944 85.081 1.00 19.50 110 LEU D CA 1
ATOM 5954 C C . LEU D 1 110 ? 51.070 17.611 85.027 1.00 19.86 110 LEU D C 1
ATOM 5955 O O . LEU D 1 110 ? 52.074 16.975 85.337 1.00 18.61 110 LEU D O 1
ATOM 5960 N N . ALA D 1 111 ? 51.106 18.889 84.647 1.00 19.45 111 ALA D N 1
ATOM 5961 C CA . ALA D 1 111 ? 52.368 19.609 84.558 1.00 22.06 111 ALA D CA 1
ATOM 5962 C C . ALA D 1 111 ? 52.973 19.730 85.945 1.00 21.90 111 ALA D C 1
ATOM 5963 O O . ALA D 1 111 ? 54.198 19.648 86.123 1.00 21.44 111 ALA D O 1
ATOM 5965 N N . ALA D 1 112 ? 52.113 19.942 86.929 1.00 15.12 112 ALA D N 1
ATOM 5966 C CA . ALA D 1 112 ? 52.559 20.055 88.314 1.00 16.40 112 ALA D CA 1
ATOM 5967 C C . ALA D 1 112 ? 53.022 18.705 88.832 1.00 19.19 112 ALA D C 1
ATOM 5968 O O . ALA D 1 112 ? 54.063 18.612 89.500 1.00 20.87 112 ALA D O 1
ATOM 5970 N N . SER D 1 113 ? 52.288 17.652 88.484 1.00 16.63 113 SER D N 1
ATOM 5971 C CA . SER D 1 113 ? 52.675 16.313 88.917 1.00 17.57 113 SER D CA 1
ATOM 5972 C C . SER D 1 113 ? 54.065 15.921 88.419 1.00 18.06 113 SER D C 1
ATOM 5973 O O . SER D 1 113 ? 54.776 15.174 89.097 1.00 16.12 113 SER D O 1
ATOM 5976 N N . ASN D 1 114 ? 54.434 16.389 87.227 1.00 14.73 114 ASN D N 1
ATOM 5977 C CA . ASN D 1 114 ? 55.732 16.026 86.667 1.00 20.05 114 ASN D CA 1
ATOM 5978 C C . ASN D 1 114 ? 56.805 17.097 86.876 1.00 20.59 114 ASN D C 1
ATOM 5979 O O . ASN D 1 114 ? 57.905 16.982 86.348 1.00 24.53 114 ASN D O 1
ATOM 5984 N N . GLY D 1 115 ? 56.464 18.158 87.601 1.00 19.43 115 GLY D N 1
ATOM 5985 C CA . GLY D 1 115 ? 57.442 19.161 87.987 1.00 21.61 115 GLY D CA 1
ATOM 5986 C C . GLY D 1 115 ? 57.933 20.090 86.897 1.00 20.75 115 GLY D C 1
ATOM 5987 O O . GLY D 1 115 ? 59.050 20.606 86.954 1.00 20.91 115 GLY D O 1
ATOM 5988 N N . HIS D 1 116 ? 57.078 20.333 85.918 1.00 20.88 116 HIS D N 1
ATOM 5989 C CA . HIS D 1 116 ? 57.427 21.222 84.831 1.00 23.51 116 HIS D CA 1
ATOM 5990 C C . HIS D 1 116 ? 57.148 22.673 85.222 1.00 22.62 116 HIS D C 1
ATOM 5991 O O . HIS D 1 116 ? 56.100 23.235 84.907 1.00 20.38 116 HIS D O 1
ATOM 5998 N N . LEU D 1 117 ? 58.132 23.269 85.889 1.00 17.95 117 LEU D N 1
ATOM 5999 C CA . LEU D 1 117 ? 58.032 24.596 86.495 1.00 22.17 117 LEU D CA 1
ATOM 6000 C C . LEU D 1 117 ? 57.628 25.662 85.479 1.00 23.69 117 LEU D C 1
ATOM 6001 O O . LEU D 1 117 ? 56.674 26.419 85.690 1.00 21.23 117 LEU D O 1
ATOM 6006 N N . GLU D 1 118 ? 58.366 25.730 84.379 1.00 20.68 118 GLU D N 1
ATOM 6007 C CA . GLU D 1 118 ? 58.106 26.747 83.380 1.00 23.51 118 GLU D CA 1
ATOM 6008 C C . GLU D 1 118 ? 56.739 26.559 82.752 1.00 21.39 118 GLU D C 1
ATOM 6009 O O . GLU D 1 118 ? 56.059 27.537 82.465 1.00 19.00 118 GLU D O 1
ATOM 6015 N N . LEU D 1 119 ? 56.331 25.307 82.557 1.00 23.37 119 LEU D N 1
ATOM 6016 C CA . LEU D 1 119 ? 54.989 25.013 82.043 1.00 26.73 119 LEU D CA 1
ATOM 6017 C C . LEU D 1 119 ? 53.908 25.507 82.984 1.00 26.05 119 LEU D C 1
ATOM 6018 O O . LEU D 1 119 ? 52.929 26.124 82.562 1.00 25.60 119 LEU D O 1
ATOM 6023 N N . VAL D 1 120 ? 54.100 25.253 84.272 1.00 23.12 120 VAL D N 1
ATOM 6024 C CA . VAL D 1 120 ? 53.131 25.689 85.248 1.00 25.55 120 VAL D CA 1
ATOM 6025 C C . VAL D 1 120 ? 53.009 27.208 85.207 1.00 27.71 120 VAL D C 1
ATOM 6026 O O . VAL D 1 120 ? 51.898 27.752 85.173 1.00 28.94 120 VAL D O 1
ATOM 6030 N N . LYS D 1 121 ? 54.148 27.881 85.118 1.00 25.45 121 LYS D N 1
ATOM 6031 C CA . LYS D 1 121 ? 54.166 29.336 85.018 1.00 25.51 121 LYS D CA 1
ATOM 6032 C C . LYS D 1 121 ? 53.334 29.840 83.841 1.00 25.32 121 LYS D C 1
ATOM 6033 O O . LYS D 1 121 ? 52.577 30.805 83.967 1.00 23.59 121 LYS D O 1
ATOM 6039 N N . LEU D 1 122 ? 53.511 29.216 82.682 1.00 26.08 122 LEU D N 1
ATOM 6040 C CA . LEU D 1 122 ? 52.776 29.617 81.488 1.00 27.81 122 LEU D CA 1
ATOM 6041 C C . LEU D 1 122 ? 51.276 29.395 81.660 1.00 24.85 122 LEU D C 1
ATOM 6042 O O . LEU D 1 122 ? 50.469 30.280 81.358 1.00 24.66 122 LEU D O 1
ATOM 6047 N N . LEU D 1 123 ? 50.915 28.216 82.167 1.00 23.62 123 LEU D N 1
ATOM 6048 C CA . LEU D 1 123 ? 49.516 27.851 82.366 1.00 22.63 123 LEU D CA 1
ATOM 6049 C C . LEU D 1 123 ? 48.832 28.843 83.280 1.00 25.67 123 LEU D C 1
ATOM 6050 O O . LEU D 1 123 ? 47.730 29.308 82.978 1.00 29.60 123 LEU D O 1
ATOM 6055 N N . LEU D 1 124 ? 49.491 29.176 84.385 1.00 22.37 124 LEU D N 1
ATOM 6056 C CA . LEU D 1 124 ? 48.950 30.140 85.326 1.00 26.36 124 LEU D CA 1
ATOM 6057 C C . LEU D 1 124 ? 48.801 31.511 84.680 1.00 30.29 124 LEU D C 1
ATOM 6058 O O . LEU D 1 124 ? 47.774 32.175 84.826 1.00 35.03 124 LEU D O 1
ATOM 6063 N N . GLU D 1 125 ? 49.797 31.898 83.901 1.00 30.99 125 GLU D N 1
ATOM 6064 C CA . GLU D 1 125 ? 49.759 33.185 83.226 1.00 35.17 125 GLU D CA 1
ATOM 6065 C C . GLU D 1 125 ? 48.591 33.269 82.260 1.00 32.22 125 GLU D C 1
ATOM 6066 O O . GLU D 1 125 ? 48.025 34.337 82.056 1.00 31.56 125 GLU D O 1
ATOM 6072 N N . LYS D 1 126 ? 48.257 32.138 81.651 1.00 33.52 126 LYS D N 1
ATOM 6073 C CA . LYS D 1 126 ? 47.206 32.087 80.642 1.00 34.99 126 LYS D CA 1
ATOM 6074 C C . LYS D 1 126 ? 45.838 31.787 81.252 1.00 36.21 126 LYS D C 1
ATOM 6075 O O . LYS D 1 126 ? 44.885 31.487 80.528 1.00 37.47 126 LYS D O 1
ATOM 6081 N N . GLY D 1 127 ? 45.757 31.849 82.580 1.00 35.85 127 GLY D N 1
ATOM 6082 C CA . GLY D 1 127 ? 44.486 31.798 83.294 1.00 34.06 127 GLY D CA 1
ATOM 6083 C C . GLY D 1 127 ? 44.041 30.466 83.870 1.00 32.29 127 GLY D C 1
ATOM 6084 O O . GLY D 1 127 ? 42.859 30.292 84.211 1.00 29.70 127 GLY D O 1
ATOM 6085 N N . ALA D 1 128 ? 44.973 29.529 84.011 1.00 29.94 128 ALA D N 1
ATOM 6086 C CA . ALA D 1 128 ? 44.647 28.245 84.625 1.00 28.26 128 ALA D CA 1
ATOM 6087 C C . ALA D 1 128 ? 44.298 28.438 86.097 1.00 29.26 128 ALA D C 1
ATOM 6088 O O . ALA D 1 128 ? 44.906 29.260 86.787 1.00 33.38 128 ALA D O 1
ATOM 6090 N N . ASP D 1 129 ? 43.311 27.682 86.563 1.00 27.11 129 ASP D N 1
ATOM 6091 C CA . ASP D 1 129 ? 42.880 27.732 87.953 1.00 29.93 129 ASP D CA 1
ATOM 6092 C C . ASP D 1 129 ? 43.857 26.959 88.850 1.00 26.05 129 ASP D C 1
ATOM 6093 O O . ASP D 1 129 ? 43.960 25.733 88.781 1.00 27.91 129 ASP D O 1
ATOM 6098 N N . ILE D 1 130 ? 44.577 27.686 89.689 1.00 20.06 130 ILE D N 1
ATOM 6099 C CA . ILE D 1 130 ? 45.630 27.085 90.504 1.00 23.01 130 ILE D CA 1
ATOM 6100 C C . ILE D 1 130 ? 45.008 26.184 91.579 1.00 27.27 130 ILE D C 1
ATOM 6101 O O . ILE D 1 130 ? 45.675 25.307 92.119 1.00 28.23 130 ILE D O 1
ATOM 6106 N N . ASN D 1 131 ? 43.730 26.408 91.886 1.00 28.07 131 ASN D N 1
ATOM 6107 C CA . ASN D 1 131 ? 43.049 25.615 92.909 1.00 31.12 131 ASN D CA 1
ATOM 6108 C C . ASN D 1 131 ? 42.067 24.602 92.310 1.00 26.80 131 ASN D C 1
ATOM 6109 O O . ASN D 1 131 ? 41.172 24.109 92.993 1.00 25.08 131 ASN D O 1
ATOM 6114 N N . ALA D 1 132 ? 42.247 24.279 91.035 1.00 26.69 132 ALA D N 1
ATOM 6115 C CA . ALA D 1 132 ? 41.390 23.297 90.372 1.00 24.64 132 ALA D CA 1
ATOM 6116 C C . ALA D 1 132 ? 41.465 21.950 91.090 1.00 22.32 132 ALA D C 1
ATOM 6117 O O . ALA D 1 132 ? 42.540 21.513 91.485 1.00 19.50 132 ALA D O 1
ATOM 6119 N N . GLU D 1 133 ? 40.315 21.318 91.302 1.00 19.19 133 GLU D N 1
ATOM 6120 C CA . GLU D 1 133 ? 40.269 20.000 91.935 1.00 19.81 133 GLU D CA 1
ATOM 6121 C C . GLU D 1 133 ? 39.889 18.932 90.918 1.00 22.46 133 GLU D C 1
ATOM 6122 O O . GLU D 1 133 ? 39.003 19.152 90.078 1.00 26.70 133 GLU D O 1
ATOM 6128 N N . ASP D 1 134 ? 40.531 17.771 90.988 1.00 22.59 134 ASP D N 1
ATOM 6129 C CA . ASP D 1 134 ? 40.103 16.639 90.168 1.00 25.28 134 ASP D CA 1
ATOM 6130 C C . ASP D 1 134 ? 38.903 15.959 90.841 1.00 23.66 134 ASP D C 1
ATOM 6131 O O . ASP D 1 134 ? 38.364 16.487 91.816 1.00 20.65 134 ASP D O 1
ATOM 6136 N N . HIS D 1 135 ? 38.479 14.803 90.336 1.00 24.20 135 HIS D N 1
ATOM 6137 C CA . HIS D 1 135 ? 37.297 14.144 90.895 1.00 23.66 135 HIS D CA 1
ATOM 6138 C C . HIS D 1 135 ? 37.600 13.646 92.312 1.00 23.81 135 HIS D C 1
ATOM 6139 O O . HIS D 1 135 ? 36.686 13.341 93.077 1.00 23.20 135 HIS D O 1
ATOM 6146 N N . SER D 1 136 ? 38.882 13.574 92.663 1.00 17.65 136 SER D N 1
ATOM 6147 C CA . SER D 1 136 ? 39.259 13.183 94.020 1.00 20.71 136 SER D CA 1
ATOM 6148 C C . SER D 1 136 ? 39.398 14.383 94.970 1.00 19.99 136 SER D C 1
ATOM 6149 O O . SER D 1 136 ? 39.784 14.218 96.117 1.00 24.23 136 SER D O 1
ATOM 6152 N N . GLY D 1 137 ? 39.112 15.585 94.479 1.00 19.58 137 GLY D N 1
ATOM 6153 C CA . GLY D 1 137 ? 39.210 16.811 95.267 1.00 18.83 137 GLY D CA 1
ATOM 6154 C C . GLY D 1 137 ? 40.630 17.333 95.468 1.00 22.20 137 GLY D C 1
ATOM 6155 O O . GLY D 1 137 ? 40.855 18.262 96.241 1.00 19.55 137 GLY D O 1
ATOM 6156 N N . THR D 1 138 ? 41.592 16.758 94.754 1.00 21.75 138 THR D N 1
ATOM 6157 C CA . THR D 1 138 ? 43.003 17.148 94.897 1.00 24.02 138 THR D CA 1
ATOM 6158 C C . THR D 1 138 ? 43.466 18.162 93.828 1.00 24.54 138 THR D C 1
ATOM 6159 O O . THR D 1 138 ? 42.994 18.160 92.675 1.00 22.35 138 THR D O 1
ATOM 6163 N N . THR D 1 139 ? 44.355 19.050 94.261 1.00 19.92 139 THR D N 1
ATOM 6164 C CA . THR D 1 139 ? 44.836 20.171 93.478 1.00 19.59 139 THR D CA 1
ATOM 6165 C C . THR D 1 139 ? 46.221 19.884 92.860 1.00 19.82 139 THR D C 1
ATOM 6166 O O . THR D 1 139 ? 46.878 18.894 93.199 1.00 20.16 139 THR D O 1
ATOM 6170 N N . PRO D 1 140 ? 46.655 20.750 91.934 1.00 20.25 140 PRO D N 1
ATOM 6171 C CA . PRO D 1 140 ? 47.992 20.581 91.352 1.00 16.84 140 PRO D CA 1
ATOM 6172 C C . PRO D 1 140 ? 49.080 20.533 92.423 1.00 18.15 140 PRO D C 1
ATOM 6173 O O . PRO D 1 140 ? 49.993 19.724 92.308 1.00 17.85 140 PRO D O 1
ATOM 6177 N N . LEU D 1 141 ? 48.950 21.350 93.462 1.00 18.17 141 LEU D N 1
ATOM 6178 C CA . LEU D 1 141 ? 49.922 21.378 94.557 1.00 18.57 141 LEU D CA 1
ATOM 6179 C C . LEU D 1 141 ? 50.040 20.035 95.255 1.00 18.36 141 LEU D C 1
ATOM 6180 O O . LEU D 1 141 ? 51.129 19.640 95.698 1.00 19.20 141 LEU D O 1
ATOM 6185 N N . HIS D 1 142 ? 48.920 19.330 95.365 1.00 19.42 142 HIS D N 1
ATOM 6186 C CA . HIS D 1 142 ? 48.924 18.006 95.987 1.00 19.98 142 HIS D CA 1
ATOM 6187 C C . HIS D 1 142 ? 49.895 17.098 95.236 1.00 21.70 142 HIS D C 1
ATOM 6188 O O . HIS D 1 142 ? 50.684 16.367 95.827 1.00 21.89 142 HIS D O 1
ATOM 6195 N N . PHE D 1 143 ? 49.821 17.131 93.912 1.00 22.16 143 PHE D N 1
ATOM 6196 C CA . PHE D 1 143 ? 50.661 16.261 93.122 1.00 19.37 143 PHE D CA 1
ATOM 6197 C C . PHE D 1 143 ? 52.114 16.740 93.146 1.00 19.15 143 PHE D C 1
ATOM 6198 O O . PHE D 1 143 ? 53.024 15.922 93.148 1.00 18.80 143 PHE D O 1
ATOM 6206 N N . ALA D 1 144 ? 52.328 18.054 93.173 1.00 18.01 144 ALA D N 1
ATOM 6207 C CA . ALA D 1 144 ? 53.686 18.588 93.210 1.00 20.60 144 ALA D CA 1
ATOM 6208 C C . ALA D 1 144 ? 54.390 18.215 94.505 1.00 17.93 144 ALA D C 1
ATOM 6209 O O . ALA D 1 144 ? 55.583 17.895 94.519 1.00 17.24 144 ALA D O 1
ATOM 6211 N N . ALA D 1 145 ? 53.651 18.280 95.604 1.00 14.07 145 ALA D N 1
ATOM 6212 C CA . ALA D 1 145 ? 54.202 17.995 96.910 1.00 15.97 145 ALA D CA 1
ATOM 6213 C C . ALA D 1 145 ? 54.453 16.506 97.050 1.00 17.07 145 ALA D C 1
ATOM 6214 O O . ALA D 1 145 ? 55.504 16.074 97.521 1.00 17.68 145 ALA D O 1
ATOM 6216 N N . LYS D 1 146 ? 53.496 15.717 96.596 1.00 17.74 146 LYS D N 1
ATOM 6217 C CA . LYS D 1 146 ? 53.580 14.270 96.700 1.00 17.51 146 LYS D CA 1
ATOM 6218 C C . LYS D 1 146 ? 54.782 13.712 95.928 1.00 21.17 146 LYS D C 1
ATOM 6219 O O . LYS D 1 146 ? 55.478 12.801 96.385 1.00 23.30 146 LYS D O 1
ATOM 6225 N N . ASN D 1 147 ? 55.026 14.284 94.756 1.00 20.36 147 ASN D N 1
ATOM 6226 C CA . ASN D 1 147 ? 56.075 13.797 93.872 1.00 18.01 147 ASN D CA 1
ATOM 6227 C C . ASN D 1 147 ? 57.395 14.524 94.063 1.00 19.89 147 ASN D C 1
ATOM 6228 O O . ASN D 1 147 ? 58.303 14.411 93.241 1.00 20.21 147 ASN D O 1
ATOM 6233 N N . GLY D 1 148 ? 57.475 15.298 95.138 1.00 20.22 148 GLY D N 1
ATOM 6234 C CA . GLY D 1 148 ? 58.716 15.900 95.581 1.00 19.86 148 GLY D CA 1
ATOM 6235 C C . GLY D 1 148 ? 59.262 17.020 94.721 1.00 23.06 148 GLY D C 1
ATOM 6236 O O . GLY D 1 148 ? 60.480 17.171 94.597 1.00 26.93 148 GLY D O 1
ATOM 6237 N N . HIS D 1 149 ? 58.389 17.828 94.134 1.00 19.92 149 HIS D N 1
ATOM 6238 C CA . HIS D 1 149 ? 58.886 18.929 93.316 1.00 18.95 149 HIS D CA 1
ATOM 6239 C C . HIS D 1 149 ? 58.965 20.235 94.105 1.00 17.55 149 HIS D C 1
ATOM 6240 O O . HIS D 1 149 ? 58.059 21.053 94.063 1.00 20.03 149 HIS D O 1
ATOM 6247 N N . LEU D 1 150 ? 60.105 20.433 94.771 1.00 17.90 150 LEU D N 1
ATOM 6248 C CA . LEU D 1 150 ? 60.305 21.538 95.710 1.00 17.72 150 LEU D CA 1
ATOM 6249 C C . LEU D 1 150 ? 60.108 22.923 95.088 1.00 20.38 150 LEU D C 1
ATOM 6250 O O . LEU D 1 150 ? 59.331 23.730 95.595 1.00 23.77 150 LEU D O 1
ATOM 6255 N N . GLU D 1 151 ? 60.829 23.212 94.010 1.00 21.07 151 GLU D N 1
ATOM 6256 C CA . GLU D 1 151 ? 60.736 24.521 93.370 1.00 21.65 151 GLU D CA 1
ATOM 6257 C C . GLU D 1 151 ? 59.311 24.771 92.875 1.00 19.53 151 GLU D C 1
ATOM 6258 O O . GLU D 1 151 ? 58.803 25.884 92.961 1.00 22.31 151 GLU D O 1
ATOM 6264 N N . LEU D 1 152 ? 58.678 23.736 92.347 1.00 19.47 152 LEU D N 1
ATOM 6265 C CA . LEU D 1 152 ? 57.293 23.858 91.891 1.00 21.00 152 LEU D CA 1
ATOM 6266 C C . LEU D 1 152 ? 56.329 24.205 93.022 1.00 21.46 152 LEU D C 1
ATOM 6267 O O . LEU D 1 152 ? 55.399 24.992 92.852 1.00 21.38 152 LEU D O 1
ATOM 6272 N N . VAL D 1 153 ? 56.542 23.582 94.172 1.00 23.31 153 VAL D N 1
ATOM 6273 C CA . VAL D 1 153 ? 55.734 23.870 95.348 1.00 22.17 153 VAL D CA 1
ATOM 6274 C C . VAL D 1 153 ? 55.917 25.318 95.765 1.00 20.35 153 VAL D C 1
ATOM 6275 O O . VAL D 1 153 ? 54.960 26.000 96.092 1.00 25.22 153 VAL D O 1
ATOM 6279 N N . LYS D 1 154 ? 57.152 25.786 95.723 1.00 20.47 154 LYS D N 1
ATOM 6280 C CA . LYS D 1 154 ? 57.461 27.166 96.064 1.00 22.25 154 LYS D CA 1
ATOM 6281 C C . LYS D 1 154 ? 56.673 28.120 95.189 1.00 24.84 154 LYS D C 1
ATOM 6282 O O . LYS D 1 154 ? 56.067 29.072 95.678 1.00 24.66 154 LYS D O 1
ATOM 6288 N N . LEU D 1 155 ? 56.701 27.861 93.881 1.00 25.77 155 LEU D N 1
ATOM 6289 C CA . LEU D 1 155 ? 56.004 28.704 92.927 1.00 23.66 155 LEU D CA 1
ATOM 6290 C C . LEU D 1 155 ? 54.492 28.670 93.170 1.00 23.09 155 LEU D C 1
ATOM 6291 O O . LEU D 1 155 ? 53.849 29.712 93.204 1.00 23.51 155 LEU D O 1
ATOM 6296 N N . LEU D 1 156 ? 53.929 27.476 93.318 1.00 16.22 156 LEU D N 1
ATOM 6297 C CA . LEU D 1 156 ? 52.480 27.345 93.545 1.00 17.26 156 LEU D CA 1
ATOM 6298 C C . LEU D 1 156 ? 52.029 28.087 94.806 1.00 22.28 156 LEU D C 1
ATOM 6299 O O . LEU D 1 156 ? 51.010 28.779 94.790 1.00 22.84 156 LEU D O 1
ATOM 6304 N N . LEU D 1 157 ? 52.801 27.964 95.887 1.00 21.01 157 LEU D N 1
ATOM 6305 C CA . LEU D 1 157 ? 52.456 28.642 97.141 1.00 22.05 157 LEU D CA 1
ATOM 6306 C C . LEU D 1 157 ? 52.545 30.152 96.941 1.00 26.36 157 LEU D C 1
ATOM 6307 O O . LEU D 1 157 ? 51.731 30.911 97.462 1.00 27.17 157 LEU D O 1
ATOM 6312 N N . GLU D 1 158 ? 53.544 30.569 96.164 1.00 27.46 158 GLU D N 1
ATOM 6313 C CA . GLU D 1 158 ? 53.756 31.974 95.827 1.00 29.54 158 GLU D CA 1
ATOM 6314 C C . GLU D 1 158 ? 52.589 32.562 95.047 1.00 27.65 158 GLU D C 1
ATOM 6315 O O . GLU D 1 158 ? 52.273 33.746 95.176 1.00 28.45 158 GLU D O 1
ATOM 6321 N N . LYS D 1 159 ? 51.979 31.742 94.203 1.00 26.24 159 LYS D N 1
ATOM 6322 C CA . LYS D 1 159 ? 50.922 32.215 93.314 1.00 27.72 159 LYS D CA 1
ATOM 6323 C C . LYS D 1 159 ? 49.540 32.043 93.951 1.00 30.27 159 LYS D C 1
ATOM 6324 O O . LYS D 1 159 ? 48.523 32.268 93.316 1.00 31.53 159 LYS D O 1
ATOM 6330 N N . GLY D 1 160 ? 49.523 31.663 95.221 1.00 36.02 160 GLY D N 1
ATOM 6331 C CA . GLY D 1 160 ? 48.304 31.639 96.009 1.00 38.42 160 GLY D CA 1
ATOM 6332 C C . GLY D 1 160 ? 47.593 30.305 96.189 1.00 41.02 160 GLY D C 1
ATOM 6333 O O . GLY D 1 160 ? 46.421 30.284 96.574 1.00 46.19 160 GLY D O 1
ATOM 6334 N N . ALA D 1 161 ? 48.277 29.194 95.923 1.00 33.04 161 ALA D N 1
ATOM 6335 C CA . ALA D 1 161 ? 47.684 27.882 96.180 1.00 29.57 161 ALA D CA 1
ATOM 6336 C C . ALA D 1 161 ? 47.488 27.700 97.687 1.00 27.80 161 ALA D C 1
ATOM 6337 O O . ALA D 1 161 ? 48.279 28.206 98.484 1.00 25.19 161 ALA D O 1
ATOM 6339 N N . ASP D 1 162 ? 46.427 27.000 98.077 1.00 26.03 162 ASP D N 1
ATOM 6340 C CA . ASP D 1 162 ? 46.157 26.771 99.502 1.00 25.39 162 ASP D CA 1
ATOM 6341 C C . ASP D 1 162 ? 47.117 25.745 100.087 1.00 19.92 162 ASP D C 1
ATOM 6342 O O . ASP D 1 162 ? 47.089 24.575 99.731 1.00 20.25 162 ASP D O 1
ATOM 6347 N N . ILE D 1 163 ? 47.953 26.196 101.011 1.00 18.54 163 ILE D N 1
ATOM 6348 C CA . ILE D 1 163 ? 48.998 25.342 101.570 1.00 21.32 163 ILE D CA 1
ATOM 6349 C C . ILE D 1 163 ? 48.410 24.179 102.371 1.00 23.63 163 ILE D C 1
ATOM 6350 O O . ILE D 1 163 ? 49.062 23.147 102.539 1.00 21.95 163 ILE D O 1
ATOM 6355 N N . ASN D 1 164 ? 47.173 24.336 102.844 1.00 25.43 164 ASN D N 1
ATOM 6356 C CA . ASN D 1 164 ? 46.506 23.292 103.621 1.00 25.47 164 ASN D CA 1
ATOM 6357 C C . ASN D 1 164 ? 45.356 22.610 102.853 1.00 28.56 164 ASN D C 1
ATOM 6358 O O . ASN D 1 164 ? 44.437 22.058 103.461 1.00 30.25 164 ASN D O 1
ATOM 6363 N N . ALA D 1 165 ? 45.441 22.609 101.523 1.00 25.26 165 ALA D N 1
ATOM 6364 C CA . ALA D 1 165 ? 44.443 21.956 100.676 1.00 27.56 165 ALA D CA 1
ATOM 6365 C C . ALA D 1 165 ? 44.262 20.490 101.054 1.00 25.07 165 ALA D C 1
ATOM 6366 O O . ALA D 1 165 ? 45.231 19.735 101.119 1.00 24.63 165 ALA D O 1
ATOM 6368 N N . SER D 1 166 ? 43.024 20.099 101.351 1.00 22.05 166 SER D N 1
ATOM 6369 C CA . SER D 1 166 ? 42.765 18.757 101.875 1.00 23.70 166 SER D CA 1
ATOM 6370 C C . SER D 1 166 ? 41.600 17.984 101.233 1.00 24.54 166 SER D C 1
ATOM 6371 O O . SER D 1 166 ? 41.010 17.121 101.882 1.00 22.63 166 SER D O 1
ATOM 6374 N N . ASP D 1 167 ? 41.285 18.308 99.976 1.00 24.33 167 ASP D N 1
ATOM 6375 C CA . ASP D 1 167 ? 40.184 17.700 99.202 1.00 22.81 167 ASP D CA 1
ATOM 6376 C C . ASP D 1 167 ? 38.879 17.799 100.014 1.00 25.76 167 ASP D C 1
ATOM 6377 O O . ASP D 1 167 ? 38.508 18.857 100.503 1.00 23.63 167 ASP D O 1
ATOM 6382 N N . PHE D 1 168 ? 38.187 16.679 100.097 1.00 31.37 168 PHE D N 1
ATOM 6383 C CA . PHE D 1 168 ? 36.948 16.496 100.813 1.00 30.92 168 PHE D CA 1
ATOM 6384 C C . PHE D 1 168 ? 37.132 16.238 102.316 1.00 28.24 168 PHE D C 1
ATOM 6385 O O . PHE D 1 168 ? 38.256 16.248 102.843 1.00 27.61 168 PHE D O 1
ATOM 6393 N N . SER D 1 169 ? 36.006 15.998 102.984 1.00 24.45 169 SER D N 1
ATOM 6394 C CA . SER D 1 169 ? 35.949 15.731 104.415 1.00 25.23 169 SER D CA 1
ATOM 6395 C C . SER D 1 169 ? 35.024 14.554 104.724 1.00 26.71 169 SER D C 1
ATOM 6396 O O . SER D 1 169 ? 34.378 14.003 103.835 1.00 29.57 169 SER D O 1
ATOM 6399 N N . GLY D 1 170 ? 34.918 14.174 105.989 1.00 24.09 170 GLY D N 1
ATOM 6400 C CA . GLY D 1 170 ? 33.867 13.234 106.328 1.00 25.52 170 GLY D CA 1
ATOM 6401 C C . GLY D 1 170 ? 32.520 13.949 106.353 1.00 21.51 170 GLY D C 1
ATOM 6402 O O . GLY D 1 170 ? 32.463 15.181 106.283 1.00 19.03 170 GLY D O 1
ATOM 6403 N N . PRO D 1 171 ? 31.425 13.179 106.390 1.00 24.12 171 PRO D N 1
ATOM 6404 C CA . PRO D 1 171 ? 30.057 13.721 106.382 1.00 22.44 171 PRO D CA 1
ATOM 6405 C C . PRO D 1 171 ? 29.776 14.632 107.572 1.00 23.08 171 PRO D C 1
ATOM 6406 O O . PRO D 1 171 ? 30.282 14.377 108.671 1.00 26.46 171 PRO D O 1
ATOM 6410 N N . THR D 1 172 ? 29.014 15.694 107.342 1.00 18.68 172 THR D N 1
ATOM 6411 C CA . THR D 1 172 ? 28.509 16.552 108.408 1.00 19.88 172 THR D CA 1
ATOM 6412 C C . THR D 1 172 ? 27.171 16.001 108.871 1.00 18.34 172 THR D C 1
ATOM 6413 O O . THR D 1 172 ? 26.624 15.095 108.237 1.00 18.53 172 THR D O 1
ATOM 6417 N N . PRO D 1 173 ? 26.649 16.525 109.990 1.00 20.94 173 PRO D N 1
ATOM 6418 C CA . PRO D 1 173 ? 25.330 16.111 110.447 1.00 17.12 173 PRO D CA 1
ATOM 6419 C C . PRO D 1 173 ? 24.248 16.330 109.388 1.00 22.01 173 PRO D C 1
ATOM 6420 O O . PRO D 1 173 ? 23.332 15.520 109.313 1.00 25.11 173 PRO D O 1
ATOM 6424 N N . LEU D 1 174 ? 24.363 17.398 108.592 1.00 20.77 174 LEU D N 1
ATOM 6425 C CA . LEU D 1 174 ? 23.395 17.670 107.529 1.00 22.05 174 LEU D CA 1
ATOM 6426 C C . LEU D 1 174 ? 23.461 16.592 106.456 1.00 21.28 174 LEU D C 1
ATOM 6427 O O . LEU D 1 174 ? 22.433 16.205 105.913 1.00 19.62 174 LEU D O 1
ATOM 6432 N N . HIS D 1 175 ? 24.669 16.119 106.145 1.00 17.83 175 HIS D N 1
ATOM 6433 C CA . HIS D 1 175 ? 24.835 14.969 105.253 1.00 20.89 175 HIS D CA 1
ATOM 6434 C C . HIS D 1 175 ? 24.069 13.766 105.784 1.00 21.01 175 HIS D C 1
ATOM 6435 O O . HIS D 1 175 ? 23.275 13.147 105.073 1.00 20.58 175 HIS D O 1
ATOM 6442 N N . SER D 1 176 ? 24.309 13.442 107.055 1.00 17.23 176 SER D N 1
ATOM 6443 C CA . SER D 1 176 ? 23.701 12.266 107.661 1.00 21.73 176 SER D CA 1
ATOM 6444 C C . SER D 1 176 ? 22.178 12.357 107.674 1.00 20.62 176 SER D C 1
ATOM 6445 O O . SER D 1 176 ? 21.491 11.370 107.368 1.00 22.81 176 SER D O 1
ATOM 6448 N N . ALA D 1 177 ? 21.653 13.524 108.036 1.00 18.84 177 ALA D N 1
ATOM 6449 C CA . ALA D 1 177 ? 20.194 13.697 108.104 1.00 20.87 177 ALA D CA 1
ATOM 6450 C C . ALA D 1 177 ? 19.540 13.567 106.742 1.00 22.38 177 ALA D C 1
ATOM 6451 O O . ALA D 1 177 ? 18.464 12.974 106.620 1.00 24.33 177 ALA D O 1
ATOM 6453 N N . ALA D 1 178 ? 20.162 14.165 105.729 1.00 21.89 178 ALA D N 1
ATOM 6454 C CA . ALA D 1 178 ? 19.639 14.136 104.362 1.00 22.30 178 ALA D CA 1
ATOM 6455 C C . ALA D 1 178 ? 19.733 12.731 103.796 1.00 22.65 178 ALA D C 1
ATOM 6456 O O . ALA D 1 178 ? 18.815 12.254 103.132 1.00 23.08 178 ALA D O 1
ATOM 6458 N N . GLU D 1 179 ? 20.860 12.077 104.063 1.00 20.33 179 GLU D N 1
ATOM 6459 C CA . GLU D 1 179 ? 21.099 10.729 103.569 1.00 23.49 179 GLU D CA 1
ATOM 6460 C C . GLU D 1 179 ? 20.076 9.755 104.141 1.00 23.98 179 GLU D C 1
ATOM 6461 O O . GLU D 1 179 ? 19.651 8.826 103.454 1.00 23.60 179 GLU D O 1
ATOM 6467 N N . ASN D 1 180 ? 19.701 9.954 105.401 1.00 24.82 180 ASN D N 1
ATOM 6468 C CA . ASN D 1 180 ? 18.794 9.023 106.075 1.00 24.78 180 ASN D CA 1
ATOM 6469 C C . ASN D 1 180 ? 17.329 9.481 106.092 1.00 23.63 180 ASN D C 1
ATOM 6470 O O . ASN D 1 180 ? 16.511 8.938 106.844 1.00 23.15 180 ASN D O 1
ATOM 6475 N N . GLY D 1 181 ? 17.010 10.477 105.267 1.00 22.11 181 GLY D N 1
ATOM 6476 C CA . GLY D 1 181 ? 15.638 10.926 105.085 1.00 23.13 181 GLY D CA 1
ATOM 6477 C C . GLY D 1 181 ? 14.945 11.525 106.298 1.00 26.15 181 GLY D C 1
ATOM 6478 O O . GLY D 1 181 ? 13.750 11.318 106.498 1.00 28.92 181 GLY D O 1
ATOM 6479 N N . HIS D 1 182 ? 15.682 12.292 107.094 1.00 19.75 182 HIS D N 1
ATOM 6480 C CA . HIS D 1 182 ? 15.099 12.975 108.244 1.00 21.51 182 HIS D CA 1
ATOM 6481 C C . HIS D 1 182 ? 14.811 14.429 107.918 1.00 23.48 182 HIS D C 1
ATOM 6482 O O . HIS D 1 182 ? 15.647 15.301 108.142 1.00 23.43 182 HIS D O 1
ATOM 6489 N N . LEU D 1 183 ? 13.602 14.671 107.403 1.00 22.56 183 LEU D N 1
ATOM 6490 C CA . LEU D 1 183 ? 13.231 15.961 106.850 1.00 20.37 183 LEU D CA 1
ATOM 6491 C C . LEU D 1 183 ? 13.238 17.105 107.858 1.00 21.72 183 LEU D C 1
ATOM 6492 O O . LEU D 1 183 ? 13.795 18.169 107.585 1.00 24.51 183 LEU D O 1
ATOM 6497 N N . GLU D 1 184 ? 12.579 16.913 108.998 1.00 21.05 184 GLU D N 1
ATOM 6498 C CA . GLU D 1 184 ? 12.524 17.957 110.012 1.00 22.47 184 GLU D CA 1
ATOM 6499 C C . GLU D 1 184 ? 13.926 18.211 110.571 1.00 20.79 184 GLU D C 1
ATOM 6500 O O . GLU D 1 184 ? 14.282 19.343 110.896 1.00 23.58 184 GLU D O 1
ATOM 6506 N N . LEU D 1 185 ? 14.712 17.151 110.687 1.00 18.53 185 LEU D N 1
ATOM 6507 C CA . LEU D 1 185 ? 16.098 17.294 111.111 1.00 23.64 185 LEU D CA 1
ATOM 6508 C C . LEU D 1 185 ? 16.884 18.158 110.123 1.00 26.13 185 LEU D C 1
ATOM 6509 O O . LEU D 1 185 ? 17.671 19.012 110.533 1.00 26.76 185 LEU D O 1
ATOM 6514 N N . VAL D 1 186 ? 16.658 17.961 108.825 1.00 25.37 186 VAL D N 1
ATOM 6515 C CA . VAL D 1 186 ? 17.326 18.795 107.825 1.00 24.44 186 VAL D CA 1
ATOM 6516 C C . VAL D 1 186 ? 16.913 20.258 107.947 1.00 23.95 186 VAL D C 1
ATOM 6517 O O . VAL D 1 186 ? 17.747 21.150 107.816 1.00 23.17 186 VAL D O 1
ATOM 6521 N N . LYS D 1 187 ? 15.620 20.510 108.151 1.00 24.53 187 LYS D N 1
ATOM 6522 C CA . LYS D 1 187 ? 15.149 21.885 108.285 1.00 25.61 187 LYS D CA 1
ATOM 6523 C C . LYS D 1 187 ? 15.783 22.582 109.480 1.00 25.66 187 LYS D C 1
ATOM 6524 O O . LYS D 1 187 ? 16.242 23.728 109.375 1.00 25.22 187 LYS D O 1
ATOM 6530 N N . LEU D 1 188 ? 15.821 21.879 110.608 1.00 23.92 188 LEU D N 1
ATOM 6531 C CA . LEU D 1 188 ? 16.408 22.424 111.825 1.00 27.71 188 LEU D CA 1
ATOM 6532 C C . LEU D 1 188 ? 17.885 22.748 111.645 1.00 27.08 188 LEU D C 1
ATOM 6533 O O . LEU D 1 188 ? 18.333 23.840 111.999 1.00 30.50 188 LEU D O 1
ATOM 6538 N N . LEU D 1 189 ? 18.633 21.814 111.061 1.00 24.94 189 LEU D N 1
ATOM 6539 C CA . LEU D 1 189 ? 20.077 21.997 110.870 1.00 25.10 189 LEU D CA 1
ATOM 6540 C C . LEU D 1 189 ? 20.344 23.189 109.951 1.00 26.03 189 LEU D C 1
ATOM 6541 O O . LEU D 1 189 ? 21.246 23.981 110.191 1.00 26.44 189 LEU D O 1
ATOM 6546 N N . LEU D 1 190 ? 19.532 23.322 108.913 1.00 25.42 190 LEU D N 1
ATOM 6547 C CA . LEU D 1 190 ? 19.642 24.437 107.987 1.00 28.14 190 LEU D CA 1
ATOM 6548 C C . LEU D 1 190 ? 19.386 25.761 108.683 1.00 32.59 190 LEU D C 1
ATOM 6549 O O . LEU D 1 190 ? 20.097 26.753 108.465 1.00 31.90 190 LEU D O 1
ATOM 6554 N N . GLU D 1 191 ? 18.354 25.763 109.520 1.00 34.04 191 GLU D N 1
ATOM 6555 C CA . GLU D 1 191 ? 17.940 26.945 110.265 1.00 37.54 191 GLU D CA 1
ATOM 6556 C C . GLU D 1 191 ? 19.032 27.403 111.238 1.00 33.33 191 GLU D C 1
ATOM 6557 O O . GLU D 1 191 ? 19.216 28.595 111.468 1.00 33.85 191 GLU D O 1
ATOM 6563 N N . LYS D 1 192 ? 19.756 26.442 111.800 1.00 31.55 192 LYS D N 1
ATOM 6564 C CA . LYS D 1 192 ? 20.807 26.730 112.775 1.00 30.16 192 LYS D CA 1
ATOM 6565 C C . LYS D 1 192 ? 22.155 26.943 112.123 1.00 33.97 192 LYS D C 1
ATOM 6566 O O . LYS D 1 192 ? 23.182 27.029 112.811 1.00 36.19 192 LYS D O 1
ATOM 6572 N N . GLY D 1 193 ? 22.160 26.974 110.792 1.00 32.72 193 GLY D N 1
ATOM 6573 C CA . GLY D 1 193 ? 23.338 27.357 110.037 1.00 27.89 193 GLY D CA 1
ATOM 6574 C C . GLY D 1 193 ? 24.240 26.245 109.542 1.00 27.78 193 GLY D C 1
ATOM 6575 O O . GLY D 1 193 ? 25.438 26.456 109.379 1.00 27.69 193 GLY D O 1
ATOM 6576 N N . ALA D 1 194 ? 23.689 25.068 109.275 1.00 28.87 194 ALA D N 1
ATOM 6577 C CA . ALA D 1 194 ? 24.505 24.001 108.710 1.00 26.98 194 ALA D CA 1
ATOM 6578 C C . ALA D 1 194 ? 24.950 24.400 107.308 1.00 25.21 194 ALA D C 1
ATOM 6579 O O . ALA D 1 194 ? 24.234 25.101 106.600 1.00 24.86 194 ALA D O 1
ATOM 6581 N N . ASP D 1 195 ? 26.130 23.923 106.914 1.00 26.42 195 ASP D N 1
ATOM 6582 C CA . ASP D 1 195 ? 26.753 24.255 105.631 1.00 27.61 195 ASP D CA 1
ATOM 6583 C C . ASP D 1 195 ? 26.237 23.359 104.489 1.00 27.32 195 ASP D C 1
ATOM 6584 O O . ASP D 1 195 ? 26.590 22.181 104.394 1.00 25.18 195 ASP D O 1
ATOM 6589 N N . ILE D 1 196 ? 25.430 23.935 103.598 1.00 26.70 196 ILE D N 1
ATOM 6590 C CA . ILE D 1 196 ? 24.845 23.161 102.498 1.00 28.40 196 ILE D CA 1
ATOM 6591 C C . ILE D 1 196 ? 25.872 22.731 101.458 1.00 28.01 196 ILE D C 1
ATOM 6592 O O . ILE D 1 196 ? 25.651 21.782 100.706 1.00 26.78 196 ILE D O 1
ATOM 6597 N N . ASN D 1 197 ? 26.996 23.430 101.415 1.00 33.71 197 ASN D N 1
ATOM 6598 C CA . ASN D 1 197 ? 28.025 23.149 100.421 1.00 33.38 197 ASN D CA 1
ATOM 6599 C C . ASN D 1 197 ? 29.103 22.178 100.909 1.00 29.42 197 ASN D C 1
ATOM 6600 O O . ASN D 1 197 ? 30.086 21.936 100.213 1.00 27.00 197 ASN D O 1
ATOM 6605 N N . ALA D 1 198 ? 28.939 21.642 102.112 1.00 26.03 198 ALA D N 1
ATOM 6606 C CA . ALA D 1 198 ? 29.913 20.684 102.637 1.00 24.75 198 ALA D CA 1
ATOM 6607 C C . ALA D 1 198 ? 30.004 19.423 101.766 1.00 23.44 198 ALA D C 1
ATOM 6608 O O . ALA D 1 198 ? 28.989 18.931 101.250 1.00 23.50 198 ALA D O 1
ATOM 6610 N N . ARG D 1 199 ? 31.216 18.913 101.587 1.00 18.45 199 ARG D N 1
ATOM 6611 C CA . ARG D 1 199 ? 31.419 17.726 100.763 1.00 19.51 199 ARG D CA 1
ATOM 6612 C C . ARG D 1 199 ? 31.927 16.554 101.578 1.00 21.61 199 ARG D C 1
ATOM 6613 O O . ARG D 1 199 ? 32.872 16.687 102.370 1.00 23.14 199 ARG D O 1
ATOM 6621 N N . ASP D 1 200 ? 31.296 15.399 101.381 1.00 21.99 200 ASP D N 1
ATOM 6622 C CA . ASP D 1 200 ? 31.673 14.191 102.109 1.00 21.27 200 ASP D CA 1
ATOM 6623 C C . ASP D 1 200 ? 32.855 13.512 101.406 1.00 23.63 200 ASP D C 1
ATOM 6624 O O . ASP D 1 200 ? 33.522 14.109 100.556 1.00 22.94 200 ASP D O 1
ATOM 6629 N N . LYS D 1 201 ? 33.143 12.285 101.808 1.00 22.55 201 LYS D N 1
ATOM 6630 C CA . LYS D 1 201 ? 34.365 11.597 101.404 1.00 20.77 201 LYS D CA 1
ATOM 6631 C C . LYS D 1 201 ? 34.450 11.332 99.896 1.00 20.90 201 LYS D C 1
ATOM 6632 O O . LYS D 1 201 ? 35.546 11.184 99.342 1.00 16.73 201 LYS D O 1
ATOM 6638 N N . PHE D 1 202 ? 33.298 11.246 99.236 1.00 14.52 202 PHE D N 1
ATOM 6639 C CA . PHE D 1 202 ? 33.276 11.127 97.782 1.00 18.26 202 PHE D CA 1
ATOM 6640 C C . PHE D 1 202 ? 33.027 12.466 97.132 1.00 18.83 202 PHE D C 1
ATOM 6641 O O . PHE D 1 202 ? 32.772 12.533 95.940 1.00 21.96 202 PHE D O 1
ATOM 6649 N N . GLY D 1 203 ? 33.078 13.538 97.912 1.00 17.99 203 GLY D N 1
ATOM 6650 C CA . GLY D 1 203 ? 32.893 14.871 97.362 1.00 15.50 203 GLY D CA 1
ATOM 6651 C C . GLY D 1 203 ? 31.435 15.249 97.173 1.00 19.71 203 GLY D C 1
ATOM 6652 O O . GLY D 1 203 ? 31.118 16.221 96.484 1.00 20.82 203 GLY D O 1
ATOM 6653 N N . LYS D 1 204 ? 30.536 14.510 97.810 1.00 19.88 204 LYS D N 1
ATOM 6654 C CA . LYS D 1 204 ? 29.101 14.791 97.642 1.00 21.50 204 LYS D CA 1
ATOM 6655 C C . LYS D 1 204 ? 28.595 15.779 98.669 1.00 21.98 204 LYS D C 1
ATOM 6656 O O . LYS D 1 204 ? 29.048 15.784 99.829 1.00 20.21 204 LYS D O 1
ATOM 6662 N N . THR D 1 205 ? 27.656 16.617 98.240 1.00 17.70 205 THR D N 1
ATOM 6663 C CA . THR D 1 205 ? 26.956 17.532 99.156 1.00 21.90 205 THR D CA 1
ATOM 6664 C C . THR D 1 205 ? 25.742 16.810 99.756 1.00 20.06 205 THR D C 1
ATOM 6665 O O . THR D 1 205 ? 25.393 15.709 99.329 1.00 23.79 205 THR D O 1
ATOM 6669 N N . PRO D 1 206 ? 25.122 17.394 100.788 1.00 21.58 206 PRO D N 1
ATOM 6670 C CA . PRO D 1 206 ? 23.894 16.789 101.319 1.00 18.11 206 PRO D CA 1
ATOM 6671 C C . PRO D 1 206 ? 22.782 16.646 100.278 1.00 18.45 206 PRO D C 1
ATOM 6672 O O . PRO D 1 206 ? 22.090 15.633 100.263 1.00 17.12 206 PRO D O 1
ATOM 6676 N N . PHE D 1 207 ? 22.672 17.619 99.379 1.00 20.50 207 PHE D N 1
ATOM 6677 C CA . PHE D 1 207 ? 21.701 17.555 98.286 1.00 22.81 207 PHE D CA 1
ATOM 6678 C C . PHE D 1 207 ? 21.965 16.325 97.431 1.00 24.02 207 PHE D C 1
ATOM 6679 O O . PHE D 1 207 ? 21.030 15.597 97.093 1.00 24.54 207 PHE D O 1
ATOM 6687 N N . ASP D 1 208 ? 23.239 16.082 97.114 1.00 21.30 208 ASP D N 1
ATOM 6688 C CA . ASP D 1 208 ? 23.633 14.906 96.343 1.00 23.31 208 ASP D CA 1
ATOM 6689 C C . ASP D 1 208 ? 23.230 13.608 97.018 1.00 20.60 208 ASP D C 1
ATOM 6690 O O . ASP D 1 208 ? 22.752 12.685 96.364 1.00 21.61 208 ASP D O 1
ATOM 6695 N N . LEU D 1 209 ? 23.448 13.522 98.326 1.00 18.99 209 LEU D N 1
ATOM 6696 C CA . LEU D 1 209 ? 23.070 12.322 99.066 1.00 17.50 209 LEU D CA 1
ATOM 6697 C C . LEU D 1 209 ? 21.556 12.152 99.071 1.00 19.03 209 LEU D C 1
ATOM 6698 O O . LEU D 1 209 ? 21.047 11.028 99.037 1.00 21.39 209 LEU D O 1
ATOM 6703 N N . ALA D 1 210 ? 20.842 13.267 99.153 1.00 17.03 210 ALA D N 1
ATOM 6704 C CA . ALA D 1 210 ? 19.379 13.222 99.127 1.00 20.24 210 ALA D CA 1
ATOM 6705 C C . ALA D 1 210 ? 18.907 12.649 97.789 1.00 19.74 210 ALA D C 1
ATOM 6706 O O . ALA D 1 210 ? 18.068 11.769 97.761 1.00 23.15 210 ALA D O 1
ATOM 6708 N N . ILE D 1 211 ? 19.497 13.122 96.694 1.00 20.87 211 ILE D N 1
ATOM 6709 C CA . ILE D 1 211 ? 19.146 12.609 95.363 1.00 23.38 211 ILE D CA 1
ATOM 6710 C C . ILE D 1 211 ? 19.477 11.132 95.267 1.00 22.92 211 ILE D C 1
ATOM 6711 O O . ILE D 1 211 ? 18.662 10.346 94.812 1.00 22.89 211 ILE D O 1
ATOM 6716 N N . ASP D 1 212 ? 20.662 10.759 95.751 1.00 21.85 212 ASP D N 1
ATOM 6717 C CA . ASP D 1 212 ? 21.101 9.376 95.705 1.00 20.43 212 ASP D CA 1
ATOM 6718 C C . ASP D 1 212 ? 20.123 8.444 96.408 1.00 22.26 212 ASP D C 1
ATOM 6719 O O . ASP D 1 212 ? 19.889 7.323 95.950 1.00 27.01 212 ASP D O 1
ATOM 6724 N N . ASN D 1 213 ? 19.533 8.914 97.509 1.00 15.79 213 ASN D N 1
ATOM 6725 C CA . ASN D 1 213 ? 18.656 8.070 98.308 1.00 18.85 213 ASN D CA 1
ATOM 6726 C C . ASN D 1 213 ? 17.162 8.228 97.998 1.00 23.04 213 ASN D C 1
ATOM 6727 O O . ASN D 1 213 ? 16.330 7.636 98.678 1.00 24.73 213 ASN D O 1
ATOM 6732 N N . GLY D 1 214 ? 16.834 9.008 96.970 1.00 24.39 214 GLY D N 1
ATOM 6733 C CA . GLY D 1 214 ? 15.442 9.224 96.578 1.00 21.96 214 GLY D CA 1
ATOM 6734 C C . GLY D 1 214 ? 14.639 10.015 97.598 1.00 25.86 214 GLY D C 1
ATOM 6735 O O . GLY D 1 214 ? 13.406 9.865 97.712 1.00 26.51 214 GLY D O 1
ATOM 6736 N N . ASN D 1 215 ? 15.328 10.885 98.330 1.00 23.90 215 ASN D N 1
ATOM 6737 C CA . ASN D 1 215 ? 14.659 11.742 99.295 1.00 25.41 215 ASN D CA 1
ATOM 6738 C C . ASN D 1 215 ? 14.296 13.088 98.676 1.00 27.07 215 ASN D C 1
ATOM 6739 O O . ASN D 1 215 ? 15.038 14.066 98.812 1.00 25.11 215 ASN D O 1
ATOM 6744 N N . GLU D 1 216 ? 13.150 13.113 97.982 1.00 25.20 216 GLU D N 1
ATOM 6745 C CA . GLU D 1 216 ? 12.709 14.274 97.201 1.00 29.43 216 GLU D CA 1
ATOM 6746 C C . GLU D 1 216 ? 12.414 15.547 97.971 1.00 27.28 216 GLU D C 1
ATOM 6747 O O . GLU D 1 216 ? 12.851 16.625 97.574 1.00 28.90 216 GLU D O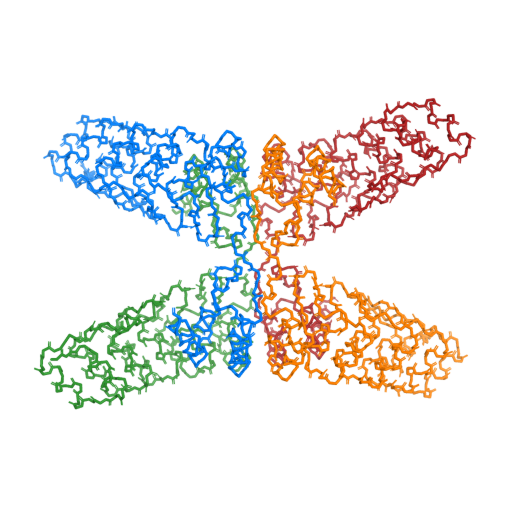 1
ATOM 6753 N N . ASP D 1 217 ? 11.647 15.431 99.047 1.00 23.22 217 ASP D N 1
ATOM 6754 C CA . ASP D 1 217 ? 11.294 16.607 99.827 1.00 24.55 217 ASP D CA 1
ATOM 6755 C C . ASP D 1 217 ? 12.565 17.257 100.377 1.00 27.79 217 ASP D C 1
ATOM 6756 O O . ASP D 1 217 ? 12.737 18.470 100.340 1.00 33.24 217 ASP D O 1
ATOM 6761 N N . ILE D 1 218 ? 13.468 16.424 100.868 1.00 23.38 218 ILE D N 1
ATOM 6762 C CA . ILE D 1 218 ? 14.737 16.913 101.378 1.00 24.21 218 ILE D CA 1
ATOM 6763 C C . ILE D 1 218 ? 15.565 17.586 100.276 1.00 24.27 218 ILE D C 1
ATOM 6764 O O . ILE D 1 218 ? 16.125 18.663 100.487 1.00 25.01 218 ILE D O 1
ATOM 6769 N N . ALA D 1 219 ? 15.617 16.975 99.094 1.00 22.31 219 ALA D N 1
ATOM 6770 C CA . ALA D 1 219 ? 16.386 17.561 97.998 1.00 21.43 219 ALA D CA 1
ATOM 6771 C C . ALA D 1 219 ? 15.851 18.938 97.630 1.00 23.77 219 ALA D C 1
ATOM 6772 O O . ALA D 1 219 ? 16.620 19.856 97.352 1.00 23.82 219 ALA D O 1
ATOM 6774 N N . GLU D 1 220 ? 14.528 19.071 97.629 1.00 25.42 220 GLU D N 1
ATOM 6775 C CA . GLU D 1 220 ? 13.873 20.340 97.328 1.00 30.91 220 GLU D CA 1
ATOM 6776 C C . GLU D 1 220 ? 14.176 21.413 98.357 1.00 28.68 220 GLU D C 1
ATOM 6777 O O . GLU D 1 220 ? 14.385 22.573 98.019 1.00 30.90 220 GLU D O 1
ATOM 6783 N N . VAL D 1 221 ? 14.119 21.032 99.624 1.00 25.74 221 VAL D N 1
ATOM 6784 C CA . VAL D 1 221 ? 14.448 21.959 100.693 1.00 26.49 221 VAL D CA 1
ATOM 6785 C C . VAL D 1 221 ? 15.889 22.435 100.548 1.00 26.04 221 VAL D C 1
ATOM 6786 O O . VAL D 1 221 ? 16.176 23.625 100.648 1.00 29.12 221 VAL D O 1
ATOM 6790 N N . LEU D 1 222 ? 16.792 21.504 100.282 1.00 24.53 222 LEU D N 1
ATOM 6791 C CA . LEU D 1 222 ? 18.197 21.870 100.145 1.00 27.41 222 LEU D CA 1
ATOM 6792 C C . LEU D 1 222 ? 18.447 22.780 98.947 1.00 30.22 222 LEU D C 1
ATOM 6793 O O . LEU D 1 222 ? 19.209 23.741 99.034 1.00 31.62 222 LEU D O 1
ATOM 6798 N N . GLN D 1 223 ? 17.776 22.489 97.841 1.00 32.38 223 GLN D N 1
ATOM 6799 C CA . GLN D 1 223 ? 17.917 23.291 96.632 1.00 37.75 223 GLN D CA 1
ATOM 6800 C C . GLN D 1 223 ? 17.443 24.725 96.821 1.00 36.88 223 GLN D C 1
ATOM 6801 O O . GLN D 1 223 ? 18.065 25.667 96.336 1.00 36.34 223 GLN D O 1
ATOM 6807 N N . LYS D 1 224 ? 16.298 24.869 97.477 1.00 37.44 224 LYS D N 1
ATOM 6808 C CA . LYS D 1 224 ? 15.728 26.175 97.773 1.00 39.77 224 LYS D CA 1
ATOM 6809 C C . LYS D 1 224 ? 16.650 26.955 98.718 1.00 37.86 224 LYS D C 1
ATOM 6810 O O . LYS D 1 224 ? 16.825 28.162 98.566 1.00 39.82 224 LYS D O 1
ATOM 6816 N N . ALA D 1 225 ? 17.246 26.254 99.679 1.00 32.55 225 ALA D N 1
ATOM 6817 C CA . ALA D 1 225 ? 18.226 26.863 100.580 1.00 33.66 225 ALA D CA 1
ATOM 6818 C C . ALA D 1 225 ? 19.443 27.356 99.805 1.00 33.29 225 ALA D C 1
ATOM 6819 O O . ALA D 1 225 ? 19.927 28.468 100.020 1.00 35.57 225 ALA D O 1
ATOM 6821 N N . ALA D 1 226 ? 19.942 26.522 98.906 1.00 32.73 226 ALA D N 1
ATOM 6822 C CA . ALA D 1 226 ? 21.109 26.890 98.115 1.00 40.12 226 ALA D CA 1
ATOM 6823 C C . ALA D 1 226 ? 20.877 28.189 97.356 1.00 49.29 226 ALA D C 1
ATOM 6824 O O . ALA D 1 226 ? 21.727 29.079 97.355 1.00 50.41 226 ALA D O 1
ATOM 6826 N N . ARG D 1 227 ? 19.722 28.295 96.708 1.00 57.63 227 ARG D N 1
ATOM 6827 C CA . ARG D 1 227 ? 19.363 29.514 95.989 1.00 63.80 227 ARG D CA 1
ATOM 6828 C C . ARG D 1 227 ? 19.134 30.709 96.915 1.00 65.38 227 ARG D C 1
ATOM 6829 O O . ARG D 1 227 ? 19.438 31.847 96.548 1.00 71.26 227 ARG D O 1
ATOM 6837 N N . SER D 1 228 ? 18.540 30.464 98.079 1.00 63.78 228 SER D N 1
ATOM 6838 C CA . SER D 1 228 ? 18.411 31.510 99.091 1.00 64.31 228 SER D CA 1
ATOM 6839 C C . SER D 1 228 ? 19.776 32.188 99.324 1.00 63.86 228 SER D C 1
ATOM 6840 O O . SER D 1 228 ? 19.857 33.412 99.466 1.00 63.91 228 SER D O 1
ATOM 6843 N N . HIS D 1 229 ? 20.848 31.397 99.358 1.00 65.76 229 HIS D N 1
ATOM 6844 C CA . HIS D 1 229 ? 22.179 31.949 99.642 1.00 70.42 229 HIS D CA 1
ATOM 6845 C C . HIS D 1 229 ? 22.713 32.742 98.442 1.00 74.06 229 HIS D C 1
ATOM 6846 O O . HIS D 1 229 ? 23.603 33.580 98.592 1.00 77.26 229 HIS D O 1
ATOM 6853 N N . HIS D 1 230 ? 22.166 32.475 97.257 1.00 73.13 230 HIS D N 1
ATOM 6854 C CA . HIS D 1 230 ? 22.606 33.143 96.034 1.00 70.27 230 HIS D CA 1
ATOM 6855 C C . HIS D 1 230 ? 22.429 34.658 96.126 1.00 68.37 230 HIS D C 1
ATOM 6856 O O . HIS D 1 230 ? 21.406 35.202 95.706 1.00 67.66 230 HIS D O 1
#

Solvent-accessible surface area: 36395 Å² total; per-residue (Å²): 162,121,88,98,70,8,115,88,0,14,90,9,0,78,60,19,100,65,102,45,0,105,82,11,28,187,154,55,9,89,24,55,14,108,38,156,4,15,36,1,0,2,3,1,0,0,16,67,27,49,54,107,1,0,95,41,0,21,139,122,52,12,69,20,58,8,99,19,101,9,16,15,1,0,0,0,16,0,0,11,40,26,50,52,85,3,0,76,18,0,20,120,116,48,11,72,22,55,4,88,7,95,10,0,1,1,0,1,1,3,0,0,2,41,24,54,54,94,5,0,75,22,0,30,141,103,48,11,66,22,64,2,62,9,112,14,0,27,8,0,0,9,18,0,0,26,37,26,51,55,91,3,0,78,13,0,30,136,119,48,10,78,22,52,10,37,24,13,34,1,42,2,0,0,0,11,0,0,56,33,35,50,46,96,3,0,86,11,0,36,132,114,48,11,57,25,106,15,86,15,64,49,19,23,33,0,53,21,15,0,17,7,4,11,29,56,91,4,3,64,40,4,53,138,21,54,125,92,179,176,94,42,12,121,91,0,18,97,6,0,82,61,21,92,68,100,43,0,92,67,10,33,150,135,59,8,88,22,50,15,129,43,109,13,12,52,1,0,0,2,3,0,0,14,67,26,49,55,111,1,0,91,45,0,24,134,128,49,11,71,24,52,8,98,17,123,11,15,19,0,0,1,0,19,0,0,13,44,27,51,59,97,4,0,74,11,0,28,136,113,51,12,69,24,55,3,88,6,93,13,0,1,0,0,0,1,3,0,0,2,39,26,51,56,94,4,0,78,8,0,30,137,120,48,11,67,21,63,3,59,8,117,9,1,25,8,0,1,10,20,0,0,27,37,28,51,52,91,3,0,76,12,0,29,131,122,50,10,77,23,50,11,33,21,13,33,1,45,4,0,0,0,9,0,0,53,35,36,53,51,97,4,0,90,7,0,38,123,125,47,11,59,17,102,14,88,15,69,53,18,22,33,0,47,20,15,0,20,6,4,11,29,49,89,4,3,66,31,4,54,148,17,57,173,89,157,73,114,26,168,90,0,15,86,9,0,139,46,19,86,48,118,47,0,78,80,0,28,179,108,69,16,92,25,52,15,156,31,90,16,6,70,2,0,1,2,8,0,0,30,58,27,49,38,104,1,0,80,34,0,20,148,106,47,14,68,28,40,17,107,18,144,19,13,22,0,0,1,0,18,0,0,12,45,29,53,73,110,3,0,94,18,0,28,115,111,49,12,62,25,52,4,127,5,86,12,0,1,2,0,0,0,3,0,0,3,40,24,52,52,95,5,0,71,16,0,28,136,113,49,11,68,20,66,10,54,10,86,15,0,29,8,0,1,8,16,0,0,31,43,27,50,53,93,2,0,76,13,0,31,134,121,51,10,76,25,51,10,36,23,14,32,1,41,5,1,0,0,4,0,0,52,34,37,50,51,97,3,0,78,23,0,33,148,109,51,9,59,20,107,14,84,15,78,56,20,24,33,0,43,21,15,0,21,5,4,12,27,49,89,4,3,64,36,5,23,147,17,50,120,80,132,120,134,73,9,143,130,0,16,109,7,0,71,54,21,94,66,114,52,0,78,91,19,26,164,149,67,12,84,28,46,11,116,38,88,14,2,30,0,0,1,0,2,0,0,14,68,28,50,59,104,2,0,61,22,0,27,137,94,55,11,65,24,58,6,103,15,142,14,15,17,2,0,1,0,13,0,0,6,48,23,52,54,88,4,0,73,27,0,26,118,132,49,11,69,22,66,3,95,6,97,11,0,2,4,0,2,0,4,0,0,2,44,24,52,52,90,6,0,81,12,0,25,128,87,52,13,70,18,69,3,56,10,114,12,1,18,11,0,1,24,14,0,0,15,40,28,48,53,93,4,0,70,19,0,23,121,119,52,11,77,25,54,19,31,24,13,30,1,48,3,0,0,0,9,0,0,50,32,36,51,50,94,4,0,78,16,0,34,143,128,47,7,60,14,102,16,84,17,72,52,18,23,32,0,49,20,13,0,23,4,3,14,28,56,88,5,4,38,40,5,43,138,17,46,152,83,127,118

Foldseek 3Di:
DDDQLQVVLLVCLLVLPLPSNVVSVVVPHDLQRADPQGAGSLQSNLQVLNQVSNVVSVVSPYDQCGATNFGDGSLLNNLLNLNQVNNVVSVVSPYDQCRQTNQQDGSLLNNLLVQNQVSNVVSVVSPYDQCRATQQQDGSLVSNVVNPNVVSNVVSVVVPHDPPRDGAAADDPLLVCLLVQPQVVNVVCVVVPNDQCHQHNSGDGSLRSNVVNVNVNNNVVSVCSVVVD/DQLQVVLLVCLQVLPLVSNVVSVVVVHDQQRQDPQGDGSLQNNLQVLNQVSNVVSLVVPYDQLGQGNQGDGSLLNNLLNLNQVSNVVSVVSPHDQCRQTNQGDGSLLNNLLNLNQVSNVVSVVSPYDQCRQTQQQDGSLNSNVVNPNVVSNVVSVVVPYDPPRDGAAADDVLLVCLLVQPQVVNVVCVVVPHDQCHQHSSGDGSLVSNVVNVPVNSNVVSVVSVVVD/DDQVQLLVCLLVLPQPSNVVVVVVVDDQCDQDPFGDGSLQNNLLVLNQVNNVVSLVVPHDQCGQTNQGDGSLLNNLLNLNQVNNVVSLVSPYDQQGQGNQGDGSLLNNLLNLNQVSNVVSVVSPYDQCRAGQQQDGSLNSNVVNPNVVNNVVSVVSPYDPPRDGAAADDPLLVCLLVQPQVSNVVCVVVPHDQCHQHSSGDGSLRSNVVNVNVVSNVVSVVSVVVVD/DLQVQLLVCLLVLPQVSNVVSVVVVHDQQDQDPQQHGSLQSNLLNLNQVSNVVSVVSPHDQCGQTPFGDGSLLNNLLNQNAVSNVVSVVSPYDQCGQTNQGDGSLLNNLLNQNQNSNVVSVVSPYDQCRQTQQQDGSLVSNVVNPNVVNNVVSVVVPHDPPRDGAAADDVLLVCLLVQPQVSNVVCVVVPHDQCHQHNSGDGSLRSNVVNVNPVNNVVSVVSVVVVD

Secondary structure (DSSP, 8-state):
----HHHHHHHHHHHT-HHHHHHHHHTT--TT---TTS--HHHHHHHTT-HHHHHHHHHTT--TT---TT---HHHHHHHTT-HHHHHHHHHTT--TT---TTS--HHHHHHHTT-HHHHHHHHHTT--TT---TTS--HHHHHHHTT-HHHHHHHHHTT--TT----BPPPHHHHHHHTT-HHHHHHHHHTT--TT---TTS--HHHHHHHTT-HHHHHHHHHHHHH-/--HHHHHHHHHHHT-HHHHHHHHHTT--TT---TT---HHHHHHHTT-HHHHHHHHHTT--TT---TT---HHHHHHHTT-HHHHHHHHHTT--TT---TT---HHHHHHHTT-HHHHHHHHHTT--TT---TTS--HHHHHHHTT-HHHHHHHHHTT--TT----BPPPHHHHHHHTT-HHHHHHHHHTT--TT---TTS--HHHHHHHTT-HHHHHHHHHHHHH-/--HHHHHHHHHHT-HHHHHHHHHTT--TT---TTS--HHHHHHHTT-HHHHHHHHHTT--TT---TT---HHHHHHHTT-HHHHHHHHHTT--TT---TT---HHHHHHHTT-HHHHHHHHHTT--TT---TTS--HHHHHHHTT-HHHHHHHHHTT--TT----BSPPHHHHHHHTT-HHHHHHHHHTT--TT---TTS--HHHHHHHTT-HHHHHHHHHHHHHH-/-HHHHHHHHHHHT-HHHHHHHHHTT--TT---TT---HHHHHHHTT-HHHHHHHHHTT--TT---TT---HHHHHHHTT-HHHHHHHHHTT--TT---TT---HHHHHHHTT-HHHHHHHHHTT--TT---TTS--HHHHHHHTT-HHHHHHHHHTT--TT----BPPPHHHHHHHTT-HHHHHHHHHTT--TT---TTS--HHHHHHHTT-HHHHHHHHHHHHHH-

Nearest PDB structures (foldseek):
  6moi-assembly1_A-2  TM=7.395E-01  e=1.481E-21  synthetic construct
  6moj-assembly1_A-2  TM=7.271E-01  e=9.677E-21  synthetic construct
  2xeh-assembly1_A  TM=9.729E-01  e=7.543E-16  synthetic construct
  6ndz-assembly3_F  TM=8.347E-01  e=2.595E-17  Escherichia coli
  5y4f-assembly2_B  TM=7.208E-01  e=1.230E-14  Homo sapiens